Protein AF-A0A0A1UGD2-F1 (afdb_monomer_lite)

Radius of gyration: 30.67 Å; chains: 1; bounding box: 77×65×84 Å

Organism: NCBI:txid370355

Foldseek 3Di:
DAEDEDEPVQDQADDPVCLVPPLQHAYYYHEQYAHADDDLSCLSNQNHQEYYHENYAYAEDDPSPLNNLNHQYYAHALYAHAADDLSVLSNLNHAYDAHHLYAHQAYHLSVLSNLNHQEAHHALYAYAAYHQQVLSVLNHQYYHQHNYAYADYHLSVLNNLNHQEDHHAQYAHQDDDLSVLSNQNHQYYAHANYAHQEHDQSLLSNANHAEYAHHNYQHAEDEFELSRYARHAEYHHELYNAYDYDQYQGHQNHQYYAHALNQHAADHLNQQNNQNHAAYYHHNYAYCAYHAAHQNHQHYHHAQYAHQAHHYDANHNHQEAHHHQYAHQDDHPNQQQHQNHAEYAPAQYAHADDDLSRNPQNYQYYHHHNYAYAEDDLSVLSNLNHQYDAHAQYAHAADDLSVLSVLNHQEYHHENYAYAEYDLSCLNNQNHAYYAHHHYAHQEDHPNVLSRLNHAEYHHANYQYADDLSCLSNLNHQYDHHANYAYADDQSCLSNQNHAYEHHHQYAHADAHEHEPSVQNHAEEENENYAYAAYYHHNHCQNHQYYHHHNYNYPLVVRVVVCVVQDDDPDDDDDDDPPPDGPRRNYPSPFEEDPPDDDAAPVCVVVPDADPDDKDKDKDWDAFLDSHQQKTWYWYAQLRHHRKIKTKIKHWDPHNPARSVCNVQQSVQLNVLVNDPDDSLVSVQVSLVVSLVVLVVVVFAIWIWMKMWIDDNWKIKIWTFAAWWKWWAFPVFIDTFDDHAFLPDSVLQVVLSVFSWHQDPVSDTPNDRGQEIGNNNVRPPSHHSRTDMGMDTDDPRTFKMKTKDVLLPVQAPRVNLRVLCVVCVVPDDQHSSNNVSQVSSSSRDDPPDGRHMIIMMMMTD

pLDDT: mean 86.96, std 13.15, range [26.61, 98.38]

InterPro domains:
  IPR001611 Leucine-rich repeat [PF13855] (162-219)
  IPR001611 Leucine-rich repeat [PF13855] (362-419)
  IPR001611 Leucine-rich repeat [PS51450] (70-91)
  IPR001611 Leucine-rich repeat [PS51450] (185-206)
  IPR001611 Leucine-rich repeat [PS51450] (385-406)
  IPR001932 PPM-type phosphatase-like domain [PF00481] (620-829)
  IPR001932 PPM-type phosphatase-like domain [PS51746] (614-861)
  IPR001932 PPM-type phosphatase-like domain [SM00332] (603-859)
  IPR001932 PPM-type phosphatase-like domain [cd00143] (618-861)
  IPR003591 Leucine-rich repeat, typical subtype [SM00369] (45-68)
  IPR003591 Leucine-rich repeat, typical subtype [SM00369] (91-113)
  IPR003591 Leucine-rich repeat, typical subtype [SM00369] (114-136)
  IPR003591 Leucine-rich repeat, typical subtype [SM00369] (137-160)
  IPR003591 Leucine-rich repeat, typical subtype [SM00369] (183-205)
  IPR003591 Leucine-rich repeat, typical subtype [SM00369] (206-231)
  IPR003591 Leucine-rich repeat, typical subtype [SM00369] (383-405)
  IPR003591 Leucine-rich repeat, typical subtype [SM00369] (406-428)
  IPR003591 Leucine-rich repeat, typical subtype [SM00369] (429-452)
  IPR032675 Leucine-rich repeat domain superfamily [G3DSA:3.80.10.10] (2-138)
  IPR032675 Leucine-rich repeat domain superfamily [G3DSA:3.80.10.10] (139-314)

Structure (mmCIF, N/CA/C/O backbone):
data_AF-A0A0A1UGD2-F1
#
_entry.id   AF-A0A0A1UGD2-F1
#
loop_
_atom_site.group_PDB
_atom_site.id
_atom_site.type_symbol
_atom_site.label_atom_id
_atom_site.label_alt_id
_atom_site.label_comp_id
_atom_site.label_asym_id
_atom_site.label_entity_id
_atom_site.label_seq_id
_atom_site.pdbx_PDB_ins_code
_atom_site.Cartn_x
_atom_site.Cartn_y
_atom_site.Cartn_z
_atom_site.occupancy
_atom_site.B_iso_or_equiv
_atom_site.auth_seq_id
_atom_site.auth_comp_id
_atom_site.auth_asym_id
_atom_site.auth_atom_id
_atom_site.pdbx_PDB_model_num
ATOM 1 N N . MET A 1 1 ? -1.770 14.663 -42.585 1.00 67.25 1 MET A N 1
ATOM 2 C CA . MET A 1 1 ? -1.966 13.276 -42.130 1.00 67.25 1 MET A CA 1
ATOM 3 C C . MET A 1 1 ? -3.424 13.116 -41.739 1.00 67.25 1 MET A C 1
ATOM 5 O O . MET A 1 1 ? -3.892 13.920 -40.943 1.00 67.25 1 MET A O 1
ATOM 9 N N . LYS A 1 2 ? -4.175 12.210 -42.380 1.00 88.88 2 LYS A N 1
ATOM 10 C CA . LYS A 1 2 ? -5.611 12.032 -42.100 1.00 88.88 2 LYS A CA 1
ATOM 11 C C . LYS A 1 2 ? -5.777 11.028 -40.957 1.00 88.88 2 LYS A C 1
ATOM 13 O O . LYS A 1 2 ? -5.351 9.883 -41.096 1.00 88.88 2 LYS A O 1
ATOM 18 N N . THR A 1 3 ? -6.386 11.462 -39.860 1.00 93.62 3 THR A N 1
ATOM 19 C CA . THR A 1 3 ? -6.560 10.674 -38.631 1.00 93.62 3 THR A CA 1
ATOM 20 C C . THR A 1 3 ? -8.037 10.404 -38.385 1.00 93.62 3 THR A C 1
ATOM 22 O O . THR A 1 3 ? -8.856 11.308 -38.536 1.00 93.62 3 THR A O 1
ATOM 25 N N . VAL A 1 4 ? -8.369 9.176 -37.997 1.00 95.19 4 VAL A N 1
ATOM 26 C CA . VAL A 1 4 ? -9.698 8.771 -37.532 1.00 95.19 4 VAL A CA 1
ATOM 27 C C . VAL A 1 4 ? -9.536 8.124 -36.160 1.00 95.19 4 VAL A C 1
ATOM 29 O O . VAL A 1 4 ? -8.815 7.139 -36.023 1.00 95.19 4 VAL A O 1
ATOM 32 N N . THR A 1 5 ? -10.216 8.668 -35.156 1.00 95.50 5 THR A N 1
ATOM 33 C CA . THR A 1 5 ? -10.204 8.163 -33.779 1.00 95.50 5 THR A CA 1
ATOM 34 C C . THR A 1 5 ? -11.643 7.996 -33.318 1.00 95.50 5 THR A C 1
ATOM 36 O O . THR A 1 5 ? -12.396 8.967 -33.347 1.00 95.50 5 THR A O 1
ATOM 39 N N . ARG A 1 6 ? -12.015 6.780 -32.912 1.00 94.31 6 ARG A N 1
ATOM 40 C CA . ARG A 1 6 ? -13.331 6.448 -32.339 1.00 94.31 6 ARG A CA 1
ATOM 41 C C . ARG A 1 6 ? -13.163 5.593 -31.088 1.00 94.31 6 ARG A C 1
ATOM 43 O O . ARG A 1 6 ? -13.648 4.465 -31.000 1.00 94.31 6 ARG A O 1
ATOM 50 N N . ASP A 1 7 ? -12.389 6.113 -30.147 1.00 93.62 7 ASP A N 1
ATOM 51 C CA . ASP A 1 7 ? -12.079 5.415 -28.905 1.00 93.62 7 ASP A CA 1
ATOM 52 C C . ASP A 1 7 ? -13.216 5.594 -27.887 1.00 93.62 7 ASP A C 1
ATOM 54 O O . ASP A 1 7 ? -13.819 6.665 -27.821 1.00 93.62 7 ASP A O 1
ATOM 58 N N . LYS A 1 8 ? -13.464 4.589 -27.035 1.00 91.19 8 LYS A N 1
ATOM 59 C CA . LYS A 1 8 ? -14.481 4.644 -25.957 1.00 91.19 8 LYS A CA 1
ATOM 60 C C . LYS A 1 8 ? -15.914 4.938 -26.430 1.00 91.19 8 LYS A C 1
ATOM 62 O O . LYS A 1 8 ? -16.710 5.503 -25.685 1.00 91.19 8 LYS A O 1
ATOM 67 N N . GLU A 1 9 ? -16.268 4.538 -27.644 1.00 94.25 9 GLU A N 1
ATOM 68 C CA . GLU A 1 9 ? -17.618 4.718 -28.194 1.00 94.25 9 GLU A CA 1
ATOM 69 C C . GLU A 1 9 ? -18.540 3.512 -27.934 1.00 94.25 9 GLU A C 1
ATOM 71 O O . GLU A 1 9 ? -19.652 3.451 -28.455 1.00 94.25 9 GLU A O 1
ATOM 76 N N . HIS A 1 10 ? -18.095 2.546 -27.122 1.00 90.25 10 HIS A N 1
ATOM 77 C CA . HIS A 1 10 ? -18.816 1.302 -26.818 1.00 90.25 10 HIS A CA 1
ATOM 78 C C . HIS A 1 10 ? -19.165 0.469 -28.066 1.00 90.25 10 HIS A C 1
ATOM 80 O O . HIS A 1 10 ? -20.146 -0.275 -28.080 1.00 90.25 10 HIS A O 1
ATOM 86 N N . LEU A 1 11 ? -18.347 0.567 -29.117 1.00 93.25 11 LEU A N 1
ATOM 87 C CA . LEU A 1 11 ? -18.556 -0.151 -30.374 1.00 93.25 11 LEU A CA 1
ATOM 88 C C . LEU A 1 11 ? -18.380 -1.658 -30.164 1.00 93.25 11 LEU A C 1
ATOM 90 O O . LEU A 1 11 ? -17.359 -2.088 -29.642 1.00 93.25 11 LEU A O 1
ATOM 94 N N . THR A 1 12 ? -19.337 -2.481 -30.588 1.00 93.38 12 THR A N 1
ATOM 95 C CA . THR A 1 12 ? -19.235 -3.956 -30.508 1.00 93.38 12 THR A CA 1
ATOM 96 C C . THR A 1 12 ? -18.737 -4.591 -31.808 1.00 93.38 12 THR A C 1
ATOM 98 O O . THR A 1 12 ? -18.263 -5.729 -31.810 1.00 93.38 12 THR A O 1
ATOM 101 N N . THR A 1 13 ? -18.806 -3.847 -32.910 1.00 94.75 13 THR A N 1
ATOM 102 C CA . THR A 1 13 ? -18.366 -4.245 -34.249 1.00 94.75 13 THR A CA 1
ATOM 103 C C . THR A 1 13 ? -17.502 -3.152 -34.865 1.00 94.75 13 THR A C 1
ATOM 105 O O . THR A 1 13 ? -17.592 -1.981 -34.489 1.00 94.75 13 THR A O 1
ATOM 108 N N . PHE A 1 14 ? -16.658 -3.527 -35.825 1.00 95.69 14 PHE A N 1
ATOM 109 C CA . PHE A 1 14 ? -15.870 -2.559 -36.578 1.00 95.69 14 PHE A CA 1
ATOM 110 C C . PHE A 1 14 ? -16.806 -1.667 -37.422 1.00 95.69 14 PHE A C 1
ATOM 112 O O . PHE A 1 14 ? -17.653 -2.212 -38.132 1.00 95.69 14 PHE A O 1
ATOM 119 N N . PRO A 1 15 ? -16.693 -0.326 -37.385 1.00 92.69 15 PRO A N 1
ATOM 120 C CA . PRO A 1 15 ? -17.602 0.535 -38.143 1.00 92.69 15 PRO A CA 1
ATOM 121 C C . PRO A 1 15 ? -17.305 0.527 -39.649 1.00 92.69 15 PRO A C 1
ATOM 123 O O . PRO A 1 15 ? -16.298 1.084 -40.102 1.00 92.69 15 PRO A O 1
ATOM 126 N N . ASP A 1 16 ? -18.205 -0.062 -40.437 1.00 89.38 16 ASP A N 1
ATOM 127 C CA . ASP A 1 16 ? -18.075 -0.172 -41.897 1.00 89.38 16 ASP A CA 1
ATOM 128 C C . ASP A 1 16 ? -17.954 1.196 -42.594 1.00 89.38 16 ASP A C 1
ATOM 130 O O . ASP A 1 16 ? -17.247 1.321 -43.602 1.00 89.38 16 ASP A O 1
ATOM 134 N N . GLU A 1 17 ? -18.580 2.254 -42.054 1.00 91.06 17 GLU A N 1
ATOM 135 C CA . GLU A 1 17 ? -18.481 3.597 -42.637 1.00 91.06 17 GLU A CA 1
ATOM 136 C C . GLU A 1 17 ? -17.047 4.146 -42.677 1.00 91.06 17 GLU A C 1
ATOM 138 O O . GLU A 1 17 ? -16.723 4.941 -43.563 1.00 91.06 17 GLU A O 1
ATOM 143 N N . ILE A 1 18 ? -16.157 3.698 -41.779 1.00 90.06 18 ILE A N 1
ATOM 144 C CA . ILE A 1 18 ? -14.750 4.119 -41.789 1.00 90.06 18 ILE A CA 1
ATOM 145 C C . ILE A 1 18 ? -14.100 3.675 -43.097 1.00 90.06 18 ILE A C 1
ATOM 147 O O . ILE A 1 18 ? -13.450 4.481 -43.763 1.00 90.06 18 ILE A O 1
ATOM 151 N N . ILE A 1 19 ? -14.326 2.426 -43.501 1.00 88.88 19 ILE A N 1
ATOM 152 C CA . ILE A 1 19 ? -13.747 1.855 -44.721 1.00 88.88 19 ILE A CA 1
ATOM 153 C C . ILE A 1 19 ? -14.364 2.512 -45.961 1.00 88.88 19 ILE A C 1
ATOM 155 O O . ILE A 1 19 ? -13.648 2.879 -46.895 1.00 88.88 19 ILE A O 1
ATOM 159 N N . ALA A 1 20 ? -15.681 2.737 -45.949 1.00 86.75 20 ALA A N 1
ATOM 160 C CA . ALA A 1 20 ? -16.393 3.334 -47.076 1.00 86.75 20 ALA A CA 1
ATOM 161 C C . ALA A 1 20 ? -16.007 4.803 -47.335 1.00 86.75 20 ALA A C 1
ATOM 163 O O . ALA A 1 20 ? -15.901 5.219 -48.489 1.00 86.75 20 ALA A O 1
ATOM 164 N N . GLN A 1 21 ? -15.792 5.596 -46.280 1.00 86.50 21 GLN A N 1
ATOM 165 C CA . GLN A 1 21 ? -15.664 7.058 -46.380 1.00 86.50 21 GLN A CA 1
ATOM 166 C C . GLN A 1 21 ? -14.227 7.571 -46.188 1.00 86.50 21 GLN A C 1
ATOM 168 O O . GLN A 1 21 ? -13.923 8.718 -46.530 1.00 86.50 21 GLN A O 1
ATOM 173 N N . ASN A 1 22 ? -13.310 6.752 -45.658 1.00 82.44 22 ASN A N 1
ATOM 174 C CA . ASN A 1 22 ? -11.976 7.200 -45.251 1.00 82.44 22 ASN A CA 1
ATOM 175 C C . ASN A 1 22 ? -10.822 6.446 -45.919 1.00 82.44 22 ASN A C 1
ATOM 177 O O . ASN A 1 22 ? -9.804 6.208 -45.284 1.00 82.44 22 ASN A O 1
ATOM 181 N N . LYS A 1 23 ? -10.903 6.186 -47.230 1.00 85.06 23 LYS A N 1
ATOM 182 C CA . LYS A 1 23 ? -9.836 5.492 -47.990 1.00 85.06 23 LYS A CA 1
ATOM 183 C C . LYS A 1 23 ? -8.438 6.133 -47.915 1.00 85.06 23 LYS A C 1
ATOM 185 O O . LYS A 1 23 ? -7.445 5.455 -48.126 1.00 85.06 23 LYS A O 1
ATOM 190 N N . GLN A 1 24 ? -8.356 7.425 -47.593 1.00 89.56 24 GLN A N 1
ATOM 191 C CA . GLN A 1 24 ? -7.098 8.172 -47.421 1.00 89.56 24 GLN A CA 1
ATOM 192 C C . GLN A 1 24 ? -6.607 8.241 -45.960 1.00 89.56 24 GLN A C 1
ATOM 194 O O . GLN A 1 24 ? -5.744 9.060 -45.644 1.00 89.56 24 GLN A O 1
ATOM 199 N N . VAL A 1 25 ? -7.214 7.494 -45.030 1.00 94.50 25 VAL A N 1
ATOM 200 C CA . VAL A 1 25 ? -6.807 7.503 -43.617 1.00 94.50 25 VAL A CA 1
ATOM 201 C C . VAL A 1 25 ? -5.392 6.951 -43.461 1.00 94.50 25 VAL A C 1
ATOM 203 O O . VAL A 1 25 ? -5.046 5.930 -44.042 1.0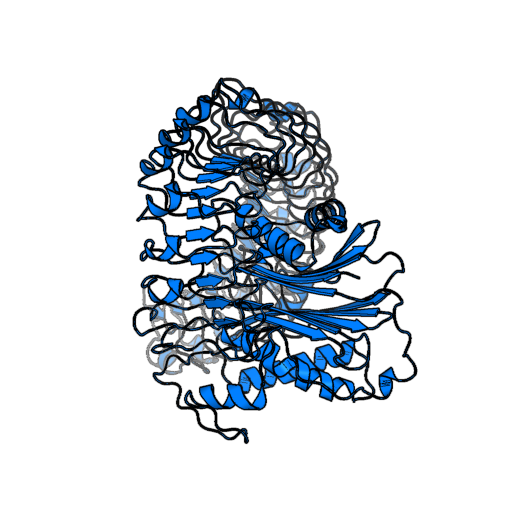0 94.50 25 VAL A O 1
ATOM 206 N N . GLN A 1 26 ? -4.586 7.642 -42.660 1.00 96.19 26 GLN A N 1
ATOM 207 C CA . GLN A 1 26 ? -3.211 7.259 -42.347 1.00 96.19 26 GLN A CA 1
ATOM 208 C C . GLN A 1 26 ? -3.094 6.765 -40.904 1.00 96.19 26 GLN A C 1
ATOM 210 O O . GLN A 1 26 ? -2.377 5.805 -40.644 1.00 96.19 26 GLN A O 1
ATOM 215 N N . LEU A 1 27 ? -3.835 7.370 -39.973 1.00 97.31 27 LEU A N 1
ATOM 216 C CA . LEU A 1 27 ? -3.872 6.952 -38.572 1.00 97.31 27 LEU A CA 1
ATOM 217 C C . LEU A 1 27 ? -5.298 6.541 -38.194 1.00 97.31 27 LEU A C 1
ATOM 219 O O . LEU A 1 27 ? -6.210 7.361 -38.289 1.00 97.31 27 LEU A O 1
ATOM 223 N N . LEU A 1 28 ? -5.485 5.300 -37.751 1.00 97.31 28 LEU A N 1
ATOM 224 C CA . LEU A 1 28 ? -6.765 4.784 -37.267 1.00 97.31 28 LEU A CA 1
ATOM 225 C C . LEU A 1 28 ? -6.632 4.306 -35.817 1.00 97.31 28 LEU A C 1
ATOM 227 O O . LEU A 1 28 ? -5.766 3.483 -35.522 1.00 97.31 28 LEU A O 1
ATOM 231 N N . SER A 1 29 ? -7.505 4.797 -34.937 1.00 97.44 29 SER A N 1
ATOM 232 C CA . SER A 1 29 ? -7.631 4.351 -33.545 1.00 97.44 29 SER A CA 1
ATOM 233 C C . SER A 1 29 ? -9.078 3.982 -33.226 1.00 97.44 29 SER A C 1
ATOM 235 O O . SER A 1 29 ? -9.994 4.757 -33.514 1.00 97.44 29 SER A O 1
ATOM 237 N N . LEU A 1 30 ? -9.264 2.787 -32.668 1.00 97.00 30 LEU A N 1
ATOM 238 C CA . LEU A 1 30 ? -10.546 2.222 -32.233 1.00 97.00 30 LEU A CA 1
ATOM 239 C C . LEU A 1 30 ? -10.438 1.658 -30.807 1.00 97.00 30 LEU A C 1
ATOM 241 O O . LEU A 1 30 ? -11.054 0.640 -30.475 1.00 97.00 30 LEU A O 1
ATOM 245 N N . ASP A 1 31 ? -9.617 2.283 -29.971 1.00 94.44 31 ASP A N 1
ATOM 246 C CA . ASP A 1 31 ? -9.248 1.769 -28.660 1.00 94.44 31 ASP A CA 1
ATOM 247 C C . ASP A 1 31 ? -10.426 1.806 -27.670 1.00 94.44 31 ASP A C 1
ATOM 249 O O . ASP A 1 31 ? -11.315 2.656 -27.742 1.00 94.44 31 ASP A O 1
ATOM 253 N N . LYS A 1 32 ? -10.402 0.924 -26.669 1.00 91.44 32 LYS A N 1
ATOM 254 C CA . LYS A 1 32 ? -11.348 0.927 -25.538 1.00 91.44 32 LYS A CA 1
ATOM 255 C C . LYS A 1 32 ? -12.806 0.750 -25.970 1.00 91.44 32 LYS A C 1
ATOM 257 O O . LYS A 1 32 ? -13.700 1.445 -25.490 1.00 91.44 32 LYS A O 1
ATOM 262 N N . ASN A 1 33 ? -13.035 -0.171 -26.895 1.00 93.12 33 ASN A N 1
ATOM 263 C CA . ASN A 1 33 ? -14.357 -0.556 -27.370 1.00 93.12 33 ASN A CA 1
ATOM 264 C C . ASN A 1 33 ? -14.624 -2.039 -27.028 1.00 93.12 33 ASN A C 1
ATOM 266 O O . ASN A 1 33 ? -13.894 -2.678 -26.277 1.00 93.12 33 ASN A O 1
ATOM 270 N N . GLY A 1 34 ? -15.715 -2.600 -27.538 1.00 92.19 34 GLY A N 1
ATOM 271 C CA . GLY A 1 34 ? -16.075 -4.013 -27.418 1.00 92.19 34 GLY A CA 1
ATOM 272 C C . GLY A 1 34 ? -15.926 -4.798 -28.723 1.00 92.19 34 GLY A C 1
ATOM 273 O O . GLY A 1 34 ? -16.604 -5.816 -28.870 1.00 92.19 34 GLY A O 1
ATOM 274 N N . ILE A 1 35 ? -15.101 -4.333 -29.668 1.00 96.38 35 ILE A N 1
ATOM 275 C CA . ILE A 1 35 ? -14.983 -4.903 -31.017 1.00 96.38 35 ILE A CA 1
ATOM 276 C C . ILE A 1 35 ? -14.379 -6.303 -30.932 1.00 96.38 35 ILE A C 1
ATOM 278 O O . ILE A 1 35 ? -13.351 -6.508 -30.289 1.00 96.38 35 ILE A O 1
ATOM 282 N N . SER A 1 36 ? -15.018 -7.274 -31.583 1.00 95.19 36 SER A N 1
ATOM 283 C CA . SER A 1 36 ? -14.614 -8.689 -31.542 1.00 95.19 36 SER A CA 1
ATOM 284 C C . SER A 1 36 ? -13.872 -9.172 -32.792 1.00 95.19 36 SER A C 1
ATOM 286 O O . SER A 1 36 ? -13.121 -10.148 -32.721 1.00 95.19 36 SER A O 1
ATOM 288 N N . GLU A 1 37 ? -14.013 -8.468 -33.915 1.00 96.12 37 GLU A N 1
ATOM 289 C CA . GLU A 1 37 ? -13.412 -8.838 -35.196 1.00 96.12 37 GLU A CA 1
ATOM 290 C C . GLU A 1 37 ? -12.936 -7.624 -36.002 1.00 96.12 37 GLU A C 1
ATOM 292 O O . GLU A 1 37 ? -13.492 -6.529 -35.908 1.00 96.12 37 GLU A O 1
ATOM 297 N N . ILE A 1 38 ? -11.896 -7.838 -36.814 1.00 96.50 38 ILE A N 1
ATOM 298 C CA . ILE A 1 38 ? -11.428 -6.887 -37.827 1.00 96.50 38 ILE A CA 1
ATOM 299 C C . ILE A 1 38 ? -11.907 -7.419 -39.187 1.00 96.50 38 ILE A C 1
ATOM 301 O O . ILE A 1 38 ? -11.589 -8.564 -39.520 1.00 96.50 38 ILE A O 1
ATOM 305 N N . PRO A 1 39 ? -12.650 -6.635 -39.985 1.00 95.31 39 PRO A N 1
ATOM 306 C CA . PRO A 1 39 ? -13.192 -7.097 -41.258 1.00 95.31 39 PRO A CA 1
ATOM 307 C C . PRO A 1 39 ? -12.088 -7.256 -42.310 1.00 95.31 39 PRO A C 1
ATOM 309 O O . PRO A 1 39 ? -11.134 -6.479 -42.345 1.00 95.31 39 PRO A O 1
ATOM 312 N N . SER A 1 40 ? -12.256 -8.200 -43.242 1.00 94.06 40 SER A N 1
ATOM 313 C CA . SER A 1 40 ? -11.319 -8.411 -44.363 1.00 94.06 40 SER A CA 1
ATOM 314 C C . SER A 1 40 ? -11.141 -7.160 -45.232 1.00 94.06 40 SER A C 1
ATOM 316 O O . SER A 1 40 ? -10.049 -6.892 -45.723 1.00 94.06 40 SER A O 1
ATOM 318 N N . LYS A 1 41 ? -12.182 -6.324 -45.338 1.00 94.88 41 LYS A N 1
ATOM 319 C CA . LYS A 1 41 ? -12.151 -5.039 -46.057 1.00 94.88 41 LYS A CA 1
ATOM 320 C C . LYS A 1 41 ? -11.161 -4.015 -45.482 1.00 94.88 41 LYS A C 1
ATOM 322 O O . LYS A 1 41 ? -10.944 -2.983 -46.112 1.00 94.88 41 LYS A O 1
ATOM 327 N N . ILE A 1 42 ? -10.526 -4.275 -44.333 1.00 95.50 42 ILE A N 1
ATOM 328 C CA . ILE A 1 42 ? -9.449 -3.426 -43.799 1.00 95.50 42 ILE A CA 1
ATOM 329 C C . ILE A 1 42 ? -8.319 -3.209 -44.820 1.00 95.50 42 ILE A C 1
ATOM 331 O O . ILE A 1 42 ? -7.704 -2.143 -44.833 1.00 95.50 42 ILE A O 1
ATOM 335 N N . SER A 1 43 ? -8.103 -4.166 -45.733 1.00 93.88 43 SER A N 1
ATOM 336 C CA . SER A 1 43 ? -7.127 -4.062 -46.824 1.00 93.88 43 SER A CA 1
ATOM 337 C C . SER A 1 43 ? -7.393 -2.911 -47.802 1.00 93.88 43 SER A C 1
ATOM 339 O O . SER A 1 43 ? -6.500 -2.548 -48.562 1.00 93.88 43 SER A O 1
ATOM 341 N N . GLU A 1 44 ? -8.601 -2.333 -47.819 1.00 94.62 44 GLU A N 1
ATOM 342 C CA . GLU A 1 44 ? -8.929 -1.176 -48.664 1.00 94.62 44 GLU A CA 1
ATOM 343 C C . GLU A 1 44 ? -8.310 0.140 -48.160 1.00 94.62 44 GLU A C 1
ATOM 345 O O . GLU A 1 44 ? -8.257 1.115 -48.911 1.00 94.62 44 GLU A O 1
ATOM 350 N N . LEU A 1 45 ? -7.831 0.190 -46.911 1.00 95.38 45 LEU A N 1
ATOM 351 C CA . LEU A 1 45 ? -7.204 1.373 -46.313 1.00 95.38 45 LEU A CA 1
ATOM 352 C C . LEU A 1 45 ? -5.708 1.454 -46.665 1.00 95.38 45 LEU A C 1
ATOM 354 O O . LEU A 1 45 ? -4.847 1.438 -45.790 1.00 95.38 45 LEU A O 1
ATOM 358 N N . THR A 1 46 ? -5.379 1.523 -47.955 1.00 93.44 46 THR A N 1
ATOM 359 C CA . THR A 1 46 ? -3.999 1.377 -48.468 1.00 93.44 46 THR A CA 1
ATOM 360 C C . THR A 1 46 ? -3.011 2.444 -47.982 1.00 93.44 46 THR A C 1
ATOM 362 O O . THR A 1 46 ? -1.803 2.207 -47.981 1.00 93.44 46 THR A O 1
ATOM 365 N N . GLU A 1 47 ? -3.506 3.604 -47.547 1.00 95.38 47 GLU A N 1
ATOM 366 C CA . GLU A 1 47 ? -2.695 4.713 -47.021 1.00 95.38 47 GLU A CA 1
ATOM 367 C C . GLU A 1 47 ? -2.377 4.585 -45.521 1.00 95.38 47 GLU A C 1
ATOM 369 O O . GLU A 1 47 ? -1.682 5.438 -44.967 1.00 95.38 47 GLU A O 1
ATOM 374 N N . LEU A 1 48 ? -2.873 3.540 -44.847 1.00 97.12 48 LEU A N 1
ATOM 375 C CA . LEU A 1 48 ? -2.746 3.385 -43.402 1.00 97.12 48 LEU A CA 1
ATOM 376 C C . LEU A 1 48 ? -1.285 3.163 -42.986 1.00 97.12 48 LEU A C 1
ATOM 378 O O . LEU A 1 48 ? -0.629 2.216 -43.419 1.00 97.12 48 LEU A O 1
ATOM 382 N N . THR A 1 49 ? -0.791 4.030 -42.103 1.00 97.81 49 THR A N 1
ATOM 383 C CA . THR A 1 49 ? 0.556 3.973 -41.523 1.00 97.81 49 THR A CA 1
ATOM 384 C C . THR A 1 49 ? 0.538 3.615 -40.038 1.00 97.81 49 THR A C 1
ATOM 386 O O . THR A 1 49 ? 1.503 3.039 -39.542 1.00 97.81 49 THR A O 1
ATOM 389 N N . SER A 1 50 ? -0.553 3.889 -39.317 1.00 98.06 50 SER A N 1
ATOM 390 C CA . SER A 1 50 ? -0.731 3.474 -37.923 1.00 98.06 50 SER A CA 1
ATOM 391 C C . SER A 1 50 ? -2.130 2.936 -37.684 1.00 98.06 50 SER A C 1
ATOM 393 O O . SER A 1 50 ? -3.113 3.606 -38.002 1.00 98.06 50 SER A O 1
ATOM 395 N N . PHE A 1 51 ? -2.217 1.787 -37.021 1.00 98.00 51 PHE A N 1
ATOM 396 C CA . PHE A 1 51 ? -3.483 1.200 -36.604 1.00 98.00 51 PHE A CA 1
ATOM 397 C C . PHE A 1 51 ? -3.437 0.752 -35.140 1.00 98.00 51 PHE A C 1
ATOM 399 O O . PHE A 1 51 ? -2.575 -0.037 -34.747 1.00 98.00 51 PHE A O 1
ATOM 406 N N . SER A 1 52 ? -4.371 1.273 -34.342 1.00 97.88 52 SER A N 1
ATOM 407 C CA . SER A 1 52 ? -4.588 0.910 -32.942 1.00 97.88 52 SER A CA 1
ATOM 408 C C . SER A 1 52 ? -6.014 0.399 -32.736 1.00 97.88 52 SER A C 1
ATOM 410 O O . SER A 1 52 ? -6.974 1.005 -33.216 1.00 97.88 52 SER A O 1
ATOM 412 N N . ILE A 1 53 ? -6.144 -0.730 -32.042 1.00 96.94 53 ILE A N 1
ATOM 413 C CA . ILE A 1 53 ? -7.431 -1.313 -31.623 1.00 96.94 53 ILE A CA 1
ATOM 414 C C . ILE A 1 53 ? -7.287 -1.959 -30.237 1.00 96.94 53 ILE A C 1
ATOM 416 O O . ILE A 1 53 ? -7.736 -3.072 -29.963 1.00 96.94 53 ILE A O 1
ATOM 420 N N . SER A 1 54 ? -6.588 -1.268 -29.344 1.00 94.62 54 SER A N 1
ATOM 421 C CA . SER A 1 54 ? -6.280 -1.745 -27.997 1.00 94.62 54 SER A CA 1
ATOM 422 C C . SER A 1 54 ? -7.518 -1.768 -27.098 1.00 94.62 54 SER A C 1
ATOM 424 O O . SER A 1 54 ? -8.465 -1.029 -27.346 1.00 94.62 54 SER A O 1
ATOM 426 N N . GLN A 1 55 ? -7.524 -2.574 -26.033 1.00 89.88 55 GLN A N 1
ATOM 427 C CA . GLN A 1 55 ? -8.670 -2.701 -25.112 1.00 89.88 55 GLN A CA 1
ATOM 428 C C . GLN A 1 55 ? -9.970 -3.056 -25.851 1.00 89.88 55 GLN A C 1
ATOM 430 O O . GLN A 1 55 ? -10.957 -2.327 -25.781 1.00 89.88 55 GLN A O 1
ATOM 435 N N . ASN A 1 56 ? -9.937 -4.153 -26.604 1.00 93.44 56 ASN A N 1
ATOM 436 C CA . ASN A 1 56 ? -11.070 -4.704 -27.349 1.00 93.44 56 ASN A CA 1
ATOM 437 C C . ASN A 1 56 ? -11.162 -6.225 -27.104 1.00 93.44 56 ASN A C 1
ATOM 439 O O . ASN A 1 56 ? -10.509 -6.777 -26.218 1.00 93.44 56 ASN A O 1
ATOM 443 N N . LYS A 1 57 ? -12.006 -6.928 -27.864 1.00 93.19 57 LYS A N 1
ATOM 444 C CA . LYS A 1 57 ? -12.236 -8.379 -27.757 1.00 93.19 57 LYS A CA 1
ATOM 445 C C . LYS A 1 57 ? -11.674 -9.152 -28.957 1.00 93.19 57 LYS A C 1
ATOM 447 O O . LYS A 1 57 ? -12.156 -10.242 -29.263 1.00 93.19 57 LYS A O 1
ATOM 452 N N . ILE A 1 58 ? -10.666 -8.609 -29.645 1.00 95.56 58 ILE A N 1
ATOM 453 C CA . ILE A 1 58 ? -10.081 -9.234 -30.838 1.00 95.56 58 ILE A CA 1
ATOM 454 C C . ILE A 1 58 ? -9.367 -10.530 -30.449 1.00 95.56 58 ILE A C 1
ATOM 456 O O . ILE A 1 58 ? -8.516 -10.540 -29.564 1.00 95.56 58 ILE A O 1
ATOM 460 N N . SER A 1 59 ? -9.689 -11.631 -31.129 1.00 94.38 59 SER A N 1
ATOM 461 C CA . SER A 1 59 ? -9.046 -12.939 -30.908 1.00 94.38 59 SER A CA 1
ATOM 462 C C . SER A 1 59 ? -8.162 -13.405 -32.067 1.00 94.38 59 SER A C 1
ATOM 464 O O . SER A 1 59 ? -7.284 -14.246 -31.878 1.00 94.38 59 SER A O 1
ATOM 466 N N . LYS A 1 60 ? -8.367 -12.858 -33.270 1.00 94.62 60 LYS A N 1
ATOM 467 C CA . LYS A 1 60 ? -7.638 -13.220 -34.491 1.00 94.62 60 LYS A CA 1
ATOM 468 C C . LYS A 1 60 ? -7.326 -11.978 -35.318 1.00 94.62 60 LYS A C 1
ATOM 470 O O . LYS A 1 60 ? -8.119 -11.041 -35.351 1.00 94.62 60 LYS A O 1
ATOM 475 N N . ILE A 1 61 ? -6.194 -12.012 -36.015 1.00 95.62 61 ILE A N 1
ATOM 476 C CA . ILE A 1 61 ? -5.788 -10.985 -36.978 1.00 95.62 61 ILE A CA 1
ATOM 477 C C . ILE A 1 61 ? -6.093 -11.514 -38.390 1.00 95.62 61 ILE A C 1
ATOM 479 O O . ILE A 1 61 ? -5.587 -12.588 -38.729 1.00 95.62 61 ILE A O 1
ATOM 483 N N . PRO A 1 62 ? -6.906 -10.822 -39.210 1.00 95.06 62 PRO A N 1
ATOM 484 C CA . PRO A 1 62 ? -7.210 -11.265 -40.569 1.00 95.06 62 PRO A CA 1
ATOM 485 C C . PRO A 1 62 ? -5.979 -11.153 -41.477 1.00 95.06 62 PRO A C 1
ATOM 487 O O . PRO A 1 62 ? -5.182 -10.221 -41.346 1.00 95.06 62 PRO A O 1
ATOM 490 N N . SER A 1 63 ? -5.841 -12.077 -42.432 1.00 93.75 63 SER A N 1
ATOM 491 C CA . SER A 1 63 ? -4.732 -12.089 -43.399 1.00 93.75 63 SER A CA 1
ATOM 492 C C . SER A 1 63 ? -4.657 -10.823 -44.259 1.00 93.75 63 SER A C 1
ATOM 494 O O . SER A 1 63 ? -3.589 -10.403 -44.691 1.00 93.75 63 SER A O 1
ATOM 496 N N . GLU A 1 64 ? -5.796 -10.183 -44.474 1.00 95.94 64 GLU A N 1
ATOM 497 C CA . GLU A 1 64 ? -5.984 -9.006 -45.305 1.00 95.94 64 GLU A CA 1
ATOM 498 C C . GLU A 1 64 ? -5.335 -7.754 -44.702 1.00 95.94 64 GLU A C 1
ATOM 500 O O . GLU A 1 64 ? -4.922 -6.863 -45.443 1.00 95.94 64 GLU A O 1
ATOM 505 N N . LEU A 1 65 ? -5.146 -7.704 -43.376 1.00 96.50 65 LEU A N 1
ATOM 506 C CA . LEU A 1 65 ? -4.398 -6.623 -42.722 1.00 96.50 65 LEU A CA 1
ATOM 507 C C . LEU A 1 65 ? -2.958 -6.532 -43.255 1.00 96.50 65 LEU A C 1
ATOM 509 O O . LEU A 1 65 ? -2.409 -5.444 -43.414 1.00 96.50 65 LEU A O 1
ATOM 513 N N . PHE A 1 66 ? -2.364 -7.678 -43.588 1.00 95.50 66 PHE A N 1
ATOM 514 C CA . PHE A 1 66 ? -0.985 -7.792 -44.061 1.00 95.50 66 PHE A CA 1
ATOM 515 C C . PHE A 1 66 ? -0.801 -7.324 -45.518 1.00 95.50 66 PHE A C 1
ATOM 517 O O . PHE A 1 66 ? 0.324 -7.278 -46.017 1.00 95.50 66 PHE A O 1
ATOM 524 N N . ALA A 1 67 ? -1.878 -6.918 -46.205 1.00 94.19 67 ALA A N 1
ATOM 525 C CA . ALA A 1 67 ? -1.800 -6.229 -47.494 1.00 94.19 67 ALA A CA 1
ATOM 526 C C . ALA A 1 67 ? -1.391 -4.745 -47.360 1.00 94.19 67 ALA A C 1
ATOM 528 O O . ALA A 1 67 ? -0.970 -4.128 -48.342 1.00 94.19 67 ALA A O 1
ATOM 529 N N . LEU A 1 68 ? -1.486 -4.166 -46.156 1.00 95.88 68 LEU A N 1
ATOM 530 C CA . LEU A 1 68 ? -1.239 -2.747 -45.882 1.00 95.88 68 LEU A CA 1
ATOM 531 C C . LEU A 1 68 ? 0.259 -2.444 -45.700 1.00 95.88 68 LEU A C 1
ATOM 533 O O . LEU A 1 68 ? 0.745 -2.181 -44.603 1.00 95.88 68 LEU A O 1
ATOM 537 N N . LYS A 1 69 ? 1.012 -2.454 -46.804 1.00 93.44 69 LYS A N 1
ATOM 538 C CA . LYS A 1 69 ? 2.486 -2.321 -46.813 1.00 93.44 69 LYS A CA 1
ATOM 539 C C . LYS A 1 69 ? 3.028 -0.990 -46.270 1.00 93.44 69 LYS A C 1
ATOM 541 O O . LYS A 1 69 ? 4.222 -0.892 -45.994 1.00 93.44 69 LYS A O 1
ATOM 546 N N . ASN A 1 70 ? 2.181 0.029 -46.128 1.00 95.62 70 ASN A N 1
ATOM 547 C CA . ASN A 1 70 ? 2.551 1.335 -45.575 1.00 95.62 70 ASN A CA 1
ATOM 548 C C . ASN A 1 70 ? 2.526 1.376 -44.038 1.00 95.62 70 ASN A C 1
ATOM 550 O O . ASN A 1 70 ? 2.960 2.374 -43.460 1.00 95.62 70 ASN A O 1
ATOM 554 N N . LEU A 1 71 ? 2.058 0.311 -43.373 1.00 97.81 71 LEU A N 1
ATOM 555 C CA . LEU A 1 71 ? 2.001 0.243 -41.917 1.00 97.81 71 LEU A CA 1
ATOM 556 C C . LEU A 1 71 ? 3.393 0.365 -41.291 1.00 97.81 71 LEU A C 1
ATOM 558 O O . LEU A 1 71 ? 4.309 -0.400 -41.582 1.00 97.81 71 LEU A O 1
ATOM 562 N N . GLN A 1 72 ? 3.503 1.327 -40.383 1.00 98.19 72 GLN A N 1
ATOM 563 C CA . GLN A 1 72 ? 4.664 1.602 -39.545 1.00 98.19 72 GLN A CA 1
ATOM 564 C C . GLN A 1 72 ? 4.378 1.259 -38.082 1.00 98.19 72 GLN A C 1
ATOM 566 O O . GLN A 1 72 ? 5.283 0.850 -37.362 1.00 98.19 72 GLN A O 1
ATOM 571 N N . ARG A 1 73 ? 3.124 1.381 -37.634 1.00 98.38 73 ARG A N 1
ATOM 572 C CA . ARG A 1 73 ? 2.741 1.158 -36.238 1.00 98.38 73 ARG A CA 1
ATOM 573 C C . ARG A 1 73 ? 1.496 0.284 -36.120 1.00 98.38 73 ARG A C 1
ATOM 575 O O . ARG A 1 73 ? 0.444 0.624 -36.660 1.00 98.38 73 ARG A O 1
ATOM 582 N N . LEU A 1 74 ? 1.608 -0.808 -35.367 1.00 98.00 74 LEU A N 1
ATOM 583 C CA . LEU A 1 74 ? 0.504 -1.712 -35.037 1.00 98.00 74 LEU A CA 1
ATOM 584 C C . LEU A 1 74 ? 0.389 -1.886 -33.523 1.00 98.00 74 LEU A C 1
ATOM 586 O O . LEU A 1 74 ? 1.336 -2.340 -32.881 1.00 98.00 74 LEU A O 1
ATOM 590 N N . VAL A 1 75 ? -0.766 -1.531 -32.953 1.00 98.00 75 VAL A N 1
ATOM 591 C CA . VAL A 1 75 ? -0.989 -1.545 -31.496 1.00 98.00 75 VAL A CA 1
ATOM 592 C C . VAL A 1 75 ? -2.292 -2.236 -31.139 1.00 98.00 75 VAL A C 1
ATOM 594 O O . VAL A 1 75 ? -3.375 -1.658 -31.208 1.00 98.00 75 VAL A O 1
ATOM 597 N N . PHE A 1 76 ? -2.183 -3.507 -30.773 1.00 96.62 76 PHE A N 1
ATOM 598 C CA . PHE A 1 76 ? -3.308 -4.392 -30.469 1.00 96.62 76 PHE A CA 1
ATOM 599 C C . PHE A 1 76 ? -3.292 -4.798 -28.984 1.00 96.62 76 PHE A C 1
ATOM 601 O O . PHE A 1 76 ? -3.662 -5.919 -28.629 1.00 96.62 76 PHE A O 1
ATOM 608 N N . ALA A 1 77 ? -2.832 -3.907 -28.103 1.00 93.31 77 ALA A N 1
ATOM 609 C CA . ALA A 1 77 ? -2.649 -4.217 -26.690 1.00 93.31 77 ALA A CA 1
ATOM 610 C C . ALA A 1 77 ? -3.986 -4.517 -25.984 1.00 93.31 77 ALA A C 1
ATOM 612 O O . ALA A 1 77 ? -5.008 -3.934 -26.333 1.00 93.31 77 ALA A O 1
ATOM 613 N N . GLN A 1 78 ? -3.993 -5.380 -24.965 1.00 89.12 78 GLN A N 1
ATOM 614 C CA . GLN A 1 78 ? -5.198 -5.726 -24.186 1.00 89.12 78 GLN A CA 1
ATOM 615 C C . GLN A 1 78 ? -6.334 -6.257 -25.078 1.00 89.12 78 GLN A C 1
ATOM 617 O O . GLN A 1 78 ? -7.411 -5.671 -25.179 1.00 89.12 78 GLN A O 1
ATOM 622 N N . ASN A 1 79 ? -6.054 -7.363 -25.763 1.00 92.00 79 ASN A N 1
ATOM 623 C CA . ASN A 1 79 ? -7.007 -8.130 -26.564 1.00 92.00 79 ASN A CA 1
ATOM 624 C C . ASN A 1 79 ? -6.896 -9.622 -26.177 1.00 92.00 79 ASN A C 1
ATOM 626 O O . ASN A 1 79 ? -6.347 -9.980 -25.138 1.00 92.00 79 ASN A O 1
ATOM 630 N N . SER A 1 80 ? -7.455 -10.530 -26.976 1.00 91.88 80 SER A N 1
ATOM 631 C CA . SER A 1 80 ? -7.408 -11.984 -26.760 1.00 91.88 80 SER A CA 1
ATOM 632 C C . SER A 1 80 ? -6.685 -12.730 -27.887 1.00 91.88 80 SER A C 1
ATOM 634 O O . SER A 1 80 ? -7.032 -13.872 -28.190 1.00 91.88 80 SER A O 1
ATOM 636 N N . ILE A 1 81 ? -5.694 -12.102 -28.524 1.00 95.31 81 ILE A N 1
ATOM 637 C CA . ILE A 1 81 ? -4.990 -12.662 -29.684 1.00 95.31 81 ILE A CA 1
ATOM 638 C C . ILE A 1 81 ? -4.057 -13.786 -29.237 1.00 95.31 81 ILE A C 1
ATOM 640 O O . ILE A 1 81 ? -3.173 -13.569 -28.413 1.00 95.31 81 ILE A O 1
ATOM 644 N N . SER A 1 82 ? -4.232 -14.984 -29.797 1.00 94.38 82 SER A N 1
ATOM 645 C CA . SER A 1 82 ? -3.433 -16.168 -29.444 1.00 94.38 82 SER A CA 1
ATOM 646 C C . SER A 1 82 ? -2.199 -16.387 -30.321 1.00 94.38 82 SER A C 1
ATOM 648 O O . SER A 1 82 ? -1.282 -17.102 -29.930 1.00 94.38 82 SER A O 1
ATOM 650 N N . SER A 1 83 ? -2.168 -15.804 -31.521 1.00 95.69 83 SER A N 1
ATOM 651 C CA . SER A 1 83 ? -1.077 -15.999 -32.481 1.00 95.69 83 SER A CA 1
ATOM 652 C C . SER A 1 83 ? -0.975 -14.845 -33.473 1.00 95.69 83 SER A C 1
ATOM 654 O O . SER A 1 83 ? -1.997 -14.301 -33.899 1.00 95.69 83 SER A O 1
ATOM 656 N N . ILE A 1 84 ? 0.247 -14.546 -33.910 1.00 96.31 84 ILE A N 1
ATOM 657 C CA . ILE A 1 84 ? 0.526 -13.663 -35.047 1.00 96.31 84 ILE A CA 1
ATOM 658 C C . ILE A 1 84 ? 0.793 -14.546 -36.283 1.00 96.31 84 ILE A C 1
ATOM 660 O O . ILE A 1 84 ? 1.599 -15.469 -36.182 1.00 96.31 84 ILE A O 1
ATOM 664 N N . PRO A 1 85 ? 0.137 -14.307 -37.432 1.00 94.81 85 PRO A N 1
ATOM 665 C CA . PRO A 1 85 ? 0.391 -15.056 -38.667 1.00 94.81 85 PRO A CA 1
ATOM 666 C C . PRO A 1 85 ? 1.831 -14.924 -39.197 1.00 94.81 85 PRO A C 1
ATOM 668 O O . PRO A 1 85 ? 2.420 -13.849 -39.122 1.00 94.81 85 PRO A O 1
ATOM 671 N N . GLU A 1 86 ? 2.359 -15.979 -39.833 1.00 94.88 86 GLU A N 1
ATOM 672 C CA . GLU A 1 86 ? 3.695 -15.975 -40.472 1.00 94.88 86 GLU A CA 1
ATOM 673 C C . GLU A 1 86 ? 3.820 -14.952 -41.615 1.00 94.88 86 GLU A C 1
ATOM 675 O O . GLU A 1 86 ? 4.917 -14.516 -41.928 1.00 94.88 86 GLU A O 1
ATOM 680 N N . ILE A 1 87 ? 2.718 -14.485 -42.200 1.00 96.44 87 ILE A N 1
ATOM 681 C CA . ILE A 1 87 ? 2.729 -13.440 -43.243 1.00 96.44 87 ILE A CA 1
ATOM 682 C C . ILE A 1 87 ? 2.995 -12.021 -42.704 1.00 96.44 87 ILE A C 1
ATOM 684 O O . ILE A 1 87 ? 2.825 -11.044 -43.431 1.00 96.44 87 ILE A O 1
ATOM 688 N N . ILE A 1 88 ? 3.374 -11.873 -41.427 1.00 96.38 88 ILE A N 1
ATOM 689 C CA . ILE A 1 88 ? 3.737 -10.570 -40.853 1.00 96.38 88 ILE A CA 1
ATOM 690 C C . ILE A 1 88 ? 4.973 -9.949 -41.514 1.00 96.38 88 ILE A C 1
ATOM 692 O O . ILE A 1 88 ? 5.105 -8.727 -41.523 1.00 96.38 88 ILE A O 1
ATOM 696 N N . ASP A 1 89 ? 5.830 -10.763 -42.130 1.00 94.62 89 ASP A N 1
ATOM 697 C CA . ASP A 1 89 ? 6.991 -10.324 -42.909 1.00 94.62 89 ASP A CA 1
ATOM 698 C C . ASP A 1 89 ? 6.652 -9.417 -44.104 1.00 94.62 89 ASP A C 1
ATOM 700 O O . ASP A 1 89 ? 7.527 -8.699 -44.592 1.00 94.62 89 ASP A O 1
ATOM 704 N N . SER A 1 90 ? 5.392 -9.375 -44.546 1.00 95.25 90 SER A N 1
ATOM 705 C CA . SER A 1 90 ? 4.938 -8.442 -45.581 1.00 95.25 90 SER A CA 1
ATOM 706 C C . SER A 1 90 ? 4.968 -6.974 -45.131 1.00 95.25 90 SER A C 1
ATOM 708 O O . SER A 1 90 ? 5.058 -6.072 -45.973 1.00 95.25 90 SER A O 1
ATOM 710 N N . LEU A 1 91 ? 4.907 -6.712 -43.820 1.00 96.62 91 LEU A N 1
ATOM 711 C CA . LEU A 1 91 ? 4.856 -5.374 -43.227 1.00 96.62 91 LEU A CA 1
ATOM 712 C C . LEU A 1 91 ? 6.262 -4.783 -43.055 1.00 96.62 91 LEU A C 1
ATOM 714 O O . LEU A 1 91 ? 6.653 -4.344 -41.978 1.00 96.62 91 LEU A O 1
ATOM 718 N N . ILE A 1 92 ? 7.032 -4.742 -44.141 1.00 93.19 92 ILE A N 1
ATOM 719 C CA . ILE A 1 92 ? 8.456 -4.360 -44.157 1.00 93.19 92 ILE A CA 1
ATOM 720 C C . ILE A 1 92 ? 8.763 -2.961 -43.590 1.00 93.19 92 ILE A C 1
ATOM 722 O O . ILE A 1 92 ? 9.907 -2.678 -43.233 1.00 93.19 92 ILE A O 1
ATOM 726 N N . ASN A 1 93 ? 7.764 -2.077 -43.514 1.00 97.06 93 ASN A N 1
ATOM 727 C CA . ASN A 1 93 ? 7.893 -0.712 -42.998 1.00 97.06 93 ASN A CA 1
ATOM 728 C C . ASN A 1 93 ? 7.577 -0.590 -41.499 1.00 97.06 93 ASN A C 1
ATOM 730 O O . ASN A 1 93 ? 7.665 0.513 -40.957 1.00 97.06 93 ASN A O 1
ATOM 734 N N . LEU A 1 94 ? 7.223 -1.691 -40.826 1.00 98.19 94 LEU A N 1
ATOM 735 C CA . LEU A 1 94 ? 6.834 -1.674 -39.421 1.00 98.19 94 LEU A CA 1
ATOM 736 C C . LEU A 1 94 ? 8.014 -1.258 -38.529 1.00 98.19 94 LEU A C 1
ATOM 738 O O . LEU A 1 94 ? 9.091 -1.851 -38.576 1.00 98.19 94 LEU A O 1
ATOM 742 N N . THR A 1 95 ? 7.794 -0.236 -37.707 1.00 98.31 95 THR A N 1
ATOM 743 C CA . THR A 1 95 ? 8.747 0.311 -36.732 1.00 98.31 95 THR A CA 1
ATOM 744 C C . THR A 1 95 ? 8.299 0.074 -35.289 1.00 98.31 95 THR A C 1
ATOM 746 O O . THR A 1 95 ? 9.144 -0.041 -34.402 1.00 98.31 95 THR A O 1
ATOM 749 N N . GLU A 1 96 ? 6.996 -0.070 -35.035 1.00 98.38 96 GLU A N 1
ATOM 750 C CA . GLU A 1 96 ? 6.438 -0.382 -33.717 1.00 98.38 96 GLU A CA 1
ATOM 751 C C . GLU A 1 96 ? 5.386 -1.490 -33.819 1.00 98.38 96 GLU A C 1
ATOM 753 O O . GLU A 1 96 ? 4.387 -1.359 -34.532 1.00 98.38 96 GLU A O 1
ATOM 758 N N . LEU A 1 97 ? 5.597 -2.558 -33.048 1.00 98.12 97 LEU A N 1
ATOM 759 C CA . LEU A 1 97 ? 4.627 -3.624 -32.834 1.00 98.12 97 LEU A CA 1
ATOM 760 C C . LEU A 1 97 ? 4.347 -3.754 -31.338 1.00 98.12 97 LEU A C 1
ATOM 762 O O . LEU A 1 97 ? 5.229 -4.127 -30.563 1.00 98.12 97 LEU A O 1
ATOM 766 N N . ASN A 1 98 ? 3.113 -3.465 -30.938 1.00 97.31 98 ASN A N 1
ATOM 767 C CA . ASN A 1 98 ? 2.660 -3.607 -29.564 1.00 97.31 98 ASN A CA 1
ATOM 768 C C . ASN A 1 98 ? 1.516 -4.619 -29.475 1.00 97.31 98 ASN A C 1
ATOM 770 O O . ASN A 1 98 ? 0.394 -4.363 -29.909 1.00 97.31 98 ASN A O 1
ATOM 774 N N . MET A 1 99 ? 1.832 -5.759 -28.873 1.00 96.25 99 MET A N 1
ATOM 775 C CA . MET A 1 99 ? 0.956 -6.904 -28.639 1.00 96.25 99 MET A CA 1
ATOM 776 C C . MET A 1 99 ? 0.811 -7.197 -27.138 1.00 96.25 99 MET A C 1
ATOM 778 O O . MET A 1 99 ? 0.461 -8.313 -26.753 1.00 96.25 99 MET A O 1
ATOM 782 N N . CYS A 1 100 ? 1.102 -6.217 -26.280 1.00 92.62 100 CYS A N 1
ATOM 783 C CA . CYS A 1 100 ? 1.049 -6.354 -24.827 1.00 92.62 100 CYS A CA 1
ATOM 784 C C . CYS A 1 100 ? -0.329 -6.843 -24.341 1.00 92.62 100 CYS A C 1
ATOM 786 O O . CYS A 1 100 ? -1.349 -6.459 -24.913 1.00 92.62 100 CYS A O 1
ATOM 788 N N . CYS A 1 101 ? -0.381 -7.652 -23.280 1.00 88.44 101 CYS A N 1
ATOM 789 C CA . CYS A 1 101 ? -1.622 -8.161 -22.680 1.00 88.44 101 CYS A CA 1
ATOM 790 C C . CYS A 1 101 ? -2.499 -8.910 -23.699 1.00 88.44 101 CYS A C 1
ATOM 792 O O . CYS A 1 101 ? -3.626 -8.510 -23.992 1.00 88.44 101 CYS A O 1
ATOM 794 N N . ASN A 1 102 ? -1.953 -9.970 -24.288 1.00 91.94 102 ASN A N 1
ATOM 795 C CA . ASN A 1 102 ? -2.665 -10.866 -25.200 1.00 91.94 102 ASN A CA 1
ATOM 796 C C . ASN A 1 102 ? -2.462 -12.322 -24.745 1.00 91.94 102 ASN A C 1
ATOM 798 O O . ASN A 1 102 ? -2.100 -12.594 -23.601 1.00 91.94 102 ASN A O 1
ATOM 802 N N . LYS A 1 103 ? -2.749 -13.286 -25.621 1.00 92.19 103 LYS A N 1
ATOM 803 C CA . LYS A 1 103 ? -2.636 -14.722 -25.346 1.00 92.19 103 LYS A CA 1
ATOM 804 C C . LYS A 1 103 ? -1.565 -15.397 -26.207 1.00 92.19 103 LYS A C 1
ATOM 806 O O . LYS A 1 103 ? -1.690 -16.584 -26.499 1.00 92.19 103 LYS A O 1
ATOM 811 N N . LEU A 1 104 ? -0.545 -14.658 -26.647 1.00 94.94 104 LEU A N 1
ATOM 812 C CA . LEU A 1 104 ? 0.492 -15.192 -27.530 1.00 94.94 104 LEU A CA 1
ATOM 813 C C . LEU A 1 104 ? 1.311 -16.262 -26.805 1.00 94.94 104 LEU A C 1
ATOM 815 O O . LEU A 1 104 ? 1.882 -15.980 -25.757 1.00 94.94 104 LEU A O 1
ATOM 819 N N . SER A 1 105 ? 1.394 -17.465 -27.375 1.00 93.50 105 SER A N 1
ATOM 820 C CA . SER A 1 105 ? 2.270 -18.539 -26.877 1.00 93.50 105 SER A CA 1
ATOM 821 C C . SER A 1 105 ? 3.638 -18.569 -27.566 1.00 93.50 105 SER A C 1
ATOM 823 O O . SER A 1 105 ? 4.593 -19.113 -27.026 1.00 93.50 105 SER A O 1
ATOM 825 N N . ALA A 1 106 ? 3.739 -17.991 -28.766 1.00 95.62 106 ALA A N 1
ATOM 826 C CA . ALA A 1 106 ? 4.977 -17.857 -29.527 1.00 95.62 106 ALA A CA 1
ATOM 827 C C . ALA A 1 106 ? 4.912 -16.640 -30.465 1.00 95.62 106 ALA A C 1
ATOM 829 O O . ALA A 1 106 ? 3.825 -16.168 -30.817 1.00 95.62 106 ALA A O 1
ATOM 830 N N . LEU A 1 107 ? 6.079 -16.162 -30.901 1.00 96.75 107 LEU A N 1
ATOM 831 C CA . LEU A 1 107 ? 6.206 -15.241 -32.033 1.00 96.75 107 LEU A CA 1
ATOM 832 C C . LEU A 1 107 ? 6.528 -16.038 -33.309 1.00 96.75 107 LEU A C 1
ATOM 834 O O . LEU A 1 107 ? 7.311 -16.986 -33.227 1.00 96.75 107 LEU A O 1
ATOM 838 N N . PRO A 1 108 ? 5.962 -15.673 -34.476 1.00 95.81 108 PRO A N 1
ATOM 839 C CA . PRO A 1 108 ? 6.250 -16.348 -35.738 1.00 95.81 108 PRO A CA 1
ATOM 840 C C . PRO A 1 108 ? 7.718 -16.165 -36.121 1.00 95.81 108 PRO A C 1
ATOM 842 O O . PRO A 1 108 ? 8.319 -15.128 -35.822 1.00 95.81 108 PRO A O 1
ATOM 845 N N . ALA A 1 109 ? 8.297 -17.147 -36.812 1.00 95.38 109 ALA A N 1
ATOM 846 C CA . ALA A 1 109 ? 9.703 -17.079 -37.210 1.00 95.38 109 ALA A CA 1
ATOM 847 C C . ALA A 1 109 ? 9.956 -15.893 -38.153 1.00 95.38 109 ALA A C 1
ATOM 849 O O . ALA A 1 109 ? 10.987 -15.229 -38.060 1.00 95.38 109 ALA A O 1
ATOM 850 N N . SER A 1 110 ? 8.984 -15.580 -39.009 1.00 96.31 110 SER A N 1
ATOM 851 C CA . SER A 1 110 ? 9.047 -14.486 -39.975 1.00 96.31 110 SER A CA 1
ATOM 852 C C . SER A 1 110 ? 9.117 -13.079 -39.368 1.00 96.31 110 SER A C 1
ATOM 854 O O . SER A 1 110 ? 9.510 -12.141 -40.064 1.00 96.31 110 SER A O 1
ATOM 856 N N . ILE A 1 111 ? 8.830 -12.901 -38.069 1.00 96.62 111 ILE A N 1
ATOM 857 C CA . ILE A 1 111 ? 8.956 -11.592 -37.403 1.00 96.62 111 ILE A CA 1
ATOM 858 C C . ILE A 1 111 ? 10.381 -11.034 -37.513 1.00 96.62 111 ILE A C 1
ATOM 860 O O . ILE A 1 111 ? 10.571 -9.821 -37.534 1.00 96.62 111 ILE A O 1
ATOM 864 N N . THR A 1 112 ? 11.386 -11.910 -37.647 1.00 95.31 112 THR A N 1
ATOM 865 C CA . THR A 1 112 ? 12.797 -11.537 -37.810 1.00 95.31 112 THR A CA 1
ATOM 866 C C . THR A 1 112 ? 13.084 -10.829 -39.141 1.00 95.31 112 THR A C 1
ATOM 868 O O . THR A 1 112 ? 14.144 -10.225 -39.298 1.00 95.31 112 THR A O 1
ATOM 871 N N . SER A 1 113 ? 12.154 -10.859 -40.100 1.00 95.44 113 SER A N 1
ATOM 872 C CA . SER A 1 113 ? 12.260 -10.136 -41.376 1.00 95.44 113 SER A CA 1
ATOM 873 C C . SER A 1 113 ? 11.945 -8.640 -41.251 1.00 95.44 113 SER A C 1
ATOM 875 O O . SER A 1 113 ? 12.245 -7.870 -42.162 1.00 95.44 113 SER A O 1
ATOM 877 N N . LEU A 1 114 ? 11.370 -8.196 -40.127 1.00 96.56 114 LEU A N 1
ATOM 878 C CA . LEU A 1 114 ? 10.985 -6.803 -39.885 1.00 96.56 114 LEU A CA 1
ATOM 879 C C . LEU A 1 114 ? 12.183 -5.933 -39.475 1.00 96.56 114 LEU A C 1
ATOM 881 O O . LEU A 1 114 ? 12.207 -5.341 -38.402 1.00 96.56 114 LEU A O 1
ATOM 885 N N . THR A 1 115 ? 13.200 -5.818 -40.325 1.00 95.38 115 THR A N 1
ATOM 886 C CA . THR A 1 115 ? 14.474 -5.147 -39.990 1.00 95.38 115 THR A CA 1
ATOM 887 C C . THR A 1 115 ? 14.348 -3.646 -39.679 1.00 95.38 115 THR A C 1
ATOM 889 O O . THR A 1 115 ? 15.301 -3.032 -39.203 1.00 95.38 115 THR A O 1
ATOM 892 N N . ASN A 1 116 ? 13.188 -3.037 -39.954 1.00 96.81 116 ASN A N 1
ATOM 893 C CA . ASN A 1 116 ? 12.868 -1.656 -39.586 1.00 96.81 116 ASN A CA 1
ATOM 894 C C . ASN A 1 116 ? 12.284 -1.503 -38.173 1.00 96.81 116 ASN A C 1
ATOM 896 O O . ASN A 1 116 ? 12.102 -0.368 -37.732 1.00 96.81 116 ASN A O 1
ATOM 900 N N . LEU A 1 117 ? 12.024 -2.605 -37.462 1.00 97.62 117 LEU A N 1
ATOM 901 C CA . LEU A 1 117 ? 11.397 -2.585 -36.148 1.00 97.62 117 LEU A CA 1
ATOM 902 C C . LEU A 1 117 ? 12.314 -1.923 -35.110 1.00 97.62 117 LEU A C 1
ATOM 904 O O . LEU A 1 117 ? 13.462 -2.318 -34.924 1.00 97.62 117 LEU A O 1
ATOM 908 N N . ILE A 1 118 ? 11.781 -0.909 -34.433 1.00 97.19 118 ILE A N 1
ATOM 909 C CA . ILE A 1 118 ? 12.450 -0.124 -33.388 1.00 97.19 118 ILE A CA 1
ATOM 910 C C . ILE A 1 118 ? 11.925 -0.520 -32.007 1.00 97.19 118 ILE A C 1
ATOM 912 O O . ILE A 1 118 ? 12.696 -0.559 -31.047 1.00 97.19 118 ILE A O 1
ATOM 916 N N . LYS A 1 119 ? 10.625 -0.825 -31.901 1.00 97.06 119 LYS A N 1
ATOM 917 C CA . LYS A 1 119 ? 9.964 -1.205 -30.649 1.00 97.06 119 LYS A CA 1
ATOM 918 C C . LYS A 1 119 ? 9.151 -2.484 -30.822 1.00 97.06 119 LYS A C 1
ATOM 920 O O . LYS A 1 119 ? 8.253 -2.535 -31.663 1.00 97.06 119 LYS A O 1
ATOM 925 N N . LEU A 1 120 ? 9.426 -3.471 -29.974 1.00 96.81 120 LEU A N 1
ATOM 926 C CA . LEU A 1 120 ? 8.646 -4.700 -29.859 1.00 96.81 120 LEU A CA 1
ATOM 927 C C . LEU A 1 120 ? 8.134 -4.836 -28.426 1.00 96.81 120 LEU A C 1
ATOM 929 O O . LEU A 1 120 ? 8.914 -5.054 -27.504 1.00 96.81 120 LEU A O 1
ATOM 933 N N . ASN A 1 121 ? 6.826 -4.714 -28.232 1.00 95.44 121 ASN A N 1
ATOM 934 C CA . ASN A 1 121 ? 6.205 -4.903 -26.927 1.00 95.44 121 ASN A CA 1
ATOM 935 C C . ASN A 1 121 ? 5.324 -6.153 -26.937 1.00 95.44 121 ASN A C 1
ATOM 937 O O . ASN A 1 121 ? 4.298 -6.187 -27.615 1.00 95.44 121 ASN A O 1
ATOM 941 N N . VAL A 1 122 ? 5.726 -7.167 -26.174 1.00 94.94 122 VAL A N 1
ATOM 942 C CA . VAL A 1 122 ? 5.005 -8.437 -26.002 1.00 94.94 122 VAL A CA 1
ATOM 943 C C . VAL A 1 122 ? 4.809 -8.764 -24.517 1.00 94.94 122 VAL A C 1
ATOM 945 O O . VAL A 1 122 ? 4.648 -9.926 -24.142 1.00 94.94 122 VAL A O 1
ATOM 948 N N . ILE A 1 123 ? 4.794 -7.733 -23.665 1.00 91.12 123 ILE A N 1
ATOM 949 C CA . ILE A 1 123 ? 4.581 -7.847 -22.216 1.00 91.12 123 ILE A CA 1
ATOM 950 C C . ILE A 1 123 ? 3.248 -8.549 -21.920 1.00 91.12 123 ILE A C 1
ATOM 952 O O . ILE A 1 123 ? 2.273 -8.374 -22.650 1.00 91.12 123 ILE A O 1
ATOM 956 N N . SER A 1 124 ? 3.191 -9.330 -20.842 1.00 87.38 124 SER A N 1
ATOM 957 C CA . SER A 1 124 ? 1.981 -10.013 -20.368 1.00 87.38 124 SER A CA 1
ATOM 958 C C . SER A 1 124 ? 1.339 -10.895 -21.454 1.00 87.38 124 SER A C 1
ATOM 960 O O . SER A 1 124 ? 0.191 -10.721 -21.859 1.00 87.38 124 SER A O 1
ATOM 962 N N . ASN A 1 125 ? 2.129 -11.832 -21.978 1.00 91.06 125 ASN A N 1
ATOM 963 C CA . ASN A 1 125 ? 1.717 -12.906 -22.890 1.00 91.06 125 ASN A CA 1
ATOM 964 C C . ASN A 1 125 ? 2.218 -14.251 -22.342 1.00 91.06 125 ASN A C 1
ATOM 966 O O . ASN A 1 125 ? 2.806 -14.291 -21.273 1.00 91.06 125 ASN A O 1
ATOM 970 N N . PHE A 1 126 ? 2.002 -15.371 -23.024 1.00 91.19 126 PHE A N 1
ATOM 971 C CA . PHE A 1 126 ? 2.428 -16.707 -22.579 1.00 91.19 126 PHE A CA 1
ATOM 972 C C . PHE A 1 126 ? 3.670 -17.197 -23.339 1.00 91.19 126 PHE A C 1
ATOM 974 O O . PHE A 1 126 ? 3.775 -18.380 -23.660 1.00 91.19 126 PHE A O 1
ATOM 981 N N . LEU A 1 127 ? 4.583 -16.287 -23.696 1.00 93.56 127 LEU A N 1
ATOM 982 C CA . LEU A 1 127 ? 5.785 -16.637 -24.449 1.00 93.56 127 LEU A CA 1
ATOM 983 C C . LEU A 1 127 ? 6.777 -17.391 -23.560 1.00 93.56 127 LEU A C 1
ATOM 985 O O . LEU A 1 127 ? 7.050 -16.976 -22.435 1.00 93.56 127 LEU A O 1
ATOM 989 N N . THR A 1 128 ? 7.359 -18.458 -24.100 1.00 92.62 128 THR A N 1
ATOM 990 C CA . THR A 1 128 ? 8.437 -19.221 -23.447 1.00 92.62 128 THR A CA 1
ATOM 991 C C . THR A 1 128 ? 9.788 -19.048 -24.138 1.00 92.62 128 THR A C 1
ATOM 993 O O . THR A 1 128 ? 10.826 -19.309 -23.535 1.00 92.62 128 THR A O 1
ATOM 996 N N . GLU A 1 129 ? 9.792 -18.620 -25.405 1.00 93.81 129 GLU A N 1
ATOM 997 C CA . GLU A 1 129 ? 10.993 -18.427 -26.219 1.00 93.81 129 GLU A CA 1
ATOM 998 C C . GLU A 1 129 ? 10.826 -17.296 -27.248 1.00 93.81 129 GLU A C 1
ATOM 1000 O O . GLU A 1 129 ? 9.715 -16.895 -27.603 1.00 93.81 129 GLU A O 1
ATOM 1005 N N . LEU A 1 130 ? 11.959 -16.759 -27.707 1.00 94.56 130 LEU A N 1
ATOM 1006 C CA . LEU A 1 130 ? 12.036 -15.824 -28.828 1.00 94.56 130 LEU A CA 1
ATOM 1007 C C . LEU A 1 130 ? 12.600 -16.547 -30.065 1.00 94.56 130 LEU A C 1
ATOM 1009 O O . LEU A 1 130 ? 13.388 -17.485 -29.914 1.00 94.56 130 LEU A O 1
ATOM 1013 N N . PRO A 1 131 ? 12.280 -16.091 -31.290 1.00 93.56 131 PRO A N 1
ATOM 1014 C CA . PRO A 1 131 ? 12.860 -16.637 -32.515 1.00 93.56 131 PRO A CA 1
ATOM 1015 C C . PRO A 1 131 ? 14.397 -16.625 -32.502 1.00 93.56 131 PRO A C 1
ATOM 1017 O O . PRO A 1 131 ? 15.021 -15.634 -32.118 1.00 93.56 131 PRO A O 1
ATOM 1020 N N . ARG A 1 132 ? 15.022 -17.706 -32.997 1.00 89.00 132 ARG A N 1
ATOM 1021 C CA . ARG A 1 132 ? 16.490 -17.916 -32.961 1.00 89.00 132 ARG A CA 1
ATOM 1022 C C . ARG A 1 132 ? 17.319 -16.799 -33.605 1.00 89.00 132 ARG A C 1
ATOM 1024 O O . ARG A 1 132 ? 18.470 -16.618 -33.236 1.00 89.00 132 ARG A O 1
ATOM 1031 N N . ASN A 1 133 ? 16.749 -16.072 -34.566 1.00 90.00 133 ASN A N 1
ATOM 1032 C CA . ASN A 1 133 ? 17.424 -15.013 -35.318 1.00 90.00 133 ASN A CA 1
ATOM 1033 C C . ASN A 1 133 ? 16.928 -13.611 -34.929 1.00 90.00 133 ASN A C 1
ATOM 1035 O O . ASN A 1 133 ? 16.937 -12.714 -35.762 1.00 90.00 133 ASN A O 1
ATOM 1039 N N . ILE A 1 134 ? 16.489 -13.388 -33.682 1.00 94.38 134 ILE A N 1
ATOM 1040 C CA . ILE A 1 134 ? 15.974 -12.072 -33.246 1.00 94.38 134 ILE A CA 1
ATOM 1041 C C . ILE A 1 134 ? 16.980 -10.921 -33.457 1.00 94.38 134 ILE A C 1
ATOM 1043 O O . ILE A 1 134 ? 16.579 -9.769 -33.594 1.00 94.38 134 ILE A O 1
ATOM 1047 N N . SER A 1 135 ? 18.279 -11.232 -33.544 1.00 92.81 135 SER A N 1
ATOM 1048 C CA . SER A 1 135 ? 19.365 -10.281 -33.817 1.00 92.81 135 SER A CA 1
ATOM 1049 C C . SER A 1 135 ? 19.272 -9.573 -35.172 1.00 92.81 135 SER A C 1
ATOM 1051 O O . SER A 1 135 ? 19.895 -8.528 -35.350 1.00 92.81 135 SER A O 1
ATOM 1053 N N . THR A 1 136 ? 18.504 -10.097 -36.133 1.00 94.25 136 THR A N 1
ATOM 1054 C CA . THR A 1 136 ? 18.285 -9.436 -37.433 1.00 94.25 136 THR A CA 1
ATOM 1055 C C . THR A 1 136 ? 17.508 -8.127 -37.300 1.00 94.25 136 THR A C 1
ATOM 1057 O O . THR A 1 136 ? 17.605 -7.266 -38.176 1.00 94.25 136 THR A O 1
ATOM 1060 N N . LEU A 1 137 ? 16.778 -7.941 -36.194 1.00 95.38 137 LEU A N 1
ATOM 1061 C CA . LEU A 1 137 ? 16.075 -6.709 -35.838 1.00 95.38 137 LEU A CA 1
ATOM 1062 C C . LEU A 1 137 ? 17.061 -5.640 -35.336 1.00 95.38 137 LEU A C 1
ATOM 1064 O O . LEU A 1 137 ? 16.930 -5.103 -34.243 1.00 95.38 137 LEU A O 1
ATOM 1068 N N . SER A 1 138 ? 18.076 -5.319 -36.137 1.00 92.38 138 SER A N 1
ATOM 1069 C CA . SER A 1 138 ? 19.231 -4.497 -35.746 1.00 92.38 138 SER A CA 1
ATOM 1070 C C . SER A 1 138 ? 18.904 -3.047 -35.360 1.00 92.38 138 SER A C 1
ATOM 1072 O O . SER A 1 138 ? 19.744 -2.364 -34.777 1.00 92.38 138 SER A O 1
ATOM 1074 N N . ARG A 1 139 ? 17.690 -2.570 -35.668 1.00 95.75 139 ARG A N 1
ATOM 1075 C CA . ARG A 1 139 ? 17.177 -1.242 -35.286 1.00 95.75 139 ARG A CA 1
ATOM 1076 C C . ARG A 1 139 ? 16.398 -1.231 -33.970 1.00 95.75 139 ARG A C 1
ATOM 1078 O O . ARG A 1 139 ? 15.962 -0.158 -33.549 1.00 95.75 139 ARG A O 1
ATOM 1085 N N . LEU A 1 140 ? 16.218 -2.386 -33.330 1.00 95.62 140 LEU A N 1
ATOM 1086 C CA . LEU A 1 140 ? 15.447 -2.502 -32.101 1.00 95.62 140 LEU A CA 1
ATOM 1087 C C . LEU A 1 140 ? 16.153 -1.754 -30.964 1.00 95.62 140 LEU A C 1
ATOM 1089 O O . LEU A 1 140 ? 17.291 -2.059 -30.616 1.00 95.62 140 LEU A O 1
ATOM 1093 N N . THR A 1 141 ? 15.462 -0.773 -30.388 1.00 94.81 141 THR A N 1
ATOM 1094 C CA . THR A 1 141 ? 15.946 0.008 -29.237 1.00 94.81 141 THR A CA 1
ATOM 1095 C C . THR A 1 141 ? 15.214 -0.345 -27.945 1.00 94.81 141 THR A C 1
ATOM 1097 O O . THR A 1 141 ? 15.744 -0.096 -26.863 1.00 94.81 141 THR A O 1
ATOM 1100 N N . TYR A 1 142 ? 14.032 -0.962 -28.058 1.00 94.50 142 TYR A N 1
ATOM 1101 C CA . TYR A 1 142 ? 13.201 -1.407 -26.943 1.00 94.50 142 TYR A CA 1
ATOM 1102 C C . TYR A 1 142 ? 12.591 -2.783 -27.229 1.00 94.50 142 TYR A C 1
ATOM 1104 O O . TYR A 1 142 ? 11.963 -2.986 -28.278 1.00 94.50 142 TYR A O 1
ATOM 1112 N N . ILE A 1 143 ? 12.714 -3.689 -26.259 1.00 94.06 143 ILE A N 1
ATOM 1113 C CA . ILE A 1 143 ? 11.997 -4.963 -26.227 1.00 94.06 143 ILE A CA 1
ATOM 1114 C C . ILE A 1 143 ? 11.374 -5.177 -24.843 1.00 94.06 143 ILE A C 1
ATOM 1116 O O . ILE A 1 143 ? 12.073 -5.189 -23.832 1.00 94.06 143 ILE A O 1
ATOM 1120 N N . GLY A 1 144 ? 10.051 -5.329 -24.806 1.00 92.88 144 GLY A N 1
ATOM 1121 C CA . GLY A 1 144 ? 9.302 -5.620 -23.583 1.00 92.88 144 GLY A CA 1
ATOM 1122 C C . GLY A 1 144 ? 8.911 -7.093 -23.526 1.00 92.88 144 GLY A C 1
ATOM 1123 O O . GLY A 1 144 ? 8.072 -7.525 -24.319 1.00 92.88 144 GLY A O 1
ATOM 1124 N N . LEU A 1 145 ? 9.505 -7.847 -22.597 1.00 93.25 145 LEU A N 1
ATOM 1125 C CA . LEU A 1 145 ? 9.296 -9.291 -22.402 1.00 93.25 145 LEU A CA 1
ATOM 1126 C C . LEU A 1 145 ? 8.675 -9.628 -21.039 1.00 93.25 145 LEU A C 1
ATOM 1128 O O . LEU A 1 145 ? 8.510 -10.802 -20.704 1.00 93.25 145 LEU A O 1
ATOM 1132 N N . SER A 1 146 ? 8.340 -8.623 -20.239 1.00 90.06 146 SER A N 1
ATOM 1133 C CA . SER A 1 146 ? 7.868 -8.794 -18.866 1.00 90.06 146 SER A CA 1
ATOM 1134 C C . SER A 1 146 ? 6.569 -9.596 -18.768 1.00 90.06 146 SER A C 1
ATOM 1136 O O . SER A 1 146 ? 5.770 -9.615 -19.706 1.00 90.06 146 SER A O 1
ATOM 1138 N N . GLN A 1 147 ? 6.342 -10.252 -17.630 1.00 86.19 147 GLN A N 1
ATOM 1139 C CA . GLN A 1 147 ? 5.144 -11.051 -17.334 1.00 86.19 147 GLN A CA 1
ATOM 1140 C C . GLN A 1 147 ? 4.866 -12.174 -18.358 1.00 86.19 147 GLN A C 1
ATOM 1142 O O . GLN A 1 147 ? 3.711 -12.498 -18.656 1.00 86.19 147 GLN A O 1
ATOM 1147 N N . ASN A 1 148 ? 5.917 -12.776 -18.912 1.00 90.00 148 ASN A N 1
ATOM 1148 C CA . ASN A 1 148 ? 5.839 -13.972 -19.753 1.00 90.00 148 ASN A CA 1
ATOM 1149 C C . ASN A 1 148 ? 6.263 -15.217 -18.949 1.00 90.00 148 ASN A C 1
ATOM 1151 O O . ASN A 1 148 ? 6.259 -15.195 -17.720 1.00 90.00 148 ASN A O 1
ATOM 1155 N N . ASP A 1 149 ? 6.553 -16.326 -19.627 1.00 88.88 149 ASP A N 1
ATOM 1156 C CA . ASP A 1 149 ? 6.948 -17.594 -19.010 1.00 88.88 149 ASP A CA 1
ATOM 1157 C C . ASP A 1 149 ? 8.359 -18.010 -19.475 1.00 88.88 149 ASP A C 1
ATOM 1159 O O . ASP A 1 149 ? 8.663 -19.190 -19.660 1.00 88.88 149 ASP A O 1
ATOM 1163 N N . PHE A 1 150 ? 9.245 -17.028 -19.683 1.00 91.81 150 PHE A N 1
ATOM 1164 C CA . PHE A 1 150 ? 10.621 -17.278 -20.104 1.00 91.81 150 PHE A CA 1
ATOM 1165 C C . PHE A 1 150 ? 11.467 -17.867 -18.969 1.00 91.81 150 PHE A C 1
ATOM 1167 O O . PHE A 1 150 ? 11.449 -17.376 -17.840 1.00 91.81 150 PHE A O 1
ATOM 1174 N N . HIS A 1 151 ? 12.272 -18.875 -19.305 1.00 90.75 151 HIS A N 1
ATOM 1175 C CA . HIS A 1 151 ? 13.295 -19.444 -18.418 1.00 90.75 151 HIS A CA 1
ATOM 1176 C C . HIS A 1 151 ? 14.721 -19.050 -18.830 1.00 90.75 151 HIS A C 1
ATOM 1178 O O . HIS A 1 151 ? 15.614 -18.969 -17.989 1.00 90.75 151 HIS A O 1
ATOM 1184 N N . VAL A 1 152 ? 14.943 -18.808 -20.126 1.00 87.69 152 VAL A N 1
ATOM 1185 C CA . VAL A 1 152 ? 16.234 -18.438 -20.724 1.00 87.69 152 VAL A CA 1
ATOM 1186 C C . VAL A 1 152 ? 15.975 -17.490 -21.901 1.00 87.69 152 VAL A C 1
ATOM 1188 O O . VAL A 1 152 ? 14.982 -17.643 -22.611 1.00 87.69 152 VAL A O 1
ATOM 1191 N N . LEU A 1 153 ? 16.869 -16.525 -22.126 1.00 83.50 153 LEU A N 1
ATOM 1192 C CA . LEU A 1 153 ? 16.871 -15.675 -23.325 1.00 83.50 153 LEU A CA 1
ATOM 1193 C C . LEU A 1 153 ? 17.822 -16.258 -24.384 1.00 83.50 153 LEU A C 1
ATOM 1195 O O . LEU A 1 153 ? 18.911 -16.712 -24.025 1.00 83.50 153 LEU A O 1
ATOM 1199 N N . PRO A 1 154 ? 17.471 -16.253 -25.687 1.00 83.19 154 PRO A N 1
ATOM 1200 C CA . PRO A 1 154 ? 18.352 -16.809 -26.707 1.00 83.19 154 PRO A CA 1
ATOM 1201 C C . PRO A 1 154 ? 19.631 -15.966 -26.853 1.00 83.19 154 PRO A C 1
ATOM 1203 O O . PRO A 1 154 ? 19.539 -14.735 -26.851 1.00 83.19 154 PRO A O 1
ATOM 1206 N N . PRO A 1 155 ? 20.808 -16.584 -27.089 1.00 86.50 155 PRO A N 1
ATOM 1207 C CA . PRO A 1 155 ? 22.076 -15.862 -27.243 1.00 86.50 155 PRO A CA 1
ATOM 1208 C C . PRO A 1 155 ? 22.047 -14.739 -28.293 1.00 86.50 155 PRO A C 1
ATOM 1210 O O . PRO A 1 155 ? 22.696 -13.707 -28.140 1.00 86.50 155 PRO A O 1
ATOM 1213 N N . SER A 1 156 ? 21.241 -14.903 -29.347 1.00 88.25 156 SER A N 1
ATOM 1214 C CA . SER A 1 156 ? 21.037 -13.902 -30.398 1.00 88.25 156 SER A CA 1
ATOM 1215 C C . SER A 1 156 ? 20.478 -12.573 -29.881 1.00 88.25 156 SER A C 1
ATOM 1217 O O . SER A 1 156 ? 20.783 -11.534 -30.457 1.00 88.25 156 SER A O 1
ATOM 1219 N N . LEU A 1 157 ? 19.685 -12.565 -28.803 1.00 91.31 157 LEU A N 1
ATOM 1220 C CA . LEU A 1 157 ? 19.142 -11.327 -28.230 1.00 91.31 157 LEU A CA 1
ATOM 1221 C C . LEU A 1 157 ? 20.265 -10.365 -27.830 1.00 91.31 157 LEU A C 1
ATOM 1223 O O . LEU A 1 157 ? 20.190 -9.169 -28.098 1.00 91.31 157 LEU A O 1
ATOM 1227 N N . PHE A 1 158 ? 21.341 -10.903 -27.261 1.00 90.81 158 PHE A N 1
ATOM 1228 C CA . PHE A 1 158 ? 22.482 -10.125 -26.790 1.00 90.81 158 PHE A CA 1
ATOM 1229 C C . PHE A 1 158 ? 23.335 -9.542 -27.925 1.00 90.81 158 PHE A C 1
ATOM 1231 O O . PHE A 1 158 ? 24.216 -8.729 -27.679 1.00 90.81 158 PHE A O 1
ATOM 1238 N N . SER A 1 159 ? 23.062 -9.905 -29.182 1.00 91.00 159 SER A N 1
ATOM 1239 C CA . SER A 1 159 ? 23.700 -9.293 -30.357 1.00 91.00 159 SER A CA 1
ATOM 1240 C C . SER A 1 159 ? 23.007 -7.998 -30.818 1.00 91.00 159 SER A C 1
ATOM 1242 O O . SER A 1 159 ? 23.477 -7.356 -31.756 1.00 91.00 159 SER A O 1
ATOM 1244 N N . LEU A 1 160 ? 21.896 -7.596 -30.186 1.00 92.50 160 LEU A N 1
ATOM 1245 C CA . LEU A 1 160 ? 21.177 -6.352 -30.483 1.00 92.50 160 LEU A CA 1
ATOM 1246 C C . LEU A 1 160 ? 21.885 -5.139 -29.864 1.00 92.50 160 LEU A C 1
ATOM 1248 O O . LEU A 1 160 ? 21.424 -4.553 -28.888 1.00 92.50 160 LEU A O 1
ATOM 1252 N N . SER A 1 161 ? 23.003 -4.719 -30.455 1.00 86.69 161 SER A N 1
ATOM 1253 C CA . SER A 1 161 ? 23.827 -3.624 -29.925 1.00 86.69 161 SER A CA 1
ATOM 1254 C C . SER A 1 161 ? 23.109 -2.269 -29.842 1.00 86.69 161 SER A C 1
ATOM 1256 O O . SER A 1 161 ? 23.596 -1.374 -29.164 1.00 86.69 161 SER A O 1
ATOM 1258 N N . GLY A 1 162 ? 21.983 -2.081 -30.540 1.00 90.81 162 GLY A N 1
ATOM 1259 C CA . GLY A 1 162 ? 21.160 -0.864 -30.486 1.00 90.81 162 GLY A CA 1
ATOM 1260 C C . GLY A 1 162 ? 20.177 -0.795 -29.310 1.00 90.81 162 GLY A C 1
ATOM 1261 O O . GLY A 1 162 ? 19.500 0.222 -29.161 1.00 90.81 162 GLY A O 1
ATOM 1262 N N . LEU A 1 163 ? 20.073 -1.851 -28.495 1.00 94.00 163 LEU A N 1
ATOM 1263 C CA . LEU A 1 163 ? 19.085 -1.940 -27.425 1.00 94.00 163 LEU A CA 1
ATOM 1264 C C . LEU A 1 163 ? 19.437 -1.000 -26.261 1.00 94.00 163 LEU A C 1
ATOM 1266 O O . LEU A 1 163 ? 20.507 -1.112 -25.665 1.00 94.00 163 LEU A O 1
ATOM 1270 N N . ASN A 1 164 ? 18.516 -0.092 -25.928 1.00 93.88 164 ASN A N 1
ATOM 1271 C CA . ASN A 1 164 ? 18.685 0.895 -24.856 1.00 93.88 164 ASN A CA 1
ATOM 1272 C C . ASN A 1 164 ? 17.984 0.474 -23.562 1.00 93.88 164 ASN A C 1
ATOM 1274 O O . ASN A 1 164 ? 18.434 0.837 -22.473 1.00 93.88 164 ASN A O 1
ATOM 1278 N N . GLU A 1 165 ? 16.885 -0.269 -23.681 1.00 93.44 165 GLU A N 1
ATOM 1279 C CA . GLU A 1 165 ? 16.067 -0.726 -22.562 1.00 93.44 165 GLU A CA 1
ATOM 1280 C C . GLU A 1 165 ? 15.655 -2.184 -22.776 1.00 93.44 165 GLU A C 1
ATOM 1282 O O . GLU A 1 165 ? 15.134 -2.551 -23.835 1.00 93.44 165 GLU A O 1
ATOM 1287 N N . LEU A 1 166 ? 15.914 -3.000 -21.754 1.00 92.81 166 LEU A N 1
ATOM 1288 C CA . LEU A 1 166 ? 15.547 -4.407 -21.690 1.00 92.81 166 LEU A CA 1
ATOM 1289 C C . LEU A 1 166 ? 14.710 -4.624 -20.430 1.00 92.81 166 LEU A C 1
ATOM 1291 O O . LEU A 1 166 ? 15.234 -4.588 -19.312 1.00 92.81 166 LEU A O 1
ATOM 1295 N N . ASP A 1 167 ? 13.413 -4.841 -20.634 1.00 87.25 167 ASP A N 1
ATOM 1296 C CA . ASP A 1 167 ? 12.458 -5.114 -19.565 1.00 87.25 167 ASP A CA 1
ATOM 1297 C C . ASP A 1 167 ? 12.002 -6.575 -19.628 1.00 87.25 167 ASP A C 1
ATOM 1299 O O . ASP A 1 167 ? 11.441 -7.043 -20.626 1.00 87.25 167 ASP A O 1
ATOM 1303 N N . THR A 1 168 ? 12.328 -7.315 -18.571 1.00 90.56 168 THR A N 1
ATOM 1304 C CA . THR A 1 168 ? 12.181 -8.774 -18.485 1.00 90.56 168 THR A CA 1
ATOM 1305 C C . THR A 1 168 ? 11.613 -9.216 -17.134 1.00 90.56 168 THR A C 1
ATOM 1307 O O . THR A 1 168 ? 11.764 -10.367 -16.716 1.00 90.56 168 THR A O 1
ATOM 1310 N N . GLU A 1 169 ? 10.947 -8.294 -16.447 1.00 88.81 169 GLU A N 1
ATOM 1311 C CA . GLU A 1 169 ? 10.365 -8.494 -15.126 1.00 88.81 169 GLU A CA 1
ATOM 1312 C C . GLU A 1 169 ? 9.317 -9.626 -15.093 1.00 88.81 169 GLU A C 1
ATOM 1314 O O . GLU A 1 169 ? 8.648 -9.905 -16.087 1.00 88.81 169 GLU A O 1
ATOM 1319 N N . PHE A 1 170 ? 9.166 -10.284 -13.942 1.00 85.56 170 PHE A N 1
ATOM 1320 C CA . PHE A 1 170 ? 8.178 -11.333 -13.679 1.00 85.56 170 PHE A CA 1
ATOM 1321 C C . PHE A 1 170 ? 8.184 -12.455 -14.727 1.00 85.56 170 PHE A C 1
ATOM 1323 O O . PHE A 1 170 ? 7.158 -12.801 -15.311 1.00 85.56 170 PHE A O 1
ATOM 1330 N N . ASN A 1 171 ? 9.364 -13.025 -14.957 1.00 89.44 171 ASN A N 1
ATOM 1331 C CA . ASN A 1 171 ? 9.559 -14.270 -15.694 1.00 89.44 171 ASN A CA 1
ATOM 1332 C C . ASN A 1 171 ? 10.084 -15.356 -14.726 1.00 89.44 171 ASN A C 1
ATOM 1334 O O . ASN A 1 171 ? 9.879 -15.281 -13.511 1.00 89.44 171 ASN A O 1
ATOM 1338 N N . ASN A 1 172 ? 10.731 -16.398 -15.249 1.00 89.69 172 ASN A N 1
ATOM 1339 C CA . ASN A 1 172 ? 11.319 -17.487 -14.470 1.00 89.69 172 ASN A CA 1
ATOM 1340 C C . ASN A 1 172 ? 12.827 -17.635 -14.757 1.00 89.69 172 ASN A C 1
ATOM 1342 O O . ASN A 1 172 ? 13.335 -18.756 -14.819 1.00 89.69 172 ASN A O 1
ATOM 1346 N N . TYR A 1 173 ? 13.550 -16.527 -14.978 1.00 90.88 173 TYR A N 1
ATOM 1347 C CA . TYR A 1 173 ? 15.002 -16.588 -15.186 1.00 90.88 173 TYR A CA 1
ATOM 1348 C C . TYR A 1 173 ? 15.714 -16.954 -13.888 1.00 90.88 173 TYR A C 1
ATOM 1350 O O . TYR A 1 173 ? 15.557 -16.256 -12.891 1.00 90.88 173 TYR A O 1
ATOM 1358 N N . SER A 1 174 ? 16.549 -17.990 -13.916 1.00 90.31 174 SER A N 1
ATOM 1359 C CA . SER A 1 174 ? 17.415 -18.337 -12.778 1.00 90.31 174 SER A CA 1
ATOM 1360 C C . SER A 1 174 ? 18.808 -17.700 -12.870 1.00 90.31 174 SER A C 1
ATOM 1362 O O . SER A 1 174 ? 19.513 -17.578 -11.871 1.00 90.31 174 SER A O 1
ATOM 1364 N N . VAL A 1 175 ? 19.232 -17.303 -14.076 1.00 88.69 175 VAL A N 1
ATOM 1365 C CA . VAL A 1 175 ? 20.574 -16.772 -14.359 1.00 88.69 175 VAL A CA 1
ATOM 1366 C C . VAL A 1 175 ? 20.491 -15.692 -15.440 1.00 88.69 175 VAL A C 1
ATOM 1368 O O . VAL A 1 175 ? 19.765 -15.851 -16.421 1.00 88.69 175 VAL A O 1
ATOM 1371 N N . ILE A 1 176 ? 21.277 -14.621 -15.289 1.00 88.75 176 ILE A N 1
ATOM 1372 C CA . ILE A 1 176 ? 21.587 -13.692 -16.384 1.00 88.75 176 ILE A CA 1
ATOM 1373 C C . ILE A 1 176 ? 22.859 -14.203 -17.079 1.00 88.75 176 ILE A C 1
ATOM 1375 O O . ILE A 1 176 ? 23.877 -14.372 -16.405 1.00 88.75 176 ILE A O 1
ATOM 1379 N N . PRO A 1 177 ? 22.836 -14.472 -18.393 1.00 89.50 177 PRO A N 1
ATOM 1380 C CA . PRO A 1 177 ? 23.999 -15.010 -19.088 1.00 89.50 177 PRO A CA 1
ATOM 1381 C C . PRO A 1 177 ? 25.104 -13.944 -19.278 1.00 89.50 177 PRO A C 1
ATOM 1383 O O . PRO A 1 177 ? 24.782 -12.761 -19.443 1.00 89.50 177 PRO A O 1
ATOM 1386 N N . PRO A 1 178 ? 26.398 -14.331 -19.295 1.00 88.69 178 PRO A N 1
ATOM 1387 C CA . PRO A 1 178 ? 27.541 -13.426 -19.508 1.00 88.69 178 PRO A CA 1
ATOM 1388 C C . PRO A 1 178 ? 27.451 -12.547 -20.764 1.00 88.69 178 PRO A C 1
ATOM 1390 O O . PRO A 1 178 ? 27.955 -11.420 -20.798 1.00 88.69 178 PRO A O 1
ATOM 1393 N N . GLU A 1 179 ? 26.770 -13.037 -21.798 1.00 91.81 179 GLU A N 1
ATOM 1394 C CA . GLU A 1 179 ? 26.539 -12.355 -23.070 1.00 91.81 179 GLU A CA 1
ATOM 1395 C C . GLU A 1 179 ? 25.770 -11.038 -22.915 1.00 91.81 179 GLU A C 1
ATOM 1397 O O . GLU A 1 179 ? 25.841 -10.203 -23.814 1.00 91.81 179 GLU A O 1
ATOM 1402 N N . ILE A 1 180 ? 25.114 -10.783 -21.772 1.00 90.12 180 ILE A N 1
ATOM 1403 C CA . ILE A 1 180 ? 24.521 -9.474 -21.449 1.00 90.12 180 ILE A CA 1
ATOM 1404 C C . ILE A 1 180 ? 25.508 -8.318 -21.671 1.00 90.12 180 ILE A C 1
ATOM 1406 O O . ILE A 1 180 ? 25.102 -7.243 -22.103 1.00 90.12 180 ILE A O 1
ATOM 1410 N N . SER A 1 181 ? 26.807 -8.565 -21.472 1.00 88.38 181 SER A N 1
ATOM 1411 C CA . SER A 1 181 ? 27.906 -7.623 -21.725 1.00 88.38 181 SER A CA 1
ATOM 1412 C C . SER A 1 181 ? 27.964 -7.059 -23.148 1.00 88.38 181 SER A C 1
ATOM 1414 O O . SER A 1 181 ? 28.495 -5.966 -23.348 1.00 88.38 181 SER A O 1
ATOM 1416 N N . HIS A 1 182 ? 27.408 -7.761 -24.138 1.00 91.44 182 HIS A N 1
ATOM 1417 C CA . HIS A 1 182 ? 27.372 -7.316 -25.531 1.00 91.44 182 HIS A CA 1
ATOM 1418 C C . HIS A 1 182 ? 26.351 -6.191 -25.783 1.00 91.44 182 HIS A C 1
ATOM 1420 O O . HIS A 1 182 ? 26.463 -5.473 -26.781 1.00 91.44 182 HIS A O 1
ATOM 1426 N N . LEU A 1 183 ? 25.391 -5.977 -24.875 1.00 91.81 183 LEU A N 1
ATOM 1427 C CA . LEU A 1 183 ? 24.397 -4.900 -24.958 1.00 91.81 183 LEU A CA 1
ATOM 1428 C C . LEU A 1 183 ? 24.978 -3.559 -24.474 1.00 91.81 183 LEU A C 1
ATOM 1430 O O . LEU A 1 183 ? 24.514 -2.956 -23.510 1.00 91.81 183 LEU A O 1
ATOM 1434 N N . SER A 1 184 ? 26.018 -3.072 -25.146 1.00 87.56 184 SER A N 1
ATOM 1435 C CA . SER A 1 184 ? 26.818 -1.922 -24.698 1.00 87.56 184 SER A CA 1
ATOM 1436 C C . SER A 1 184 ? 26.073 -0.578 -24.649 1.00 87.56 184 SER A C 1
ATOM 1438 O O . SER A 1 184 ? 26.510 0.327 -23.935 1.00 87.56 184 SER A O 1
ATOM 1440 N N . ASN A 1 185 ? 24.949 -0.431 -25.361 1.00 92.44 185 ASN A N 1
ATOM 1441 C CA . ASN A 1 185 ? 24.092 0.764 -25.321 1.00 92.44 185 ASN A CA 1
ATOM 1442 C C . ASN A 1 185 ? 22.999 0.710 -24.243 1.00 92.44 185 ASN A C 1
ATOM 1444 O O . ASN A 1 185 ? 22.267 1.685 -24.077 1.00 92.44 185 ASN A O 1
ATOM 1448 N N . LEU A 1 186 ? 22.896 -0.389 -23.489 1.00 94.12 186 LEU A N 1
ATOM 1449 C CA . LEU A 1 186 ? 21.843 -0.561 -22.498 1.00 94.12 186 LEU A CA 1
ATOM 1450 C C . LEU A 1 186 ? 21.961 0.496 -21.392 1.00 94.12 186 LEU A C 1
ATOM 1452 O O . LEU A 1 186 ? 22.990 0.610 -20.729 1.00 94.12 186 LEU A O 1
ATOM 1456 N N . THR A 1 187 ? 20.887 1.257 -21.192 1.00 94.75 187 THR A N 1
ATOM 1457 C CA . THR A 1 187 ? 20.769 2.306 -20.165 1.00 94.75 187 THR A CA 1
ATOM 1458 C C . THR A 1 187 ? 19.884 1.875 -19.001 1.00 94.75 187 THR A C 1
ATOM 1460 O O . THR A 1 187 ? 20.075 2.343 -17.878 1.00 94.75 187 THR A O 1
ATOM 1463 N N . ARG A 1 188 ? 18.934 0.963 -19.249 1.00 94.62 188 ARG A N 1
ATOM 1464 C CA . ARG A 1 188 ? 17.977 0.455 -18.261 1.00 94.62 188 ARG A CA 1
ATOM 1465 C C . ARG A 1 188 ? 17.853 -1.059 -18.379 1.00 94.62 188 ARG A C 1
ATOM 1467 O O . ARG A 1 188 ? 17.542 -1.568 -19.457 1.00 94.62 188 ARG A O 1
ATOM 1474 N N . LEU A 1 189 ? 18.074 -1.755 -17.266 1.00 93.50 189 LEU A N 1
ATOM 1475 C CA . LEU A 1 189 ? 17.867 -3.196 -17.141 1.00 93.50 189 LEU A CA 1
ATOM 1476 C C . LEU A 1 189 ? 16.917 -3.476 -15.976 1.00 93.50 189 LEU A C 1
ATOM 1478 O O . LEU A 1 189 ? 17.251 -3.190 -14.823 1.00 93.50 189 LEU A O 1
ATOM 1482 N N . ASN A 1 190 ? 15.755 -4.051 -16.286 1.00 91.31 190 ASN A N 1
ATOM 1483 C CA . ASN A 1 190 ? 14.795 -4.511 -15.289 1.00 91.31 190 ASN A CA 1
ATOM 1484 C C . ASN A 1 190 ? 14.630 -6.034 -15.370 1.00 91.31 190 ASN A C 1
ATOM 1486 O O . ASN A 1 190 ? 14.177 -6.582 -16.380 1.00 91.31 190 ASN A O 1
ATOM 1490 N N . VAL A 1 191 ? 15.018 -6.711 -14.290 1.00 92.38 191 VAL A N 1
ATOM 1491 C CA . VAL A 1 191 ? 14.916 -8.170 -14.119 1.00 92.38 191 VAL A CA 1
ATOM 1492 C C . VAL A 1 191 ? 14.123 -8.532 -12.860 1.00 92.38 191 VA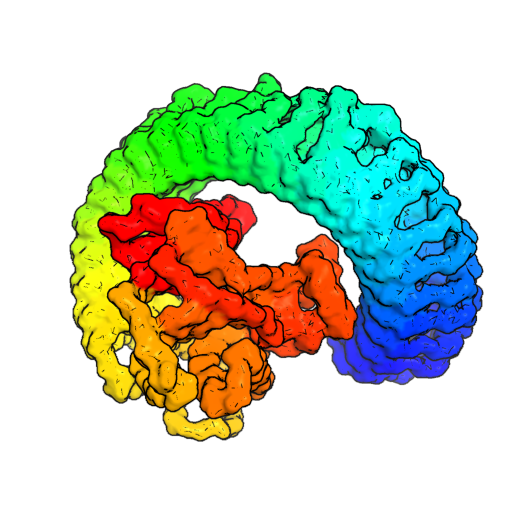L A C 1
ATOM 1494 O O . VAL A 1 191 ? 14.261 -9.637 -12.332 1.00 92.38 191 VAL A O 1
ATOM 1497 N N . ARG A 1 192 ? 13.297 -7.609 -12.355 1.00 90.19 192 ARG A N 1
ATOM 1498 C CA . ARG A 1 192 ? 12.493 -7.786 -11.140 1.00 90.19 192 ARG A CA 1
ATOM 1499 C C . ARG A 1 192 ? 11.648 -9.065 -11.165 1.00 90.19 192 ARG A C 1
ATOM 1501 O O . ARG A 1 192 ? 11.184 -9.476 -12.221 1.00 90.19 192 ARG A O 1
ATOM 1508 N N . GLY A 1 193 ? 11.427 -9.695 -10.013 1.00 86.75 193 GLY A N 1
ATOM 1509 C CA . GLY A 1 193 ? 10.456 -10.789 -9.872 1.00 86.75 193 GLY A CA 1
ATOM 1510 C C . GLY A 1 193 ? 10.819 -12.071 -10.626 1.00 86.75 193 GLY A C 1
ATOM 1511 O O . GLY A 1 193 ? 9.927 -12.786 -11.081 1.00 86.75 193 GLY A O 1
ATOM 1512 N N . ASN A 1 194 ? 12.115 -12.337 -10.786 1.00 90.75 194 ASN A N 1
ATOM 1513 C CA . ASN A 1 194 ? 12.649 -13.564 -11.370 1.00 90.75 194 ASN A CA 1
ATOM 1514 C C . ASN A 1 194 ? 13.225 -14.481 -10.270 1.00 90.75 194 ASN A C 1
ATOM 1516 O O . ASN A 1 194 ? 12.972 -14.303 -9.079 1.00 90.75 194 ASN A O 1
ATOM 1520 N N . GLU A 1 195 ? 13.973 -15.508 -10.663 1.00 91.50 195 GLU A N 1
ATOM 1521 C CA . GLU A 1 195 ? 14.595 -16.490 -9.768 1.00 91.50 195 GLU A CA 1
ATOM 1522 C C . GLU A 1 195 ? 16.128 -16.344 -9.776 1.00 91.50 195 GLU A C 1
ATOM 1524 O O . GLU A 1 195 ? 16.856 -17.312 -9.574 1.00 91.50 195 GLU A O 1
ATOM 1529 N N . ILE A 1 196 ? 16.627 -15.126 -10.023 1.00 90.94 196 ILE A N 1
ATOM 1530 C CA . ILE A 1 196 ? 18.056 -14.840 -10.186 1.00 90.94 196 ILE A CA 1
ATOM 1531 C C . ILE A 1 196 ? 18.760 -14.868 -8.828 1.00 90.94 196 ILE A C 1
ATOM 1533 O O . ILE A 1 196 ? 18.460 -14.074 -7.938 1.00 90.94 196 ILE A O 1
ATOM 1537 N N . GLU A 1 197 ? 19.747 -15.752 -8.684 1.00 89.25 197 GLU A N 1
ATOM 1538 C CA . GLU A 1 197 ? 20.536 -15.871 -7.449 1.00 89.25 197 GLU A CA 1
ATOM 1539 C C . GLU A 1 197 ? 21.813 -15.019 -7.449 1.00 89.25 197 GLU A C 1
ATOM 1541 O O . GLU A 1 197 ? 22.294 -14.623 -6.384 1.00 89.25 197 GLU A O 1
ATOM 1546 N N . ASN A 1 198 ? 22.376 -14.741 -8.631 1.00 86.38 198 ASN A N 1
ATOM 1547 C CA . ASN A 1 198 ? 23.651 -14.039 -8.797 1.00 86.38 198 ASN A CA 1
ATOM 1548 C C . ASN A 1 198 ? 23.658 -13.173 -10.064 1.00 86.38 198 ASN A C 1
ATOM 1550 O O . ASN A 1 198 ? 23.102 -13.559 -11.095 1.00 86.38 198 ASN A O 1
ATOM 1554 N N . LEU A 1 199 ? 24.349 -12.032 -10.001 1.00 86.81 199 LEU A N 1
ATOM 1555 C CA . LEU A 1 199 ? 24.646 -11.198 -11.169 1.00 86.81 199 LEU A CA 1
ATOM 1556 C C . LEU A 1 199 ? 26.002 -11.616 -11.776 1.00 86.81 199 LEU A C 1
ATOM 1558 O O . LEU A 1 199 ? 26.971 -11.735 -11.022 1.00 86.81 199 LEU A O 1
ATOM 1562 N N . PRO A 1 200 ? 26.109 -11.844 -13.100 1.00 86.62 200 PRO A N 1
ATOM 1563 C CA . PRO A 1 200 ? 27.367 -12.229 -13.738 1.00 86.62 200 PRO A CA 1
ATOM 1564 C C . PRO A 1 200 ? 28.380 -11.077 -13.721 1.00 86.62 200 PRO A C 1
ATOM 1566 O O . PRO A 1 200 ? 28.023 -9.904 -13.863 1.00 86.62 200 PRO A O 1
ATOM 1569 N N . ASN A 1 201 ? 29.667 -11.411 -13.606 1.00 81.38 201 ASN A N 1
ATOM 1570 C CA . ASN A 1 201 ? 30.748 -10.420 -13.571 1.00 81.38 201 ASN A CA 1
ATOM 1571 C C . ASN A 1 201 ? 30.830 -9.614 -14.875 1.00 81.38 201 ASN A C 1
ATOM 1573 O O . ASN A 1 201 ? 31.262 -8.467 -14.877 1.00 81.38 201 ASN A O 1
ATOM 1577 N N . GLU A 1 202 ? 30.395 -10.174 -15.996 1.00 86.06 202 GLU A N 1
ATOM 1578 C CA . GLU A 1 202 ? 30.419 -9.553 -17.316 1.00 86.06 202 GLU A CA 1
ATOM 1579 C C . GLU A 1 202 ? 29.450 -8.363 -17.429 1.00 86.06 202 GLU A C 1
ATOM 1581 O O . GLU A 1 202 ? 29.656 -7.489 -18.273 1.00 86.06 202 GLU A O 1
ATOM 1586 N N . MET A 1 203 ? 28.465 -8.228 -16.524 1.00 84.56 203 MET A N 1
ATOM 1587 C CA . MET A 1 203 ? 27.642 -7.008 -16.427 1.00 84.56 203 MET A CA 1
ATOM 1588 C C . MET A 1 203 ? 28.477 -5.741 -16.192 1.00 84.56 203 MET A C 1
ATOM 1590 O O . MET A 1 203 ? 28.023 -4.653 -16.538 1.00 84.56 203 MET A O 1
ATOM 1594 N N . THR A 1 204 ? 29.717 -5.879 -15.701 1.00 74.12 204 THR A N 1
ATOM 1595 C CA . THR A 1 204 ? 30.743 -4.816 -15.662 1.00 74.12 204 THR A CA 1
ATOM 1596 C C . THR A 1 204 ? 30.950 -4.072 -16.983 1.00 74.12 204 THR A C 1
ATOM 1598 O O . THR A 1 204 ? 31.421 -2.938 -16.999 1.00 74.12 204 THR A O 1
ATOM 1601 N N . CYS A 1 205 ? 30.657 -4.710 -18.113 1.00 81.81 205 CYS A N 1
ATOM 1602 C CA . CYS A 1 205 ? 30.905 -4.148 -19.435 1.00 81.81 205 CYS A CA 1
ATOM 1603 C C . CYS A 1 205 ? 29.778 -3.205 -19.900 1.00 81.81 205 CYS A C 1
ATOM 1605 O O . CYS A 1 205 ? 29.916 -2.527 -20.921 1.00 81.81 205 CYS A O 1
ATOM 1607 N N . LEU A 1 206 ? 28.682 -3.105 -19.136 1.00 88.56 206 LEU A N 1
ATOM 1608 C CA . LEU A 1 206 ? 27.537 -2.235 -19.409 1.00 88.56 206 LEU A CA 1
ATOM 1609 C C . LEU A 1 206 ? 27.838 -0.773 -19.035 1.00 88.56 206 LEU A C 1
ATOM 1611 O O . LEU A 1 206 ? 27.254 -0.188 -18.124 1.00 88.56 206 LEU A O 1
ATOM 1615 N N . SER A 1 207 ? 28.767 -0.157 -19.766 1.00 87.12 207 SER A N 1
ATOM 1616 C CA . SER A 1 207 ? 29.280 1.194 -19.483 1.00 87.12 207 SER A CA 1
ATOM 1617 C C . SER A 1 207 ? 28.240 2.323 -19.581 1.00 87.12 207 SER A C 1
ATOM 1619 O O . SER A 1 207 ? 28.464 3.412 -19.045 1.00 87.12 207 SER A O 1
ATOM 1621 N N . ASN A 1 208 ? 27.106 2.080 -20.245 1.00 92.44 208 ASN A N 1
ATOM 1622 C CA . ASN A 1 208 ? 26.010 3.039 -20.383 1.00 92.44 208 ASN A CA 1
ATOM 1623 C C . ASN A 1 208 ? 24.852 2.821 -19.400 1.00 92.44 208 ASN A C 1
ATOM 1625 O O . ASN A 1 208 ? 23.932 3.637 -19.395 1.00 92.44 208 ASN A O 1
ATOM 1629 N N . LEU A 1 209 ? 24.901 1.780 -18.562 1.00 92.81 209 LEU A N 1
ATOM 1630 C CA . LEU A 1 209 ? 23.804 1.446 -17.658 1.00 92.81 209 LEU A CA 1
ATOM 1631 C C . LEU A 1 209 ? 23.627 2.543 -16.604 1.00 92.81 209 LEU A C 1
ATOM 1633 O O . LEU A 1 209 ? 24.542 2.827 -15.833 1.00 92.81 209 LEU A O 1
ATOM 1637 N N . GLU A 1 210 ? 22.443 3.153 -16.578 1.00 94.62 210 GLU A N 1
ATOM 1638 C CA . GLU A 1 210 ? 22.064 4.195 -15.621 1.00 94.62 210 GLU A CA 1
ATOM 1639 C C . GLU A 1 210 ? 21.166 3.649 -14.511 1.00 94.62 210 GLU A C 1
ATOM 1641 O O . GLU A 1 210 ? 21.244 4.132 -13.380 1.00 94.62 210 GLU A O 1
ATOM 1646 N N . ILE A 1 211 ? 20.326 2.654 -14.817 1.00 94.62 211 ILE A N 1
ATOM 1647 C CA . ILE A 1 211 ? 19.346 2.095 -13.881 1.00 94.62 211 ILE A CA 1
ATOM 1648 C C . ILE A 1 211 ? 19.362 0.572 -13.949 1.00 94.62 211 ILE A C 1
ATOM 1650 O O . ILE A 1 211 ? 19.169 -0.016 -15.017 1.00 94.62 211 ILE A O 1
ATOM 1654 N N . LEU A 1 212 ? 19.538 -0.049 -12.786 1.00 93.38 212 LEU A N 1
ATOM 1655 C CA . LEU A 1 212 ? 19.475 -1.493 -12.604 1.00 93.38 212 LEU A CA 1
ATOM 1656 C C . LEU A 1 212 ? 18.439 -1.825 -11.527 1.00 93.38 212 LEU A C 1
ATOM 1658 O O . LEU A 1 212 ? 18.580 -1.407 -10.380 1.00 93.38 212 LEU A O 1
ATOM 1662 N N . THR A 1 213 ? 17.405 -2.576 -11.905 1.00 93.44 213 THR A N 1
ATOM 1663 C CA . THR A 1 213 ? 16.367 -3.057 -10.981 1.00 93.44 213 THR A CA 1
ATOM 1664 C C . THR A 1 213 ? 16.386 -4.577 -10.934 1.00 93.44 213 THR A C 1
ATOM 1666 O O . THR A 1 213 ? 16.162 -5.245 -11.946 1.00 93.44 213 THR A O 1
ATOM 1669 N N . VAL A 1 214 ? 16.671 -5.111 -9.748 1.00 92.25 214 VAL A N 1
ATOM 1670 C CA . VAL A 1 214 ? 16.785 -6.549 -9.467 1.00 92.25 214 VAL A CA 1
ATOM 1671 C C . VAL A 1 214 ? 15.854 -6.997 -8.335 1.00 92.25 214 VAL A C 1
ATOM 1673 O O . VAL A 1 214 ? 16.023 -8.087 -7.796 1.00 92.25 214 VAL A O 1
ATOM 1676 N N . ASP A 1 215 ? 14.866 -6.172 -7.986 1.00 90.62 215 ASP A N 1
ATOM 1677 C CA . ASP A 1 215 ? 13.888 -6.428 -6.926 1.00 90.62 215 ASP A CA 1
ATOM 1678 C C . ASP A 1 215 ? 13.248 -7.825 -7.008 1.00 90.62 215 ASP A C 1
ATOM 1680 O O . ASP A 1 215 ? 13.074 -8.378 -8.094 1.00 90.62 215 ASP A O 1
ATOM 1684 N N . ASN A 1 216 ? 12.805 -8.375 -5.878 1.00 87.75 216 ASN A N 1
ATOM 1685 C CA . ASN A 1 216 ? 12.080 -9.648 -5.805 1.00 87.75 216 ASN A CA 1
ATOM 1686 C C . ASN A 1 216 ? 12.818 -10.820 -6.477 1.00 87.75 216 ASN A C 1
ATOM 1688 O O . ASN A 1 216 ? 12.194 -11.681 -7.096 1.00 87.75 216 ASN A O 1
ATOM 1692 N N . ASN A 1 217 ? 14.148 -10.842 -6.376 1.00 89.31 217 ASN A N 1
ATOM 1693 C CA . ASN A 1 217 ? 14.982 -11.962 -6.801 1.00 89.31 217 ASN A CA 1
ATOM 1694 C C . ASN A 1 217 ? 15.692 -12.583 -5.592 1.00 89.31 217 ASN A C 1
ATOM 1696 O O . ASN A 1 217 ? 16.090 -11.860 -4.677 1.00 89.31 217 ASN A O 1
ATOM 1700 N N . PRO A 1 218 ? 15.936 -13.902 -5.579 1.00 89.81 218 PRO A N 1
ATOM 1701 C CA . PRO A 1 218 ? 16.661 -14.584 -4.511 1.00 89.81 218 PRO A CA 1
ATOM 1702 C C . PRO A 1 218 ? 18.180 -14.308 -4.521 1.00 89.81 218 PRO A C 1
ATOM 1704 O O . PRO A 1 218 ? 18.972 -15.225 -4.321 1.00 89.81 218 PRO A O 1
ATOM 1707 N N . LEU A 1 219 ? 18.598 -13.055 -4.734 1.00 88.12 219 LEU A N 1
ATOM 1708 C CA . LEU A 1 219 ? 20.002 -12.667 -4.835 1.00 88.12 219 LEU A CA 1
ATOM 1709 C C . LEU A 1 219 ? 20.773 -12.959 -3.547 1.00 88.12 219 LEU A C 1
ATOM 1711 O O . LEU A 1 219 ? 20.377 -12.524 -2.468 1.00 88.12 219 LEU A O 1
ATOM 1715 N N . THR A 1 220 ? 21.914 -13.631 -3.694 1.00 84.38 220 THR A N 1
ATOM 1716 C CA . THR A 1 220 ? 22.796 -14.020 -2.581 1.00 84.38 220 THR A CA 1
ATOM 1717 C C . THR A 1 220 ? 24.092 -13.207 -2.517 1.00 84.38 220 THR A C 1
ATOM 1719 O O . THR A 1 220 ? 24.710 -13.104 -1.453 1.00 84.38 220 THR A O 1
ATOM 1722 N N . GLN A 1 221 ? 24.500 -12.570 -3.620 1.00 81.62 221 GLN A N 1
ATOM 1723 C CA . GLN A 1 221 ? 25.717 -11.760 -3.698 1.00 81.62 221 GLN A CA 1
ATOM 1724 C C . GLN A 1 221 ? 25.557 -10.577 -4.663 1.00 81.62 221 GLN A C 1
ATOM 1726 O O . GLN A 1 221 ? 24.949 -10.702 -5.726 1.00 81.62 221 GLN A O 1
ATOM 1731 N N . ILE A 1 222 ? 26.144 -9.432 -4.295 1.00 79.25 222 ILE A N 1
ATOM 1732 C CA . ILE A 1 222 ? 26.213 -8.210 -5.101 1.00 79.25 222 ILE A CA 1
ATOM 1733 C C . ILE A 1 222 ? 27.647 -7.672 -5.088 1.00 79.25 222 ILE A C 1
ATOM 1735 O O . ILE A 1 222 ? 28.232 -7.418 -4.033 1.00 79.25 222 ILE A O 1
ATOM 1739 N N . THR A 1 223 ? 28.194 -7.440 -6.278 1.00 72.25 223 THR A N 1
ATOM 1740 C CA . THR A 1 223 ? 29.534 -6.873 -6.458 1.00 72.25 223 THR A CA 1
ATOM 1741 C C . THR A 1 223 ? 29.417 -5.451 -6.998 1.00 72.25 223 THR A C 1
ATOM 1743 O O . THR A 1 223 ? 28.966 -5.239 -8.123 1.00 72.25 223 THR A O 1
ATOM 1746 N N . PHE A 1 224 ? 29.856 -4.468 -6.212 1.00 64.94 224 PHE A N 1
ATOM 1747 C CA . PHE A 1 224 ? 29.982 -3.082 -6.655 1.00 64.94 224 PHE A CA 1
ATOM 1748 C C . PHE A 1 224 ? 31.451 -2.763 -6.920 1.00 64.94 224 PHE A C 1
ATOM 1750 O O . PHE A 1 224 ? 32.283 -2.917 -6.031 1.00 64.94 224 PHE A O 1
ATOM 1757 N N . SER A 1 225 ? 31.786 -2.269 -8.113 1.00 63.81 225 SER A N 1
ATOM 1758 C CA . SER A 1 225 ? 33.051 -1.548 -8.284 1.00 63.81 225 SER A CA 1
ATOM 1759 C C . SER A 1 225 ? 32.903 -0.327 -9.190 1.00 63.81 225 SER A C 1
ATOM 1761 O O . SER A 1 225 ? 32.106 -0.337 -10.129 1.00 63.81 225 SER A O 1
ATOM 1763 N N . GLN A 1 226 ? 33.697 0.719 -8.952 1.00 58.38 226 GLN A N 1
ATOM 1764 C CA . GLN A 1 226 ? 33.741 1.922 -9.793 1.00 58.38 226 GLN A CA 1
ATOM 1765 C C . GLN A 1 226 ? 34.095 1.613 -11.260 1.00 58.38 226 GLN A C 1
ATOM 1767 O O . GLN A 1 226 ? 33.646 2.317 -12.164 1.00 58.38 226 GLN A O 1
ATOM 1772 N N . LYS A 1 227 ? 34.849 0.530 -11.511 1.00 63.22 227 LYS A N 1
ATOM 1773 C CA . LYS A 1 227 ? 35.142 0.028 -12.865 1.00 63.22 227 LYS A CA 1
ATOM 1774 C C . LYS A 1 227 ? 33.980 -0.764 -13.483 1.00 63.22 227 LYS A C 1
ATOM 1776 O O . LYS A 1 227 ? 33.967 -0.916 -14.697 1.00 63.22 227 LYS A O 1
ATOM 1781 N N . VAL A 1 228 ? 33.041 -1.268 -12.672 1.00 67.94 228 VAL A N 1
ATOM 1782 C CA . VAL A 1 228 ? 31.918 -2.130 -13.097 1.00 67.94 228 VAL A CA 1
ATOM 1783 C C . VAL A 1 228 ? 30.770 -1.304 -13.695 1.00 67.94 228 VAL A C 1
ATOM 1785 O O . VAL A 1 228 ? 30.208 -1.698 -14.704 1.00 67.94 228 VAL A O 1
ATOM 1788 N N . PHE A 1 229 ? 30.405 -0.161 -13.100 1.00 80.31 229 PHE A N 1
ATOM 1789 C CA . PHE A 1 229 ? 29.226 0.606 -13.531 1.00 80.31 229 PHE A CA 1
ATOM 1790 C C . PHE A 1 229 ? 29.471 2.127 -13.515 1.00 80.31 229 PHE A C 1
ATOM 1792 O O . PHE A 1 229 ? 29.069 2.817 -12.575 1.00 80.31 229 PHE A O 1
ATOM 1799 N N . PRO A 1 230 ? 30.124 2.697 -14.543 1.00 82.56 230 PRO A N 1
ATOM 1800 C CA . PRO A 1 230 ? 30.569 4.088 -14.502 1.00 82.56 230 PRO A CA 1
ATOM 1801 C C . PRO A 1 230 ? 29.426 5.111 -14.577 1.00 82.56 230 PRO A C 1
ATOM 1803 O O . PRO A 1 230 ? 29.603 6.228 -14.097 1.00 82.56 230 PRO A O 1
ATOM 1806 N N . LYS A 1 231 ? 28.265 4.774 -15.159 1.00 91.06 231 LYS A N 1
ATOM 1807 C CA . LYS A 1 231 ? 27.112 5.688 -15.300 1.00 91.06 231 LYS A CA 1
ATOM 1808 C C . LYS A 1 231 ? 25.913 5.345 -14.415 1.00 91.06 231 LYS A C 1
ATOM 1810 O O . LYS A 1 231 ? 24.916 6.062 -14.481 1.00 91.06 231 LYS A O 1
ATOM 1815 N N . LEU A 1 232 ? 26.004 4.307 -13.583 1.00 91.19 232 LEU A N 1
ATOM 1816 C CA . LEU A 1 232 ? 24.878 3.858 -12.767 1.00 91.19 232 LEU A CA 1
ATOM 1817 C C . LEU A 1 232 ? 24.495 4.933 -11.752 1.00 91.19 232 LEU A C 1
ATOM 1819 O O . LEU A 1 232 ? 25.332 5.409 -10.986 1.00 91.19 232 LEU A O 1
ATOM 1823 N N . ARG A 1 233 ? 23.220 5.317 -11.787 1.00 93.75 233 ARG A N 1
ATOM 1824 C CA . ARG A 1 233 ? 22.607 6.369 -10.972 1.00 93.75 233 ARG A CA 1
ATOM 1825 C C . ARG A 1 233 ? 21.602 5.802 -9.988 1.00 93.75 233 ARG A C 1
ATOM 1827 O O . ARG A 1 233 ? 21.504 6.329 -8.884 1.00 93.75 233 ARG A O 1
ATOM 1834 N N . GLU A 1 234 ? 20.878 4.758 -10.375 1.00 95.31 234 GLU A N 1
ATOM 1835 C CA . GLU A 1 234 ? 19.859 4.122 -9.544 1.00 95.31 234 GLU A CA 1
ATOM 1836 C C . GLU A 1 234 ? 20.069 2.613 -9.491 1.00 95.31 234 GLU A C 1
ATOM 1838 O O . GLU A 1 234 ? 20.215 1.952 -10.525 1.00 95.31 234 GLU A O 1
ATOM 1843 N N . PHE A 1 235 ? 20.066 2.079 -8.273 1.00 92.56 235 PHE A N 1
ATOM 1844 C CA . PHE A 1 235 ? 20.129 0.648 -8.033 1.00 92.56 235 PHE A CA 1
ATOM 1845 C C . PHE A 1 235 ? 19.057 0.217 -7.032 1.00 92.56 235 PHE A C 1
ATOM 1847 O O . PHE A 1 235 ? 19.087 0.633 -5.872 1.00 92.56 235 PHE A O 1
ATOM 1854 N N . ASN A 1 236 ? 18.131 -0.622 -7.500 1.00 92.94 236 ASN A N 1
ATOM 1855 C CA . ASN A 1 236 ? 17.019 -1.153 -6.715 1.00 92.94 236 ASN A CA 1
ATOM 1856 C C . ASN A 1 236 ? 17.192 -2.669 -6.552 1.00 92.94 236 ASN A C 1
ATOM 1858 O O . ASN A 1 236 ? 17.329 -3.390 -7.545 1.00 92.94 236 ASN A O 1
ATOM 1862 N N . MET A 1 237 ? 17.230 -3.130 -5.303 1.00 91.81 237 MET A N 1
ATOM 1863 C CA . MET A 1 237 ? 17.438 -4.527 -4.904 1.00 91.81 237 MET A CA 1
ATOM 1864 C C . MET A 1 237 ? 16.482 -4.944 -3.778 1.00 91.81 237 MET A C 1
ATOM 1866 O O . MET A 1 237 ? 16.857 -5.672 -2.854 1.00 91.81 237 MET A O 1
ATOM 1870 N N . ASN A 1 238 ? 15.248 -4.454 -3.846 1.00 90.06 238 ASN A N 1
ATOM 1871 C CA . ASN A 1 238 ? 14.229 -4.666 -2.823 1.00 90.06 238 ASN A CA 1
ATOM 1872 C C . ASN A 1 238 ? 13.795 -6.134 -2.758 1.00 90.06 238 ASN A C 1
ATOM 1874 O O . ASN A 1 238 ? 13.784 -6.826 -3.776 1.00 90.06 238 ASN A O 1
ATOM 1878 N N . SER A 1 239 ? 13.414 -6.612 -1.577 1.00 86.62 239 SER A N 1
ATOM 1879 C CA . SER A 1 239 ? 12.868 -7.956 -1.359 1.00 86.62 239 SER A CA 1
ATOM 1880 C C . SER A 1 239 ? 13.781 -9.063 -1.911 1.00 86.62 239 SER A C 1
ATOM 1882 O O . SER A 1 239 ? 13.330 -10.030 -2.530 1.00 86.62 239 SER A O 1
ATOM 1884 N N . THR A 1 240 ? 15.094 -8.891 -1.734 1.00 86.00 240 THR A N 1
ATOM 1885 C CA . THR A 1 240 ? 16.122 -9.879 -2.090 1.00 86.00 240 THR A CA 1
ATOM 1886 C C . THR A 1 240 ? 16.488 -10.780 -0.901 1.00 86.00 240 THR A C 1
ATOM 1888 O O . THR A 1 240 ? 16.110 -10.514 0.237 1.00 86.00 240 THR A O 1
ATOM 1891 N N . LYS A 1 241 ? 17.189 -11.901 -1.139 1.00 79.50 241 LYS A N 1
ATOM 1892 C CA . LYS A 1 241 ? 17.508 -12.901 -0.096 1.00 79.50 241 LYS A CA 1
ATOM 1893 C C . LYS A 1 241 ? 18.886 -12.685 0.546 1.00 79.50 241 LYS A C 1
ATOM 1895 O O . LYS A 1 241 ? 19.773 -13.528 0.417 1.00 79.50 241 LYS A O 1
ATOM 1900 N N . SER A 1 242 ? 19.039 -11.600 1.305 1.00 79.62 242 SER A N 1
ATOM 1901 C CA . SER A 1 242 ? 20.243 -11.300 2.099 1.00 79.62 242 SER A CA 1
ATOM 1902 C C . SER A 1 242 ? 21.538 -11.241 1.272 1.00 79.62 242 SER A C 1
ATOM 1904 O O . SER A 1 242 ? 22.484 -11.988 1.559 1.00 79.62 242 SER A O 1
ATOM 1906 N N . PRO A 1 243 ? 21.633 -10.365 0.254 1.00 80.19 243 PRO A N 1
ATOM 1907 C CA . PRO A 1 243 ? 22.815 -10.305 -0.586 1.00 80.19 243 PRO A CA 1
ATOM 1908 C C . PRO A 1 243 ? 24.058 -9.886 0.208 1.00 80.19 243 PRO A C 1
ATOM 1910 O O . PRO A 1 243 ? 24.045 -8.955 1.016 1.00 80.19 243 PRO A O 1
ATOM 1913 N N . LYS A 1 244 ? 25.174 -10.570 -0.051 1.00 80.88 244 LYS A N 1
ATOM 1914 C CA . LYS A 1 244 ? 26.493 -10.175 0.452 1.00 80.88 244 LYS A CA 1
ATOM 1915 C C . LYS A 1 244 ? 27.119 -9.138 -0.470 1.00 80.88 244 LYS A C 1
ATOM 1917 O O . LYS A 1 244 ? 27.190 -9.358 -1.674 1.00 80.88 244 LYS A O 1
ATOM 1922 N N . PHE A 1 245 ? 27.638 -8.062 0.112 1.00 79.25 245 PHE A N 1
ATOM 1923 C CA . PHE A 1 245 ? 28.413 -7.059 -0.610 1.00 79.25 245 PHE A CA 1
ATOM 1924 C C . PHE A 1 245 ? 29.912 -7.358 -0.567 1.00 79.25 245 PHE A C 1
ATOM 1926 O O . PHE A 1 245 ? 30.437 -7.780 0.468 1.00 79.25 245 PHE A O 1
ATOM 1933 N N . ASP A 1 246 ? 30.587 -7.097 -1.682 1.00 73.94 246 ASP A N 1
ATOM 1934 C CA . ASP A 1 246 ? 32.047 -7.018 -1.757 1.00 73.94 246 ASP A CA 1
ATOM 1935 C C . ASP A 1 246 ? 32.569 -5.717 -1.099 1.00 73.94 246 ASP A C 1
ATOM 1937 O O . ASP A 1 246 ? 31.868 -4.703 -1.076 1.00 73.94 246 ASP A O 1
ATOM 1941 N N . GLU A 1 247 ? 33.792 -5.722 -0.558 1.00 72.25 247 GLU A N 1
ATOM 1942 C CA . GLU A 1 247 ? 34.387 -4.576 0.164 1.00 72.25 247 GLU A CA 1
ATOM 1943 C C . GLU A 1 247 ? 35.078 -3.548 -0.756 1.00 72.25 247 GLU A C 1
ATOM 1945 O O . GLU A 1 247 ? 35.671 -2.572 -0.291 1.00 72.25 247 GLU A O 1
ATOM 1950 N N . ASN A 1 248 ? 34.973 -3.730 -2.073 1.00 70.69 248 ASN A N 1
ATOM 1951 C CA . ASN A 1 248 ? 35.530 -2.830 -3.080 1.00 70.69 248 ASN A CA 1
ATOM 1952 C C . ASN A 1 248 ? 34.815 -1.460 -3.146 1.00 70.69 248 ASN A C 1
ATOM 1954 O O . ASN A 1 248 ? 33.685 -1.286 -2.683 1.00 70.69 248 ASN A O 1
ATOM 1958 N N . GLU A 1 249 ? 35.485 -0.454 -3.727 1.00 70.12 249 GLU A N 1
ATOM 1959 C CA . GLU A 1 249 ? 34.913 0.886 -3.945 1.00 70.12 249 GLU A CA 1
ATOM 1960 C C . GLU A 1 249 ? 33.763 0.830 -4.952 1.00 70.12 249 GLU A C 1
ATOM 1962 O O . GLU A 1 249 ? 33.997 0.537 -6.121 1.00 70.12 249 GLU A O 1
ATOM 1967 N N . GLY A 1 250 ? 32.532 1.120 -4.523 1.00 70.12 250 GLY A N 1
ATOM 1968 C CA . GLY A 1 250 ? 31.368 1.099 -5.410 1.00 70.12 250 GLY A CA 1
ATOM 1969 C C . GLY A 1 250 ? 31.293 2.282 -6.396 1.00 70.12 250 GLY A C 1
ATOM 1970 O O . GLY A 1 250 ? 32.176 3.138 -6.443 1.00 70.12 250 GLY A O 1
ATOM 1971 N N . PRO A 1 251 ? 30.259 2.316 -7.249 1.00 76.44 251 PRO A N 1
ATOM 1972 C CA . PRO A 1 251 ? 30.150 3.273 -8.353 1.00 76.44 251 PRO A CA 1
ATOM 1973 C C . PRO A 1 251 ? 29.949 4.722 -7.878 1.00 76.44 251 PRO A C 1
ATOM 1975 O O . PRO A 1 251 ? 28.987 5.056 -7.192 1.00 76.44 251 PRO A O 1
ATOM 1978 N N . ALA A 1 252 ? 30.845 5.609 -8.321 1.00 75.69 252 ALA A N 1
ATOM 1979 C CA . ALA A 1 252 ? 30.912 6.999 -7.865 1.00 75.69 252 ALA A CA 1
ATOM 1980 C C . ALA A 1 252 ? 29.690 7.862 -8.242 1.00 75.69 252 ALA A C 1
ATOM 1982 O O . ALA A 1 252 ? 29.444 8.881 -7.603 1.00 75.69 252 ALA A O 1
ATOM 1983 N N . ASN A 1 253 ? 28.935 7.490 -9.281 1.00 87.44 253 ASN A N 1
ATOM 1984 C CA . ASN A 1 253 ? 27.833 8.295 -9.829 1.00 87.44 253 ASN A CA 1
ATOM 1985 C C . ASN A 1 253 ? 26.441 7.895 -9.319 1.00 87.44 253 ASN A C 1
ATOM 1987 O O . ASN A 1 253 ? 25.449 8.474 -9.772 1.00 87.44 253 ASN A O 1
ATOM 1991 N N . ILE A 1 254 ? 26.361 6.942 -8.385 1.00 91.19 254 ILE A N 1
ATOM 1992 C CA . ILE A 1 254 ? 25.086 6.559 -7.785 1.00 91.19 254 ILE A CA 1
ATOM 1993 C C . ILE A 1 254 ? 24.466 7.765 -7.078 1.00 91.19 254 ILE A C 1
ATOM 1995 O O . ILE A 1 254 ? 25.112 8.435 -6.276 1.00 91.19 254 ILE A O 1
ATOM 1999 N N . LYS A 1 255 ? 23.183 7.985 -7.365 1.00 95.50 255 LYS A N 1
ATOM 2000 C CA . LYS A 1 255 ? 22.316 8.977 -6.726 1.00 95.50 255 LYS A CA 1
ATOM 2001 C C . LYS A 1 255 ? 21.259 8.340 -5.836 1.00 95.50 255 LYS A C 1
ATOM 2003 O O . LYS A 1 255 ? 20.876 8.953 -4.845 1.00 95.50 255 LYS A O 1
ATOM 2008 N N . LYS A 1 256 ? 20.794 7.137 -6.185 1.00 96.38 256 LYS A N 1
ATOM 2009 C CA . LYS A 1 256 ? 19.739 6.425 -5.467 1.00 96.38 256 LYS A CA 1
ATOM 2010 C C . LYS A 1 256 ? 20.093 4.958 -5.247 1.00 96.38 256 LYS A C 1
ATOM 2012 O O . LYS A 1 256 ? 20.463 4.261 -6.193 1.00 96.38 256 LYS A O 1
ATOM 2017 N N . ILE A 1 257 ? 19.942 4.500 -4.008 1.00 93.88 257 ILE A N 1
ATOM 2018 C CA . ILE A 1 257 ? 20.005 3.081 -3.638 1.00 93.88 257 ILE A CA 1
ATOM 2019 C C . ILE A 1 257 ? 18.744 2.739 -2.856 1.00 93.88 257 ILE A C 1
ATOM 2021 O O . ILE A 1 257 ? 18.440 3.403 -1.867 1.00 93.88 257 ILE A O 1
ATOM 2025 N N . SER A 1 258 ? 18.059 1.681 -3.281 1.00 94.62 258 SER A N 1
ATOM 2026 C CA . SER A 1 258 ? 16.914 1.107 -2.577 1.00 94.62 258 SER A CA 1
ATOM 2027 C C . SER A 1 258 ? 17.150 -0.386 -2.355 1.00 94.62 258 SER A C 1
ATOM 2029 O O . SER A 1 258 ? 17.429 -1.125 -3.301 1.00 94.62 258 SER A O 1
ATOM 2031 N N . ALA A 1 259 ? 17.111 -0.815 -1.097 1.00 93.44 259 ALA A N 1
ATOM 2032 C CA . ALA A 1 259 ? 17.269 -2.201 -0.666 1.00 93.44 259 ALA A CA 1
ATOM 2033 C C . ALA A 1 259 ? 16.282 -2.531 0.463 1.00 93.44 259 ALA A C 1
ATOM 2035 O O . ALA A 1 259 ? 16.671 -3.030 1.517 1.00 93.44 259 ALA A O 1
ATOM 2036 N N . ILE A 1 260 ? 15.012 -2.202 0.255 1.00 91.12 260 ILE A N 1
ATOM 2037 C CA . ILE A 1 260 ? 13.905 -2.443 1.182 1.00 91.12 260 ILE A CA 1
ATOM 2038 C C . ILE A 1 260 ? 13.686 -3.949 1.332 1.00 91.12 260 ILE A C 1
ATOM 2040 O O . ILE A 1 260 ? 13.664 -4.649 0.324 1.00 91.12 260 ILE A O 1
ATOM 2044 N N . ASP A 1 261 ? 13.545 -4.461 2.554 1.00 88.94 261 ASP A N 1
ATOM 2045 C CA . ASP A 1 261 ? 13.290 -5.884 2.840 1.00 88.94 261 ASP A CA 1
ATOM 2046 C C . ASP A 1 261 ? 14.269 -6.850 2.145 1.00 88.94 261 ASP A C 1
ATOM 2048 O O . ASP A 1 261 ? 13.947 -7.991 1.819 1.00 88.94 261 ASP A O 1
ATOM 2052 N N . ALA A 1 262 ? 15.501 -6.398 1.904 1.00 89.38 262 ALA A N 1
ATOM 2053 C CA . ALA A 1 262 ? 16.540 -7.169 1.224 1.00 89.38 262 ALA A CA 1
ATOM 2054 C C . ALA A 1 262 ? 17.226 -8.199 2.142 1.00 89.38 262 ALA A C 1
ATOM 2056 O O . ALA A 1 262 ? 18.152 -8.896 1.730 1.00 89.38 262 ALA A O 1
ATOM 2057 N N . GLY A 1 263 ? 16.818 -8.291 3.411 1.00 88.38 263 GLY A N 1
ATOM 2058 C CA . GLY A 1 263 ? 17.413 -9.192 4.395 1.00 88.38 263 GLY A CA 1
ATOM 2059 C C . GLY A 1 263 ? 18.875 -8.864 4.726 1.00 88.38 263 GLY A C 1
ATOM 2060 O O . GLY A 1 263 ? 19.637 -9.762 5.094 1.00 88.38 263 GLY A O 1
ATOM 2061 N N . LEU A 1 264 ? 19.301 -7.611 4.569 1.00 90.50 264 LEU A N 1
ATOM 2062 C CA . LEU A 1 264 ? 20.672 -7.173 4.823 1.00 90.50 264 LEU A CA 1
ATOM 2063 C C . LEU A 1 264 ? 21.008 -7.233 6.315 1.00 90.50 264 LEU A C 1
ATOM 2065 O O . LEU A 1 264 ? 20.317 -6.641 7.135 1.00 90.50 264 LEU A O 1
ATOM 2069 N N . GLY A 1 265 ? 22.115 -7.898 6.658 1.00 89.75 265 GLY A N 1
ATOM 2070 C CA . GLY A 1 265 ? 22.690 -7.856 8.012 1.00 89.75 265 GLY A CA 1
ATOM 2071 C C . GLY A 1 265 ? 23.834 -6.849 8.174 1.00 89.75 265 GLY A C 1
ATOM 2072 O O . GLY A 1 265 ? 24.204 -6.504 9.289 1.00 89.75 265 GLY A O 1
ATOM 2073 N N . ARG A 1 266 ? 24.438 -6.381 7.071 1.00 89.88 266 ARG A N 1
ATOM 2074 C CA . ARG A 1 266 ? 25.493 -5.352 7.077 1.00 89.88 266 ARG A CA 1
ATOM 2075 C C . ARG A 1 266 ? 25.604 -4.655 5.722 1.00 89.88 266 ARG A C 1
ATOM 2077 O O . ARG A 1 266 ? 25.317 -5.265 4.694 1.00 89.88 266 ARG A O 1
ATOM 2084 N N . LEU A 1 267 ? 26.124 -3.430 5.725 1.00 89.44 267 LEU A N 1
ATOM 2085 C CA . LEU A 1 267 ? 26.543 -2.697 4.523 1.00 89.44 267 LEU A CA 1
ATOM 2086 C C . LEU A 1 267 ? 28.080 -2.658 4.415 1.00 89.44 267 LEU A C 1
ATOM 2088 O O . LEU A 1 267 ? 28.759 -2.688 5.447 1.00 89.44 267 LEU A O 1
ATOM 2092 N N . PRO A 1 268 ? 28.651 -2.596 3.196 1.00 87.06 268 PRO A N 1
ATOM 2093 C CA . PRO A 1 268 ? 30.097 -2.539 2.999 1.00 87.06 268 PRO A CA 1
ATOM 2094 C C . PRO A 1 268 ? 30.655 -1.180 3.436 1.00 87.06 268 PRO A C 1
ATOM 2096 O O . PRO A 1 268 ? 30.018 -0.145 3.241 1.00 87.06 268 PRO A O 1
ATOM 2099 N N . ALA A 1 269 ? 31.877 -1.155 3.977 1.00 86.50 269 ALA A N 1
ATOM 2100 C CA . ALA A 1 269 ? 32.513 0.085 4.436 1.00 86.50 269 ALA A CA 1
ATOM 2101 C C . ALA A 1 269 ? 32.693 1.125 3.314 1.00 86.50 269 ALA A C 1
ATOM 2103 O O . ALA A 1 269 ? 32.707 2.322 3.582 1.00 86.50 269 ALA A O 1
ATOM 2104 N N . SER A 1 270 ? 32.785 0.676 2.058 1.00 84.12 270 SER A N 1
ATOM 2105 C CA . SER A 1 270 ? 32.877 1.533 0.875 1.00 84.12 270 SER A CA 1
ATOM 2106 C C . SER A 1 270 ? 31.634 2.390 0.620 1.00 84.12 270 SER A C 1
ATOM 2108 O O . SER A 1 270 ? 31.735 3.355 -0.132 1.00 84.12 270 SER A O 1
ATOM 2110 N N . PHE A 1 271 ? 30.498 2.103 1.265 1.00 87.31 271 PHE A N 1
ATOM 2111 C CA . PHE A 1 271 ? 29.276 2.906 1.160 1.00 87.31 271 PHE A CA 1
ATOM 2112 C C . PHE A 1 271 ? 29.499 4.387 1.501 1.00 87.31 271 PHE A C 1
ATOM 2114 O O . PHE A 1 271 ? 28.944 5.264 0.841 1.00 87.31 271 PHE A O 1
ATOM 2121 N N . SER A 1 272 ? 30.368 4.688 2.474 1.00 87.19 272 SER A N 1
ATOM 2122 C CA . SER A 1 272 ? 30.684 6.072 2.854 1.00 87.19 272 SER A CA 1
ATOM 2123 C C . SER A 1 272 ? 31.369 6.873 1.738 1.00 87.19 272 SER A C 1
ATOM 2125 O O . SER A 1 272 ? 31.441 8.094 1.823 1.00 87.19 272 SER A O 1
ATOM 2127 N N . LYS A 1 273 ? 31.845 6.209 0.675 1.00 86.50 273 LYS A N 1
ATOM 2128 C CA . LYS A 1 273 ? 32.476 6.834 -0.497 1.00 86.50 273 LYS A CA 1
ATOM 2129 C C . LYS A 1 273 ? 31.479 7.210 -1.601 1.00 86.50 273 LYS A C 1
ATOM 2131 O O . LYS A 1 273 ? 31.895 7.681 -2.657 1.00 86.50 273 LYS A O 1
ATOM 2136 N N . PHE A 1 274 ? 30.173 6.998 -1.416 1.00 89.06 274 PHE A N 1
ATOM 2137 C CA . PHE A 1 274 ? 29.156 7.358 -2.415 1.00 89.06 274 PHE A CA 1
ATOM 2138 C C . PHE A 1 274 ? 28.820 8.854 -2.349 1.00 89.06 274 PHE A C 1
ATOM 2140 O O . PHE A 1 274 ? 27.736 9.258 -1.940 1.00 89.06 274 PHE A O 1
ATOM 2147 N N . GLU A 1 275 ? 29.767 9.695 -2.774 1.00 88.12 275 GLU A N 1
ATOM 2148 C CA . GLU A 1 275 ? 29.707 11.161 -2.645 1.00 88.12 275 GLU A CA 1
ATOM 2149 C C . GLU A 1 275 ? 28.518 11.818 -3.368 1.00 88.12 275 GLU A C 1
ATOM 2151 O O . GLU A 1 275 ? 28.132 12.937 -3.029 1.00 88.12 275 GLU A O 1
ATOM 2156 N N . ASN A 1 276 ? 27.942 11.150 -4.373 1.00 92.62 276 ASN A N 1
ATOM 2157 C CA . ASN A 1 276 ? 26.798 11.640 -5.146 1.00 92.62 276 ASN A CA 1
ATOM 2158 C C . ASN A 1 276 ? 25.445 11.084 -4.677 1.00 92.62 276 ASN A C 1
ATOM 2160 O O . ASN A 1 276 ? 24.431 11.439 -5.276 1.00 92.62 276 ASN A O 1
ATOM 2164 N N . LEU A 1 277 ? 25.415 10.250 -3.631 1.00 95.06 277 LEU A N 1
ATOM 2165 C CA . LEU A 1 277 ? 24.184 9.646 -3.125 1.00 95.06 277 LEU A CA 1
ATOM 2166 C C . LEU A 1 277 ? 23.264 10.728 -2.540 1.00 95.06 277 LEU A C 1
ATOM 2168 O O . LEU A 1 277 ? 23.670 11.504 -1.677 1.00 95.06 277 LEU A O 1
ATOM 2172 N N . GLU A 1 278 ? 22.026 10.774 -3.024 1.00 97.00 278 GLU A N 1
ATOM 2173 C CA . GLU A 1 278 ? 20.999 11.757 -2.664 1.00 97.00 278 GLU A CA 1
ATOM 2174 C C . GLU A 1 278 ? 19.800 11.083 -1.963 1.00 97.00 278 GLU A C 1
ATOM 2176 O O . GLU A 1 278 ? 19.252 11.664 -1.023 1.00 97.00 278 GLU A O 1
ATOM 2181 N N . ASP A 1 279 ? 19.429 9.864 -2.378 1.00 97.50 279 ASP A N 1
ATOM 2182 C CA . ASP A 1 279 ? 18.317 9.066 -1.835 1.00 97.50 279 ASP A CA 1
ATOM 2183 C C . ASP A 1 279 ? 18.802 7.667 -1.429 1.00 97.50 279 ASP A C 1
ATOM 2185 O O . ASP A 1 279 ? 19.374 6.922 -2.231 1.00 97.50 279 ASP A O 1
ATOM 2189 N N . PHE A 1 280 ? 18.612 7.329 -0.161 1.00 96.50 280 PHE A N 1
ATOM 2190 C CA . PHE A 1 280 ? 19.098 6.098 0.437 1.00 96.50 280 PHE A CA 1
ATOM 2191 C C . PHE A 1 280 ? 17.987 5.424 1.231 1.00 96.50 280 PHE A C 1
ATOM 2193 O O . PHE A 1 280 ? 17.495 5.995 2.204 1.00 96.50 280 PHE A O 1
ATOM 2200 N N . ASP A 1 281 ? 17.627 4.206 0.831 1.00 96.56 281 ASP A N 1
ATOM 2201 C CA . ASP A 1 281 ? 16.580 3.422 1.475 1.00 96.56 281 ASP A CA 1
ATOM 2202 C C . ASP A 1 281 ? 17.033 1.985 1.744 1.00 96.56 281 ASP A C 1
ATOM 2204 O O . ASP A 1 281 ? 17.292 1.213 0.821 1.00 96.56 281 ASP A O 1
ATOM 2208 N N . VAL A 1 282 ? 17.128 1.631 3.022 1.00 95.94 282 VAL A N 1
ATOM 2209 C CA . VAL A 1 282 ? 17.433 0.281 3.522 1.00 95.94 282 VAL A CA 1
ATOM 2210 C C . VAL A 1 282 ? 16.397 -0.156 4.557 1.00 95.94 282 VAL A C 1
ATOM 2212 O O . VAL A 1 282 ? 16.721 -0.852 5.523 1.00 95.94 282 VAL A O 1
ATOM 2215 N N . THR A 1 283 ? 15.149 0.272 4.379 1.00 93.69 283 THR A N 1
ATOM 2216 C CA . THR A 1 283 ? 14.030 -0.078 5.261 1.00 93.69 283 THR A CA 1
ATOM 2217 C C . THR A 1 283 ? 13.831 -1.597 5.370 1.00 93.69 283 THR A C 1
ATOM 2219 O O . THR A 1 283 ? 14.035 -2.315 4.397 1.00 93.69 283 THR A O 1
ATOM 2222 N N . GLY A 1 284 ? 13.449 -2.108 6.543 1.00 89.06 284 GLY A N 1
ATOM 2223 C CA . GLY A 1 284 ? 13.024 -3.510 6.691 1.00 89.06 284 GLY A CA 1
ATOM 2224 C C . GLY A 1 284 ? 14.162 -4.537 6.632 1.00 89.06 284 GLY A C 1
ATOM 2225 O O . GLY A 1 284 ? 13.993 -5.678 6.203 1.00 89.06 284 GLY A O 1
ATOM 2226 N N . ASN A 1 285 ? 15.367 -4.141 7.038 1.00 92.94 285 ASN A N 1
ATOM 2227 C CA . ASN A 1 285 ? 16.526 -5.031 7.089 1.00 92.94 285 ASN A CA 1
ATOM 2228 C C . ASN A 1 285 ? 16.875 -5.413 8.538 1.00 92.94 285 ASN A C 1
ATOM 2230 O O . ASN A 1 285 ? 16.125 -5.162 9.475 1.00 92.94 285 ASN A O 1
ATOM 2234 N N . ARG A 1 286 ? 18.015 -6.081 8.732 1.00 91.88 286 ARG A N 1
ATOM 2235 C CA . ARG A 1 286 ? 18.531 -6.509 10.045 1.00 91.88 286 ARG A CA 1
ATOM 2236 C C . ARG A 1 286 ? 19.854 -5.812 10.361 1.00 91.88 286 ARG A C 1
ATOM 2238 O O . ARG A 1 286 ? 20.804 -6.443 10.821 1.00 91.88 286 ARG A O 1
ATOM 2245 N N . LEU A 1 287 ? 19.964 -4.531 10.008 1.00 93.62 287 LEU A N 1
ATOM 2246 C CA . LEU A 1 287 ? 21.190 -3.759 10.199 1.00 93.62 287 LEU A CA 1
ATOM 2247 C C . LEU A 1 287 ? 21.293 -3.308 11.659 1.00 93.62 287 LEU A C 1
ATOM 2249 O O . LEU A 1 287 ? 20.450 -2.552 12.131 1.00 93.62 287 LEU A O 1
ATOM 2253 N N . ASP A 1 288 ? 22.356 -3.714 12.353 1.00 93.06 288 ASP A N 1
ATOM 2254 C CA . ASP A 1 288 ? 22.700 -3.237 13.704 1.00 93.06 288 ASP A CA 1
ATOM 2255 C C . ASP A 1 288 ? 23.576 -1.967 13.677 1.00 93.06 288 ASP A C 1
ATOM 2257 O O . ASP A 1 288 ? 23.625 -1.180 14.630 1.00 93.06 288 ASP A O 1
ATOM 2261 N N . LYS A 1 289 ? 24.253 -1.747 12.545 1.00 91.75 289 LYS A N 1
ATOM 2262 C CA . LYS A 1 289 ? 25.071 -0.576 12.227 1.00 91.75 289 LYS A CA 1
ATOM 2263 C C . LYS A 1 289 ? 25.054 -0.289 10.728 1.00 91.75 289 LYS A C 1
ATOM 2265 O O . LYS A 1 289 ? 25.005 -1.206 9.906 1.00 91.75 289 LYS A O 1
ATOM 2270 N N . ILE A 1 290 ? 25.237 0.981 10.380 1.00 92.94 290 ILE A N 1
ATOM 2271 C CA . ILE A 1 290 ? 25.553 1.400 9.013 1.00 92.94 290 ILE A CA 1
ATOM 2272 C C . ILE A 1 290 ? 26.873 2.181 8.967 1.00 92.94 290 ILE A C 1
ATOM 2274 O O . ILE A 1 290 ? 27.254 2.800 9.965 1.00 92.94 290 ILE A O 1
ATOM 2278 N N . PRO A 1 291 ? 27.606 2.137 7.838 1.00 91.62 291 PRO A N 1
ATOM 2279 C CA . PRO A 1 291 ? 28.700 3.061 7.569 1.00 91.62 291 PRO A CA 1
ATOM 2280 C C . PRO A 1 291 ? 28.221 4.516 7.619 1.00 91.62 291 PRO A C 1
ATOM 2282 O O . PRO A 1 291 ? 27.025 4.787 7.522 1.00 91.62 291 PRO A O 1
ATOM 2285 N N . ILE A 1 292 ? 29.171 5.447 7.737 1.00 93.56 292 ILE A N 1
ATOM 2286 C CA . ILE A 1 292 ? 28.881 6.885 7.772 1.00 93.56 292 ILE A CA 1
ATOM 2287 C C . ILE A 1 292 ? 28.049 7.271 6.546 1.00 93.56 292 ILE A C 1
ATOM 2289 O O . ILE A 1 292 ? 28.452 6.999 5.412 1.00 93.56 292 ILE A O 1
ATOM 2293 N N . VAL A 1 293 ? 26.903 7.908 6.787 1.00 94.75 293 VAL A N 1
ATOM 2294 C CA . VAL A 1 293 ? 26.001 8.377 5.733 1.00 94.75 293 VAL A CA 1
ATOM 2295 C C . VAL A 1 293 ? 26.662 9.547 4.986 1.00 94.75 293 VAL A C 1
ATOM 2297 O O . VAL A 1 293 ? 27.003 10.545 5.637 1.00 94.75 293 VAL A O 1
ATOM 2300 N N . PRO A 1 294 ? 26.833 9.461 3.649 1.00 94.00 294 PRO A N 1
ATOM 2301 C CA . PRO A 1 294 ? 27.481 10.506 2.858 1.00 94.00 294 PRO A CA 1
ATOM 2302 C C . PRO A 1 294 ? 26.786 11.867 2.958 1.00 94.00 294 PRO A C 1
ATOM 2304 O O . PRO A 1 294 ? 25.558 11.961 3.031 1.00 94.00 294 PRO A O 1
ATOM 2307 N N . ARG A 1 295 ? 27.566 12.950 2.881 1.00 93.19 295 ARG A N 1
ATOM 2308 C CA . ARG A 1 295 ? 27.081 14.323 3.091 1.00 93.19 295 ARG A CA 1
ATOM 2309 C C . ARG A 1 295 ? 25.922 14.740 2.181 1.00 93.19 295 ARG A C 1
ATOM 2311 O O . ARG A 1 295 ? 25.101 15.555 2.599 1.00 93.19 295 ARG A O 1
ATOM 2318 N N . ARG A 1 296 ? 25.864 14.261 0.933 1.00 95.19 296 ARG A N 1
ATOM 2319 C CA . ARG A 1 296 ? 24.849 14.695 -0.049 1.00 95.19 296 ARG A CA 1
ATOM 2320 C C . ARG A 1 296 ? 23.474 14.070 0.145 1.00 95.19 296 ARG A C 1
ATOM 2322 O O . ARG A 1 296 ? 22.516 14.628 -0.399 1.00 95.19 296 ARG A O 1
ATOM 2329 N N . VAL A 1 297 ? 23.372 13.008 0.946 1.00 96.56 297 VAL A N 1
ATOM 2330 C CA . VAL A 1 297 ? 22.109 12.314 1.199 1.00 96.56 297 VAL A CA 1
ATOM 2331 C C . VAL A 1 297 ? 21.101 13.318 1.750 1.00 96.56 297 VAL A C 1
ATOM 2333 O O . VAL A 1 297 ? 21.322 13.944 2.787 1.00 96.56 297 VAL A O 1
ATOM 2336 N N . ALA A 1 298 ? 20.016 13.508 1.007 1.00 97.25 298 ALA A N 1
ATOM 2337 C CA . ALA A 1 298 ? 18.914 14.391 1.361 1.00 97.25 298 ALA A CA 1
ATOM 2338 C C . ALA A 1 298 ? 17.729 13.592 1.911 1.00 97.25 298 ALA A C 1
ATOM 2340 O O . ALA A 1 298 ? 17.049 14.069 2.816 1.00 97.25 298 ALA A O 1
ATOM 2341 N N . MET A 1 299 ? 17.513 12.385 1.386 1.00 97.75 299 MET A N 1
ATOM 2342 C CA . MET A 1 299 ? 16.485 11.444 1.811 1.00 97.75 299 MET A CA 1
ATOM 2343 C C . MET A 1 299 ? 17.159 10.189 2.367 1.00 97.75 299 MET A C 1
ATOM 2345 O O . MET A 1 299 ? 17.874 9.502 1.640 1.00 97.75 299 MET A O 1
ATOM 2349 N N . CYS A 1 300 ? 16.962 9.910 3.653 1.00 97.38 300 CYS A N 1
ATOM 2350 C CA . CYS A 1 300 ? 17.539 8.749 4.327 1.00 97.38 300 CYS A CA 1
ATOM 2351 C C . CYS A 1 300 ? 16.432 7.963 5.031 1.00 97.38 300 CYS A C 1
ATOM 2353 O O . CYS A 1 300 ? 15.835 8.463 5.987 1.00 97.38 300 CYS A O 1
ATOM 2355 N N . ARG A 1 301 ? 16.161 6.749 4.547 1.00 97.12 301 ARG A N 1
ATOM 2356 C CA . ARG A 1 301 ? 15.188 5.803 5.099 1.00 97.12 301 ARG A CA 1
ATOM 2357 C C . ARG A 1 301 ? 15.920 4.567 5.608 1.00 97.12 301 ARG A C 1
ATOM 2359 O O . ARG A 1 301 ? 16.494 3.793 4.847 1.00 97.12 301 ARG A O 1
ATOM 2366 N N . VAL A 1 302 ? 15.918 4.409 6.922 1.00 96.31 302 VAL A N 1
ATOM 2367 C CA . VAL A 1 302 ? 16.547 3.302 7.654 1.00 96.31 302 VAL A CA 1
ATOM 2368 C C . VAL A 1 302 ? 15.552 2.668 8.629 1.00 96.31 302 VAL A C 1
ATOM 2370 O O . VAL A 1 302 ? 15.936 2.110 9.657 1.00 96.31 302 VAL A O 1
ATOM 2373 N N . ASN A 1 303 ? 14.259 2.784 8.317 1.00 91.25 303 ASN A N 1
ATOM 2374 C CA . ASN A 1 303 ? 13.163 2.289 9.140 1.00 91.25 303 ASN A CA 1
ATOM 2375 C C . ASN A 1 303 ? 13.264 0.771 9.356 1.00 91.25 303 ASN A C 1
ATOM 2377 O O . ASN A 1 303 ? 13.806 0.061 8.507 1.00 91.25 303 ASN A O 1
ATOM 2381 N N . CYS A 1 304 ? 12.701 0.267 10.451 1.00 88.06 304 CYS A N 1
ATOM 2382 C CA . CYS A 1 304 ? 12.541 -1.167 10.705 1.00 88.06 304 CYS A CA 1
ATOM 2383 C C . CYS A 1 304 ? 13.869 -1.936 10.573 1.00 88.06 304 CYS A C 1
ATOM 2385 O O . CYS A 1 304 ? 13.996 -2.844 9.755 1.00 88.06 304 CYS A O 1
ATOM 2387 N N . ASN A 1 305 ? 14.872 -1.513 11.342 1.00 93.25 305 ASN A N 1
ATOM 2388 C CA . ASN A 1 305 ? 16.189 -2.142 11.449 1.00 93.25 305 ASN A CA 1
ATOM 2389 C C . ASN A 1 305 ? 16.537 -2.359 12.938 1.00 93.25 305 ASN A C 1
ATOM 2391 O O . ASN A 1 305 ? 15.698 -2.209 13.823 1.00 93.25 305 ASN A O 1
ATOM 2395 N N . GLU A 1 306 ? 17.783 -2.720 13.245 1.00 94.12 306 GLU A N 1
ATOM 2396 C CA . GLU A 1 306 ? 18.265 -2.964 14.612 1.00 94.12 306 GLU A CA 1
ATOM 2397 C C . GLU A 1 306 ? 19.297 -1.905 15.052 1.00 94.12 306 GLU A C 1
ATOM 2399 O O . GLU A 1 306 ? 20.137 -2.151 15.923 1.00 94.12 306 GLU A O 1
ATOM 2404 N N . LEU A 1 307 ? 19.267 -0.707 14.455 1.00 95.38 307 LEU A N 1
ATOM 2405 C CA . LEU A 1 307 ? 20.323 0.293 14.619 1.00 95.38 307 LEU A CA 1
ATOM 2406 C C . LEU A 1 307 ? 20.347 0.852 16.042 1.00 95.38 307 LEU A C 1
ATOM 2408 O O . LEU A 1 307 ? 19.334 1.325 16.555 1.00 95.38 307 LEU A O 1
ATOM 2412 N N . LYS A 1 308 ? 21.536 0.853 16.652 1.00 93.69 308 LYS A N 1
ATOM 2413 C CA . LYS A 1 308 ? 21.800 1.501 17.955 1.00 93.69 308 LYS A CA 1
ATOM 2414 C C . LYS A 1 308 ? 22.397 2.895 17.824 1.00 93.69 308 LYS A C 1
ATOM 2416 O O . LYS A 1 308 ? 22.277 3.713 18.730 1.00 93.69 308 LYS A O 1
ATOM 2421 N N . ARG A 1 309 ? 23.071 3.155 16.703 1.00 91.81 309 ARG A N 1
ATOM 2422 C CA . ARG A 1 309 ? 23.666 4.448 16.364 1.00 91.81 309 ARG A CA 1
ATOM 2423 C C . ARG A 1 309 ? 23.694 4.636 14.858 1.00 91.81 309 ARG A C 1
ATOM 2425 O O . ARG A 1 309 ? 23.780 3.656 14.115 1.00 91.81 309 ARG A O 1
ATOM 2432 N N . ILE A 1 310 ? 23.708 5.893 14.432 1.00 93.31 310 ILE A N 1
ATOM 2433 C CA . ILE A 1 310 ? 23.883 6.275 13.033 1.00 93.31 310 ILE A CA 1
ATOM 2434 C C . ILE A 1 310 ? 24.813 7.481 12.976 1.00 93.31 310 ILE A C 1
ATOM 2436 O O . ILE A 1 310 ? 24.571 8.492 13.635 1.00 93.31 310 ILE A O 1
ATOM 2440 N N . ASP A 1 311 ? 25.859 7.368 12.167 1.00 92.56 311 ASP A N 1
ATOM 2441 C CA . ASP A 1 311 ? 26.852 8.416 11.982 1.00 92.56 311 ASP A CA 1
ATOM 2442 C C . ASP A 1 311 ? 26.670 9.070 10.607 1.00 92.56 311 ASP A C 1
ATOM 2444 O O . ASP A 1 311 ? 26.383 8.402 9.612 1.00 92.56 311 ASP A O 1
ATOM 2448 N N . PHE A 1 312 ? 26.858 10.386 10.550 1.00 92.38 312 PHE A N 1
ATOM 2449 C CA . PHE A 1 312 ? 26.739 11.186 9.332 1.00 92.38 312 PHE A CA 1
ATOM 2450 C C . PHE A 1 312 ? 28.045 11.922 9.081 1.00 92.38 312 PHE A C 1
ATOM 2452 O O . PHE A 1 312 ? 28.741 12.309 10.021 1.00 92.38 312 PHE A O 1
ATOM 2459 N N . GLU A 1 313 ? 28.358 12.145 7.811 1.00 91.38 313 GLU A N 1
ATOM 2460 C CA . GLU A 1 313 ? 29.461 13.018 7.436 1.00 91.38 313 GLU A CA 1
ATOM 2461 C C . GLU A 1 313 ? 29.181 14.470 7.872 1.00 91.38 313 GLU A C 1
ATOM 2463 O O . GLU A 1 313 ? 28.027 14.911 7.965 1.00 91.38 313 GLU A O 1
ATOM 2468 N N . GLU A 1 314 ? 30.238 15.238 8.144 1.00 87.56 314 GLU A N 1
ATOM 2469 C CA . GLU A 1 314 ? 30.108 16.637 8.548 1.00 87.56 314 GLU A CA 1
ATOM 2470 C C . GLU A 1 314 ? 29.330 17.467 7.512 1.00 87.56 314 GLU A C 1
ATOM 2472 O O . GLU A 1 314 ? 29.488 17.315 6.300 1.00 87.56 314 GLU A O 1
ATOM 2477 N N . ASN A 1 315 ? 28.524 18.422 7.993 1.00 86.50 315 ASN A N 1
ATOM 2478 C CA . ASN A 1 315 ? 27.704 19.309 7.157 1.00 86.50 315 ASN A CA 1
ATOM 2479 C C . ASN A 1 315 ? 26.702 18.570 6.247 1.00 86.50 315 ASN A C 1
ATOM 2481 O O . ASN A 1 315 ? 26.487 18.981 5.098 1.00 86.50 315 ASN A O 1
ATOM 2485 N N . SER A 1 316 ? 26.116 17.489 6.766 1.00 90.81 316 SER A N 1
ATOM 2486 C CA . SER A 1 316 ? 25.096 16.669 6.111 1.00 90.81 316 SER A CA 1
ATOM 2487 C C . SER A 1 316 ? 23.933 17.486 5.516 1.00 90.81 316 SER A C 1
ATOM 2489 O O . SER A 1 316 ? 23.468 18.469 6.101 1.00 90.81 316 SER A O 1
ATOM 2491 N N . ASN A 1 317 ? 23.462 17.075 4.335 1.00 93.75 317 ASN A N 1
ATOM 2492 C CA . ASN A 1 317 ? 22.393 17.712 3.558 1.00 93.75 317 ASN A CA 1
ATOM 2493 C C . ASN A 1 317 ? 21.005 17.097 3.811 1.00 93.75 317 ASN A C 1
ATOM 2495 O O . ASN A 1 317 ? 20.084 17.333 3.028 1.00 93.75 317 ASN A O 1
ATOM 2499 N N . ILE A 1 318 ? 20.850 16.321 4.881 1.00 95.94 318 ILE A N 1
ATOM 2500 C CA . ILE A 1 318 ? 19.599 15.636 5.205 1.00 95.94 318 ILE A CA 1
ATOM 2501 C C . ILE A 1 318 ? 18.435 16.635 5.250 1.00 95.94 318 ILE A C 1
ATOM 2503 O O . ILE A 1 318 ? 18.466 17.650 5.950 1.00 95.94 318 ILE A O 1
ATOM 2507 N N . GLN A 1 319 ? 17.406 16.334 4.468 1.00 96.31 319 GLN A N 1
ATOM 2508 C CA . GLN A 1 319 ? 16.129 17.042 4.428 1.00 96.31 319 GLN A CA 1
ATOM 2509 C C . GLN A 1 319 ? 15.028 16.172 5.030 1.00 96.31 319 GLN A C 1
ATOM 2511 O O . GLN A 1 319 ? 14.149 16.683 5.713 1.00 96.31 319 GLN A O 1
ATOM 2516 N N . PHE A 1 320 ? 15.109 14.862 4.827 1.00 96.56 320 PHE A N 1
ATOM 2517 C CA . PHE A 1 320 ? 14.157 13.891 5.334 1.00 96.56 320 PHE A CA 1
ATOM 2518 C C . PHE A 1 320 ? 14.933 12.738 5.956 1.00 96.56 320 PHE A C 1
ATOM 2520 O O . PHE A 1 320 ? 15.775 12.116 5.297 1.00 96.56 320 PHE A O 1
ATOM 2527 N N . PHE A 1 321 ? 14.676 12.489 7.233 1.00 96.31 321 PHE A N 1
ATOM 2528 C CA . PHE A 1 321 ? 15.274 11.386 7.965 1.00 96.31 321 PHE A CA 1
ATOM 2529 C C . PHE A 1 321 ? 14.179 10.516 8.565 1.00 96.31 321 PHE A C 1
ATOM 2531 O O . PHE A 1 321 ? 13.406 10.986 9.394 1.00 96.31 321 PHE A O 1
ATOM 2538 N N . TYR A 1 322 ? 14.139 9.256 8.153 1.00 94.56 322 TYR A N 1
ATOM 2539 C CA . TYR A 1 322 ? 13.183 8.271 8.631 1.00 94.56 322 TYR A CA 1
ATOM 2540 C C . TYR A 1 322 ? 13.962 7.100 9.235 1.00 94.56 322 TYR A C 1
ATOM 2542 O O . TYR A 1 322 ? 14.580 6.314 8.515 1.00 94.56 322 TYR A O 1
ATOM 2550 N N . GLY A 1 323 ? 13.985 7.035 10.566 1.00 93.31 323 GLY A N 1
ATOM 2551 C CA . GLY A 1 323 ? 14.651 6.008 11.368 1.00 93.31 323 GLY A CA 1
ATOM 2552 C C . GLY A 1 323 ? 13.716 5.338 12.375 1.00 93.31 323 GLY A C 1
ATOM 2553 O O . GLY A 1 323 ? 14.167 4.941 13.454 1.00 93.31 323 GLY A O 1
ATOM 2554 N N . LYS A 1 324 ? 12.429 5.217 12.031 1.00 88.75 324 LYS A N 1
ATOM 2555 C CA . LYS A 1 324 ? 11.388 4.553 12.828 1.00 88.75 324 LYS A CA 1
ATOM 2556 C C . LYS A 1 324 ? 11.734 3.079 13.076 1.00 88.75 324 LYS A C 1
ATOM 2558 O O . LYS A 1 324 ? 12.373 2.458 12.231 1.00 88.75 324 LYS A O 1
ATOM 2563 N N . HIS A 1 325 ? 11.304 2.497 14.197 1.00 87.81 325 HIS A N 1
ATOM 2564 C CA . HIS A 1 325 ? 11.531 1.076 14.523 1.00 87.81 325 HIS A CA 1
ATOM 2565 C C . HIS A 1 325 ? 13.008 0.672 14.453 1.00 87.81 325 HIS A C 1
ATOM 2567 O O . HIS A 1 325 ? 13.418 -0.146 13.631 1.00 87.81 325 HIS A O 1
ATOM 2573 N N . ASN A 1 326 ? 13.810 1.273 15.325 1.00 92.75 326 ASN A N 1
ATOM 2574 C CA . ASN A 1 326 ? 15.200 0.894 15.559 1.00 92.75 326 ASN A CA 1
ATOM 2575 C C . ASN A 1 326 ? 15.421 0.720 17.073 1.00 92.75 326 ASN A C 1
ATOM 2577 O O . ASN A 1 326 ? 14.477 0.554 17.846 1.00 92.75 326 ASN A O 1
ATOM 2581 N N . THR A 1 327 ? 16.674 0.717 17.529 1.00 94.19 327 THR A N 1
ATOM 2582 C CA . THR A 1 327 ? 17.013 0.630 18.958 1.00 94.19 327 THR A CA 1
ATOM 2583 C C . THR A 1 327 ? 17.850 1.822 19.428 1.00 94.19 327 THR A C 1
ATOM 2585 O O . THR A 1 327 ? 18.674 1.691 20.332 1.00 94.19 327 THR A O 1
ATOM 2588 N N . LEU A 1 328 ? 17.645 2.995 18.819 1.00 94.94 328 LEU A N 1
ATOM 2589 C CA . LEU A 1 328 ? 18.379 4.220 19.139 1.00 94.94 328 LEU A CA 1
ATOM 2590 C C . LEU A 1 328 ? 18.029 4.700 20.554 1.00 94.94 328 LEU A C 1
ATOM 2592 O O . LEU A 1 328 ? 16.860 4.903 20.869 1.00 94.94 328 LEU A O 1
ATOM 2596 N N . GLU A 1 329 ? 19.037 4.921 21.400 1.00 94.62 329 GLU A N 1
ATOM 2597 C CA . GLU A 1 329 ? 18.844 5.462 22.760 1.00 94.62 329 GLU A CA 1
ATOM 2598 C C . GLU A 1 329 ? 18.944 6.996 22.825 1.00 94.62 329 GLU A C 1
ATOM 2600 O O . GLU A 1 329 ? 18.535 7.627 23.803 1.00 94.62 329 GLU A O 1
ATOM 2605 N N . GLU A 1 330 ? 19.477 7.611 21.771 1.00 93.62 330 GLU A N 1
ATOM 2606 C CA . GLU A 1 330 ? 19.646 9.052 21.639 1.00 93.62 330 GLU A CA 1
ATOM 2607 C C . GLU A 1 330 ? 19.407 9.501 20.195 1.00 93.62 330 GLU A C 1
ATOM 2609 O O . GLU A 1 330 ? 19.545 8.728 19.245 1.00 93.62 330 GLU A O 1
ATOM 2614 N N . ILE A 1 331 ? 19.070 10.781 20.029 1.00 92.88 331 ILE A N 1
ATOM 2615 C CA . ILE A 1 331 ? 19.004 11.413 18.709 1.00 92.88 331 ILE A CA 1
ATOM 2616 C C . ILE A 1 331 ? 20.422 11.407 18.107 1.00 92.88 331 ILE A C 1
ATOM 2618 O O . ILE A 1 331 ? 21.333 11.947 18.745 1.00 92.88 331 ILE A O 1
ATOM 2622 N N . PRO A 1 332 ? 20.629 10.864 16.889 1.00 91.44 332 PRO A N 1
ATOM 2623 C CA . PRO A 1 332 ? 21.956 10.758 16.287 1.00 91.44 332 PRO A CA 1
ATOM 2624 C C . PRO A 1 332 ? 22.715 12.092 16.253 1.00 91.44 332 PRO A C 1
ATOM 2626 O O . PRO A 1 332 ? 22.222 13.091 15.725 1.00 91.44 332 PRO A O 1
ATOM 2629 N N . VAL A 1 333 ? 23.948 12.107 16.775 1.00 86.44 333 VAL A N 1
ATOM 2630 C CA . VAL A 1 333 ? 24.751 13.336 16.944 1.00 86.44 333 VAL A CA 1
ATOM 2631 C C . VAL A 1 333 ? 24.960 14.083 15.622 1.00 86.44 333 VAL A C 1
ATOM 2633 O O . VAL A 1 333 ? 24.905 15.314 15.589 1.00 86.44 333 VAL A O 1
ATOM 2636 N N . GLY A 1 334 ? 25.139 13.353 14.517 1.00 84.44 334 GLY A N 1
ATOM 2637 C CA . GLY A 1 334 ? 25.309 13.941 13.185 1.00 84.44 334 GLY A CA 1
ATOM 2638 C C . GLY A 1 334 ? 24.088 14.720 12.680 1.00 84.44 334 GLY A C 1
ATOM 2639 O O . GLY A 1 334 ? 24.237 15.605 11.841 1.00 84.44 334 GLY A O 1
ATOM 2640 N N . LEU A 1 335 ? 22.894 14.464 13.228 1.00 90.31 335 LEU A N 1
ATOM 2641 C CA . LEU A 1 335 ? 21.678 15.190 12.866 1.00 90.31 335 LEU A CA 1
ATOM 2642 C C . LEU A 1 335 ? 21.544 16.530 13.590 1.00 90.31 335 LEU A C 1
ATOM 2644 O O . LEU A 1 335 ? 20.866 17.418 13.081 1.00 90.31 335 LEU A O 1
ATOM 2648 N N . LEU A 1 336 ? 22.185 16.721 14.748 1.00 88.12 336 LEU A N 1
ATOM 2649 C CA . LEU A 1 336 ? 21.935 17.869 15.635 1.00 88.12 336 LEU A CA 1
ATOM 2650 C C . LEU A 1 336 ? 22.153 19.230 14.951 1.00 88.12 336 LEU A C 1
ATOM 2652 O O . LEU A 1 336 ? 21.411 20.175 15.211 1.00 88.12 336 LEU A O 1
ATOM 2656 N N . ASN A 1 337 ? 23.126 19.315 14.040 1.00 85.69 337 ASN A N 1
ATOM 2657 C CA . ASN A 1 337 ? 23.500 20.552 13.344 1.00 85.69 337 ASN A CA 1
ATOM 2658 C C . ASN A 1 337 ? 22.883 20.687 11.937 1.00 85.69 337 ASN A C 1
ATOM 2660 O O . ASN A 1 337 ? 23.246 21.598 11.190 1.00 85.69 337 ASN A O 1
ATOM 2664 N N . VAL A 1 338 ? 21.968 19.797 11.541 1.00 90.62 338 VAL A N 1
ATOM 2665 C CA . VAL A 1 338 ? 21.364 19.816 10.201 1.00 90.62 338 VAL A CA 1
ATOM 2666 C C . VAL A 1 338 ? 20.326 20.937 10.098 1.00 90.62 338 VAL A C 1
ATOM 2668 O O . VAL A 1 338 ? 19.246 20.873 10.674 1.00 90.62 338 VAL A O 1
ATOM 2671 N N . THR A 1 339 ? 20.626 21.969 9.312 1.00 89.44 339 THR A N 1
ATOM 2672 C CA . THR A 1 339 ? 19.759 23.159 9.171 1.00 89.44 339 THR A CA 1
ATOM 2673 C C . THR A 1 339 ? 18.719 23.050 8.053 1.00 89.44 339 THR A C 1
ATOM 2675 O O . THR A 1 339 ? 17.840 23.905 7.940 1.00 89.44 339 THR A O 1
ATOM 2678 N N . ARG A 1 340 ? 18.820 22.020 7.203 1.00 92.19 340 ARG A N 1
ATOM 2679 C CA . ARG A 1 340 ? 17.939 21.792 6.042 1.00 92.19 340 ARG A CA 1
ATOM 2680 C C . ARG A 1 340 ? 16.842 20.755 6.282 1.00 92.19 340 ARG A C 1
ATOM 2682 O O . ARG A 1 340 ? 16.035 20.547 5.383 1.00 92.19 340 ARG A O 1
ATOM 2689 N N . MET A 1 341 ? 16.809 20.149 7.466 1.00 94.62 341 MET A N 1
ATOM 2690 C CA . MET A 1 341 ? 15.846 19.111 7.813 1.00 94.62 341 MET A CA 1
ATOM 2691 C C . MET A 1 341 ? 14.419 19.666 7.781 1.00 94.62 341 MET A C 1
ATOM 2693 O O . MET A 1 341 ? 14.143 20.694 8.396 1.00 94.62 341 MET A O 1
ATOM 2697 N N . ASN A 1 342 ? 13.547 18.988 7.043 1.00 94.75 342 ASN A N 1
ATOM 2698 C CA . ASN A 1 342 ? 12.130 19.281 6.870 1.00 94.75 342 ASN A CA 1
ATOM 2699 C C . ASN A 1 342 ? 11.263 18.283 7.652 1.00 94.75 342 ASN A C 1
ATOM 2701 O O . ASN A 1 342 ? 10.358 18.695 8.375 1.00 94.75 342 ASN A O 1
ATOM 2705 N N . ALA A 1 343 ? 11.597 16.991 7.587 1.00 95.25 343 ALA A N 1
ATOM 2706 C CA . ALA A 1 343 ? 10.932 15.955 8.371 1.00 95.25 343 ALA A CA 1
ATOM 2707 C C . ALA A 1 343 ? 11.940 15.025 9.053 1.00 95.25 343 ALA A C 1
ATOM 2709 O O . ALA A 1 343 ? 12.979 14.681 8.478 1.00 95.25 343 ALA A O 1
ATOM 2710 N N . CYS A 1 344 ? 11.612 14.626 10.277 1.00 94.69 344 CYS A N 1
ATOM 2711 C CA . CYS A 1 344 ? 12.369 13.668 11.067 1.00 94.69 344 CYS A CA 1
ATOM 2712 C C . CYS A 1 344 ? 11.398 12.720 11.768 1.00 94.69 344 CYS A C 1
ATOM 2714 O O . CYS A 1 344 ? 10.593 13.167 12.585 1.00 94.69 344 CYS A O 1
ATOM 2716 N N . ASP A 1 345 ? 11.488 11.434 11.455 1.00 92.38 345 ASP A N 1
ATOM 2717 C CA . ASP A 1 345 ? 10.782 10.369 12.155 1.00 92.38 345 ASP A CA 1
ATOM 2718 C C . ASP A 1 345 ? 11.799 9.482 12.870 1.00 92.38 345 ASP A C 1
ATOM 2720 O O . ASP A 1 345 ? 12.638 8.820 12.256 1.00 92.38 345 ASP A O 1
ATOM 2724 N N . LEU A 1 346 ? 11.734 9.513 14.192 1.00 94.25 346 LEU A N 1
ATOM 2725 C CA . LEU A 1 346 ? 12.519 8.714 15.121 1.00 94.25 346 LEU A CA 1
ATOM 2726 C C . LEU A 1 346 ? 11.589 7.904 16.035 1.00 94.25 346 LEU A C 1
ATOM 2728 O O . LEU A 1 346 ? 11.989 7.500 17.130 1.00 94.25 346 LEU A O 1
ATOM 2732 N N . SER A 1 347 ? 10.344 7.682 15.612 1.00 89.19 347 SER A N 1
ATOM 2733 C CA . SER A 1 347 ? 9.367 6.941 16.397 1.00 89.19 347 SER A CA 1
ATOM 2734 C C . SER A 1 347 ? 9.799 5.493 16.633 1.00 89.19 347 SER A C 1
ATOM 2736 O O . SER A 1 347 ? 10.650 4.954 15.921 1.00 89.19 347 SER A O 1
ATOM 2738 N N . TRP A 1 348 ? 9.249 4.845 17.657 1.00 87.38 348 TRP A N 1
ATOM 2739 C CA . TRP A 1 348 ? 9.543 3.438 17.955 1.00 87.38 348 TRP A CA 1
ATOM 2740 C C . TRP A 1 348 ? 11.042 3.158 18.135 1.00 87.38 348 TRP A C 1
ATOM 2742 O O . TRP A 1 348 ? 11.632 2.279 17.504 1.00 87.38 348 TRP A O 1
ATOM 2752 N N . ASN A 1 349 ? 11.664 3.947 19.003 1.00 91.19 349 ASN A N 1
ATOM 2753 C CA . ASN A 1 349 ? 13.052 3.804 19.429 1.00 91.19 349 ASN A CA 1
ATOM 2754 C C . ASN A 1 349 ? 13.104 3.778 20.971 1.00 91.19 349 ASN A C 1
ATOM 2756 O O . ASN A 1 349 ? 12.106 3.515 21.638 1.00 91.19 349 ASN A O 1
ATOM 2760 N N . ARG A 1 350 ? 14.278 3.999 21.564 1.00 94.38 350 ARG A N 1
ATOM 2761 C CA . ARG A 1 350 ? 14.495 4.036 23.022 1.00 94.38 350 ARG A CA 1
ATOM 2762 C C . ARG A 1 350 ? 15.040 5.389 23.479 1.00 94.38 350 ARG A C 1
ATOM 2764 O O . ARG A 1 350 ? 15.820 5.465 24.427 1.00 94.38 350 ARG A O 1
ATOM 2771 N N . ILE A 1 351 ? 14.679 6.465 22.778 1.00 95.38 351 ILE A N 1
ATOM 2772 C CA . ILE A 1 351 ? 15.212 7.806 23.024 1.00 95.38 351 ILE A CA 1
ATOM 2773 C C . ILE A 1 351 ? 14.666 8.338 24.348 1.00 95.38 351 ILE A C 1
ATOM 2775 O O . ILE A 1 351 ? 13.458 8.461 24.530 1.00 95.38 351 ILE A O 1
ATOM 2779 N N . LYS A 1 352 ? 15.566 8.681 25.274 1.00 94.00 352 LYS A N 1
ATOM 2780 C CA . LYS A 1 352 ? 15.206 9.105 26.645 1.00 94.00 352 LYS A CA 1
ATOM 2781 C C . LYS A 1 352 ? 15.152 10.613 26.840 1.00 94.00 352 LYS A C 1
ATOM 2783 O O . LYS A 1 352 ? 14.508 11.098 27.772 1.00 94.00 352 LYS A O 1
ATOM 2788 N N . SER A 1 353 ? 15.848 11.368 25.995 1.00 90.38 353 SER A N 1
ATOM 2789 C CA . SER A 1 353 ? 15.940 12.818 26.120 1.00 90.38 353 SER A CA 1
ATOM 2790 C C . SER A 1 353 ? 15.983 13.522 24.772 1.00 90.38 353 SER A C 1
ATOM 2792 O O . SER A 1 353 ? 16.466 13.005 23.764 1.00 90.38 353 SER A O 1
ATOM 2794 N N . PHE A 1 354 ? 15.487 14.754 24.784 1.00 84.31 354 PHE A N 1
ATOM 2795 C CA . PHE A 1 354 ? 15.641 15.688 23.684 1.00 84.31 354 PHE A CA 1
ATOM 2796 C C . PHE A 1 354 ? 17.027 16.339 23.779 1.00 84.31 354 PHE A C 1
ATOM 2798 O O . PHE A 1 354 ? 17.435 16.780 24.855 1.00 84.31 354 PHE A O 1
ATOM 2805 N N . ASN A 1 355 ? 17.775 16.403 22.679 1.00 82.19 355 ASN A N 1
ATOM 2806 C CA . ASN A 1 355 ? 19.126 16.957 22.723 1.00 82.19 355 ASN A CA 1
ATOM 2807 C C . ASN A 1 355 ? 19.095 18.498 22.641 1.00 82.19 355 ASN A C 1
ATOM 2809 O O . ASN A 1 355 ? 18.562 19.045 21.671 1.00 82.19 355 ASN A O 1
ATOM 2813 N N . PRO A 1 356 ? 19.727 19.230 23.579 1.00 78.00 356 PRO A N 1
ATOM 2814 C CA . PRO A 1 356 ? 19.628 20.687 23.615 1.00 78.00 356 PRO A CA 1
ATOM 2815 C C . PRO A 1 356 ? 20.369 21.419 22.475 1.00 78.00 356 PRO A C 1
ATOM 2817 O O . PRO A 1 356 ? 20.211 22.630 22.274 1.00 78.00 356 PRO A O 1
ATOM 2820 N N . ARG A 1 357 ? 21.206 20.704 21.711 1.00 83.44 357 ARG A N 1
ATOM 2821 C CA . ARG A 1 357 ? 22.014 21.259 20.609 1.00 83.44 357 ARG A CA 1
ATOM 2822 C C . ARG A 1 357 ? 21.310 21.255 19.249 1.00 83.44 357 ARG A C 1
ATOM 2824 O O . ARG A 1 357 ? 21.915 21.674 18.266 1.00 83.44 357 ARG A O 1
ATOM 2831 N N . ILE A 1 358 ? 20.057 20.810 19.183 1.00 86.19 358 ILE A N 1
ATOM 2832 C CA . ILE A 1 358 ? 19.295 20.746 17.933 1.00 86.19 358 ILE A CA 1
ATOM 2833 C C . ILE A 1 358 ? 19.204 22.125 17.255 1.00 86.19 358 ILE A C 1
ATOM 2835 O O . ILE A 1 358 ? 18.848 23.128 17.878 1.00 86.19 358 ILE A O 1
ATOM 2839 N N . SER A 1 359 ? 19.507 22.140 15.954 1.00 85.62 359 SER A N 1
ATOM 2840 C CA . SER A 1 359 ? 19.478 23.308 15.061 1.00 85.62 359 SER A CA 1
ATOM 2841 C C . SER A 1 359 ? 18.547 23.103 13.854 1.00 85.62 359 SER A C 1
ATOM 2843 O O . SER A 1 359 ? 18.784 23.646 12.773 1.00 85.62 359 SER A O 1
ATOM 2845 N N . TRP A 1 360 ? 17.470 22.330 14.029 1.00 91.88 360 TRP A N 1
ATOM 2846 C CA . TRP A 1 360 ? 16.498 21.971 12.985 1.00 91.88 360 TRP A CA 1
ATOM 2847 C C . TRP A 1 360 ? 15.509 23.103 12.664 1.00 91.88 360 TRP A C 1
ATOM 2849 O O . TRP A 1 360 ? 14.296 22.934 12.672 1.00 91.88 360 TRP A O 1
ATOM 2859 N N . ILE A 1 361 ? 16.025 24.294 12.377 1.00 89.94 361 ILE A N 1
ATOM 2860 C CA . ILE A 1 361 ? 15.235 25.525 12.224 1.00 89.94 361 ILE A CA 1
ATOM 2861 C C . ILE A 1 361 ? 14.206 25.495 11.078 1.00 89.94 361 ILE A C 1
ATOM 2863 O O . ILE A 1 361 ? 13.321 26.343 11.045 1.00 89.94 361 ILE A O 1
ATOM 2867 N N . ARG A 1 362 ? 14.320 24.558 10.128 1.00 94.19 362 ARG A N 1
ATOM 2868 C CA . ARG A 1 362 ? 13.386 24.377 8.999 1.00 94.19 362 ARG A CA 1
ATOM 2869 C C . ARG A 1 362 ? 12.402 23.225 9.191 1.00 94.19 362 ARG A C 1
ATOM 2871 O O . ARG A 1 362 ? 11.580 23.007 8.306 1.00 94.19 362 ARG A O 1
ATOM 2878 N N . LEU A 1 363 ? 12.499 22.501 10.304 1.00 95.56 363 LEU A N 1
ATOM 2879 C CA . LEU A 1 363 ? 11.717 21.296 10.530 1.00 95.56 363 LEU A CA 1
ATOM 2880 C C . LEU A 1 363 ? 10.234 21.633 10.598 1.00 95.56 363 LEU A C 1
ATOM 2882 O O . LEU A 1 363 ? 9.835 22.504 11.367 1.00 95.56 363 LEU A O 1
ATOM 2886 N N . GLN A 1 364 ? 9.442 20.924 9.804 1.00 95.69 364 GLN A N 1
ATOM 2887 C CA . GLN A 1 364 ? 7.988 21.020 9.771 1.00 95.69 364 GLN A CA 1
ATOM 2888 C C . GLN A 1 364 ? 7.331 19.812 10.433 1.00 95.69 364 GLN A C 1
ATOM 2890 O O . GLN A 1 364 ? 6.263 19.958 11.022 1.00 95.69 364 GLN A O 1
ATOM 2895 N N . VAL A 1 365 ? 7.973 18.643 10.384 1.00 94.12 365 VAL A N 1
ATOM 2896 C CA . VAL A 1 365 ? 7.446 17.404 10.964 1.00 94.12 365 VAL A CA 1
ATOM 2897 C C . VAL A 1 365 ? 8.487 16.765 11.873 1.00 94.12 365 VAL A C 1
ATOM 2899 O O . VAL A 1 365 ? 9.604 16.480 11.441 1.00 94.12 365 VAL A O 1
ATOM 2902 N N . LEU A 1 366 ? 8.103 16.520 13.123 1.00 94.44 366 LEU A N 1
ATOM 2903 C CA . LEU A 1 366 ? 8.894 15.759 14.081 1.00 94.44 366 LEU A CA 1
ATOM 2904 C C . LEU A 1 366 ? 8.041 14.659 14.696 1.00 94.44 366 LEU A C 1
ATOM 2906 O O . LEU A 1 366 ? 7.039 14.948 15.355 1.00 94.44 366 LEU A O 1
ATOM 2910 N N . ASP A 1 367 ? 8.482 13.422 14.519 1.00 91.81 367 ASP A N 1
ATOM 2911 C CA . ASP A 1 367 ? 7.911 12.260 15.178 1.00 91.81 367 ASP A CA 1
ATOM 2912 C C . ASP A 1 367 ? 8.930 11.619 16.121 1.00 91.81 367 ASP A C 1
ATOM 2914 O O . ASP A 1 367 ? 9.989 11.148 15.710 1.00 91.81 367 ASP A O 1
ATOM 2918 N N . LEU A 1 368 ? 8.619 11.653 17.412 1.00 93.69 368 LEU A N 1
ATOM 2919 C CA . LEU A 1 368 ? 9.354 10.998 18.493 1.00 93.69 368 LEU A CA 1
ATOM 2920 C C . LEU A 1 368 ? 8.399 10.121 19.313 1.00 93.69 368 LEU A C 1
ATOM 2922 O O . LEU A 1 368 ? 8.642 9.864 20.496 1.00 93.69 368 LEU A O 1
ATOM 2926 N N . SER A 1 369 ? 7.288 9.686 18.718 1.00 88.88 369 SER A N 1
ATOM 2927 C CA . SER A 1 369 ? 6.347 8.803 19.398 1.00 88.88 369 SER A CA 1
ATOM 2928 C C . SER A 1 369 ? 6.971 7.443 19.726 1.00 88.88 369 SER A C 1
ATOM 2930 O O . SER A 1 369 ? 7.985 7.066 19.143 1.00 88.88 369 SER A O 1
ATOM 2932 N N . PHE A 1 370 ? 6.412 6.704 20.685 1.00 86.81 370 PHE A N 1
ATOM 2933 C CA . PHE A 1 370 ? 6.903 5.367 21.060 1.00 86.81 370 PHE A CA 1
ATOM 2934 C C . PHE A 1 370 ? 8.396 5.361 21.416 1.00 86.81 370 PHE A C 1
ATOM 2936 O O . PHE A 1 370 ? 9.193 4.603 20.868 1.00 86.81 370 PHE A O 1
ATOM 2943 N N . ASN A 1 371 ? 8.778 6.262 22.315 1.00 91.06 371 ASN A N 1
ATOM 2944 C CA . ASN A 1 371 ? 10.128 6.382 22.857 1.00 91.06 371 ASN A CA 1
ATOM 2945 C C . ASN A 1 371 ? 10.066 6.379 24.398 1.00 91.06 371 ASN A C 1
ATOM 2947 O O . ASN A 1 371 ? 9.044 6.058 25.006 1.00 91.06 371 ASN A O 1
ATOM 2951 N N . GLU A 1 372 ? 11.169 6.723 25.058 1.00 94.25 372 GLU A N 1
ATOM 2952 C CA . GLU A 1 372 ? 11.291 6.724 26.519 1.00 94.25 372 GLU A CA 1
ATOM 2953 C C . GLU A 1 372 ? 11.408 8.151 27.096 1.00 94.25 372 GLU A C 1
ATOM 2955 O O . GLU A 1 372 ? 11.954 8.352 28.185 1.00 94.25 372 GLU A O 1
ATOM 2960 N N . LEU A 1 373 ? 10.906 9.170 26.387 1.00 95.31 373 LEU A N 1
ATOM 2961 C CA . LEU A 1 373 ? 10.990 10.568 26.821 1.00 95.31 373 LEU A CA 1
ATOM 2962 C C . LEU A 1 373 ? 10.186 10.789 28.106 1.00 95.31 373 LEU A C 1
ATOM 2964 O O . LEU A 1 373 ? 9.024 10.409 28.200 1.00 95.31 373 LEU A O 1
ATOM 2968 N N . SER A 1 374 ? 10.773 11.465 29.091 1.00 94.25 374 SER A N 1
ATOM 2969 C CA . SER A 1 374 ? 10.080 11.833 30.343 1.00 94.25 374 SER A CA 1
ATOM 2970 C C . SER A 1 374 ? 9.775 13.326 30.464 1.00 94.25 374 SER A C 1
ATOM 2972 O O . SER A 1 374 ? 8.895 13.727 31.228 1.00 94.25 374 SER A O 1
ATOM 2974 N N . VAL A 1 375 ? 10.492 14.155 29.705 1.00 94.25 375 VAL A N 1
ATOM 2975 C CA . VAL A 1 375 ? 10.415 15.616 29.736 1.00 94.25 375 VAL A CA 1
ATOM 2976 C C . VAL A 1 375 ? 10.608 16.151 28.318 1.00 94.25 375 VAL A C 1
ATOM 2978 O O . VAL A 1 375 ? 11.405 15.614 27.548 1.00 94.25 375 VAL A O 1
ATOM 2981 N N . ILE A 1 376 ? 9.897 17.228 27.989 1.00 93.31 376 ILE A N 1
ATOM 2982 C CA . ILE A 1 376 ? 10.110 18.022 26.775 1.00 93.31 376 ILE A CA 1
ATOM 2983 C C . ILE A 1 376 ? 11.149 19.101 27.108 1.00 93.31 376 ILE A C 1
ATOM 2985 O O . ILE A 1 376 ? 10.960 19.833 28.072 1.00 93.31 376 ILE A O 1
ATOM 2989 N N . ASP A 1 377 ? 12.248 19.187 26.354 1.00 90.50 377 ASP A N 1
ATOM 2990 C CA . ASP A 1 377 ? 13.328 20.160 26.598 1.00 90.50 377 ASP A CA 1
ATOM 2991 C C . ASP A 1 377 ? 13.013 21.547 26.011 1.00 90.50 377 ASP A C 1
ATOM 2993 O O . ASP A 1 377 ? 12.359 21.662 24.972 1.00 90.50 377 ASP A O 1
ATOM 2997 N N . MET A 1 378 ? 13.565 22.610 26.615 1.00 91.44 378 MET A N 1
ATOM 2998 C CA . MET A 1 378 ? 13.386 24.002 26.168 1.00 91.44 378 MET A CA 1
ATOM 2999 C C . MET A 1 378 ? 13.818 24.234 24.719 1.00 91.44 378 MET A C 1
ATOM 3001 O O . MET A 1 378 ? 13.313 25.137 24.054 1.00 91.44 378 MET A O 1
ATOM 3005 N N . THR A 1 379 ? 14.710 23.406 24.189 1.00 89.12 379 THR A N 1
ATOM 3006 C CA . THR A 1 379 ? 15.186 23.482 22.805 1.00 89.12 379 THR A CA 1
ATOM 3007 C C . THR A 1 379 ? 14.077 23.295 21.776 1.00 89.12 379 THR A C 1
ATOM 3009 O O . THR A 1 379 ? 14.200 23.848 20.682 1.00 89.12 379 THR A O 1
ATOM 3012 N N . ILE A 1 380 ? 12.968 22.625 22.126 1.00 91.75 380 ILE A N 1
ATOM 3013 C CA . ILE A 1 380 ? 11.782 22.528 21.260 1.00 91.75 380 ILE A CA 1
ATOM 3014 C C . ILE A 1 380 ? 11.311 23.920 20.811 1.00 91.75 380 ILE A C 1
ATOM 3016 O O . ILE A 1 380 ? 10.932 24.096 19.661 1.00 91.75 380 ILE A O 1
ATOM 3020 N N . SER A 1 381 ? 11.456 24.942 21.665 1.00 91.81 381 SER A N 1
ATOM 3021 C CA . SER A 1 381 ? 11.038 26.323 21.388 1.00 91.81 381 SER A CA 1
ATOM 3022 C C . SER A 1 381 ? 11.768 26.983 20.211 1.00 91.81 381 SER A C 1
ATOM 3024 O O . SER A 1 381 ? 11.321 28.014 19.714 1.00 91.81 381 SER A O 1
ATOM 3026 N N . LYS A 1 382 ? 12.882 26.400 19.745 1.00 91.06 382 LYS A N 1
ATOM 3027 C CA . LYS A 1 382 ? 13.611 26.856 18.552 1.00 91.06 382 LYS A CA 1
ATOM 3028 C C . LYS A 1 382 ? 12.951 26.395 17.248 1.00 91.06 382 LYS A C 1
ATOM 3030 O O . LYS A 1 382 ? 13.262 26.940 16.190 1.00 91.06 382 LYS A O 1
ATOM 3035 N N . LEU A 1 383 ? 12.071 25.395 17.295 1.00 93.75 383 LEU A N 1
ATOM 3036 C CA . LEU A 1 383 ? 11.461 24.760 16.124 1.00 93.75 383 LEU A CA 1
ATOM 3037 C C . LEU A 1 383 ? 10.200 25.511 15.669 1.00 93.75 383 LEU A C 1
ATOM 3039 O O . LEU A 1 383 ? 9.140 24.930 15.490 1.00 93.75 383 LEU A O 1
ATOM 3043 N N . VAL A 1 384 ? 10.300 26.826 15.475 1.00 94.06 384 VAL A N 1
ATOM 3044 C CA . VAL A 1 384 ? 9.141 27.712 15.226 1.00 94.06 384 VAL A CA 1
ATOM 3045 C C . VAL A 1 384 ? 8.371 27.414 13.929 1.00 94.06 384 VAL A C 1
ATOM 3047 O O . VAL A 1 384 ? 7.217 27.813 13.792 1.00 94.06 384 VAL A O 1
ATOM 3050 N N . ASN A 1 385 ? 8.996 26.705 12.983 1.00 95.69 385 ASN A N 1
ATOM 3051 C CA . ASN A 1 385 ? 8.389 26.271 11.717 1.00 95.69 385 ASN A CA 1
ATOM 3052 C C . ASN A 1 385 ? 7.713 24.891 11.810 1.00 95.69 385 ASN A C 1
ATOM 3054 O O . ASN A 1 385 ? 7.200 24.398 10.804 1.00 95.69 385 ASN A O 1
ATOM 3058 N N . LEU A 1 386 ? 7.729 24.264 12.989 1.00 96.38 386 LEU A N 1
ATOM 3059 C CA . LEU A 1 386 ? 7.162 22.941 13.198 1.00 96.38 386 LEU A CA 1
ATOM 3060 C C . LEU A 1 386 ? 5.640 23.003 13.074 1.00 96.38 386 LEU A C 1
ATOM 3062 O O . LEU A 1 386 ? 4.989 23.720 13.825 1.00 96.38 386 LEU A O 1
ATOM 3066 N N . LYS A 1 387 ? 5.095 22.235 12.130 1.00 96.06 387 LYS A N 1
ATOM 3067 C CA . LYS A 1 387 ? 3.660 22.105 11.848 1.00 96.06 387 LYS A CA 1
ATOM 3068 C C . LYS A 1 387 ? 3.052 20.880 12.511 1.00 96.06 387 LYS A C 1
ATOM 3070 O O . LYS A 1 387 ? 1.898 20.909 12.925 1.00 96.06 387 LYS A O 1
ATOM 3075 N N . ARG A 1 388 ? 3.823 19.800 12.618 1.00 94.75 388 ARG A N 1
ATOM 3076 C CA . ARG A 1 388 ? 3.410 18.541 13.235 1.00 94.75 388 ARG A CA 1
ATOM 3077 C C . ARG A 1 388 ? 4.445 18.113 14.261 1.00 94.75 388 ARG A C 1
ATOM 3079 O O . ARG A 1 388 ? 5.609 17.901 13.920 1.00 94.75 388 ARG A O 1
ATOM 3086 N N . LEU A 1 389 ? 3.988 17.937 15.494 1.00 95.44 389 LEU A N 1
ATOM 3087 C CA . LEU A 1 389 ? 4.771 17.369 16.583 1.00 95.44 389 LEU A CA 1
ATOM 3088 C C . LEU A 1 389 ? 4.053 16.138 17.124 1.00 95.44 389 LEU A C 1
ATOM 3090 O O . LEU A 1 389 ? 2.916 16.240 17.582 1.00 95.44 389 LEU A O 1
ATOM 3094 N N . ASN A 1 390 ? 4.727 14.994 17.096 1.00 93.00 390 ASN A N 1
ATOM 3095 C CA . ASN A 1 390 ? 4.233 13.764 17.692 1.00 93.00 390 ASN A CA 1
ATOM 3096 C C . ASN A 1 390 ? 5.183 13.280 18.790 1.00 93.00 390 ASN A C 1
ATOM 3098 O O . ASN A 1 390 ? 6.336 12.944 18.537 1.00 93.00 390 ASN A O 1
ATOM 3102 N N . LEU A 1 391 ? 4.681 13.282 20.021 1.00 95.19 391 LEU A N 1
ATOM 3103 C CA . LEU A 1 391 ? 5.354 12.843 21.245 1.00 95.19 391 LEU A CA 1
ATOM 3104 C C . LEU A 1 391 ? 4.565 11.729 21.946 1.00 95.19 391 LEU A C 1
ATOM 3106 O O . LEU A 1 391 ? 4.759 11.468 23.137 1.00 95.19 391 LEU A O 1
ATOM 3110 N N . SER A 1 392 ? 3.631 11.102 21.234 1.00 90.94 392 SER A N 1
ATOM 3111 C CA . SER A 1 392 ? 2.722 10.117 21.813 1.00 90.94 392 SER A CA 1
ATOM 3112 C C . SER A 1 392 ? 3.466 8.881 22.328 1.00 90.94 392 SER A C 1
ATOM 3114 O O . SER A 1 392 ? 4.558 8.575 21.863 1.00 90.94 392 SER A O 1
ATOM 3116 N N . PHE A 1 393 ? 2.891 8.159 23.285 1.00 86.81 393 PHE A N 1
ATOM 3117 C CA . PHE A 1 393 ? 3.429 6.909 23.825 1.00 86.81 393 PHE A CA 1
ATOM 3118 C C . PHE A 1 393 ? 4.870 7.036 24.328 1.00 86.81 393 PHE A C 1
ATOM 3120 O O . PHE A 1 393 ? 5.766 6.287 23.950 1.00 86.81 393 PHE A O 1
ATOM 3127 N N . ASN A 1 394 ? 5.080 8.028 25.187 1.00 90.12 394 ASN A N 1
ATOM 3128 C CA . ASN A 1 394 ? 6.314 8.243 25.928 1.00 90.12 394 ASN A CA 1
ATOM 3129 C C . ASN A 1 394 ? 6.011 8.145 27.442 1.00 90.12 394 ASN A C 1
ATOM 3131 O O . ASN A 1 394 ? 5.046 7.522 27.880 1.00 90.12 394 ASN A O 1
ATOM 3135 N N . SER A 1 395 ? 6.854 8.728 28.288 1.00 93.69 395 SER A N 1
ATOM 3136 C CA . SER A 1 395 ? 6.659 8.846 29.738 1.00 93.69 395 SER A CA 1
ATOM 3137 C C . SER A 1 395 ? 6.558 10.305 30.202 1.00 93.69 395 SER A C 1
ATOM 3139 O O . SER A 1 395 ? 6.913 10.609 31.343 1.00 93.69 395 SER A O 1
ATOM 3141 N N . ILE A 1 396 ? 6.081 11.208 29.340 1.00 96.50 396 ILE A N 1
ATOM 3142 C CA . ILE A 1 396 ? 6.014 12.650 29.606 1.00 96.50 396 ILE A CA 1
ATOM 3143 C C . ILE A 1 396 ? 4.948 12.942 30.664 1.00 96.50 396 ILE A C 1
ATOM 3145 O O . ILE A 1 396 ? 3.819 12.463 30.573 1.00 96.50 396 ILE A O 1
ATOM 3149 N N . VAL A 1 397 ? 5.305 13.737 31.675 1.00 96.56 397 VAL A N 1
ATOM 3150 C CA . VAL A 1 397 ? 4.423 14.052 32.820 1.00 96.56 397 VAL A CA 1
ATOM 3151 C C . VAL A 1 397 ? 3.760 15.428 32.695 1.00 96.56 397 VAL A C 1
ATOM 3153 O O . VAL A 1 397 ? 2.676 15.645 33.233 1.00 96.56 397 VAL A O 1
ATOM 3156 N N . SER A 1 398 ? 4.379 16.361 31.972 1.00 96.94 398 SER A N 1
ATOM 3157 C CA . SER A 1 398 ? 3.820 17.692 31.732 1.00 96.94 398 SER A CA 1
ATOM 3158 C C . SER A 1 398 ? 4.275 18.278 30.398 1.00 96.94 398 SER A C 1
ATOM 3160 O O . SER A 1 398 ? 5.375 17.998 29.916 1.00 96.94 398 SER A O 1
ATOM 3162 N N . VAL A 1 399 ? 3.423 19.128 29.822 1.00 97.56 399 VAL A N 1
ATOM 3163 C CA . VAL A 1 399 ? 3.777 19.988 28.689 1.00 97.56 399 VAL A CA 1
ATOM 3164 C C . VAL A 1 399 ? 4.270 21.335 29.239 1.00 97.56 399 VAL A C 1
ATOM 3166 O O . VAL A 1 399 ? 3.574 21.943 30.053 1.00 97.56 399 VAL A O 1
ATOM 3169 N N . PRO A 1 400 ? 5.464 21.812 28.854 1.00 96.62 400 PRO A N 1
ATOM 3170 C CA . PRO A 1 400 ? 6.012 23.069 29.354 1.00 96.62 400 PRO A CA 1
ATOM 3171 C C . PRO A 1 400 ? 5.397 24.294 28.663 1.00 96.62 400 PRO A C 1
ATOM 3173 O O . PRO A 1 400 ? 4.987 24.226 27.507 1.00 96.62 400 PRO A O 1
ATOM 3176 N N . ASN A 1 401 ? 5.405 25.449 29.334 1.00 96.75 401 ASN A N 1
ATOM 3177 C CA . ASN A 1 401 ? 4.787 26.676 28.817 1.00 96.75 401 ASN A CA 1
ATOM 3178 C C . ASN A 1 401 ? 5.399 27.202 27.509 1.00 96.75 401 ASN A C 1
ATOM 3180 O O . ASN A 1 401 ? 4.681 27.748 26.679 1.00 96.75 401 ASN A O 1
ATOM 3184 N N . TYR A 1 402 ? 6.698 27.002 27.286 1.00 95.81 402 TYR A N 1
ATOM 3185 C CA . TYR A 1 402 ? 7.385 27.406 26.055 1.00 95.81 402 TYR A CA 1
ATOM 3186 C C . TYR A 1 402 ? 6.993 26.581 24.818 1.00 95.81 402 TYR A C 1
ATOM 3188 O O . TYR A 1 402 ? 7.507 26.847 23.731 1.00 95.81 402 TYR A O 1
ATOM 3196 N N . ILE A 1 403 ? 6.088 25.600 24.943 1.00 96.00 403 ILE A N 1
ATOM 3197 C CA . ILE A 1 403 ? 5.446 24.959 23.785 1.00 96.00 403 ILE A CA 1
ATOM 3198 C C . ILE A 1 403 ? 4.709 25.989 22.913 1.00 96.00 403 ILE A C 1
ATOM 3200 O O . ILE A 1 403 ? 4.626 25.822 21.700 1.00 96.00 403 ILE A O 1
ATOM 3204 N N . SER A 1 404 ? 4.251 27.087 23.523 1.00 95.25 404 SER A N 1
ATOM 3205 C CA . SER A 1 404 ? 3.590 28.227 22.879 1.00 95.25 404 SER A CA 1
ATOM 3206 C C . SER A 1 404 ? 4.440 28.924 21.810 1.00 95.25 404 SER A C 1
ATOM 3208 O O . SER A 1 404 ? 3.895 29.576 20.921 1.00 95.25 404 SER A O 1
ATOM 3210 N N . ASN A 1 405 ? 5.768 28.745 21.839 1.00 95.94 405 ASN A N 1
ATOM 3211 C CA . ASN A 1 405 ? 6.678 29.289 20.827 1.00 95.94 405 ASN A CA 1
ATOM 3212 C C . ASN A 1 405 ? 6.575 28.567 19.473 1.00 95.94 405 ASN A C 1
ATOM 3214 O O . ASN A 1 405 ? 7.086 29.076 18.475 1.00 95.94 405 ASN A O 1
ATOM 3218 N N . LEU A 1 406 ? 5.942 27.392 19.414 1.00 96.12 406 LEU A N 1
ATOM 3219 C CA . LEU A 1 406 ? 5.710 26.649 18.175 1.00 96.12 406 LEU A CA 1
ATOM 3220 C C . LEU A 1 406 ? 4.546 27.268 17.387 1.00 96.12 406 LEU A C 1
ATOM 3222 O O . LEU A 1 406 ? 3.518 26.642 17.166 1.00 96.12 406 LEU A O 1
ATOM 3226 N N . SER A 1 407 ? 4.696 28.523 16.970 1.00 93.62 407 SER A N 1
ATOM 3227 C CA . SER A 1 407 ? 3.614 29.332 16.392 1.00 93.62 407 SER A CA 1
ATOM 3228 C C . SER A 1 407 ? 3.018 28.775 15.096 1.00 93.62 407 SER A C 1
ATOM 3230 O O . SER A 1 407 ? 1.915 29.160 14.731 1.00 93.62 407 SER A O 1
ATOM 3232 N N . SER A 1 408 ? 3.746 27.900 14.397 1.00 96.75 408 SER A N 1
ATOM 3233 C CA . SER A 1 408 ? 3.287 27.249 13.161 1.00 96.75 408 SER A CA 1
ATOM 3234 C C . SER A 1 408 ? 2.639 25.882 13.407 1.00 96.75 408 SER A C 1
ATOM 3236 O O . SER A 1 408 ? 2.347 25.181 12.441 1.00 96.75 408 SER A O 1
ATOM 3238 N N . LEU A 1 409 ? 2.483 25.463 14.669 1.00 97.44 409 LEU A N 1
ATOM 3239 C CA . LEU A 1 409 ? 2.043 24.117 15.021 1.00 97.44 409 LEU A CA 1
ATOM 3240 C C . LEU A 1 409 ? 0.564 23.928 14.694 1.00 97.44 409 LEU A C 1
ATOM 3242 O O . LEU A 1 409 ? -0.302 24.503 15.341 1.00 97.44 409 LEU A O 1
ATOM 3246 N N . GLU A 1 410 ? 0.296 23.070 13.715 1.00 96.00 410 GLU A N 1
ATOM 3247 C CA . GLU A 1 410 ? -1.044 22.722 13.247 1.00 96.00 410 GLU A CA 1
ATOM 3248 C C . GLU A 1 410 ? -1.585 21.470 13.944 1.00 96.00 410 GLU A C 1
ATOM 3250 O O . GLU A 1 410 ? -2.783 21.361 14.209 1.00 96.00 410 GLU A O 1
ATOM 3255 N N . ARG A 1 411 ? -0.702 20.501 14.219 1.00 94.88 411 ARG A N 1
ATOM 3256 C CA . ARG A 1 411 ? -1.060 19.186 14.760 1.00 94.88 411 ARG A CA 1
ATOM 3257 C C . ARG A 1 411 ? -0.140 18.808 15.907 1.00 94.88 411 ARG A C 1
ATOM 3259 O O . ARG A 1 411 ? 1.078 18.713 15.724 1.00 94.88 411 ARG A O 1
ATOM 3266 N N . PHE A 1 412 ? -0.730 18.548 17.068 1.00 96.00 412 PHE A N 1
ATOM 3267 C CA . PHE A 1 412 ? -0.002 18.112 18.249 1.00 96.00 412 PHE A CA 1
ATOM 3268 C C . PHE A 1 412 ? -0.550 16.784 18.770 1.00 96.00 412 PHE A C 1
ATOM 3270 O O . PHE A 1 412 ? -1.680 16.703 19.255 1.00 96.00 412 PHE A O 1
ATOM 3277 N N . TYR A 1 413 ? 0.276 15.746 18.675 1.00 94.12 413 TYR A N 1
ATOM 3278 C CA . TYR A 1 413 ? -0.030 14.408 19.160 1.00 94.12 413 TYR A CA 1
ATOM 3279 C C . TYR A 1 413 ? 0.803 14.122 20.409 1.00 94.12 413 TYR A C 1
ATOM 3281 O O . TYR A 1 413 ? 2.034 14.145 20.363 1.00 94.12 413 TYR A O 1
ATOM 3289 N N . ILE A 1 414 ? 0.141 13.876 21.537 1.00 95.56 414 ILE A N 1
ATOM 3290 C CA . ILE A 1 414 ? 0.790 13.550 22.813 1.00 95.56 414 ILE A CA 1
ATOM 3291 C C . ILE A 1 414 ? -0.025 12.512 23.600 1.00 95.56 414 ILE A C 1
ATOM 3293 O O . ILE A 1 414 ? -0.124 12.539 24.829 1.00 95.56 414 ILE A O 1
ATOM 3297 N N . ALA A 1 415 ? -0.614 11.564 22.873 1.00 89.81 415 ALA A N 1
ATOM 3298 C CA . ALA A 1 415 ? -1.370 10.463 23.459 1.00 89.81 415 ALA A CA 1
ATOM 3299 C C . ALA A 1 415 ? -0.465 9.524 24.279 1.00 89.81 415 ALA A C 1
ATOM 3301 O O . ALA A 1 415 ? 0.754 9.606 24.160 1.00 89.81 415 ALA A O 1
ATOM 3302 N N . GLY A 1 416 ? -1.006 8.621 25.093 1.00 85.25 416 GLY A N 1
ATOM 3303 C CA . GLY A 1 416 ? -0.227 7.538 25.715 1.00 85.25 416 GLY A CA 1
ATOM 3304 C C . GLY A 1 416 ? 0.871 8.007 26.680 1.00 85.25 416 GLY A C 1
ATOM 3305 O O . GLY A 1 416 ? 1.921 7.374 26.770 1.00 85.25 416 GLY A O 1
ATOM 3306 N N . ASN A 1 417 ? 0.684 9.144 27.352 1.00 90.94 417 ASN A N 1
ATOM 3307 C CA . ASN A 1 417 ? 1.655 9.741 28.275 1.00 90.94 417 ASN A CA 1
ATOM 3308 C C . ASN A 1 417 ? 1.093 9.773 29.715 1.00 90.94 417 ASN A C 1
ATOM 3310 O O . ASN A 1 417 ? 0.159 9.055 30.067 1.00 90.94 417 ASN A O 1
ATOM 3314 N N . LYS A 1 418 ? 1.708 10.553 30.611 1.00 93.94 418 LYS A N 1
ATOM 3315 C CA . LYS A 1 418 ? 1.316 10.681 32.027 1.00 93.94 418 LYS A CA 1
ATOM 3316 C C . LYS A 1 418 ? 0.805 12.090 32.344 1.00 93.94 418 LYS A C 1
ATOM 3318 O O . LYS A 1 418 ? 0.990 12.572 33.463 1.00 93.94 418 LYS A O 1
ATOM 3323 N N . LEU A 1 419 ? 0.208 12.762 31.358 1.00 97.44 419 LEU A N 1
ATOM 3324 C CA . LEU A 1 419 ? -0.255 14.141 31.495 1.00 97.44 419 LEU A CA 1
ATOM 3325 C C . LEU A 1 419 ? -1.510 14.221 32.362 1.00 97.44 419 LEU A C 1
ATOM 3327 O O . LEU A 1 419 ? -2.415 13.402 32.230 1.00 97.44 419 LEU A O 1
ATOM 3331 N N . LYS A 1 420 ? -1.570 15.245 33.215 1.00 96.25 420 LYS A N 1
ATOM 3332 C CA . LYS A 1 420 ? -2.740 15.558 34.053 1.00 96.25 420 LYS A CA 1
ATOM 3333 C C . LYS A 1 420 ? -3.376 16.906 33.733 1.00 96.25 420 LYS A C 1
ATOM 3335 O O . LYS A 1 420 ? -4.524 17.122 34.096 1.00 96.25 420 LYS A O 1
ATOM 3340 N N . ASP A 1 421 ? -2.621 17.800 33.098 1.00 96.94 421 ASP A N 1
ATOM 3341 C CA . ASP A 1 421 ? -3.052 19.144 32.716 1.00 96.94 421 ASP A CA 1
ATOM 3342 C C . ASP A 1 421 ? -2.210 19.653 31.527 1.00 96.94 421 ASP A C 1
ATOM 3344 O O . ASP A 1 421 ? -1.213 19.023 31.150 1.00 96.94 421 ASP A O 1
ATOM 3348 N N . LEU A 1 422 ? -2.610 20.784 30.945 1.00 98.00 422 LEU A N 1
ATOM 3349 C CA . LEU A 1 422 ? -1.934 21.483 29.853 1.00 98.00 422 LEU A CA 1
ATOM 3350 C C . LEU A 1 422 ? -1.676 22.958 30.224 1.00 98.00 422 LEU A C 1
ATOM 3352 O O . LEU A 1 422 ? -2.500 23.576 30.897 1.00 98.00 422 LEU A O 1
ATOM 3356 N N . PRO A 1 423 ? -0.557 23.561 29.782 1.00 97.50 423 PRO A N 1
ATOM 3357 C CA . PRO A 1 423 ? -0.230 24.946 30.113 1.00 97.50 423 PRO A CA 1
ATOM 3358 C C . PRO A 1 423 ? -1.167 25.937 29.409 1.00 97.50 423 PRO A C 1
ATOM 3360 O O . PRO A 1 423 ? -1.477 25.784 28.227 1.00 97.50 423 PRO A O 1
ATOM 3363 N N . ASN A 1 424 ? -1.563 27.000 30.119 1.00 96.69 424 ASN A N 1
ATOM 3364 C CA . ASN A 1 424 ? -2.456 28.043 29.596 1.00 96.69 424 ASN A CA 1
ATOM 3365 C C . ASN A 1 424 ? -1.884 28.755 28.366 1.00 96.69 424 ASN A C 1
ATOM 3367 O O . ASN A 1 424 ? -2.640 29.193 27.507 1.00 96.69 424 ASN A O 1
ATOM 3371 N N . GLU A 1 425 ? -0.560 28.843 28.262 1.00 96.50 425 GLU A N 1
ATOM 3372 C CA . GLU A 1 425 ? 0.145 29.481 27.155 1.00 96.50 425 GLU A CA 1
ATOM 3373 C C . GLU A 1 425 ? -0.126 28.807 25.801 1.00 96.50 425 GLU A C 1
ATOM 3375 O O . GLU A 1 425 ? 0.090 29.434 24.768 1.00 96.50 425 GLU A O 1
ATOM 3380 N N . MET A 1 426 ? -0.652 27.572 25.769 1.00 96.25 426 MET A N 1
ATOM 3381 C CA . MET A 1 426 ? -1.113 26.952 24.519 1.00 96.25 426 MET A CA 1
ATOM 3382 C C . MET A 1 426 ? -2.235 27.742 23.828 1.00 96.25 426 MET A C 1
ATOM 3384 O O . MET A 1 426 ? -2.440 27.545 22.634 1.00 96.25 426 MET A O 1
ATOM 3388 N N . GLU A 1 427 ? -2.918 28.667 24.517 1.00 94.75 427 GLU A N 1
ATOM 3389 C CA . GLU A 1 427 ? -3.911 29.564 23.902 1.00 94.75 427 GLU A CA 1
ATOM 3390 C C . GLU A 1 427 ? -3.326 30.430 22.766 1.00 94.75 427 GLU A C 1
ATOM 3392 O O . GLU A 1 427 ? -4.071 30.901 21.911 1.00 94.75 427 GLU A O 1
ATOM 3397 N N . SER A 1 428 ? -1.999 30.620 22.711 1.00 94.75 428 SER A N 1
ATOM 3398 C CA . SER A 1 428 ? -1.337 31.369 21.635 1.00 94.75 428 SER A CA 1
ATOM 3399 C C . SER A 1 428 ? -1.056 30.549 20.371 1.00 94.75 428 SER A C 1
ATOM 3401 O O . SER A 1 428 ? -0.560 31.105 19.389 1.00 94.75 428 SER A O 1
ATOM 3403 N N . LEU A 1 429 ? -1.317 29.238 20.378 1.00 96.06 429 LEU A N 1
ATOM 3404 C CA . LEU A 1 429 ? -1.103 28.351 19.232 1.00 96.06 429 LEU A CA 1
ATOM 3405 C C . LEU A 1 429 ? -2.259 28.488 18.232 1.00 96.06 429 LEU A C 1
ATOM 3407 O O . LEU A 1 429 ? -3.107 27.610 18.105 1.00 96.06 429 LEU A O 1
ATOM 3411 N N . VAL A 1 430 ? -2.303 29.622 17.533 1.00 93.94 430 VAL A N 1
ATOM 3412 C CA . VAL A 1 430 ? -3.430 30.010 16.665 1.00 93.94 430 VAL A CA 1
ATOM 3413 C C . VAL A 1 430 ? -3.637 29.099 15.451 1.00 93.94 430 VAL A C 1
ATOM 3415 O O . VAL A 1 430 ? -4.754 29.019 14.949 1.00 93.94 430 VAL A O 1
ATOM 3418 N N . GLU A 1 431 ? -2.592 28.399 15.006 1.00 96.31 431 GLU A N 1
ATOM 3419 C CA . GLU A 1 431 ? -2.656 27.447 13.887 1.00 96.31 431 GLU A CA 1
ATOM 3420 C C . GLU A 1 431 ? -3.072 26.030 14.328 1.00 96.31 431 GLU A C 1
ATOM 3422 O O . GLU A 1 431 ? -3.312 25.171 13.478 1.00 96.31 431 GLU A O 1
ATOM 3427 N N . LEU A 1 432 ? -3.174 25.756 15.639 1.00 96.88 432 LEU A N 1
ATOM 3428 C CA . LEU A 1 432 ? -3.434 24.412 16.157 1.00 96.88 432 LEU A CA 1
ATOM 3429 C C . LEU A 1 432 ? -4.870 23.975 15.848 1.00 96.88 432 LEU A C 1
ATOM 3431 O O . LEU A 1 432 ? -5.834 24.431 16.463 1.00 96.88 432 LEU A O 1
ATOM 3435 N N . THR A 1 433 ? -4.999 23.031 14.918 1.00 95.56 433 THR A N 1
ATOM 3436 C CA . THR A 1 433 ? -6.285 22.507 14.436 1.00 95.56 433 THR A CA 1
ATOM 3437 C C . THR A 1 433 ? -6.544 21.071 14.874 1.00 95.56 433 THR A C 1
ATOM 3439 O O . THR A 1 433 ? -7.706 20.675 14.962 1.00 95.56 433 THR A O 1
ATOM 3442 N N . VAL A 1 434 ? -5.500 20.295 15.185 1.00 94.12 434 VAL A N 1
ATOM 3443 C CA . VAL A 1 434 ? -5.619 18.904 15.648 1.00 94.12 434 VAL A CA 1
ATOM 3444 C C . VAL A 1 434 ? -4.859 18.718 16.953 1.00 94.12 434 VAL A C 1
ATOM 3446 O O . VAL A 1 434 ? -3.650 18.955 17.016 1.00 94.12 434 VAL A O 1
ATOM 3449 N N . LEU A 1 435 ? -5.559 18.241 17.981 1.00 95.88 435 LEU A N 1
ATOM 3450 C CA . LEU A 1 435 ? -4.985 17.942 19.287 1.00 95.88 435 LEU A CA 1
ATOM 3451 C C . LEU A 1 435 ? -5.379 16.529 19.727 1.00 95.88 435 LEU A C 1
ATOM 3453 O O . LEU A 1 435 ? -6.561 16.232 19.909 1.00 95.88 435 LEU A O 1
ATOM 3457 N N . HIS A 1 436 ? -4.379 15.666 19.912 1.00 93.75 436 HIS A N 1
ATOM 3458 C CA . HIS A 1 436 ? -4.577 14.288 20.359 1.00 93.75 436 HIS A CA 1
ATOM 3459 C C . HIS A 1 436 ? -3.950 14.059 21.737 1.00 93.75 436 HIS A C 1
ATOM 3461 O O . HIS A 1 436 ? -2.731 14.079 21.907 1.00 93.75 436 HIS A O 1
ATOM 3467 N N . LEU A 1 437 ? -4.814 13.806 22.713 1.00 95.38 437 LEU A N 1
ATOM 3468 C CA . LEU A 1 437 ? -4.558 13.686 24.149 1.00 95.38 437 LEU A CA 1
ATOM 3469 C C . LEU A 1 437 ? -4.995 12.330 24.719 1.00 95.38 437 LEU A C 1
ATOM 3471 O O . LEU A 1 437 ? -4.976 12.149 25.939 1.00 95.38 437 LEU A O 1
ATOM 3475 N N . GLY A 1 438 ? -5.411 11.395 23.862 1.00 88.44 438 GLY A N 1
ATOM 3476 C CA . GLY A 1 438 ? -5.869 10.073 24.282 1.00 88.44 438 GLY A CA 1
ATOM 3477 C C . GLY A 1 438 ? -4.882 9.322 25.190 1.00 88.44 438 GLY A C 1
ATOM 3478 O O . GLY A 1 438 ? -3.687 9.593 25.158 1.00 88.44 438 GLY A O 1
ATOM 3479 N N . GLU A 1 439 ? -5.366 8.400 26.022 1.00 85.75 439 GLU A N 1
ATOM 3480 C CA . GLU A 1 439 ? -4.544 7.575 26.936 1.00 85.75 439 GLU A CA 1
ATOM 3481 C C . GLU A 1 439 ? -3.572 8.413 27.803 1.00 85.75 439 GLU A C 1
ATOM 3483 O O . GLU A 1 439 ? -2.354 8.237 27.788 1.00 85.75 439 GLU A O 1
ATOM 3488 N N . ASN A 1 440 ? -4.112 9.370 28.558 1.00 91.75 440 ASN A N 1
ATOM 3489 C CA . ASN A 1 440 ? -3.374 10.163 29.547 1.00 91.75 440 ASN A CA 1
ATOM 3490 C C . ASN A 1 440 ? -4.037 10.024 30.936 1.00 91.75 440 ASN A C 1
ATOM 3492 O O . ASN A 1 440 ? -4.680 9.018 31.238 1.00 91.75 440 ASN A O 1
ATOM 3496 N N . GLN A 1 441 ? -3.837 10.991 31.834 1.00 93.00 441 GLN A N 1
ATOM 3497 C CA . GLN A 1 441 ? -4.363 10.991 33.204 1.00 93.00 441 GLN A CA 1
ATOM 3498 C C . GLN A 1 441 ? -5.244 12.220 33.483 1.00 93.00 441 GLN A C 1
ATOM 3500 O O . GLN A 1 441 ? -5.266 12.728 34.608 1.00 93.00 441 GLN A O 1
ATOM 3505 N N . PHE A 1 442 ? -5.957 12.717 32.468 1.00 95.75 442 PHE A N 1
ATOM 3506 C CA . PHE A 1 442 ? -6.875 13.846 32.613 1.00 95.75 442 PHE A CA 1
ATOM 3507 C C . PHE A 1 442 ? -8.159 13.409 33.334 1.00 95.75 442 PHE A C 1
ATOM 3509 O O . PHE A 1 442 ? -8.871 12.532 32.855 1.00 95.75 442 PHE A O 1
ATOM 3516 N N . ASN A 1 443 ? -8.472 14.025 34.477 1.00 93.88 443 ASN A N 1
ATOM 3517 C CA . ASN A 1 443 ? -9.723 13.761 35.213 1.00 93.88 443 ASN A CA 1
ATOM 3518 C C . ASN A 1 443 ? -10.875 14.699 34.797 1.00 93.88 443 ASN A C 1
ATOM 3520 O O . ASN A 1 443 ? -12.043 14.441 35.087 1.00 93.88 443 ASN A O 1
ATOM 3524 N N . GLU A 1 444 ? -10.537 15.801 34.134 1.00 95.00 444 GLU A N 1
ATOM 3525 C CA . GLU A 1 444 ? -11.441 16.821 33.609 1.00 95.00 444 GLU A CA 1
ATOM 3526 C C . GLU A 1 444 ? -10.876 17.357 32.290 1.00 95.00 444 GLU A C 1
ATOM 3528 O O . GLU A 1 444 ? -9.725 17.078 31.950 1.00 95.00 444 GLU A O 1
ATOM 3533 N N . ILE A 1 445 ? -11.673 18.122 31.545 1.00 95.44 445 ILE A N 1
ATOM 3534 C CA . ILE A 1 445 ? -11.210 18.799 30.329 1.00 95.44 445 ILE A CA 1
ATOM 3535 C C . ILE A 1 445 ? -10.229 19.923 30.711 1.00 95.44 445 ILE A C 1
ATOM 3537 O O . ILE A 1 445 ? -10.652 20.857 31.398 1.00 95.44 445 ILE A O 1
ATOM 3541 N N . PRO A 1 446 ? -8.963 19.901 30.244 1.00 96.06 446 PRO A N 1
ATOM 3542 C CA . PRO A 1 446 ? -8.009 20.975 30.516 1.00 96.06 446 PRO A CA 1
ATOM 3543 C C . PRO A 1 446 ? -8.550 22.362 30.113 1.00 96.06 446 PRO A C 1
ATOM 3545 O O . PRO A 1 446 ? -8.964 22.537 28.960 1.00 96.06 446 PRO A O 1
ATOM 3548 N N . PRO A 1 447 ? -8.514 23.381 30.998 1.00 95.31 447 PRO A N 1
ATOM 3549 C CA . PRO A 1 447 ? -9.124 24.690 30.738 1.00 95.31 447 PRO A CA 1
ATOM 3550 C C . PRO A 1 447 ? -8.586 25.430 29.510 1.00 95.31 447 PRO A C 1
ATOM 3552 O O . PRO A 1 447 ? -9.274 26.280 28.952 1.00 95.31 447 PRO A O 1
ATOM 3555 N N . VAL A 1 448 ? -7.363 25.138 29.069 1.00 96.44 448 VAL A N 1
ATOM 3556 C CA . VAL A 1 448 ? -6.802 25.767 27.866 1.00 96.44 448 VAL A CA 1
ATOM 3557 C C . VAL A 1 448 ? -7.486 25.292 26.582 1.00 96.44 448 VAL A C 1
ATOM 3559 O O . VAL A 1 448 ? -7.583 26.064 25.636 1.00 96.44 448 VAL A O 1
ATOM 3562 N N . ILE A 1 449 ? -8.039 24.072 26.546 1.00 96.12 449 ILE A N 1
ATOM 3563 C CA . ILE A 1 449 ? -8.680 23.509 25.344 1.00 96.12 449 ILE A CA 1
ATOM 3564 C C . ILE A 1 449 ? -9.852 24.383 24.888 1.00 96.12 449 ILE A C 1
ATOM 3566 O O . ILE A 1 449 ? -9.979 24.686 23.705 1.00 96.12 449 ILE A O 1
ATOM 3570 N N . ILE A 1 450 ? -10.666 24.872 25.829 1.00 93.75 450 ILE A N 1
ATOM 3571 C CA . ILE A 1 450 ? -11.803 25.754 25.523 1.00 93.75 450 ILE A CA 1
ATOM 3572 C C . ILE A 1 450 ? -11.384 27.154 25.047 1.00 93.75 450 ILE A C 1
ATOM 3574 O O . ILE A 1 450 ? -12.215 27.905 24.542 1.00 93.75 450 ILE A O 1
ATOM 3578 N N . LYS A 1 451 ? -10.103 27.511 25.195 1.00 94.06 451 LYS A N 1
ATOM 3579 C CA . LYS A 1 451 ? -9.529 28.779 24.731 1.00 94.06 451 LYS A CA 1
ATOM 3580 C C . LYS A 1 451 ? -8.868 28.684 23.354 1.00 94.06 451 LYS A C 1
ATOM 3582 O O . LYS A 1 451 ? -8.316 29.677 22.892 1.00 94.06 451 LYS A O 1
ATOM 3587 N N . ILE A 1 452 ? -8.941 27.529 22.693 1.00 92.50 452 ILE A N 1
ATOM 3588 C CA . ILE A 1 452 ? -8.421 27.310 21.338 1.00 92.50 452 ILE A CA 1
ATOM 3589 C C . ILE A 1 452 ? -9.630 27.139 20.397 1.00 92.50 452 ILE A C 1
ATOM 3591 O O . ILE A 1 452 ? -9.955 26.025 19.989 1.00 92.50 452 ILE A O 1
ATOM 3595 N N . PRO A 1 453 ? -10.364 28.223 20.064 1.00 83.25 453 PRO A N 1
ATOM 3596 C CA . PRO A 1 453 ? -11.651 28.129 19.364 1.00 83.25 453 PRO A CA 1
ATOM 3597 C C . PRO A 1 453 ? -11.536 27.665 17.904 1.00 83.25 453 PRO A C 1
ATOM 3599 O O . PRO A 1 453 ? -12.549 27.335 17.292 1.00 83.25 453 PRO A O 1
ATOM 3602 N N . HIS A 1 454 ? -10.325 27.660 17.341 1.00 91.19 454 HIS A N 1
ATOM 3603 C CA . HIS A 1 454 ? -10.038 27.210 15.976 1.00 91.19 454 HIS A CA 1
ATOM 3604 C C . HIS A 1 454 ? -9.727 25.710 15.886 1.00 91.19 454 HIS A C 1
ATOM 3606 O O . HIS A 1 454 ? -9.478 25.208 14.790 1.00 91.19 454 HIS A O 1
ATOM 3612 N N . LEU A 1 455 ? -9.737 24.996 17.017 1.00 95.25 455 LEU A N 1
ATOM 3613 C CA . LEU A 1 455 ? -9.519 23.559 17.036 1.00 95.25 455 LEU A CA 1
ATOM 3614 C C . LEU A 1 455 ? -10.617 22.861 16.221 1.00 95.25 455 LEU A C 1
ATOM 3616 O O . LEU A 1 455 ? -11.806 23.096 16.435 1.00 95.25 455 LEU A O 1
ATOM 3620 N N . LEU A 1 456 ? -10.205 22.003 15.288 1.00 94.75 456 LEU A N 1
ATOM 3621 C CA . LEU A 1 456 ? -11.101 21.256 14.406 1.00 94.75 456 LEU A CA 1
ATOM 3622 C C . LEU A 1 456 ? -11.271 19.818 14.894 1.00 94.75 456 LEU A C 1
ATOM 3624 O O . LEU A 1 456 ? -12.394 19.328 14.956 1.00 94.75 456 LEU A O 1
ATOM 3628 N N . ARG A 1 457 ? -10.178 19.162 15.297 1.00 94.00 457 ARG A N 1
ATOM 3629 C CA . ARG A 1 457 ? -10.188 17.771 15.764 1.00 94.00 457 ARG A CA 1
ATOM 3630 C C . ARG A 1 457 ? -9.636 17.668 17.178 1.00 94.00 457 ARG A C 1
ATOM 3632 O O . ARG A 1 457 ? -8.500 18.077 17.435 1.00 94.00 457 ARG A O 1
ATOM 3639 N N . LEU A 1 458 ? -10.427 17.083 18.073 1.00 95.50 458 LEU A N 1
ATOM 3640 C CA . LEU A 1 458 ? -10.033 16.798 19.448 1.00 95.50 458 LEU A CA 1
ATOM 3641 C C . LEU A 1 458 ? -10.212 15.310 19.749 1.00 95.50 458 LEU A C 1
ATOM 3643 O O . LEU A 1 458 ? -11.329 14.796 19.731 1.00 95.50 458 LEU A O 1
ATOM 3647 N N . HIS A 1 459 ? -9.110 14.652 20.096 1.00 91.56 459 HIS A N 1
ATOM 3648 C CA . HIS A 1 459 ? -9.109 13.270 20.568 1.00 91.56 459 HIS A CA 1
ATOM 3649 C C . HIS A 1 459 ? -8.640 13.250 22.019 1.00 91.56 459 HIS A C 1
ATOM 3651 O O . HIS A 1 459 ? -7.495 13.594 22.300 1.00 91.56 459 HIS A O 1
ATOM 3657 N N . ILE A 1 460 ? -9.508 12.875 22.954 1.00 94.19 460 ILE A N 1
ATOM 3658 C CA . ILE A 1 460 ? -9.199 12.806 24.394 1.00 94.19 460 ILE A CA 1
ATOM 3659 C C . ILE A 1 460 ? -9.695 11.493 25.021 1.00 94.19 460 ILE A C 1
ATOM 3661 O O . ILE A 1 460 ? -9.847 11.385 26.237 1.00 94.19 460 ILE A O 1
ATOM 3665 N N . CYS A 1 461 ? -9.918 10.483 24.180 1.00 88.88 461 CYS A N 1
ATOM 3666 C CA . CYS A 1 461 ? -10.289 9.117 24.538 1.00 88.88 461 CYS A CA 1
ATOM 3667 C C . CYS A 1 461 ? -9.396 8.493 25.628 1.00 88.88 461 CYS A C 1
ATOM 3669 O O . CYS A 1 461 ? -8.275 8.933 25.884 1.00 88.88 461 CYS A O 1
ATOM 3671 N N . CYS A 1 462 ? -9.872 7.426 26.269 1.00 86.06 462 CYS A N 1
ATOM 3672 C CA . CYS A 1 462 ? -9.092 6.649 27.239 1.00 86.06 462 CYS A CA 1
ATOM 3673 C C . CYS A 1 462 ? -8.527 7.506 28.396 1.00 86.06 462 CYS A C 1
ATOM 3675 O O . CYS A 1 462 ? -7.400 7.293 28.843 1.00 86.06 462 CYS A O 1
ATOM 3677 N N . ASN A 1 463 ? -9.290 8.494 28.875 1.00 87.44 463 ASN A N 1
ATOM 3678 C CA . ASN A 1 463 ? -8.949 9.314 30.040 1.00 87.44 463 ASN A CA 1
ATOM 3679 C C . ASN A 1 463 ? -10.035 9.197 31.127 1.00 87.44 463 ASN A C 1
ATOM 3681 O O . ASN A 1 463 ? -11.210 8.999 30.807 1.00 87.44 463 ASN A O 1
ATOM 3685 N N . PRO A 1 464 ? -9.697 9.359 32.420 1.00 90.88 464 PRO A N 1
ATOM 3686 C CA . PRO A 1 464 ? -10.656 9.316 33.526 1.00 90.88 464 PRO A CA 1
ATOM 3687 C C . PRO A 1 464 ? -11.586 10.548 33.623 1.00 90.88 464 PRO A C 1
ATOM 3689 O O . PRO A 1 464 ? -11.799 11.087 34.707 1.00 90.88 464 PRO A O 1
ATOM 3692 N N . ILE A 1 465 ? -12.165 10.990 32.503 1.00 94.25 465 ILE A N 1
ATOM 3693 C CA . ILE A 1 465 ? -13.009 12.188 32.401 1.00 94.25 465 ILE A CA 1
ATOM 3694 C C . ILE A 1 465 ? -14.479 11.826 32.613 1.00 94.25 465 ILE A C 1
ATOM 3696 O O . ILE A 1 465 ? -15.011 10.938 31.947 1.00 94.25 465 ILE A O 1
ATOM 3700 N N . TYR A 1 466 ? -15.143 12.550 33.516 1.00 91.94 466 TYR A N 1
ATOM 3701 C CA . TYR A 1 466 ? -16.555 12.340 33.863 1.00 91.94 466 TYR A CA 1
ATOM 3702 C C . TYR A 1 466 ? -17.486 13.424 33.305 1.00 91.94 466 TYR A C 1
ATOM 3704 O O . TYR A 1 466 ? -18.614 13.119 32.913 1.00 91.94 466 TYR A O 1
ATOM 3712 N N . ASP A 1 467 ? -17.024 14.679 33.292 1.00 91.12 467 ASP A N 1
ATOM 3713 C CA . ASP A 1 467 ? -17.767 15.843 32.803 1.00 91.12 467 ASP A CA 1
ATOM 3714 C C . ASP A 1 467 ? -17.062 16.457 31.592 1.00 91.12 467 ASP A C 1
ATOM 3716 O O . ASP A 1 467 ? -15.853 16.687 31.595 1.00 91.12 467 ASP A O 1
ATOM 3720 N N . VAL A 1 468 ? -17.850 16.708 30.555 1.00 92.81 468 VAL A N 1
ATOM 3721 C CA . VAL A 1 468 ? -17.418 17.174 29.234 1.00 92.81 468 VAL A CA 1
ATOM 3722 C C . VAL A 1 468 ? -18.238 18.376 28.757 1.00 92.81 468 VAL A C 1
ATOM 3724 O O . VAL A 1 468 ? -18.048 18.856 27.644 1.00 92.81 468 VAL A O 1
ATOM 3727 N N . ASN A 1 469 ? -19.135 18.909 29.595 1.00 90.19 469 ASN A N 1
ATOM 3728 C CA . ASN A 1 469 ? -20.050 19.986 29.208 1.00 90.19 469 ASN A CA 1
ATOM 3729 C C . ASN A 1 469 ? -19.333 21.282 28.802 1.00 90.19 469 ASN A C 1
ATOM 3731 O O . ASN A 1 469 ? -19.852 22.051 27.986 1.00 90.19 469 ASN A O 1
ATOM 3735 N N . SER A 1 470 ? -18.129 21.515 29.330 1.00 90.81 470 SER A N 1
ATOM 3736 C CA . SER A 1 470 ? -17.284 22.655 28.960 1.00 90.81 470 SER A CA 1
ATOM 3737 C C . SER A 1 470 ? -16.919 22.673 27.471 1.00 90.81 470 SER A C 1
ATOM 3739 O O . SER A 1 470 ? -16.688 23.750 26.932 1.00 90.81 470 SER A O 1
ATOM 3741 N N . LEU A 1 471 ? -16.951 21.529 26.775 1.00 92.50 471 LEU A N 1
ATOM 3742 C CA . LEU A 1 471 ? -16.680 21.440 25.336 1.00 92.50 471 LEU A CA 1
ATOM 3743 C C . LEU A 1 471 ? -17.774 22.070 24.460 1.00 92.50 471 LEU A C 1
ATOM 3745 O O . LEU A 1 471 ? -17.521 22.337 23.289 1.00 92.50 471 LEU A O 1
ATOM 3749 N N . SER A 1 472 ? -18.960 22.365 25.008 1.00 88.75 472 SER A N 1
ATOM 3750 C CA . SER A 1 472 ? -20.066 23.012 24.271 1.00 88.75 472 SER A CA 1
ATOM 3751 C C . SER A 1 472 ? -19.684 24.337 23.598 1.00 88.75 472 SER A C 1
ATOM 3753 O O . SER A 1 472 ? -20.316 24.734 22.619 1.00 88.75 472 SER A O 1
ATOM 3755 N N . VAL A 1 473 ? -18.649 25.022 24.094 1.00 90.38 473 VAL A N 1
ATOM 3756 C CA . VAL A 1 473 ? -18.156 26.282 23.516 1.00 90.38 473 VAL A CA 1
ATOM 3757 C C . VAL A 1 473 ? -17.380 26.083 22.210 1.00 90.38 473 VAL A C 1
ATOM 3759 O O . VAL A 1 473 ? -17.303 27.004 21.397 1.00 90.38 473 VAL A O 1
ATOM 3762 N N . LEU A 1 474 ? -16.845 24.882 21.969 1.00 91.94 474 LEU A N 1
ATOM 3763 C CA . LEU A 1 474 ? -16.044 24.540 20.791 1.00 91.94 474 LEU A CA 1
ATOM 3764 C C . LEU A 1 474 ? -16.931 24.164 19.598 1.00 91.94 474 LEU A C 1
ATOM 3766 O O . LEU A 1 474 ? -16.848 23.080 19.028 1.00 91.94 474 LEU A O 1
ATOM 3770 N N . THR A 1 475 ? -17.801 25.092 19.208 1.00 90.38 475 THR A N 1
ATOM 3771 C CA . THR A 1 475 ? -18.807 24.879 18.151 1.00 90.38 475 THR A CA 1
ATOM 3772 C C . THR A 1 475 ? -18.223 24.652 16.749 1.00 90.38 475 THR A C 1
ATOM 3774 O O . THR A 1 475 ? -18.958 24.206 15.868 1.00 90.38 475 THR A O 1
ATOM 3777 N N . GLY A 1 476 ? -16.928 24.946 16.559 1.00 91.50 476 GLY A N 1
ATOM 3778 C CA . GLY A 1 476 ? -16.170 24.742 15.322 1.00 91.50 476 GLY A CA 1
ATOM 3779 C C . GLY A 1 476 ? -15.516 23.362 15.166 1.00 91.50 476 GLY A C 1
ATOM 3780 O O . GLY A 1 476 ? -14.972 23.090 14.098 1.00 91.50 476 GLY A O 1
ATOM 3781 N N . LEU A 1 477 ? -15.570 22.497 16.188 1.00 93.62 477 LEU A N 1
ATOM 3782 C CA . LEU A 1 477 ? -15.031 21.137 16.096 1.00 93.62 477 LEU A CA 1
ATOM 3783 C C . LEU A 1 477 ? -15.781 20.327 15.032 1.00 93.62 477 LEU A C 1
ATOM 3785 O O . LEU A 1 477 ? -17.011 20.279 15.043 1.00 93.62 477 LEU A O 1
ATOM 3789 N N . ASN A 1 478 ? -15.031 19.651 14.162 1.00 92.88 478 ASN A N 1
ATOM 3790 C CA . ASN A 1 478 ? -15.543 18.698 13.180 1.00 92.88 478 ASN A CA 1
ATOM 3791 C C . ASN A 1 478 ? -15.420 17.241 13.651 1.00 92.88 478 ASN A C 1
ATOM 3793 O O . ASN A 1 478 ? -16.311 16.448 13.352 1.00 92.88 478 ASN A O 1
ATOM 3797 N N . THR A 1 479 ? -14.397 16.906 14.439 1.00 92.31 479 THR A N 1
ATOM 3798 C CA . THR A 1 479 ? -14.190 15.566 15.000 1.00 92.31 479 THR A CA 1
ATOM 3799 C C . THR A 1 479 ? -13.987 15.659 16.501 1.00 92.31 479 THR A C 1
ATOM 3801 O O . THR A 1 479 ? -13.131 16.408 16.984 1.00 92.31 479 THR A O 1
ATOM 3804 N N . LEU A 1 480 ? -14.754 14.857 17.235 1.00 94.12 480 LEU A N 1
ATOM 3805 C CA . LEU A 1 480 ? -14.632 14.710 18.675 1.00 94.12 480 LEU A CA 1
ATOM 3806 C C . LEU A 1 480 ? -14.602 13.229 19.061 1.00 94.12 480 LEU A C 1
ATOM 3808 O O . LEU A 1 480 ? -15.593 12.521 18.887 1.00 94.12 480 LEU A O 1
ATOM 3812 N N . ASP A 1 481 ? -13.481 12.783 19.625 1.00 91.75 481 ASP A N 1
ATOM 3813 C CA . ASP A 1 481 ? -13.321 11.434 20.173 1.00 91.75 481 ASP A CA 1
ATOM 3814 C C . ASP A 1 481 ? -13.137 11.491 21.697 1.00 91.75 481 ASP A C 1
ATOM 3816 O O . ASP A 1 481 ? -12.118 11.967 22.207 1.00 91.75 481 ASP A O 1
ATOM 3820 N N . ILE A 1 482 ? -14.154 11.011 22.418 1.00 93.25 482 ILE A N 1
ATOM 3821 C CA . ILE A 1 482 ? -14.187 10.856 23.879 1.00 93.25 482 ILE A CA 1
ATOM 3822 C C . ILE A 1 482 ? -14.580 9.405 24.219 1.00 93.25 482 ILE A C 1
ATOM 3824 O O . ILE A 1 482 ? -15.301 9.137 25.184 1.00 93.25 482 ILE A O 1
ATOM 3828 N N . ALA A 1 483 ? -14.153 8.439 23.404 1.00 88.81 483 ALA A N 1
ATOM 3829 C CA . ALA A 1 483 ? -14.373 7.028 23.692 1.00 88.81 483 ALA A CA 1
ATOM 3830 C C . ALA A 1 483 ? -13.585 6.566 24.927 1.00 88.81 483 ALA A C 1
ATOM 3832 O O . ALA A 1 483 ? -12.511 7.090 25.222 1.00 88.81 483 ALA A O 1
ATOM 3833 N N . ASN A 1 484 ? -14.072 5.537 25.623 1.00 87.00 484 ASN A N 1
ATOM 3834 C CA . ASN A 1 484 ? -13.418 4.963 26.810 1.00 87.00 484 ASN A CA 1
ATOM 3835 C C . ASN A 1 484 ? -13.120 6.000 27.903 1.00 87.00 484 ASN A C 1
ATOM 3837 O O . ASN A 1 484 ? -12.083 5.956 28.567 1.00 87.00 484 ASN A O 1
ATOM 3841 N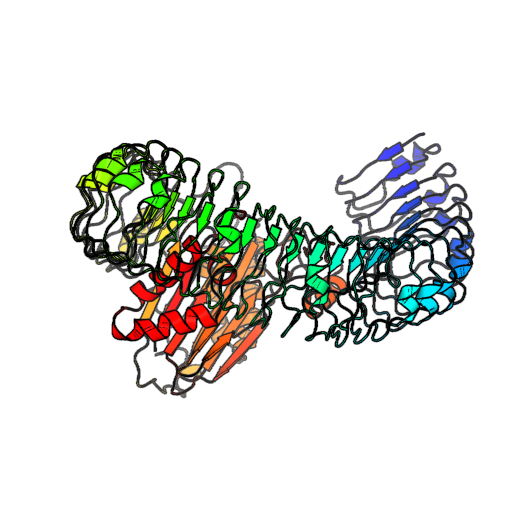 N . CYS A 1 485 ? -14.027 6.952 28.070 1.00 89.44 485 CYS A N 1
ATOM 3842 C CA . CYS A 1 485 ? -14.029 7.850 29.208 1.00 89.44 485 CYS A CA 1
ATOM 3843 C C . CYS A 1 485 ? -15.090 7.375 30.215 1.00 89.44 485 CYS A C 1
ATOM 3845 O O . CYS A 1 485 ? -15.637 6.274 30.123 1.00 89.44 485 CYS A O 1
ATOM 3847 N N . TYR A 1 486 ? -15.383 8.189 31.223 1.00 89.75 486 TYR A N 1
ATOM 3848 C CA . TYR A 1 486 ? -16.373 7.874 32.255 1.00 89.75 486 TYR A CA 1
ATOM 3849 C C . TYR A 1 486 ? -17.603 8.778 32.126 1.00 89.75 486 TYR A C 1
ATOM 3851 O O . TYR A 1 486 ? -18.269 9.098 33.118 1.00 89.75 486 TYR A O 1
ATOM 3859 N N . VAL A 1 487 ? -17.899 9.199 30.893 1.00 92.56 487 VAL A N 1
ATOM 3860 C CA . VAL A 1 487 ? -18.960 10.156 30.584 1.00 92.56 487 VAL A CA 1
ATOM 3861 C C . VAL A 1 487 ? -20.323 9.516 30.831 1.00 92.56 487 VAL A C 1
ATOM 3863 O O . VAL A 1 487 ? -20.583 8.383 30.428 1.00 92.56 487 VAL A O 1
ATOM 3866 N N . LYS A 1 488 ? -21.209 10.261 31.499 1.00 90.38 488 LYS A N 1
ATOM 3867 C CA . LYS A 1 488 ? -22.592 9.837 31.793 1.00 90.38 488 LYS A CA 1
ATOM 3868 C C . LYS A 1 488 ? -23.656 10.660 31.068 1.00 90.38 488 LYS A C 1
ATOM 3870 O O . LYS A 1 488 ? -24.785 10.201 30.925 1.00 90.38 488 LYS A O 1
ATOM 3875 N N . ASN A 1 489 ? -23.314 11.879 30.651 1.00 86.50 489 ASN A N 1
ATOM 3876 C CA . ASN A 1 489 ? -24.208 12.818 29.978 1.00 86.50 489 ASN A CA 1
ATOM 3877 C C . ASN A 1 489 ? -23.472 13.447 28.787 1.00 86.50 489 ASN A C 1
ATOM 3879 O O . ASN A 1 489 ? -22.318 13.848 28.916 1.00 86.50 489 ASN A O 1
ATOM 3883 N N . CYS A 1 490 ? -24.150 13.524 27.645 1.00 86.19 490 CYS A N 1
ATOM 3884 C CA . CYS A 1 490 ? -23.633 14.084 26.403 1.00 86.19 490 CYS A CA 1
ATOM 3885 C C . CYS A 1 490 ? -24.560 15.146 25.774 1.00 86.19 490 CYS A C 1
ATOM 3887 O O . CYS A 1 490 ? -24.460 15.404 24.585 1.00 86.19 490 CYS A O 1
ATOM 3889 N N . GLU A 1 491 ? -25.442 15.809 26.534 1.00 84.69 491 GLU A N 1
ATOM 3890 C CA . GLU A 1 491 ? -26.364 16.840 26.009 1.00 84.69 491 GLU A CA 1
ATOM 3891 C C . GLU A 1 491 ? -25.648 18.043 25.364 1.00 84.69 491 GLU A C 1
ATOM 3893 O O . GLU A 1 491 ? -26.215 18.712 24.498 1.00 84.69 491 GLU A O 1
ATOM 3898 N N . PHE A 1 492 ? -24.386 18.293 25.730 1.00 86.25 492 PHE A N 1
ATOM 3899 C CA . PHE A 1 492 ? -23.561 19.368 25.169 1.00 86.25 492 PHE A CA 1
ATOM 3900 C C . PHE A 1 492 ? -23.387 19.280 23.641 1.00 86.25 492 PHE A C 1
ATOM 3902 O O . PHE A 1 492 ? -23.200 20.313 22.993 1.00 86.25 492 PHE A O 1
ATOM 3909 N N . VAL A 1 493 ? -23.484 18.075 23.056 1.00 87.81 493 VAL A N 1
ATOM 3910 C CA . VAL A 1 493 ? -23.277 17.848 21.613 1.00 87.81 493 VAL A CA 1
ATOM 3911 C C . VAL A 1 493 ? -24.302 18.583 20.749 1.00 87.81 493 VAL A C 1
ATOM 3913 O O . VAL A 1 493 ? -23.995 18.948 19.619 1.00 87.81 493 VAL A O 1
ATOM 3916 N N . ASN A 1 494 ? -25.485 18.891 21.295 1.00 85.00 494 ASN A N 1
ATOM 3917 C CA . ASN A 1 494 ? -26.537 19.634 20.595 1.00 85.00 494 ASN A CA 1
ATOM 3918 C C . ASN A 1 494 ? -26.088 21.048 20.159 1.00 85.00 494 ASN A C 1
ATOM 3920 O O . ASN A 1 494 ? -26.641 21.637 19.230 1.00 85.00 494 ASN A O 1
ATOM 3924 N N . GLY A 1 495 ? -25.080 21.615 20.832 1.00 82.19 495 GLY A N 1
ATOM 3925 C CA . GLY A 1 495 ? -24.494 22.912 20.484 1.00 82.19 495 GLY A CA 1
ATOM 3926 C C . GLY A 1 495 ? -23.424 22.862 19.386 1.00 82.19 495 GLY A C 1
ATOM 3927 O O . GLY A 1 495 ? -23.012 23.915 18.898 1.00 82.19 495 GLY A O 1
ATOM 3928 N N . MET A 1 496 ? -22.963 21.673 18.985 1.00 88.56 496 MET A N 1
ATOM 3929 C CA . MET A 1 496 ? -21.792 21.497 18.120 1.00 88.56 496 MET A CA 1
ATOM 3930 C C . MET A 1 496 ? -22.185 21.473 16.637 1.00 88.56 496 MET A C 1
ATOM 3932 O O . MET A 1 496 ? -22.460 20.426 16.056 1.00 88.56 496 MET A O 1
ATOM 3936 N N . LYS A 1 497 ? -22.237 22.659 16.025 1.00 88.50 497 LYS A N 1
ATOM 3937 C CA . LYS A 1 497 ? -22.806 22.872 14.680 1.00 88.50 497 LYS A CA 1
ATOM 3938 C C . LYS A 1 497 ? -21.948 22.331 13.540 1.00 88.50 497 LYS A C 1
ATOM 3940 O O . LYS A 1 497 ? -22.471 21.932 12.503 1.00 88.50 497 LYS A O 1
ATOM 3945 N N . GLU A 1 498 ? -20.632 22.364 13.723 1.00 91.56 498 GLU A N 1
ATOM 3946 C CA . GLU A 1 498 ? -19.660 21.928 12.718 1.00 91.56 498 GLU A CA 1
ATOM 3947 C C . GLU A 1 498 ? -19.295 20.445 12.841 1.00 91.56 498 GLU A C 1
ATOM 3949 O O . GLU A 1 498 ? -18.550 19.936 12.003 1.00 91.56 498 GLU A O 1
ATOM 3954 N N . LEU A 1 499 ? -19.851 19.750 13.840 1.00 91.25 499 LEU A N 1
ATOM 3955 C CA . LEU A 1 499 ? -19.505 18.373 14.157 1.00 91.25 499 LEU A CA 1
ATOM 3956 C C . LEU A 1 499 ? -19.930 17.437 13.025 1.00 91.25 499 LEU A C 1
ATOM 3958 O O . LEU A 1 499 ? -21.096 17.391 12.636 1.00 91.25 499 LEU A O 1
ATOM 3962 N N . GLN A 1 500 ? -18.961 16.686 12.515 1.00 90.00 500 GLN A N 1
ATOM 3963 C CA . GLN A 1 500 ? -19.118 15.678 11.471 1.00 90.00 500 GLN A CA 1
ATOM 3964 C C . GLN A 1 500 ? -18.923 14.276 12.042 1.00 90.00 500 GLN A C 1
ATOM 3966 O O . GLN A 1 500 ? -19.643 13.356 11.662 1.00 90.00 500 GLN A O 1
ATOM 3971 N N . GLN A 1 501 ? -17.985 14.118 12.975 1.00 89.00 501 GLN A N 1
ATOM 3972 C CA . GLN A 1 501 ? -17.630 12.841 13.575 1.00 89.00 501 GLN A CA 1
ATOM 3973 C C . GLN A 1 501 ? -17.665 12.935 15.101 1.00 89.00 501 GLN A C 1
ATOM 3975 O O . GLN A 1 501 ? -17.025 13.803 15.698 1.00 89.00 501 GLN A O 1
ATOM 3980 N N . LEU A 1 502 ? -18.393 12.018 15.731 1.00 91.44 502 LEU A N 1
ATOM 3981 C CA . LEU A 1 502 ? -18.520 11.922 17.179 1.00 91.44 502 LEU A CA 1
ATOM 3982 C C . LEU A 1 502 ? -18.321 10.477 17.631 1.00 91.44 502 LEU A C 1
ATOM 3984 O O . LEU A 1 502 ? -19.127 9.617 17.285 1.00 91.44 502 LEU A O 1
ATOM 3988 N N . CYS A 1 503 ? -17.298 10.229 18.446 1.00 89.44 503 CYS A N 1
ATOM 3989 C CA . CYS A 1 503 ? -17.070 8.933 19.075 1.00 89.44 503 CYS A CA 1
ATOM 3990 C C . CYS A 1 503 ? -17.245 9.032 20.596 1.00 89.44 503 CYS A C 1
ATOM 3992 O O . CYS A 1 503 ? -16.521 9.745 21.292 1.00 89.44 503 CYS A O 1
ATOM 3994 N N . LEU A 1 504 ? -18.248 8.318 21.099 1.00 91.50 504 LEU A N 1
ATOM 3995 C CA . LEU A 1 504 ? -18.645 8.198 22.502 1.00 91.50 504 LEU A CA 1
ATOM 3996 C C . LEU A 1 504 ? -18.650 6.728 22.952 1.00 91.50 504 LEU A C 1
ATOM 3998 O O . LEU A 1 504 ? -19.243 6.399 23.986 1.00 91.50 504 LEU A O 1
ATOM 4002 N N . ALA A 1 505 ? -18.001 5.844 22.193 1.00 85.31 505 ALA A N 1
ATOM 4003 C CA . ALA A 1 505 ? -17.966 4.416 22.464 1.00 85.31 505 ALA A CA 1
ATOM 4004 C C . ALA A 1 505 ? -17.421 4.094 23.866 1.00 85.31 505 ALA A C 1
ATOM 4006 O O . ALA A 1 505 ? -16.535 4.780 24.379 1.00 85.31 505 ALA A O 1
ATOM 4007 N N . ASN A 1 506 ? -17.931 3.025 24.477 1.00 83.88 506 ASN A N 1
ATOM 4008 C CA . ASN A 1 506 ? -17.461 2.492 25.760 1.00 83.88 506 ASN A CA 1
ATOM 4009 C C . ASN A 1 506 ? -17.441 3.534 26.901 1.00 83.88 506 ASN A C 1
ATOM 4011 O O . ASN A 1 506 ? -16.436 3.707 27.591 1.00 83.88 506 ASN A O 1
ATOM 4015 N N . ASN A 1 507 ? -18.554 4.248 27.078 1.00 89.31 507 ASN A N 1
ATOM 4016 C CA . ASN A 1 507 ? -18.799 5.170 28.191 1.00 89.31 507 ASN A CA 1
ATOM 4017 C C . ASN A 1 507 ? -19.941 4.635 29.089 1.00 89.31 507 ASN A C 1
ATOM 4019 O O . ASN A 1 507 ? -20.359 3.484 28.980 1.00 89.31 507 ASN A O 1
ATOM 4023 N N . TYR A 1 508 ? -20.456 5.456 30.011 1.00 89.25 508 TYR A N 1
ATOM 4024 C CA . TYR A 1 508 ? -21.576 5.107 30.899 1.00 89.25 508 TYR A CA 1
ATOM 4025 C C . TYR A 1 508 ? -22.833 5.934 30.584 1.00 89.25 508 TYR A C 1
ATOM 4027 O O . TYR A 1 508 ? -23.586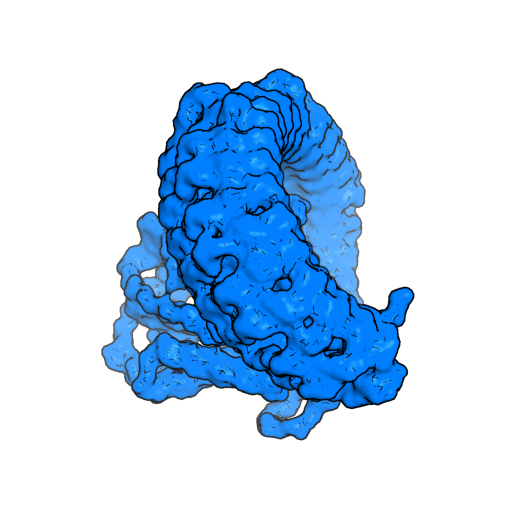 6.320 31.486 1.00 89.25 508 TYR A O 1
ATOM 4035 N N . ILE A 1 509 ? -23.048 6.255 29.306 1.00 91.31 509 ILE A N 1
ATOM 4036 C CA . ILE A 1 509 ? -24.175 7.071 28.853 1.00 91.31 509 ILE A CA 1
ATOM 4037 C C . ILE A 1 509 ? -25.437 6.205 28.864 1.00 91.31 509 ILE A C 1
ATOM 4039 O O . ILE A 1 509 ? -25.477 5.146 28.249 1.00 91.31 509 ILE A O 1
ATOM 4043 N N . SER A 1 510 ? -26.476 6.653 29.567 1.00 88.69 510 SER A N 1
ATOM 4044 C CA . SER A 1 510 ? -27.767 5.942 29.650 1.00 88.69 510 SER A CA 1
ATOM 4045 C C . SER A 1 510 ? -28.917 6.694 28.988 1.00 88.69 510 SER A C 1
ATOM 4047 O O . SER A 1 510 ? -29.816 6.083 28.409 1.00 88.69 510 SER A O 1
ATOM 4049 N N . LYS A 1 511 ? -28.875 8.030 29.039 1.00 88.31 511 LYS A N 1
ATOM 4050 C CA . LYS A 1 511 ? -29.781 8.903 28.294 1.00 88.31 511 LYS A CA 1
ATOM 4051 C C . LYS A 1 511 ? -29.157 9.200 26.928 1.00 88.31 511 LYS A C 1
ATOM 4053 O O . LYS A 1 511 ? -28.041 9.724 26.908 1.00 88.31 511 LYS A O 1
ATOM 4058 N N . PRO A 1 512 ? -29.832 8.893 25.811 1.00 80.31 512 PRO A N 1
ATOM 4059 C CA . PRO A 1 512 ? -29.252 9.124 24.499 1.00 80.31 512 PRO A CA 1
ATOM 4060 C C . PRO A 1 512 ? -29.058 10.622 24.219 1.00 80.31 512 PRO A C 1
ATOM 4062 O O . PRO A 1 512 ? -29.858 11.449 24.675 1.00 80.31 512 PRO A O 1
ATOM 4065 N N . PRO A 1 513 ? -28.024 10.994 23.444 1.00 82.69 513 PRO A N 1
ATOM 4066 C CA . PRO A 1 513 ? -27.873 12.360 22.968 1.00 82.69 513 PRO A CA 1
ATOM 4067 C C . PRO A 1 513 ? -29.044 12.757 22.062 1.00 82.69 513 PRO A C 1
ATOM 4069 O O . PRO A 1 513 ? -29.592 11.945 21.312 1.00 82.69 513 PRO A O 1
ATOM 4072 N N . THR A 1 514 ? -29.415 14.037 22.126 1.00 84.94 514 THR A N 1
ATOM 4073 C CA . THR A 1 514 ? -30.326 14.661 21.162 1.00 84.94 514 THR A CA 1
ATOM 4074 C C . THR A 1 514 ? -29.520 15.562 20.240 1.00 84.94 514 THR A C 1
ATOM 4076 O O . THR A 1 514 ? -28.799 16.443 20.707 1.00 84.94 514 THR A O 1
ATOM 4079 N N . PHE A 1 515 ? -29.669 15.343 18.940 1.00 84.56 515 PHE A N 1
ATOM 4080 C CA . PHE A 1 515 ? -29.042 16.124 17.886 1.00 84.56 515 PHE A CA 1
ATOM 4081 C C . PHE A 1 515 ? -30.111 16.989 17.220 1.00 84.56 515 PHE A C 1
ATOM 4083 O O . PHE A 1 515 ? -30.881 16.512 16.382 1.00 84.56 515 PHE A O 1
ATOM 4090 N N . GLY A 1 516 ? -30.193 18.251 17.636 1.00 80.88 516 GLY A N 1
ATOM 4091 C CA . GLY A 1 516 ? -31.150 19.206 17.089 1.00 80.88 516 GLY A CA 1
ATOM 4092 C C . GLY A 1 516 ? -30.823 19.632 15.654 1.00 80.88 516 GLY A C 1
ATOM 4093 O O . GLY A 1 516 ? -29.814 19.214 15.081 1.00 80.88 516 GLY A O 1
ATOM 4094 N N . GLU A 1 517 ? -31.640 20.519 15.076 1.00 77.50 517 GLU A N 1
ATOM 4095 C CA . GLU A 1 517 ? -31.484 21.023 13.693 1.00 77.50 517 GLU A CA 1
ATOM 4096 C C . GLU A 1 517 ? -30.063 21.522 13.357 1.00 77.50 517 GLU A C 1
ATOM 4098 O O . GLU A 1 517 ? -29.610 21.434 12.212 1.00 77.50 517 GLU A O 1
ATOM 4103 N N . ASN A 1 518 ? -29.339 22.027 14.359 1.00 73.62 518 ASN A N 1
ATOM 4104 C CA . ASN A 1 518 ? -27.993 22.572 14.208 1.00 73.62 518 ASN A CA 1
ATOM 4105 C C . ASN A 1 518 ? -26.908 21.514 13.945 1.00 73.62 518 ASN A C 1
ATOM 4107 O O . ASN A 1 518 ? -25.866 21.865 13.401 1.00 73.62 518 ASN A O 1
ATOM 4111 N N . CYS A 1 519 ? -27.139 20.238 14.264 1.00 79.94 519 CYS A N 1
ATOM 4112 C CA . CYS A 1 519 ? -26.178 19.146 14.060 1.00 79.94 519 CYS A CA 1
ATOM 4113 C C . CYS A 1 519 ? -26.244 18.541 12.641 1.00 79.94 519 CYS A C 1
ATOM 4115 O O . CYS A 1 519 ? -25.883 17.387 12.424 1.00 79.94 519 CYS A O 1
ATOM 4117 N N . SER A 1 520 ? -26.704 19.316 11.653 1.00 80.44 520 SER A N 1
ATOM 4118 C CA . SER A 1 520 ? -26.933 18.861 10.270 1.00 80.44 520 SER A CA 1
ATOM 4119 C C . SER A 1 520 ? -25.684 18.373 9.523 1.00 80.44 520 SER A C 1
ATOM 4121 O O . SER A 1 520 ? -25.814 17.735 8.479 1.00 80.44 520 SER A O 1
ATOM 4123 N N . LYS A 1 521 ? -24.478 18.676 10.021 1.00 86.25 521 LYS A N 1
ATOM 4124 C CA . LYS A 1 521 ? -23.197 18.246 9.438 1.00 86.25 521 LYS A CA 1
ATOM 4125 C C . LYS A 1 521 ? -22.736 16.868 9.906 1.00 86.25 521 LYS A C 1
ATOM 4127 O O . LYS A 1 521 ? -21.776 16.367 9.335 1.00 86.25 521 LYS A O 1
ATOM 4132 N N . LEU A 1 522 ? -23.412 16.254 10.880 1.00 84.81 522 LEU A N 1
ATOM 4133 C CA . LEU A 1 522 ? -23.043 14.930 11.372 1.00 84.81 522 LEU A CA 1
ATOM 4134 C C . LEU A 1 522 ? -23.079 13.899 10.247 1.00 84.81 522 LEU A C 1
ATOM 4136 O O . LEU A 1 522 ? -24.091 13.743 9.567 1.00 84.81 522 LEU A O 1
ATOM 4140 N N . VAL A 1 523 ? -21.964 13.191 10.104 1.00 78.44 523 VAL A N 1
ATOM 4141 C CA . VAL A 1 523 ? -21.751 12.091 9.164 1.00 78.44 523 VAL A CA 1
ATOM 4142 C C . VAL A 1 523 ? -21.583 10.782 9.927 1.00 78.44 523 VAL A C 1
ATOM 4144 O O . VAL A 1 523 ? -22.161 9.774 9.534 1.00 78.44 523 VAL A O 1
ATOM 4147 N N . HIS A 1 524 ? -20.839 10.795 11.032 1.00 78.94 524 HIS A N 1
ATOM 4148 C CA . HIS A 1 524 ? -20.464 9.605 11.787 1.00 78.94 524 HIS A CA 1
ATOM 4149 C C . HIS A 1 524 ? -20.722 9.795 13.283 1.00 78.94 524 HIS A C 1
ATOM 4151 O O . HIS A 1 524 ? -20.216 10.736 13.894 1.00 78.94 524 HIS A O 1
ATOM 4157 N N . VAL A 1 525 ? -21.489 8.883 13.877 1.00 84.38 525 VAL A N 1
ATOM 4158 C CA . VAL A 1 525 ? -21.748 8.841 15.318 1.00 84.38 525 VAL A CA 1
ATOM 4159 C C . VAL A 1 525 ? -21.527 7.421 15.830 1.00 84.38 525 VAL A C 1
ATOM 4161 O O . VAL A 1 525 ? -22.179 6.494 15.367 1.00 84.38 525 VAL A O 1
ATOM 4164 N N . ASP A 1 526 ? -20.652 7.253 16.811 1.00 82.12 526 ASP A N 1
ATOM 4165 C CA . ASP A 1 526 ? -20.458 5.994 17.530 1.00 82.12 526 ASP A CA 1
ATOM 4166 C C . ASP A 1 526 ? -20.832 6.190 19.004 1.00 82.12 526 ASP A C 1
ATOM 4168 O O . ASP A 1 526 ? -20.215 6.975 19.723 1.00 82.12 526 ASP A O 1
ATOM 4172 N N . VAL A 1 527 ? -21.879 5.501 19.447 1.00 85.38 527 VAL A N 1
ATOM 4173 C CA . VAL A 1 527 ? -22.354 5.433 20.837 1.00 85.38 527 VAL A CA 1
ATOM 4174 C C . VAL A 1 527 ? -22.402 3.981 21.328 1.00 85.38 527 VAL A C 1
ATOM 4176 O O . VAL A 1 527 ? -23.166 3.640 22.238 1.00 85.38 527 VAL A O 1
ATOM 4179 N N . SER A 1 528 ? -21.598 3.103 20.731 1.00 77.38 528 SER A N 1
ATOM 4180 C CA . SER A 1 528 ? -21.526 1.689 21.088 1.00 77.38 528 SER A CA 1
ATOM 4181 C C . SER A 1 528 ? -21.014 1.467 22.519 1.00 77.38 528 SER A C 1
ATOM 4183 O O . SER A 1 528 ? -20.395 2.344 23.124 1.00 77.38 528 SER A O 1
ATOM 4185 N N . PHE A 1 529 ? -21.294 0.295 23.098 1.00 76.50 529 PHE A N 1
ATOM 4186 C CA . PHE A 1 529 ? -20.854 -0.092 24.449 1.00 76.50 529 PHE A CA 1
ATOM 4187 C C . PHE A 1 529 ? -21.225 0.931 25.541 1.00 76.50 529 PHE A C 1
ATOM 4189 O O . PHE A 1 529 ? -20.420 1.260 26.409 1.00 76.50 529 PHE A O 1
ATOM 4196 N N . ASN A 1 530 ? -22.444 1.458 25.488 1.00 83.12 530 ASN A N 1
ATOM 4197 C CA . ASN A 1 530 ? -23.004 2.329 26.519 1.00 83.12 530 ASN A CA 1
ATOM 4198 C C . ASN A 1 530 ? -24.164 1.603 27.236 1.00 83.12 530 ASN A C 1
ATOM 4200 O O . ASN A 1 530 ? -24.284 0.381 27.171 1.00 83.12 530 ASN A O 1
ATOM 4204 N N . ALA A 1 531 ? -25.008 2.335 27.961 1.00 85.38 531 ALA A N 1
ATOM 4205 C CA . ALA A 1 531 ? -26.188 1.808 28.651 1.00 85.38 531 ALA A CA 1
ATOM 4206 C C . ALA A 1 531 ? -27.487 2.430 28.102 1.00 85.38 531 ALA A C 1
ATOM 4208 O O . ALA A 1 531 ? -28.419 2.723 28.858 1.00 85.38 531 ALA A O 1
ATOM 4209 N N . LEU A 1 532 ? -27.532 2.719 26.796 1.00 83.06 532 LEU A N 1
ATOM 4210 C CA . LEU A 1 532 ? -28.683 3.355 26.157 1.00 83.06 532 LEU A CA 1
ATOM 4211 C C . LEU A 1 532 ? -29.876 2.397 26.120 1.00 83.06 532 LEU A C 1
ATOM 4213 O O . LEU A 1 532 ? -29.757 1.266 25.661 1.00 83.06 532 LEU A O 1
ATOM 4217 N N . SER A 1 533 ? -31.044 2.879 26.542 1.00 81.56 533 SER A N 1
ATOM 4218 C CA . SER A 1 533 ? -32.317 2.138 26.444 1.00 81.56 533 SER A CA 1
ATOM 4219 C C . SER A 1 533 ? -33.179 2.558 25.245 1.00 81.56 533 SER A C 1
ATOM 4221 O O . SER A 1 533 ? -34.177 1.914 24.922 1.00 81.56 533 SER A O 1
ATOM 4223 N N . GLU A 1 534 ? -32.778 3.626 24.557 1.00 78.50 534 GLU A N 1
ATOM 4224 C CA . GLU A 1 534 ? -33.409 4.171 23.356 1.00 78.50 534 GLU A CA 1
ATOM 4225 C C . GLU A 1 534 ? -32.350 4.740 22.402 1.00 78.50 534 GLU A C 1
ATOM 4227 O O . GLU A 1 534 ? -31.249 5.105 22.821 1.00 78.50 534 GLU A O 1
ATOM 4232 N N . MET A 1 535 ? -32.678 4.793 21.108 1.00 76.50 535 MET A N 1
ATOM 4233 C CA . MET A 1 535 ? -31.780 5.327 20.080 1.00 76.50 535 MET A CA 1
ATOM 4234 C C . MET A 1 535 ? -31.594 6.852 20.210 1.00 76.50 535 MET A C 1
ATOM 4236 O O . MET A 1 535 ? -32.531 7.543 20.622 1.00 76.50 535 MET A O 1
ATOM 4240 N N . PRO A 1 536 ? -30.439 7.408 19.784 1.00 81.38 536 PRO A N 1
ATOM 4241 C CA . PRO A 1 536 ? -30.263 8.851 19.647 1.00 81.38 536 PRO A CA 1
ATOM 4242 C C . PRO A 1 536 ? -31.299 9.489 18.723 1.00 81.38 536 PRO A C 1
ATOM 4244 O O . PRO A 1 536 ? -31.649 8.938 17.677 1.00 81.38 536 PRO A O 1
ATOM 4247 N N . ASN A 1 537 ? -31.786 10.666 19.116 1.00 80.88 537 ASN A N 1
ATOM 4248 C CA . ASN A 1 537 ? -32.761 11.417 18.333 1.00 80.88 537 ASN A CA 1
ATOM 4249 C C . ASN A 1 537 ? -32.050 12.425 17.425 1.00 80.88 537 ASN A C 1
ATOM 4251 O O . ASN A 1 537 ? -31.227 13.205 17.904 1.00 80.88 537 ASN A O 1
ATOM 4255 N N . PHE A 1 538 ? -32.414 12.442 16.143 1.00 80.31 538 PHE A N 1
ATOM 4256 C CA . PHE A 1 538 ? -31.881 13.361 15.142 1.00 80.31 538 PHE A CA 1
ATOM 4257 C C . PHE A 1 538 ? -33.025 14.163 14.522 1.00 80.31 538 PHE A C 1
ATOM 4259 O O . PHE A 1 538 ? -33.860 13.601 13.815 1.00 80.31 538 PHE A O 1
ATOM 4266 N N . GLU A 1 539 ? -33.046 15.478 14.736 1.00 81.06 539 GLU A N 1
ATOM 4267 C CA . GLU A 1 539 ? -34.038 16.356 14.098 1.00 81.06 539 GLU A CA 1
ATOM 4268 C C . GLU A 1 539 ? -33.767 16.513 12.591 1.00 81.06 539 GLU A C 1
ATOM 4270 O O . GLU A 1 539 ? -34.704 16.585 11.797 1.00 81.06 539 GLU A O 1
ATOM 4275 N N . ASN A 1 540 ? -32.491 16.510 12.175 1.00 74.94 540 ASN A N 1
ATOM 4276 C CA . ASN A 1 540 ? -32.082 16.617 10.770 1.00 74.94 540 ASN A CA 1
ATOM 4277 C C . ASN A 1 540 ? -30.866 15.719 10.428 1.00 74.94 540 ASN A C 1
ATOM 4279 O O . ASN A 1 540 ? -29.734 16.203 10.391 1.00 74.94 540 ASN A O 1
ATOM 4283 N N . PRO A 1 541 ? -31.073 14.420 10.137 1.00 70.19 541 PRO A N 1
ATOM 4284 C CA . PRO A 1 541 ? -29.999 13.465 9.841 1.00 70.19 541 PRO A CA 1
ATOM 4285 C C . PRO A 1 541 ? -29.546 13.472 8.367 1.00 70.19 541 PRO A C 1
ATOM 4287 O O . PRO A 1 541 ? -29.064 12.458 7.872 1.00 70.19 541 PRO A O 1
ATOM 4290 N N . ALA A 1 542 ? -29.724 14.570 7.619 1.00 68.44 542 ALA A N 1
ATOM 4291 C CA . ALA A 1 542 ? -29.558 14.571 6.157 1.00 68.44 542 ALA A CA 1
ATOM 4292 C C . ALA A 1 542 ? -28.168 14.127 5.654 1.00 68.44 542 ALA A C 1
ATOM 4294 O O . ALA A 1 542 ? -28.073 13.601 4.544 1.00 68.44 542 ALA A O 1
ATOM 4295 N N . ASN A 1 543 ? -27.112 14.335 6.448 1.00 70.94 543 ASN A N 1
ATOM 4296 C CA . ASN A 1 543 ? -25.741 13.928 6.122 1.00 70.94 543 ASN A CA 1
ATOM 4297 C C . ASN A 1 543 ? -25.260 12.693 6.902 1.00 70.94 543 ASN A C 1
ATOM 4299 O O . ASN A 1 543 ? -24.142 12.245 6.660 1.00 70.94 543 ASN A O 1
ATOM 4303 N N . LEU A 1 544 ? -26.079 12.134 7.802 1.00 72.88 544 LEU A N 1
ATOM 4304 C CA . LEU A 1 544 ? -25.677 11.025 8.664 1.00 72.88 544 LEU A CA 1
ATOM 4305 C C . LEU A 1 544 ? -25.458 9.764 7.817 1.00 72.88 544 LEU A C 1
ATOM 4307 O O . LEU A 1 544 ? -26.407 9.170 7.312 1.00 72.88 544 LEU A O 1
ATOM 4311 N N . ALA A 1 545 ? -24.206 9.352 7.661 1.00 64.38 545 ALA A N 1
ATOM 4312 C CA . ALA A 1 545 ? -23.816 8.168 6.898 1.00 64.38 545 ALA A CA 1
ATOM 4313 C C . ALA A 1 545 ? -23.541 6.951 7.795 1.00 64.38 545 ALA A C 1
ATOM 4315 O O . ALA A 1 545 ? -23.571 5.814 7.328 1.00 64.38 545 ALA A O 1
ATOM 4316 N N . PHE A 1 546 ? -23.262 7.176 9.081 1.00 68.31 546 PHE A N 1
ATOM 4317 C CA . PHE A 1 546 ? -22.912 6.129 10.028 1.00 68.31 546 PHE A CA 1
ATOM 4318 C C . PHE A 1 546 ? -23.444 6.438 11.431 1.00 68.31 546 PHE A C 1
ATOM 4320 O O . PHE A 1 546 ? -23.229 7.525 11.966 1.00 68.31 546 PHE A O 1
ATOM 4327 N N . LEU A 1 547 ? -24.097 5.442 12.031 1.00 75.00 547 LEU A N 1
ATOM 4328 C CA . LEU A 1 547 ? -24.509 5.433 13.430 1.00 75.00 547 LEU A CA 1
ATOM 4329 C C . LEU A 1 547 ? -24.239 4.042 14.010 1.00 75.00 547 LEU A C 1
ATOM 4331 O O . LEU A 1 547 ? -24.871 3.088 13.562 1.00 75.00 547 LEU A O 1
ATOM 4335 N N . ASP A 1 548 ? -23.354 3.931 14.996 1.00 71.38 548 ASP A N 1
ATOM 4336 C CA . ASP A 1 548 ? -23.156 2.699 15.762 1.00 71.38 548 ASP A CA 1
ATOM 4337 C C . ASP A 1 548 ? -23.778 2.827 17.156 1.00 71.38 548 ASP A C 1
ATOM 4339 O O . ASP A 1 548 ? -23.368 3.651 17.968 1.00 71.38 548 ASP A O 1
ATOM 4343 N N . CYS A 1 549 ? -24.783 1.997 17.431 1.00 74.12 549 CYS A N 1
ATOM 4344 C CA . CYS A 1 549 ? -25.448 1.900 18.733 1.00 74.12 549 CYS A CA 1
ATOM 4345 C C . CYS A 1 549 ? -25.294 0.508 19.360 1.00 74.12 549 CYS A C 1
ATOM 4347 O O . CYS A 1 549 ? -26.068 0.121 20.239 1.00 74.12 549 CYS A O 1
ATOM 4349 N N . SER A 1 550 ? -24.325 -0.271 18.897 1.00 69.62 550 SER A N 1
ATOM 4350 C CA . SER A 1 550 ? -24.135 -1.664 19.286 1.00 69.62 550 SER A CA 1
ATOM 4351 C C . SER A 1 550 ? -23.790 -1.829 20.773 1.00 69.62 550 SER A C 1
ATOM 4353 O O . SER A 1 550 ? -23.222 -0.932 21.386 1.00 69.62 550 SER A O 1
ATOM 4355 N N . TYR A 1 551 ? -24.122 -2.980 21.372 1.00 68.88 551 TYR A N 1
ATOM 4356 C CA . TYR A 1 551 ? -23.930 -3.251 22.813 1.00 68.88 551 TYR A CA 1
ATOM 4357 C C . TYR A 1 551 ? -24.512 -2.175 23.745 1.00 68.88 551 TYR A C 1
ATOM 4359 O O . TYR A 1 551 ? -23.872 -1.744 24.700 1.00 68.88 551 TYR A O 1
ATOM 4367 N N . ASN A 1 552 ? -25.744 -1.769 23.452 1.00 72.12 552 ASN A N 1
ATOM 4368 C CA . ASN A 1 552 ? -26.612 -1.005 24.341 1.00 72.12 552 ASN A CA 1
ATOM 4369 C C . ASN A 1 552 ? -27.849 -1.847 24.713 1.00 72.12 552 ASN A C 1
ATOM 4371 O O . ASN A 1 552 ? -28.120 -2.874 24.085 1.00 72.12 552 ASN A O 1
ATOM 4375 N N . ASP A 1 553 ? -28.642 -1.392 25.682 1.00 74.31 553 ASP A N 1
ATOM 4376 C CA . ASP A 1 553 ? -29.861 -2.056 26.170 1.00 74.31 553 ASP A CA 1
ATOM 4377 C C . ASP A 1 553 ? -31.108 -1.714 25.318 1.00 74.31 553 ASP A C 1
ATOM 4379 O O . ASP A 1 553 ? -32.188 -1.412 25.832 1.00 74.31 553 ASP A O 1
ATOM 4383 N N . LEU A 1 554 ? -30.966 -1.733 23.988 1.00 70.19 554 LEU A N 1
ATOM 4384 C CA . LEU A 1 554 ? -32.009 -1.304 23.050 1.00 70.19 554 LEU A CA 1
ATOM 4385 C C . LEU A 1 554 ? -33.039 -2.408 22.767 1.00 70.19 554 LEU A C 1
ATOM 4387 O O . LEU A 1 554 ? -32.691 -3.522 22.369 1.00 70.19 554 LEU A O 1
ATOM 4391 N N . ASP A 1 555 ? -34.332 -2.074 22.853 1.00 64.75 555 ASP A N 1
ATOM 4392 C CA . ASP A 1 555 ? -35.404 -2.934 22.333 1.00 64.75 555 ASP A CA 1
ATOM 4393 C C . ASP A 1 555 ? -35.475 -2.821 20.801 1.00 64.75 555 ASP A C 1
ATOM 4395 O O . ASP A 1 555 ? -36.144 -1.948 20.234 1.00 64.75 555 ASP A O 1
ATOM 4399 N N . PHE A 1 556 ? -34.767 -3.730 20.127 1.00 52.19 556 PHE A N 1
ATOM 4400 C CA . PHE A 1 556 ? -34.618 -3.758 18.671 1.00 52.19 556 PHE A CA 1
ATOM 4401 C C . PHE A 1 556 ? -35.958 -3.688 17.920 1.00 52.19 556 PHE A C 1
ATOM 4403 O O . PHE A 1 556 ? -36.076 -2.977 16.923 1.00 52.19 556 PHE A O 1
ATOM 4410 N N . PHE A 1 557 ? -36.998 -4.385 18.391 1.00 49.06 557 PHE A N 1
ATOM 4411 C CA . PHE A 1 557 ? -38.285 -4.428 17.687 1.00 49.06 557 PHE A CA 1
ATOM 4412 C C . PHE A 1 557 ? -39.081 -3.125 17.811 1.00 49.06 557 PHE A C 1
ATOM 4414 O O . PHE A 1 557 ? -39.898 -2.828 16.936 1.00 49.06 557 PHE A O 1
ATOM 4421 N N . LYS A 1 558 ? -38.852 -2.351 18.875 1.00 54.69 558 LYS A N 1
ATOM 4422 C CA . LYS A 1 558 ? -39.527 -1.075 19.133 1.00 54.69 558 LYS A CA 1
ATOM 4423 C C . LYS A 1 558 ? -38.825 0.095 18.442 1.00 54.69 558 LYS A C 1
ATOM 4425 O O . LYS A 1 558 ? -39.496 0.950 17.867 1.00 54.69 558 LYS A O 1
ATOM 4430 N N . GLU A 1 559 ? -37.494 0.108 18.456 1.00 54.12 559 GLU A N 1
ATOM 4431 C CA . GLU A 1 559 ? -36.692 1.227 17.949 1.00 54.12 559 GLU A CA 1
ATOM 4432 C C . GLU A 1 559 ? -36.477 1.179 16.427 1.00 54.12 559 GLU A C 1
ATOM 4434 O O . GLU A 1 559 ? -36.478 2.225 15.779 1.00 54.12 559 GLU A O 1
ATOM 4439 N N . PHE A 1 560 ? -36.402 -0.011 15.813 1.00 48.25 560 PHE A N 1
ATOM 4440 C CA . PHE A 1 560 ? -36.239 -0.150 14.356 1.00 48.25 560 PHE A CA 1
ATOM 4441 C C . PHE A 1 560 ? -37.404 0.476 13.562 1.00 48.25 560 PHE A C 1
ATOM 4443 O O . PHE A 1 560 ? -37.200 1.066 12.500 1.00 48.25 560 PHE A O 1
ATOM 4450 N N . ASN A 1 561 ? -38.624 0.441 14.110 1.00 45.19 561 ASN A N 1
ATOM 4451 C CA . ASN A 1 561 ? -39.805 1.040 13.477 1.00 45.19 561 ASN A CA 1
ATOM 4452 C C . ASN A 1 561 ? -39.748 2.582 13.418 1.00 45.19 561 ASN A C 1
ATOM 4454 O O . ASN A 1 561 ? -40.498 3.178 12.647 1.00 45.19 561 ASN A O 1
ATOM 4458 N N . LYS A 1 562 ? -38.870 3.250 14.188 1.00 47.25 562 LYS A N 1
ATOM 4459 C CA . LYS A 1 562 ? -38.707 4.717 14.135 1.00 47.25 562 LYS A CA 1
ATOM 4460 C C . LYS A 1 562 ? -37.982 5.187 12.865 1.00 47.25 562 LYS A C 1
ATOM 4462 O O . LYS A 1 562 ? -38.241 6.295 12.405 1.00 47.25 562 LYS A O 1
ATOM 4467 N N . PHE A 1 563 ? -37.136 4.345 12.260 1.00 43.94 563 PHE A N 1
ATOM 4468 C CA . PHE A 1 563 ? -36.385 4.662 11.034 1.00 43.94 563 PHE A CA 1
ATOM 4469 C C . PHE A 1 563 ? -36.991 4.065 9.749 1.00 43.94 563 PHE A C 1
ATOM 4471 O O . PHE A 1 563 ? -36.541 4.411 8.655 1.00 43.94 563 PHE A O 1
ATOM 4478 N N . GLU A 1 564 ? -38.071 3.268 9.831 1.00 40.09 564 GLU A N 1
ATOM 4479 C CA . GLU A 1 564 ? -38.851 2.827 8.650 1.00 40.09 564 GLU A CA 1
ATOM 4480 C C . GLU A 1 564 ? -39.408 4.009 7.815 1.00 40.09 564 GLU A C 1
ATOM 4482 O O . GLU A 1 564 ? -39.817 3.829 6.667 1.00 40.09 564 GLU A O 1
ATOM 4487 N N . VAL A 1 565 ? -39.347 5.242 8.333 1.00 36.66 565 VAL A N 1
ATOM 4488 C CA . VAL A 1 565 ? -39.709 6.483 7.625 1.00 36.66 565 VAL A CA 1
ATOM 4489 C C . VAL A 1 565 ? -38.710 6.856 6.507 1.00 36.66 565 VAL A C 1
ATOM 4491 O O . VAL A 1 565 ? -39.058 7.643 5.627 1.00 36.66 565 VAL A O 1
ATOM 4494 N N . PHE A 1 566 ? -37.518 6.243 6.444 1.00 39.72 566 PHE A N 1
ATOM 4495 C CA . PHE A 1 566 ? -36.486 6.559 5.437 1.00 39.72 566 PHE A CA 1
ATOM 4496 C C . PHE A 1 566 ? -36.303 5.525 4.308 1.00 39.72 566 PHE A C 1
ATOM 4498 O O . PHE A 1 566 ? -35.325 5.595 3.569 1.00 39.72 566 PHE A O 1
ATOM 4505 N N . GLY A 1 567 ? -37.289 4.647 4.072 1.00 36.00 567 GLY A N 1
ATOM 4506 C CA . GLY A 1 567 ? -37.471 4.058 2.733 1.00 36.00 567 GLY A CA 1
ATOM 4507 C C . GLY A 1 567 ? -37.343 2.543 2.574 1.00 36.00 567 GLY A C 1
ATOM 4508 O O . GLY A 1 567 ? -37.102 2.086 1.460 1.00 36.00 567 GLY A O 1
ATOM 4509 N N . ARG A 1 568 ? -37.576 1.730 3.609 1.00 35.09 568 ARG A N 1
ATOM 4510 C CA . ARG A 1 568 ? -37.845 0.294 3.405 1.00 35.09 568 ARG A CA 1
ATOM 4511 C C . ARG A 1 568 ? -39.046 -0.155 4.226 1.00 35.09 568 ARG A C 1
ATOM 4513 O O . ARG A 1 568 ? -38.970 -0.241 5.443 1.00 35.09 568 ARG A O 1
ATOM 4520 N N . LYS A 1 569 ? -40.146 -0.484 3.540 1.00 26.61 569 LYS A N 1
ATOM 4521 C CA . LYS A 1 569 ? -41.185 -1.350 4.105 1.00 26.61 569 LYS A CA 1
ATOM 4522 C C . LYS A 1 569 ? -40.621 -2.763 4.223 1.00 26.61 569 LYS A C 1
ATOM 4524 O O . LYS A 1 569 ? -40.014 -3.274 3.283 1.00 26.61 569 LYS A O 1
ATOM 4529 N N . ARG A 1 570 ? -40.863 -3.397 5.366 1.00 29.30 570 ARG A N 1
ATOM 4530 C CA . ARG A 1 570 ? -40.647 -4.828 5.592 1.00 29.30 570 ARG A CA 1
ATOM 4531 C C . ARG A 1 570 ? -41.305 -5.687 4.504 1.00 29.30 570 ARG A C 1
ATOM 4533 O O . ARG A 1 570 ? -42.518 -5.635 4.322 1.00 29.30 570 ARG A O 1
ATOM 4540 N N . GLY A 1 571 ? -40.502 -6.569 3.911 1.00 33.62 571 GLY A N 1
ATOM 4541 C CA . GLY A 1 571 ? -40.963 -7.736 3.163 1.00 33.62 571 GLY A CA 1
ATOM 4542 C C . GLY A 1 571 ? -41.107 -7.514 1.657 1.00 33.62 571 GLY A C 1
ATOM 4543 O O . GLY A 1 571 ? -41.784 -6.595 1.219 1.00 33.62 571 GLY A O 1
ATOM 4544 N N . VAL A 1 572 ? -40.540 -8.462 0.905 1.00 27.08 572 VAL A N 1
ATOM 4545 C CA . VAL A 1 572 ? -40.587 -8.637 -0.559 1.00 27.08 572 VAL A CA 1
ATOM 4546 C C . VAL A 1 572 ? -39.492 -7.886 -1.338 1.00 27.08 572 VAL A C 1
ATOM 4548 O O . VAL A 1 572 ? -39.542 -6.683 -1.568 1.00 27.08 572 VAL A O 1
ATOM 4551 N N . LEU A 1 573 ? -38.500 -8.671 -1.776 1.00 30.75 573 LEU A N 1
ATOM 4552 C CA . LEU A 1 573 ? -37.630 -8.407 -2.924 1.00 30.75 573 LEU A CA 1
ATOM 4553 C C . LEU A 1 573 ? -38.496 -8.330 -4.195 1.00 30.75 573 LEU A C 1
ATOM 4555 O O . LEU A 1 573 ? -38.653 -9.342 -4.866 1.00 30.75 573 LEU A O 1
ATOM 4559 N N . GLU A 1 574 ? -39.052 -7.171 -4.548 1.00 27.48 574 GLU A N 1
ATOM 4560 C CA . GLU A 1 574 ? -39.525 -6.937 -5.920 1.00 27.48 574 GLU A CA 1
ATOM 4561 C C . GLU A 1 574 ? -39.146 -5.539 -6.429 1.00 27.48 574 GLU A C 1
ATOM 4563 O O . GLU A 1 574 ? -39.533 -4.503 -5.893 1.00 27.48 574 GLU A O 1
ATOM 4568 N N . SER A 1 575 ? -38.319 -5.580 -7.477 1.00 34.22 575 SER A N 1
ATOM 4569 C CA . SER A 1 575 ? -38.183 -4.660 -8.610 1.00 34.22 575 SER A CA 1
ATOM 4570 C C . SER A 1 575 ? -38.963 -3.340 -8.568 1.00 34.22 575 SER A C 1
ATOM 4572 O O . SER A 1 575 ? -40.159 -3.324 -8.833 1.00 34.22 575 SER A O 1
ATOM 4574 N N . THR A 1 576 ? -38.248 -2.234 -8.347 1.00 29.86 576 THR A N 1
ATOM 4575 C CA . THR A 1 576 ? -38.011 -1.113 -9.289 1.00 29.86 576 THR A CA 1
ATOM 4576 C C . THR A 1 576 ? -37.529 0.089 -8.474 1.00 29.86 576 THR A C 1
ATOM 4578 O O . THR A 1 576 ? -38.332 0.768 -7.840 1.00 29.86 576 THR A O 1
ATOM 4581 N N . LEU A 1 577 ? -36.220 0.354 -8.474 1.00 31.84 577 LEU A N 1
ATOM 4582 C CA . LEU A 1 577 ? -35.635 1.571 -7.903 1.00 31.84 577 LEU A CA 1
ATOM 4583 C C . LEU A 1 577 ? -35.071 2.427 -9.040 1.00 31.84 577 LEU A C 1
ATOM 4585 O O . LEU A 1 577 ? -34.084 2.075 -9.682 1.00 31.84 577 LEU A O 1
ATOM 4589 N N . ASP A 1 578 ? -35.742 3.546 -9.301 1.00 28.95 578 ASP A N 1
ATOM 4590 C CA . ASP A 1 578 ? -35.290 4.584 -10.223 1.00 28.95 578 ASP A CA 1
ATOM 4591 C C . ASP A 1 578 ? -34.166 5.397 -9.552 1.00 28.95 578 ASP A C 1
ATOM 4593 O O . ASP A 1 578 ? -34.398 6.248 -8.691 1.00 28.95 578 ASP A O 1
ATOM 4597 N N . MET A 1 579 ? -32.918 5.080 -9.912 1.00 34.88 579 MET A N 1
ATOM 4598 C CA . MET A 1 579 ? -31.675 5.600 -9.319 1.00 34.88 579 MET A CA 1
ATOM 4599 C C . MET A 1 579 ? -31.283 7.007 -9.804 1.00 34.88 579 MET A C 1
ATOM 4601 O O . MET A 1 579 ? -30.127 7.276 -10.143 1.00 34.88 579 MET A O 1
ATOM 4605 N N . LYS A 1 580 ? -32.224 7.953 -9.846 1.00 31.22 580 LYS A N 1
ATOM 4606 C CA . LYS A 1 580 ? -31.905 9.358 -10.138 1.00 31.22 580 LYS A CA 1
ATOM 4607 C C . LYS A 1 580 ? -32.475 10.283 -9.060 1.00 31.22 580 LYS A C 1
ATOM 4609 O O . LYS A 1 580 ? -33.610 10.728 -9.161 1.00 31.22 580 LYS A O 1
ATOM 4614 N N . LYS A 1 581 ? -31.597 10.675 -8.119 1.00 32.44 581 LYS A N 1
ATOM 4615 C CA . LYS A 1 581 ? -31.655 11.886 -7.253 1.00 32.44 581 LYS A CA 1
ATOM 4616 C C . LYS A 1 581 ? -32.095 11.775 -5.779 1.00 32.44 581 LYS A C 1
ATOM 4618 O O . LYS A 1 581 ? -32.664 12.735 -5.263 1.00 32.44 581 LYS A O 1
ATOM 4623 N N . LYS A 1 582 ? -31.734 10.736 -5.025 1.00 34.66 582 LYS A N 1
ATOM 4624 C CA . LYS A 1 582 ? -31.678 10.867 -3.552 1.00 34.66 582 LYS A CA 1
ATOM 4625 C C . LYS A 1 582 ? -30.356 10.312 -3.032 1.00 34.66 582 LYS A C 1
ATOM 4627 O O . LYS A 1 582 ? -30.023 9.179 -3.347 1.00 34.66 582 LYS A O 1
ATOM 4632 N N . LYS A 1 583 ? -29.593 11.128 -2.288 1.00 36.47 583 LYS A N 1
ATOM 4633 C CA . LYS A 1 583 ? -28.534 10.620 -1.404 1.00 36.47 583 LYS A CA 1
ATOM 4634 C C . LYS A 1 583 ? -29.254 9.723 -0.394 1.00 36.47 583 LYS A C 1
ATOM 4636 O O . LYS A 1 583 ? -30.013 10.230 0.427 1.00 36.47 583 LYS A O 1
ATOM 4641 N N . GLU A 1 584 ? -29.140 8.411 -0.559 1.00 43.34 584 GLU A N 1
ATOM 4642 C CA . GLU A 1 584 ? -29.675 7.450 0.400 1.00 43.34 584 GLU A CA 1
ATOM 4643 C C . GLU A 1 584 ? -28.840 7.555 1.677 1.00 43.34 584 GLU A C 1
ATOM 4645 O O . GLU A 1 584 ? -27.635 7.318 1.663 1.00 43.34 584 GLU A O 1
ATOM 4650 N N . VAL A 1 585 ? -29.480 7.971 2.767 1.00 41.72 585 VAL A N 1
ATOM 4651 C CA . VAL A 1 585 ? -28.914 7.925 4.116 1.00 41.72 585 VAL A CA 1
ATOM 4652 C C . VAL A 1 585 ? -28.737 6.446 4.462 1.00 41.72 585 VAL A C 1
ATOM 4654 O O . VAL A 1 585 ? -29.725 5.731 4.644 1.00 41.72 585 VAL A O 1
ATOM 4657 N N . VAL A 1 586 ? -27.496 5.963 4.523 1.00 42.19 586 VAL A N 1
ATOM 4658 C CA . VAL A 1 586 ? -27.206 4.605 5.000 1.00 42.19 586 VAL A CA 1
ATOM 4659 C C . VAL A 1 586 ? -27.263 4.629 6.526 1.00 42.19 586 VAL A C 1
ATOM 4661 O O . VAL A 1 586 ? -26.252 4.717 7.209 1.00 42.19 586 VAL A O 1
ATOM 4664 N N . VAL A 1 587 ? -28.467 4.569 7.096 1.00 43.97 587 VAL A N 1
ATOM 4665 C CA . VAL A 1 587 ? -28.607 4.400 8.548 1.00 43.97 587 VAL A CA 1
ATOM 4666 C C . VAL A 1 587 ? -28.205 2.968 8.894 1.00 43.97 587 VAL A C 1
ATOM 4668 O O . VAL A 1 587 ? -28.960 2.017 8.673 1.00 43.97 587 VAL A O 1
ATOM 4671 N N . ARG A 1 588 ? -26.998 2.793 9.436 1.00 46.88 588 ARG A N 1
ATOM 4672 C CA . ARG A 1 588 ? -26.490 1.492 9.884 1.00 46.88 588 ARG A CA 1
ATOM 4673 C C . ARG A 1 588 ? -27.108 1.080 11.227 1.00 46.88 588 ARG A C 1
ATOM 4675 O O . ARG A 1 588 ? -26.413 0.936 12.215 1.00 46.88 588 ARG A O 1
ATOM 4682 N N . VAL A 1 589 ? -28.411 0.802 11.259 1.00 42.72 589 VAL A N 1
ATOM 4683 C CA . VAL A 1 589 ? -29.115 0.364 12.490 1.00 42.72 589 VAL A CA 1
ATOM 4684 C C . VAL A 1 589 ? -28.576 -0.972 13.049 1.00 42.72 589 VAL A C 1
ATOM 4686 O O . VAL A 1 589 ? -28.856 -1.326 14.186 1.00 42.72 589 VAL A O 1
ATOM 4689 N N . ASP A 1 590 ? -27.782 -1.704 12.260 1.00 46.19 590 ASP A N 1
ATOM 4690 C CA . ASP A 1 590 ? -27.279 -3.048 12.581 1.00 46.19 590 ASP A CA 1
ATOM 4691 C C . ASP A 1 590 ? -25.767 -3.201 12.291 1.00 46.19 590 ASP A C 1
ATOM 4693 O O . ASP A 1 590 ? -25.255 -4.307 12.127 1.00 46.19 590 ASP A O 1
ATOM 4697 N N . GLY A 1 591 ? -25.056 -2.076 12.156 1.00 43.66 591 GLY A N 1
ATOM 4698 C CA . GLY A 1 591 ? -23.659 -2.019 11.732 1.00 43.66 591 GLY A CA 1
ATOM 4699 C C . GLY A 1 591 ? -22.681 -1.805 12.876 1.00 43.66 591 GLY A C 1
ATOM 4700 O O . GLY A 1 591 ? -21.898 -0.869 12.790 1.00 43.66 591 GLY A O 1
ATOM 4701 N N . CYS A 1 592 ? -22.729 -2.669 13.892 1.00 47.62 592 CYS A N 1
ATOM 4702 C CA . CYS A 1 592 ? -21.532 -3.400 14.302 1.00 47.62 592 CYS A CA 1
ATOM 4703 C C . CYS A 1 592 ? -21.767 -4.553 15.263 1.00 47.62 592 CYS A C 1
ATOM 4705 O O . CYS A 1 592 ? -20.848 -5.334 15.348 1.00 47.62 592 CYS A O 1
ATOM 4707 N N . ILE A 1 593 ? -22.908 -4.795 15.914 1.00 51.00 593 ILE A N 1
ATOM 4708 C CA . ILE A 1 593 ? -23.162 -6.081 16.598 1.00 51.00 593 ILE A CA 1
ATOM 4709 C C . ILE A 1 593 ? -24.605 -6.508 16.434 1.00 51.00 593 ILE A C 1
ATOM 4711 O O . ILE A 1 593 ? -25.530 -5.879 16.944 1.00 51.00 593 ILE A O 1
ATOM 4715 N N . ARG A 1 594 ? -24.792 -7.653 15.774 1.00 48.38 594 ARG A N 1
ATOM 4716 C CA . ARG A 1 594 ? -26.105 -8.279 15.670 1.00 48.38 594 ARG A CA 1
ATOM 4717 C C . ARG A 1 594 ? -26.424 -9.030 16.952 1.00 48.38 594 ARG A C 1
ATOM 4719 O O . ARG A 1 594 ? -25.902 -10.114 17.188 1.00 48.38 594 ARG A O 1
ATOM 4726 N N . LEU A 1 595 ? -27.415 -8.533 17.689 1.00 46.03 595 LEU A N 1
ATOM 4727 C CA . LEU A 1 595 ? -28.173 -9.323 18.671 1.00 46.03 595 LEU A CA 1
ATOM 4728 C C . LEU A 1 595 ? -29.180 -10.276 17.996 1.00 46.03 595 LEU A C 1
ATOM 4730 O O . LEU A 1 595 ? -30.029 -10.872 18.662 1.00 46.03 595 LEU A O 1
ATOM 4734 N N . LYS A 1 596 ? -29.113 -10.434 16.664 1.00 54.78 596 LYS A N 1
ATOM 4735 C CA . LYS A 1 596 ? -29.890 -11.442 15.945 1.00 54.78 596 LYS A CA 1
ATOM 4736 C C . LYS A 1 596 ? -29.446 -12.821 16.419 1.00 54.78 596 LYS A C 1
ATOM 4738 O O . LYS A 1 596 ? -28.389 -13.314 16.040 1.00 54.78 596 LYS A O 1
ATOM 4743 N N . GLN A 1 597 ? -30.278 -13.441 17.247 1.00 64.75 597 GLN A N 1
ATOM 4744 C CA . GLN A 1 597 ? -30.082 -14.821 17.656 1.00 64.75 597 GLN A CA 1
ATOM 4745 C C . GLN A 1 597 ? -30.400 -15.747 16.485 1.00 64.75 597 GLN A C 1
ATOM 4747 O O . GLN A 1 597 ? -31.523 -15.786 15.975 1.00 64.75 597 GLN A O 1
ATOM 4752 N N . TYR A 1 598 ? -29.403 -16.516 16.078 1.00 80.06 598 TYR A N 1
ATOM 4753 C CA . TYR A 1 598 ? -29.571 -17.625 15.155 1.00 80.06 598 TYR A CA 1
ATOM 4754 C C . TYR A 1 598 ? -29.830 -18.892 15.965 1.00 80.06 598 TYR A C 1
ATOM 4756 O O . TYR A 1 598 ? -29.373 -19.042 17.100 1.00 80.06 598 TYR A O 1
ATOM 4764 N N . LYS A 1 599 ? -30.590 -19.823 15.391 1.00 84.94 599 LYS A N 1
ATOM 4765 C CA . LYS A 1 599 ? -30.780 -21.122 16.038 1.00 84.94 599 LYS A CA 1
ATOM 4766 C C . LYS A 1 599 ? -29.462 -21.891 15.987 1.00 84.94 599 LYS A C 1
ATOM 4768 O O . LYS A 1 599 ? -28.730 -21.817 15.008 1.00 84.94 599 LYS A O 1
ATOM 4773 N N . PHE A 1 600 ? -29.160 -22.661 17.022 1.00 88.69 600 PHE A N 1
ATOM 4774 C CA . PHE A 1 600 ? -27.986 -23.524 16.970 1.00 88.69 600 PHE A CA 1
ATOM 4775 C C . PHE A 1 600 ? -28.186 -24.616 15.921 1.00 88.69 600 PHE A C 1
ATOM 4777 O O . PHE A 1 600 ? -29.261 -25.214 15.818 1.00 88.69 600 PHE A O 1
ATOM 4784 N N . LEU A 1 601 ? -27.154 -24.857 15.118 1.00 89.06 601 LEU A N 1
ATOM 4785 C CA . LEU A 1 601 ? -27.190 -25.873 14.078 1.00 89.06 601 LEU A CA 1
ATOM 4786 C C . LEU A 1 601 ? -26.796 -27.230 14.665 1.00 89.06 601 LEU A C 1
ATOM 4788 O O . LEU A 1 601 ? -25.733 -27.375 15.265 1.00 89.06 601 LEU A O 1
ATOM 4792 N N . ASN A 1 602 ? -27.614 -28.255 14.410 1.00 85.19 602 ASN A N 1
ATOM 4793 C CA . ASN A 1 602 ? -27.380 -29.617 14.909 1.00 85.19 602 ASN A CA 1
ATOM 4794 C C . ASN A 1 602 ? -26.012 -30.189 14.501 1.00 85.19 602 ASN A C 1
ATOM 4796 O O . ASN A 1 602 ? -25.448 -30.985 15.241 1.00 85.19 602 ASN A O 1
ATOM 4800 N N . ARG A 1 603 ? -25.439 -29.754 13.367 1.00 86.88 603 ARG A N 1
ATOM 4801 C CA . ARG A 1 603 ? -24.098 -30.183 12.921 1.00 86.88 603 ARG A CA 1
ATOM 4802 C C . ARG A 1 603 ? -22.968 -29.813 13.895 1.00 86.88 603 ARG A C 1
ATOM 4804 O O . ARG A 1 603 ? -21.871 -30.340 13.757 1.00 86.88 603 ARG A O 1
ATOM 4811 N N . PHE A 1 604 ? -23.225 -28.919 14.851 1.00 85.19 604 PHE A N 1
ATOM 4812 C CA . PHE A 1 604 ? -22.285 -28.525 15.904 1.00 85.19 604 PHE A CA 1
ATOM 4813 C C . PHE A 1 604 ? -22.673 -29.070 17.292 1.00 85.19 604 PHE A C 1
ATOM 4815 O O . PHE A 1 604 ? -21.964 -28.820 18.263 1.00 85.19 604 PHE A O 1
ATOM 4822 N N . ALA A 1 605 ? -23.768 -29.836 17.401 1.00 69.94 605 ALA A N 1
ATOM 4823 C CA . ALA A 1 605 ? -24.277 -30.347 18.676 1.00 69.94 605 ALA A CA 1
ATOM 4824 C C . ALA A 1 605 ? -23.369 -31.425 19.298 1.00 69.94 605 ALA A C 1
ATOM 4826 O O . ALA A 1 605 ? -23.148 -31.414 20.506 1.00 69.94 605 ALA A O 1
ATOM 4827 N N . ASP A 1 606 ? -22.773 -32.300 18.483 1.00 58.62 606 ASP A N 1
ATOM 4828 C CA . ASP A 1 606 ? -21.868 -33.363 18.963 1.00 58.62 606 ASP A CA 1
ATOM 4829 C C . ASP A 1 606 ? -20.467 -32.833 19.344 1.00 58.62 606 ASP A C 1
ATOM 4831 O O . ASP A 1 606 ? -19.640 -33.547 19.913 1.00 58.62 606 ASP A O 1
ATOM 4835 N N . LEU A 1 607 ? -20.202 -31.556 19.046 1.00 55.03 607 LEU A N 1
ATOM 4836 C CA . LEU A 1 607 ? -18.942 -30.843 19.267 1.00 55.03 607 LEU A CA 1
ATOM 4837 C C . LEU A 1 607 ? -19.047 -29.781 20.372 1.00 55.03 607 LEU A C 1
ATOM 4839 O O . LEU A 1 607 ? -18.193 -28.899 20.416 1.00 55.03 607 LEU A O 1
ATOM 4843 N N . LEU A 1 608 ? -20.037 -29.871 21.276 1.00 53.09 608 LEU A N 1
ATOM 4844 C CA . LEU A 1 608 ? -20.202 -28.998 22.455 1.00 53.09 608 LEU A CA 1
ATOM 4845 C C . LEU A 1 608 ? -19.069 -29.187 23.486 1.00 53.09 608 LEU A C 1
ATOM 4847 O O . LEU A 1 608 ? -19.276 -29.539 24.646 1.00 53.09 608 LEU A O 1
ATOM 4851 N N . LYS A 1 609 ? -17.833 -28.963 23.052 1.00 61.81 609 LYS A N 1
ATOM 4852 C CA . LYS A 1 609 ? -16.693 -28.667 23.899 1.00 61.81 609 LYS A CA 1
ATOM 4853 C C . LYS A 1 609 ? -16.733 -27.168 24.108 1.00 61.81 609 LYS A C 1
ATOM 4855 O O . LYS A 1 609 ? -16.550 -26.418 23.162 1.00 61.81 609 LYS A O 1
ATOM 4860 N N . PHE A 1 610 ? -16.998 -26.746 25.329 1.00 66.88 610 PHE A N 1
ATOM 4861 C CA . PHE A 1 610 ? -16.819 -25.355 25.705 1.00 66.88 610 PHE A CA 1
ATOM 4862 C C . PHE A 1 610 ? -15.346 -25.129 26.002 1.00 66.88 610 PHE A C 1
ATOM 4864 O O . PHE A 1 610 ? -14.700 -25.983 26.623 1.00 66.88 610 PHE A O 1
ATOM 4871 N N . ARG A 1 611 ? -14.811 -23.981 25.593 1.00 71.88 611 ARG A N 1
ATOM 4872 C CA . ARG A 1 611 ? -13.568 -23.511 26.193 1.00 71.88 611 ARG A CA 1
ATOM 4873 C C . ARG A 1 611 ? -13.825 -23.169 27.656 1.00 71.88 611 ARG A C 1
ATOM 4875 O O . ARG A 1 611 ? -14.885 -22.674 28.030 1.00 71.88 611 ARG A O 1
ATOM 4882 N N . SER A 1 612 ? -12.850 -23.478 28.503 1.00 65.88 612 SER A N 1
ATOM 4883 C CA . SER A 1 612 ? -12.908 -23.146 29.929 1.00 65.88 612 SER A CA 1
ATOM 4884 C C . SER A 1 612 ? -12.710 -21.655 30.193 1.00 65.88 612 SER A C 1
ATOM 4886 O O . SER A 1 612 ? -12.982 -21.202 31.302 1.00 65.88 612 SER A O 1
ATOM 4888 N N . VAL A 1 613 ? -12.205 -20.912 29.204 1.00 69.44 613 VAL A N 1
ATOM 4889 C CA . VAL A 1 613 ? -11.873 -19.492 29.321 1.00 69.44 613 VAL A CA 1
ATOM 4890 C C . VAL A 1 613 ? -12.896 -18.674 28.516 1.00 69.44 613 VAL A C 1
ATOM 4892 O O . VAL A 1 613 ? -13.166 -19.017 27.360 1.00 69.44 613 VAL A O 1
ATOM 4895 N N . PRO A 1 614 ? -13.561 -17.681 29.135 1.00 77.06 614 PRO A N 1
ATOM 4896 C CA . PRO A 1 614 ? -14.596 -16.894 28.477 1.00 77.06 614 PRO A CA 1
ATOM 4897 C C . PRO A 1 614 ? -14.001 -15.925 27.453 1.00 77.06 614 PRO A C 1
ATOM 4899 O O . PRO A 1 614 ? -13.157 -15.100 27.783 1.00 77.06 614 PRO A O 1
ATOM 4902 N N . THR A 1 615 ? -14.539 -15.940 26.234 1.00 84.00 615 THR A N 1
ATOM 4903 C CA . THR A 1 615 ? -14.145 -14.978 25.198 1.00 84.00 615 THR A CA 1
ATOM 4904 C C . THR A 1 615 ? -14.802 -13.618 25.443 1.00 84.00 615 THR A C 1
ATOM 4906 O O . THR A 1 615 ? -16.023 -13.519 25.574 1.00 84.00 615 THR A O 1
ATOM 4909 N N . THR A 1 616 ? -13.997 -12.557 25.458 1.00 84.69 616 THR A N 1
ATOM 4910 C CA . THR A 1 616 ? -14.460 -11.162 25.475 1.00 84.69 616 THR A CA 1
ATOM 4911 C C . THR A 1 616 ? -14.179 -10.495 24.132 1.00 84.69 616 THR A C 1
ATOM 4913 O O . THR A 1 616 ? -13.167 -10.776 23.493 1.00 84.69 616 THR A O 1
ATOM 4916 N N . LEU A 1 617 ? -15.082 -9.618 23.694 1.00 83.62 617 LEU A N 1
ATOM 4917 C CA . LEU A 1 617 ? -15.046 -8.980 22.378 1.00 83.62 617 LEU A CA 1
ATOM 4918 C C . LEU A 1 617 ? -15.052 -7.467 22.546 1.00 83.62 617 LEU A C 1
ATOM 4920 O O . LEU A 1 617 ? -15.760 -6.944 23.406 1.00 83.62 617 LEU A O 1
ATOM 4924 N N . SER A 1 618 ? -14.305 -6.774 21.698 1.00 82.56 618 SER A N 1
ATOM 4925 C CA . SER A 1 618 ? -14.451 -5.339 21.510 1.00 82.56 618 SER A CA 1
ATOM 4926 C C . SER A 1 618 ? -14.187 -4.957 20.068 1.00 82.56 618 SER A C 1
ATOM 4928 O O . SER A 1 618 ? -13.525 -5.685 19.328 1.00 82.56 618 SER A O 1
ATOM 4930 N N . THR A 1 619 ? -14.675 -3.787 19.692 1.00 84.25 619 THR A N 1
ATOM 4931 C CA . THR A 1 619 ? -14.339 -3.138 18.433 1.00 84.25 619 THR A CA 1
ATOM 4932 C C . THR A 1 619 ? -13.714 -1.773 18.694 1.00 84.25 619 THR A C 1
ATOM 4934 O O . THR A 1 619 ? -13.815 -1.245 19.803 1.00 84.25 619 THR A O 1
ATOM 4937 N N . ALA A 1 620 ? -13.027 -1.230 17.696 1.00 83.75 620 ALA A N 1
ATOM 4938 C CA . ALA A 1 620 ? -12.563 0.149 17.682 1.00 83.75 620 ALA A CA 1
ATOM 4939 C C . ALA A 1 620 ? -12.506 0.640 16.235 1.00 83.75 620 ALA A C 1
ATOM 4941 O O . ALA A 1 620 ? -12.080 -0.106 15.351 1.00 83.75 620 ALA A O 1
ATOM 4942 N N . GLN A 1 621 ? -12.940 1.877 16.003 1.00 84.50 621 GLN A N 1
ATOM 4943 C CA . GLN A 1 621 ? -13.025 2.449 14.666 1.00 84.50 621 GLN A CA 1
ATOM 4944 C C . GLN A 1 621 ? -12.645 3.928 14.642 1.00 84.50 621 GLN A C 1
ATOM 4946 O O . GLN A 1 621 ? -12.969 4.672 15.568 1.00 84.50 621 GLN A O 1
ATOM 4951 N N . MET A 1 622 ? -11.957 4.356 13.585 1.00 81.81 622 MET A N 1
ATOM 4952 C CA . MET A 1 622 ? -11.621 5.756 13.339 1.00 81.81 622 MET A CA 1
ATOM 4953 C C . MET A 1 622 ? -11.787 6.093 11.864 1.00 81.81 622 MET A C 1
ATOM 4955 O O . MET A 1 622 ? -11.191 5.448 11.006 1.00 81.81 622 MET A O 1
ATOM 4959 N N . CYS A 1 623 ? -12.574 7.131 11.583 1.00 79.12 623 CYS A N 1
ATOM 4960 C CA . CYS A 1 623 ? -12.580 7.762 10.273 1.00 79.12 623 CYS A CA 1
ATOM 4961 C C . CYS A 1 623 ? -11.486 8.835 10.257 1.00 79.12 623 CYS A C 1
ATOM 4963 O O . CYS A 1 623 ? -11.592 9.831 10.970 1.00 79.12 623 CYS A O 1
ATOM 4965 N N . SER A 1 624 ? -10.413 8.589 9.510 1.00 77.62 624 SER A N 1
ATOM 4966 C CA . SER A 1 624 ? -9.193 9.403 9.558 1.00 77.62 624 SER A CA 1
ATOM 4967 C C . SER A 1 624 ? -9.303 10.666 8.687 1.00 77.62 624 SER A C 1
ATOM 4969 O O . SER A 1 624 ? -9.997 11.617 9.046 1.00 77.62 624 SER A O 1
ATOM 4971 N N . ASP A 1 625 ? -8.628 10.713 7.533 1.00 70.31 625 ASP A N 1
ATOM 4972 C CA . ASP A 1 625 ? -8.652 11.875 6.629 1.00 70.31 625 ASP A CA 1
ATOM 4973 C C . ASP A 1 625 ? -9.733 11.786 5.536 1.00 70.31 625 ASP A C 1
ATOM 4975 O O . ASP A 1 625 ? -9.747 12.587 4.600 1.00 70.31 625 ASP A O 1
ATOM 4979 N N . ARG A 1 626 ? -10.652 10.822 5.648 1.00 71.31 626 ARG A N 1
ATOM 4980 C CA . ARG A 1 626 ? -11.771 10.621 4.721 1.00 71.31 626 ARG A CA 1
ATOM 4981 C C . ARG A 1 626 ? -12.986 11.463 5.122 1.00 71.31 626 ARG A C 1
ATOM 4983 O O . ARG A 1 626 ? -13.180 11.784 6.292 1.00 71.31 626 ARG A O 1
ATOM 4990 N N . ASP A 1 627 ? -13.839 11.757 4.142 1.00 67.56 627 ASP A N 1
ATOM 4991 C CA . ASP A 1 627 ? -15.112 12.454 4.377 1.00 67.56 627 ASP A CA 1
ATOM 4992 C C . ASP A 1 627 ? -16.123 11.576 5.147 1.00 67.56 627 ASP A C 1
ATOM 4994 O O . ASP A 1 627 ? -16.983 12.094 5.859 1.00 67.56 627 ASP A O 1
ATOM 4998 N N . GLU A 1 628 ? -16.036 10.246 5.010 1.00 71.81 628 GLU A N 1
ATOM 4999 C CA . GLU A 1 628 ? -16.943 9.276 5.634 1.00 71.81 628 GLU A CA 1
ATOM 5000 C C . GLU A 1 628 ? -16.246 7.939 5.950 1.00 71.81 628 GLU A C 1
ATOM 5002 O O . GLU A 1 628 ? -15.254 7.571 5.315 1.00 71.81 628 GLU A O 1
ATOM 5007 N N . MET A 1 629 ? -16.790 7.199 6.926 1.00 80.81 629 MET A N 1
ATOM 5008 C CA . MET A 1 629 ? -16.335 5.847 7.269 1.00 80.81 629 MET A CA 1
ATOM 5009 C C . MET A 1 629 ? -16.801 4.853 6.197 1.00 80.81 629 MET A C 1
ATOM 5011 O O . MET A 1 629 ? -17.996 4.561 6.090 1.00 80.81 629 MET A O 1
ATOM 5015 N N . GLN A 1 630 ? -15.854 4.332 5.421 1.00 85.06 630 GLN A N 1
ATOM 5016 C CA . GLN A 1 630 ? -16.109 3.403 4.314 1.00 85.06 630 GLN A CA 1
ATOM 5017 C C . GLN A 1 630 ? -16.147 1.950 4.781 1.00 85.06 630 GLN A C 1
ATOM 5019 O O . GLN A 1 630 ? -16.946 1.157 4.278 1.00 85.06 630 GLN A O 1
ATOM 5024 N N . ASP A 1 631 ? -15.413 1.649 5.843 1.00 87.69 631 ASP A N 1
ATOM 5025 C CA . ASP A 1 631 ? -15.322 0.328 6.433 1.00 87.69 631 ASP A CA 1
ATOM 5026 C C . ASP A 1 631 ? -16.621 -0.090 7.123 1.00 87.69 631 ASP A C 1
ATOM 5028 O O . ASP A 1 631 ? -17.462 0.717 7.538 1.00 87.69 631 ASP A O 1
ATOM 5032 N N . SER A 1 632 ? -16.775 -1.390 7.329 1.00 83.81 632 SER A N 1
ATOM 5033 C CA . SER A 1 632 ? -17.818 -2.007 8.131 1.00 83.81 632 SER A CA 1
ATOM 5034 C C . SER A 1 632 ? -17.243 -3.204 8.883 1.00 83.81 632 SER A C 1
ATOM 5036 O O . SER A 1 632 ? -16.431 -3.945 8.338 1.00 83.81 632 SER A O 1
ATOM 5038 N N . MET A 1 633 ? -17.696 -3.452 10.112 1.00 86.19 633 MET A N 1
ATOM 5039 C CA . MET A 1 633 ? -17.305 -4.644 10.869 1.00 86.19 633 MET A CA 1
ATOM 5040 C C . MET A 1 633 ? -18.506 -5.547 11.147 1.00 86.19 633 MET A C 1
ATOM 5042 O O . MET A 1 633 ? -19.664 -5.123 11.147 1.00 86.19 633 MET A O 1
ATOM 5046 N N . LEU A 1 634 ? -18.202 -6.816 11.386 1.00 83.50 634 LEU A N 1
ATOM 5047 C CA . LEU A 1 634 ? -19.129 -7.884 11.707 1.00 83.50 634 LEU A CA 1
ATOM 5048 C C . LEU A 1 634 ? -18.650 -8.566 12.988 1.00 83.50 634 LEU A C 1
ATOM 5050 O O . LEU A 1 634 ? -17.507 -9.002 13.071 1.00 83.50 634 LEU A O 1
ATOM 5054 N N . CYS A 1 635 ? -19.521 -8.688 13.985 1.00 82.56 635 CYS A N 1
ATOM 5055 C CA . CYS A 1 635 ? -19.222 -9.428 15.205 1.00 82.56 635 CYS A CA 1
ATOM 5056 C C . CYS A 1 635 ? -20.514 -10.024 15.782 1.00 82.56 635 CYS A C 1
ATOM 5058 O O . CYS A 1 635 ? -21.423 -9.298 16.183 1.00 82.56 635 CYS A O 1
ATOM 5060 N N . ILE A 1 636 ? -20.627 -11.355 15.771 1.00 81.81 636 ILE A N 1
ATOM 5061 C CA . ILE A 1 636 ? -21.802 -12.096 16.244 1.00 81.81 636 ILE A CA 1
ATOM 5062 C C . ILE A 1 636 ? -21.349 -13.221 17.181 1.00 81.81 636 ILE A C 1
ATOM 5064 O O . ILE A 1 636 ? -20.841 -14.244 16.705 1.00 81.81 636 ILE A O 1
ATOM 5068 N N . PRO A 1 637 ? -21.531 -13.071 18.504 1.00 82.06 637 PRO A N 1
ATOM 5069 C CA . PRO A 1 637 ? -21.291 -14.153 19.446 1.00 82.06 637 PRO A CA 1
ATOM 5070 C C . PRO A 1 637 ? -22.391 -15.217 19.358 1.00 82.06 637 PRO A C 1
ATOM 5072 O O . PRO A 1 637 ? -23.546 -14.919 19.061 1.00 82.06 637 PRO A O 1
ATOM 5075 N N . ASN A 1 638 ? -22.039 -16.465 19.666 1.00 82.12 638 ASN A N 1
ATOM 5076 C CA . ASN A 1 638 ? -22.944 -17.622 19.636 1.00 82.12 638 ASN A CA 1
ATOM 5077 C C . ASN A 1 638 ? -23.709 -17.786 18.304 1.00 82.12 638 ASN A C 1
ATOM 5079 O O . ASN A 1 638 ? -24.890 -18.132 18.291 1.00 82.12 638 ASN A O 1
ATOM 5083 N N . PHE A 1 639 ? -23.035 -17.529 17.181 1.00 87.69 639 PHE A N 1
ATOM 5084 C CA . PHE A 1 639 ? -23.640 -17.442 15.853 1.00 87.69 639 PHE A CA 1
ATOM 5085 C C . PHE A 1 639 ? -24.293 -18.750 15.385 1.00 87.69 639 PHE A C 1
ATOM 5087 O O . PHE A 1 639 ? -25.457 -18.753 15.026 1.00 87.69 639 PHE A O 1
ATOM 5094 N N . ALA A 1 640 ? -23.582 -19.879 15.368 1.00 88.62 640 ALA A N 1
ATOM 5095 C CA . ALA A 1 640 ? -24.145 -21.153 14.882 1.00 88.62 640 ALA A CA 1
ATOM 5096 C C . ALA A 1 640 ? -24.260 -22.228 15.975 1.00 88.62 640 ALA A C 1
ATOM 5098 O O . ALA A 1 640 ? -24.754 -23.331 15.732 1.00 88.62 640 ALA A O 1
ATOM 5099 N N . GLY A 1 641 ? -23.816 -21.896 17.181 1.00 86.25 641 GLY A N 1
ATOM 5100 C CA . GLY A 1 641 ? -23.730 -22.765 18.342 1.00 86.25 641 GLY A CA 1
ATOM 5101 C C . GLY A 1 641 ? -23.143 -21.990 19.524 1.00 86.25 641 GLY A C 1
ATOM 5102 O O . GLY A 1 641 ? -22.616 -20.891 19.329 1.00 86.25 641 GLY A O 1
ATOM 5103 N N . PRO A 1 642 ? -23.193 -22.542 20.743 1.00 82.69 642 PRO A N 1
ATOM 5104 C CA . PRO A 1 642 ? -22.502 -21.954 21.886 1.00 82.69 642 PRO A CA 1
ATOM 5105 C C . PRO A 1 642 ? -20.997 -21.839 21.618 1.00 82.69 642 PRO A C 1
ATOM 5107 O O . PRO A 1 642 ? -20.419 -22.777 21.070 1.00 82.69 642 PRO A O 1
ATOM 5110 N N . ASP A 1 643 ? -20.373 -20.715 21.982 1.00 82.12 643 ASP A N 1
ATOM 5111 C CA . ASP A 1 643 ? -18.925 -20.479 21.797 1.00 82.12 643 ASP A CA 1
ATOM 5112 C C . ASP A 1 643 ? -18.477 -20.538 20.312 1.00 82.12 643 ASP A C 1
ATOM 5114 O O . ASP A 1 643 ? -17.323 -20.811 19.980 1.00 82.12 643 ASP A O 1
ATOM 5118 N N . HIS A 1 644 ? -19.424 -20.288 19.394 1.00 89.69 644 HIS A N 1
ATOM 5119 C CA . HIS A 1 644 ? -19.158 -20.057 17.975 1.00 89.69 644 HIS A CA 1
ATOM 5120 C C . HIS A 1 644 ? -19.302 -18.567 17.671 1.00 89.69 644 HIS A C 1
ATOM 5122 O O . HIS A 1 644 ? -20.363 -17.997 17.919 1.00 89.69 644 HIS A O 1
ATOM 5128 N N . PHE A 1 645 ? -18.285 -17.938 17.095 1.00 91.00 645 PHE A N 1
ATOM 5129 C CA . PHE A 1 645 ? -18.295 -16.504 16.798 1.00 91.00 645 PHE A CA 1
ATOM 5130 C C . PHE A 1 645 ? -18.154 -16.285 15.302 1.00 91.00 645 PHE A C 1
ATOM 5132 O O . PHE A 1 645 ? -17.379 -16.975 14.643 1.00 91.00 645 PHE A O 1
ATOM 5139 N N . LEU A 1 646 ? -18.893 -15.321 14.767 1.00 93.12 646 LEU A N 1
ATOM 5140 C CA . LEU A 1 646 ? -18.686 -14.832 13.411 1.00 93.12 646 LEU A CA 1
ATOM 5141 C C . LEU A 1 646 ? -18.164 -13.403 13.483 1.00 93.12 646 LEU A C 1
ATOM 5143 O O . LEU A 1 646 ? -18.851 -12.521 13.987 1.00 93.12 646 LEU A O 1
ATOM 5147 N N . LEU A 1 647 ? -16.951 -13.197 12.996 1.00 93.00 647 LEU A N 1
ATOM 5148 C CA . LEU A 1 647 ? -16.219 -11.940 13.055 1.00 93.00 647 LEU A CA 1
ATOM 5149 C C . LEU A 1 647 ? -15.873 -11.509 11.632 1.00 93.00 647 LEU A C 1
ATOM 5151 O O . LEU A 1 647 ? -15.705 -12.360 10.763 1.00 93.00 647 LEU A O 1
ATOM 5155 N N . GLY A 1 648 ? -15.707 -10.221 11.378 1.00 92.44 648 GLY A N 1
ATOM 5156 C CA . GLY A 1 648 ? -15.205 -9.764 10.096 1.00 92.44 648 GLY A CA 1
ATOM 5157 C C . GLY A 1 648 ? -14.992 -8.266 10.012 1.00 92.44 648 GLY A C 1
ATOM 5158 O O . GLY A 1 648 ? -15.553 -7.498 10.790 1.00 92.44 648 GLY A O 1
ATOM 5159 N N . VAL A 1 649 ? -14.182 -7.874 9.040 1.00 94.31 649 VAL A N 1
ATOM 5160 C CA . VAL A 1 649 ? -13.965 -6.490 8.630 1.00 94.31 649 VAL A CA 1
ATOM 5161 C C . VAL A 1 649 ? -14.097 -6.438 7.116 1.00 94.31 649 VAL A C 1
ATOM 5163 O O . VAL A 1 649 ? -13.573 -7.303 6.415 1.00 94.31 649 VAL A O 1
ATOM 5166 N N . ALA A 1 650 ? -14.850 -5.457 6.642 1.00 93.44 650 ALA A N 1
ATOM 5167 C CA . ALA A 1 650 ? -14.997 -5.108 5.246 1.00 93.44 650 ALA A CA 1
ATOM 5168 C C . ALA A 1 650 ? -14.496 -3.672 5.085 1.00 93.44 650 ALA A C 1
ATOM 5170 O O . ALA A 1 650 ? -15.154 -2.751 5.558 1.00 93.44 650 ALA A O 1
ATOM 5171 N N . ASP A 1 651 ? -13.338 -3.501 4.473 1.00 93.44 651 ASP A N 1
ATOM 5172 C CA . ASP A 1 651 ? -12.767 -2.208 4.117 1.00 93.44 651 ASP A CA 1
ATOM 5173 C C . ASP A 1 651 ? -13.284 -1.787 2.733 1.00 93.44 651 ASP A C 1
ATOM 5175 O O . ASP A 1 651 ? -13.229 -2.560 1.776 1.00 93.44 651 ASP A O 1
ATOM 5179 N N . GLY A 1 652 ? -13.893 -0.606 2.653 1.00 91.19 652 GLY A N 1
ATOM 5180 C CA . GLY A 1 652 ? -14.604 -0.136 1.468 1.00 91.19 652 GLY A CA 1
ATOM 5181 C C . GLY A 1 652 ? -13.769 0.839 0.651 1.00 91.19 652 GLY A C 1
ATOM 5182 O O . GLY A 1 652 ? -13.255 1.816 1.182 1.00 91.19 652 GLY A O 1
ATOM 5183 N N . HIS A 1 653 ? -13.730 0.659 -0.670 1.00 90.12 653 HIS A N 1
ATOM 5184 C CA . HIS A 1 653 ? -13.043 1.578 -1.576 1.00 90.12 653 HIS A CA 1
ATOM 5185 C C . HIS A 1 653 ? -13.977 2.101 -2.670 1.00 90.12 653 HIS A C 1
ATOM 5187 O O . HIS A 1 653 ? -14.846 1.402 -3.189 1.00 90.12 653 HIS A O 1
ATOM 5193 N N . TYR A 1 654 ? -13.787 3.371 -3.039 1.00 85.31 654 TYR A N 1
ATOM 5194 C CA . TYR A 1 654 ? -14.659 4.121 -3.960 1.00 85.31 654 TYR A CA 1
ATOM 5195 C C . TYR A 1 654 ? -16.123 4.281 -3.500 1.00 85.31 654 TYR A C 1
ATOM 5197 O O . TYR A 1 654 ? -16.950 4.767 -4.275 1.00 85.31 654 TYR A O 1
ATOM 5205 N N . GLY A 1 655 ? -16.441 3.941 -2.248 1.00 79.19 655 GLY A N 1
ATOM 5206 C CA . GLY A 1 655 ? -17.764 4.111 -1.651 1.00 79.19 655 GLY A CA 1
ATOM 5207 C C . GLY A 1 655 ? -17.950 3.305 -0.363 1.00 79.19 655 GLY A C 1
ATOM 5208 O O . GLY A 1 655 ? -17.037 2.629 0.100 1.00 79.19 655 GLY A O 1
ATOM 5209 N N . VAL A 1 656 ? -19.146 3.412 0.222 1.00 76.12 656 VAL A N 1
ATOM 5210 C CA . VAL A 1 656 ? -19.526 2.792 1.510 1.00 76.12 656 VAL A CA 1
ATOM 5211 C C . VAL A 1 656 ? -20.472 1.593 1.359 1.00 76.12 656 VAL A C 1
ATOM 5213 O O . VAL A 1 656 ? -20.727 0.870 2.325 1.00 76.12 656 VAL A O 1
ATOM 5216 N N . GLN A 1 657 ? -21.090 1.422 0.187 1.00 79.75 657 GLN A N 1
ATOM 5217 C CA . GLN A 1 657 ? -22.240 0.539 -0.012 1.00 79.75 657 GLN A CA 1
ATOM 5218 C C . GLN A 1 657 ? -21.828 -0.924 0.046 1.00 79.75 657 GLN A C 1
ATOM 5220 O O . GLN A 1 657 ? -22.443 -1.697 0.781 1.00 79.75 657 GLN A O 1
ATOM 5225 N N . THR A 1 658 ? -20.799 -1.306 -0.710 1.00 89.50 658 THR A N 1
ATOM 5226 C CA . THR A 1 658 ? -20.370 -2.706 -0.804 1.00 89.50 658 THR A CA 1
ATOM 5227 C C . THR A 1 658 ? -19.938 -3.259 0.555 1.00 89.50 658 THR A C 1
ATOM 5229 O O . THR A 1 658 ? -20.452 -4.301 0.968 1.00 89.50 658 THR A O 1
ATOM 5232 N N . ALA A 1 659 ? -19.071 -2.551 1.287 1.00 88.81 659 ALA A N 1
ATOM 5233 C CA . ALA A 1 659 ? -18.614 -2.974 2.613 1.00 88.81 659 ALA A CA 1
ATOM 5234 C C . ALA A 1 659 ? -19.784 -3.141 3.600 1.00 88.81 659 ALA A C 1
ATOM 5236 O O . ALA A 1 659 ? -19.903 -4.164 4.280 1.00 88.81 659 ALA A O 1
ATOM 5237 N N . TYR A 1 660 ? -20.707 -2.174 3.626 1.00 80.81 660 TYR A N 1
ATOM 5238 C CA . TYR A 1 660 ? -21.899 -2.234 4.472 1.00 80.81 660 TYR A CA 1
ATOM 5239 C C . TYR A 1 660 ? -22.817 -3.408 4.111 1.00 80.81 660 TYR A C 1
ATOM 5241 O O . TYR A 1 660 ? -23.160 -4.231 4.963 1.00 80.81 660 TYR A O 1
ATOM 5249 N N . TYR A 1 661 ? -23.230 -3.502 2.845 1.00 81.25 661 TYR A N 1
ATOM 5250 C CA . TYR A 1 661 ? -24.174 -4.524 2.407 1.00 81.25 661 TYR A CA 1
ATOM 5251 C C . TYR A 1 661 ? -23.592 -5.933 2.531 1.00 81.25 661 TYR A C 1
ATOM 5253 O O . TYR A 1 661 ? -24.346 -6.860 2.833 1.00 81.25 661 TYR A O 1
ATOM 5261 N N . PHE A 1 662 ? -22.273 -6.097 2.372 1.00 89.50 662 PHE A N 1
ATOM 5262 C CA . PHE A 1 662 ? -21.603 -7.366 2.636 1.00 89.50 662 PHE A CA 1
ATOM 5263 C C . PHE A 1 662 ? -21.888 -7.834 4.068 1.00 89.50 662 PHE A C 1
ATOM 5265 O O . PHE A 1 662 ? -22.481 -8.895 4.254 1.00 89.50 662 PHE A O 1
ATOM 5272 N N . ASN A 1 663 ? -21.558 -7.025 5.080 1.00 84.62 663 ASN A N 1
ATOM 5273 C CA . ASN A 1 663 ? -21.746 -7.407 6.485 1.00 84.62 663 ASN A CA 1
ATOM 5274 C C . ASN A 1 663 ? -23.224 -7.548 6.880 1.00 84.62 663 ASN A C 1
ATOM 5276 O O . ASN A 1 663 ? -23.558 -8.341 7.762 1.00 84.62 663 ASN A O 1
ATOM 5280 N N . VAL A 1 664 ? -24.132 -6.844 6.196 1.00 77.06 664 VAL A N 1
ATOM 5281 C CA . VAL A 1 664 ? -25.580 -7.013 6.383 1.00 77.06 664 VAL A CA 1
ATOM 5282 C C . VAL A 1 664 ? -26.070 -8.363 5.847 1.00 77.06 664 VAL A C 1
ATOM 5284 O O . VAL A 1 664 ? -26.885 -9.025 6.494 1.00 77.06 664 VAL A O 1
ATOM 5287 N N . MET A 1 665 ? -25.623 -8.787 4.669 1.00 83.69 665 MET A N 1
ATOM 5288 C CA . MET A 1 665 ? -26.154 -9.988 4.015 1.00 83.69 665 MET A CA 1
ATOM 5289 C C . MET A 1 665 ? -25.409 -11.264 4.420 1.00 83.69 665 MET A C 1
ATOM 5291 O O . MET A 1 665 ? -26.029 -12.323 4.548 1.00 83.69 665 MET A O 1
ATOM 5295 N N . PHE A 1 666 ? -24.096 -11.166 4.647 1.00 91.75 666 PHE A N 1
ATOM 5296 C CA . PHE A 1 666 ? -23.210 -12.315 4.823 1.00 91.75 666 PHE A CA 1
ATOM 5297 C C . PHE A 1 666 ? -23.655 -13.282 5.925 1.00 91.75 666 PHE A C 1
ATOM 5299 O O . PHE A 1 666 ? -23.737 -14.473 5.632 1.00 91.75 666 PHE A O 1
ATOM 5306 N N . PRO A 1 667 ? -24.008 -12.848 7.150 1.00 90.12 667 PRO A N 1
ATOM 5307 C CA . PRO A 1 667 ? -24.363 -13.781 8.217 1.00 90.12 667 PRO A CA 1
ATOM 5308 C C . PRO A 1 667 ? -25.569 -14.664 7.883 1.00 90.12 667 PRO A C 1
ATOM 5310 O O . PRO A 1 667 ? -25.548 -15.860 8.152 1.00 90.12 667 PRO A O 1
ATOM 5313 N N . ASP A 1 668 ? -26.605 -14.100 7.258 1.00 87.19 668 ASP A N 1
ATOM 5314 C CA . ASP A 1 668 ? -27.810 -14.852 6.897 1.00 87.19 668 ASP A CA 1
ATOM 5315 C C . ASP A 1 668 ? -27.520 -15.862 5.788 1.00 87.19 668 ASP A C 1
ATOM 5317 O O . ASP A 1 668 ? -27.879 -17.035 5.896 1.00 87.19 668 ASP A O 1
ATOM 5321 N N . ILE A 1 669 ? -26.809 -15.422 4.749 1.00 93.50 669 ILE A N 1
ATOM 5322 C CA . ILE A 1 669 ? -26.401 -16.278 3.633 1.00 93.50 669 ILE A CA 1
ATOM 5323 C C . ILE A 1 669 ? -25.500 -17.406 4.142 1.00 93.50 669 ILE A C 1
ATOM 5325 O O . ILE A 1 669 ? -25.763 -18.578 3.877 1.00 93.50 669 ILE A O 1
ATOM 5329 N N . PHE A 1 670 ? -24.471 -17.072 4.918 1.00 96.38 670 PHE A N 1
ATOM 5330 C CA . PHE A 1 670 ? -23.523 -18.039 5.455 1.00 96.38 670 PHE A CA 1
ATOM 5331 C C . PHE A 1 670 ? -24.202 -19.037 6.397 1.00 96.38 670 PHE A C 1
ATOM 5333 O O . PHE A 1 670 ? -23.948 -20.234 6.292 1.00 96.38 670 PHE A O 1
ATOM 5340 N N . TYR A 1 671 ? -25.127 -18.593 7.255 1.00 94.88 671 TYR A N 1
ATOM 5341 C CA . TYR A 1 671 ? -25.903 -19.484 8.121 1.00 94.88 671 TYR A CA 1
ATOM 5342 C C . TYR A 1 671 ? -26.739 -20.498 7.323 1.00 94.88 671 TYR A C 1
ATOM 5344 O O . TYR A 1 671 ? -26.764 -21.684 7.661 1.00 94.88 671 TYR A O 1
ATOM 5352 N N . GLU A 1 672 ? -27.410 -20.066 6.250 1.00 94.88 672 GLU A N 1
ATOM 5353 C CA . GLU A 1 672 ? -28.172 -20.971 5.379 1.00 94.88 672 GLU A CA 1
ATOM 5354 C C . GLU A 1 672 ? -27.263 -21.958 4.637 1.00 94.88 672 GLU A C 1
ATOM 5356 O O . GLU A 1 672 ? -27.584 -23.145 4.533 1.00 94.88 672 GLU A O 1
ATOM 5361 N N . VAL A 1 673 ? -26.098 -21.503 4.174 1.00 96.81 673 VAL A N 1
ATOM 5362 C CA . VAL A 1 673 ? -25.098 -22.359 3.527 1.00 96.81 673 VAL A CA 1
ATOM 5363 C C . VAL A 1 673 ? -24.511 -23.373 4.520 1.00 96.81 673 VAL A C 1
ATOM 5365 O O . VAL A 1 673 ? -24.373 -24.547 4.179 1.00 96.81 673 VAL A O 1
ATOM 5368 N N . LEU A 1 674 ? -24.274 -22.992 5.781 1.00 95.56 674 LEU A N 1
ATOM 5369 C CA . LEU A 1 674 ? -23.796 -23.896 6.837 1.00 95.56 674 LEU A CA 1
ATOM 5370 C C . LEU A 1 674 ? -24.762 -25.052 7.145 1.00 95.56 674 LEU A C 1
ATOM 5372 O O . LEU A 1 674 ? -24.331 -26.066 7.695 1.00 95.56 674 LEU A O 1
ATOM 5376 N N . LYS A 1 675 ? -26.050 -24.963 6.790 1.00 94.62 675 LYS A N 1
ATOM 5377 C CA . LYS A 1 675 ? -26.989 -26.095 6.927 1.00 94.62 675 LYS A CA 1
ATOM 5378 C C . LYS A 1 675 ? -26.708 -27.222 5.934 1.00 94.62 675 LYS A C 1
ATOM 5380 O O . LYS A 1 675 ? -27.152 -28.349 6.155 1.00 94.62 675 LYS A O 1
ATOM 5385 N N . LYS A 1 676 ? -26.007 -26.929 4.838 1.00 94.88 676 LYS A N 1
ATOM 5386 C CA . LYS A 1 676 ? -25.667 -27.902 3.799 1.00 94.88 676 LYS A CA 1
ATOM 5387 C C . LYS A 1 676 ? -24.549 -28.835 4.287 1.00 94.88 676 LYS A C 1
ATOM 5389 O O . LYS A 1 676 ? -23.718 -28.424 5.100 1.00 94.88 676 LYS A O 1
ATOM 5394 N N . PRO A 1 677 ? -24.485 -30.082 3.789 1.00 93.56 677 PRO A N 1
ATOM 5395 C CA . PRO A 1 677 ? -23.456 -31.050 4.165 1.00 93.56 677 PRO A CA 1
ATOM 5396 C C . PRO A 1 677 ? -22.127 -30.790 3.425 1.00 93.56 677 PRO A C 1
ATOM 5398 O O . PRO A 1 677 ? -21.631 -31.658 2.715 1.00 93.56 677 PRO A O 1
ATOM 5401 N N . ILE A 1 678 ? -21.574 -29.585 3.576 1.00 95.06 678 ILE A N 1
ATOM 5402 C CA . ILE A 1 678 ? -20.309 -29.132 2.970 1.00 95.06 678 ILE A CA 1
ATOM 5403 C C . ILE A 1 678 ? -19.312 -28.681 4.045 1.00 95.06 678 ILE A C 1
ATOM 5405 O O . ILE A 1 678 ? -19.691 -28.468 5.213 1.00 95.06 678 ILE A O 1
ATOM 5409 N N . THR A 1 679 ? -18.038 -28.542 3.670 1.00 96.38 679 THR A N 1
ATOM 5410 C CA . THR A 1 679 ? -17.013 -27.991 4.573 1.00 96.38 679 THR A CA 1
ATOM 5411 C C . THR A 1 679 ? -17.267 -26.506 4.845 1.00 96.38 679 THR A C 1
ATOM 5413 O O . THR A 1 679 ? -18.038 -25.848 4.145 1.00 96.38 679 THR A O 1
ATOM 5416 N N . ILE A 1 680 ? -16.654 -25.959 5.896 1.00 97.00 680 ILE A N 1
ATOM 5417 C CA . ILE A 1 680 ? -16.832 -24.539 6.240 1.00 97.00 680 ILE A CA 1
ATOM 5418 C C . ILE A 1 680 ? -16.134 -23.654 5.193 1.00 97.00 680 ILE A C 1
ATOM 5420 O O . ILE A 1 680 ? -16.642 -22.599 4.828 1.00 97.00 680 ILE A O 1
ATOM 5424 N N . GLU A 1 681 ? -15.011 -24.112 4.647 1.00 97.31 681 GLU A N 1
ATOM 5425 C CA . GLU A 1 681 ? -14.261 -23.452 3.580 1.00 97.31 681 GLU A CA 1
ATOM 5426 C C . GLU A 1 681 ? -15.064 -23.381 2.272 1.00 97.31 681 GLU A C 1
ATOM 5428 O O . GLU A 1 681 ? -15.077 -22.348 1.599 1.00 97.31 681 GLU A O 1
ATOM 5433 N N . GLU A 1 682 ? -15.771 -24.459 1.917 1.00 97.75 682 GLU A N 1
ATOM 5434 C CA . GLU A 1 682 ? -16.722 -24.462 0.798 1.00 97.75 682 GLU A CA 1
ATOM 5435 C C . GLU A 1 682 ? -17.905 -23.533 1.078 1.00 97.75 682 GLU A C 1
ATOM 5437 O O . GLU A 1 682 ? -18.296 -22.765 0.198 1.00 97.75 682 GLU A O 1
ATOM 5442 N N . ALA A 1 683 ? -18.417 -23.536 2.314 1.00 98.25 683 ALA A N 1
ATOM 5443 C CA . ALA A 1 683 ? -19.497 -22.647 2.723 1.00 98.25 683 ALA A CA 1
ATOM 5444 C C . ALA A 1 683 ? -19.119 -21.163 2.597 1.00 98.25 683 ALA A C 1
ATOM 5446 O O . ALA A 1 683 ? -19.940 -20.360 2.155 1.00 98.25 683 ALA A O 1
ATOM 5447 N N . PHE A 1 684 ? -17.876 -20.791 2.923 1.00 98.38 684 PHE A N 1
ATOM 5448 C CA . PHE A 1 684 ? -17.373 -19.435 2.702 1.00 98.38 684 PHE A CA 1
ATOM 5449 C C . PHE A 1 684 ? -17.388 -19.059 1.222 1.00 98.38 684 PHE A C 1
ATOM 5451 O O . PHE A 1 684 ? -17.952 -18.030 0.857 1.00 98.38 684 PHE A O 1
ATOM 5458 N N . LYS A 1 685 ? -16.805 -19.895 0.357 1.00 98.19 685 LYS A N 1
ATOM 5459 C CA . LYS A 1 685 ? -16.739 -19.618 -1.088 1.00 98.19 685 LYS A CA 1
ATOM 5460 C C . LYS A 1 685 ? -18.131 -19.493 -1.702 1.00 98.19 685 LYS A C 1
ATOM 5462 O O . LYS A 1 685 ? -18.367 -18.572 -2.479 1.00 98.19 685 LYS A O 1
ATOM 5467 N N . GLU A 1 686 ? -19.057 -20.371 -1.317 1.00 98.38 686 GLU A N 1
ATOM 5468 C CA . GLU A 1 686 ? -20.444 -20.304 -1.775 1.00 98.38 686 GLU A CA 1
ATOM 5469 C C . GLU A 1 686 ? -21.156 -19.040 -1.266 1.00 98.38 686 GLU A C 1
ATOM 5471 O O . GLU A 1 686 ? -21.839 -18.373 -2.040 1.00 98.38 686 GLU A O 1
ATOM 5476 N N . ALA A 1 687 ? -20.965 -18.649 -0.002 1.00 98.00 687 ALA A N 1
ATOM 5477 C CA . ALA A 1 687 ? -21.560 -17.425 0.535 1.00 98.00 687 ALA A CA 1
ATOM 5478 C C . ALA A 1 687 ? -21.052 -16.158 -0.181 1.00 98.00 687 ALA A C 1
ATOM 5480 O O . ALA A 1 687 ? -21.855 -15.290 -0.523 1.00 98.00 687 ALA A O 1
ATOM 5481 N N . PHE A 1 688 ? -19.746 -16.071 -0.464 1.00 98.19 688 PHE A N 1
ATOM 5482 C CA . PHE A 1 688 ? -19.166 -14.969 -1.245 1.00 98.19 688 PHE A CA 1
ATOM 5483 C C . PHE A 1 688 ? -19.727 -14.922 -2.675 1.00 98.19 688 PHE A C 1
ATOM 5485 O O . PHE A 1 688 ? -20.034 -13.840 -3.171 1.00 98.19 688 PHE A O 1
ATOM 5492 N N . GLU A 1 689 ? -19.913 -16.074 -3.328 1.00 97.38 689 GLU A N 1
ATOM 5493 C CA . GLU A 1 689 ? -20.534 -16.159 -4.659 1.00 97.38 689 GLU A CA 1
ATOM 5494 C C . GLU A 1 689 ? -21.983 -15.646 -4.650 1.00 97.38 689 GLU A C 1
ATOM 5496 O O . GLU A 1 689 ? -22.371 -14.842 -5.501 1.00 97.38 689 GLU A O 1
ATOM 5501 N N . VAL A 1 690 ? -22.783 -16.065 -3.661 1.00 96.94 690 VAL A N 1
ATOM 5502 C CA . VAL A 1 690 ? -24.178 -15.620 -3.520 1.00 96.94 690 VAL A CA 1
ATOM 5503 C C . VAL A 1 690 ? -24.243 -14.107 -3.305 1.00 96.94 690 VAL A C 1
ATOM 5505 O O . VAL A 1 690 ? -25.017 -13.431 -3.981 1.00 96.94 690 VAL A O 1
ATOM 5508 N N . ILE A 1 691 ? -23.404 -13.551 -2.427 1.00 94.19 691 ILE A N 1
ATOM 5509 C CA . ILE A 1 691 ? -23.335 -12.098 -2.198 1.00 94.19 691 ILE A CA 1
ATOM 5510 C C . ILE A 1 691 ? -22.930 -11.355 -3.466 1.00 94.19 691 ILE A C 1
ATOM 5512 O O . ILE A 1 691 ? -23.535 -10.339 -3.803 1.00 94.19 691 ILE A O 1
ATOM 5516 N N . GLN A 1 692 ? -21.941 -11.868 -4.199 1.00 95.56 692 GLN A N 1
ATOM 5517 C CA . GLN A 1 692 ? -21.507 -11.251 -5.444 1.00 95.56 692 GLN A CA 1
ATOM 5518 C C . GLN A 1 692 ? -22.648 -11.191 -6.471 1.00 95.56 692 GLN A C 1
ATOM 5520 O O . GLN A 1 692 ? -22.791 -10.181 -7.165 1.00 95.56 692 GLN A O 1
ATOM 5525 N N . CYS A 1 693 ? -23.494 -12.224 -6.535 1.00 94.19 693 CYS A N 1
ATOM 5526 C CA . CYS A 1 693 ? -24.705 -12.219 -7.355 1.00 94.19 693 CYS A CA 1
ATOM 5527 C C . CYS A 1 693 ? -25.725 -11.167 -6.891 1.00 94.19 693 CYS A C 1
ATOM 5529 O O . CYS A 1 693 ? -26.337 -10.506 -7.731 1.00 94.19 693 CYS A O 1
ATOM 5531 N N . GLU A 1 694 ? -25.908 -10.983 -5.580 1.00 87.94 694 GLU A N 1
ATOM 5532 C CA . GLU A 1 694 ? -26.773 -9.921 -5.046 1.00 87.94 694 GLU A CA 1
ATOM 5533 C C . GLU A 1 694 ? -26.240 -8.525 -5.397 1.00 87.94 694 GLU A C 1
ATOM 5535 O O . GLU A 1 694 ? -27.002 -7.680 -5.862 1.00 87.94 694 GLU A O 1
ATOM 5540 N N . PHE A 1 695 ? -24.928 -8.294 -5.311 1.00 91.06 695 PHE A N 1
ATOM 5541 C CA . PHE A 1 695 ? -24.308 -7.033 -5.729 1.00 91.06 695 PHE A CA 1
ATOM 5542 C C . PHE A 1 695 ? -24.522 -6.706 -7.208 1.00 91.06 695 PHE A C 1
ATOM 5544 O O . PHE A 1 695 ? -24.805 -5.555 -7.543 1.00 91.06 695 PHE A O 1
ATOM 5551 N N . VAL A 1 696 ? -24.485 -7.711 -8.089 1.00 89.12 696 VAL A N 1
ATOM 5552 C CA . VAL A 1 696 ? -24.838 -7.529 -9.508 1.00 89.12 696 VAL A CA 1
ATOM 5553 C C . VAL A 1 696 ? -26.298 -7.092 -9.660 1.00 89.12 696 VAL A C 1
ATOM 5555 O O . VAL A 1 696 ? -26.577 -6.169 -10.423 1.00 89.12 696 VAL A O 1
ATOM 5558 N N . LYS A 1 697 ? -27.233 -7.710 -8.924 1.00 84.94 697 LYS A N 1
ATOM 5559 C CA . LYS A 1 697 ? -28.661 -7.336 -8.959 1.00 84.94 697 LYS A CA 1
ATOM 5560 C C . LYS A 1 697 ? -28.902 -5.926 -8.421 1.00 84.94 697 LYS A C 1
ATOM 5562 O O . LYS A 1 697 ? -29.767 -5.220 -8.933 1.00 84.94 697 LYS A O 1
ATOM 5567 N N . MET A 1 698 ? -28.151 -5.532 -7.396 1.00 83.50 698 MET A N 1
ATOM 5568 C CA . MET A 1 698 ? -28.225 -4.208 -6.776 1.00 83.50 698 MET A CA 1
ATOM 5569 C C . MET A 1 698 ? -27.563 -3.116 -7.626 1.00 83.50 698 MET A C 1
ATOM 5571 O O . MET A 1 698 ? -27.890 -1.945 -7.460 1.00 83.50 698 MET A O 1
ATOM 5575 N N . GLY A 1 699 ? -26.661 -3.479 -8.544 1.00 83.56 699 GLY A N 1
ATOM 5576 C CA . GLY A 1 699 ? -25.946 -2.523 -9.387 1.00 83.56 699 GLY A CA 1
ATOM 5577 C C . GLY A 1 699 ? -24.982 -1.634 -8.599 1.00 83.56 699 GLY A C 1
ATOM 5578 O O . GLY A 1 699 ? -24.871 -0.445 -8.910 1.00 83.56 699 GLY A O 1
ATOM 5579 N N . VAL A 1 700 ? -24.323 -2.196 -7.576 1.00 84.69 700 VAL A N 1
ATOM 5580 C CA . VAL A 1 700 ? -23.284 -1.487 -6.809 1.00 84.69 700 VAL A CA 1
ATOM 5581 C C . VAL A 1 700 ? -22.144 -1.053 -7.735 1.00 84.69 700 VAL A C 1
ATOM 5583 O O . VAL A 1 700 ? -21.874 -1.694 -8.754 1.00 84.69 700 VAL A O 1
ATOM 5586 N N . LYS A 1 701 ? -21.506 0.071 -7.401 1.00 86.62 701 LYS A N 1
ATOM 5587 C CA . LYS A 1 701 ? -20.440 0.685 -8.215 1.00 86.62 701 LYS A CA 1
ATOM 5588 C C . LYS A 1 701 ? -19.110 0.828 -7.483 1.00 86.62 701 LYS A C 1
ATOM 5590 O O . LYS A 1 701 ? -18.126 1.214 -8.104 1.00 86.62 701 LYS A O 1
ATOM 5595 N N . ASP A 1 702 ? -19.115 0.576 -6.183 1.00 91.19 702 ASP A N 1
ATOM 5596 C CA . ASP A 1 702 ? -17.943 0.551 -5.323 1.00 91.19 702 ASP A CA 1
ATOM 5597 C C . ASP A 1 702 ? -17.488 -0.896 -5.080 1.00 91.19 702 ASP A C 1
ATOM 5599 O O . ASP A 1 702 ? -18.097 -1.848 -5.578 1.00 91.19 702 ASP A O 1
ATOM 5603 N N . GLY A 1 703 ? -16.390 -1.055 -4.346 1.00 94.31 703 GLY A N 1
ATOM 5604 C CA . GLY A 1 703 ? -15.848 -2.355 -3.981 1.00 94.31 703 GLY A CA 1
ATOM 5605 C C . GLY A 1 703 ? -15.455 -2.409 -2.511 1.00 94.31 703 GLY A C 1
ATOM 5606 O O . GLY A 1 703 ? -15.509 -1.404 -1.802 1.00 94.31 703 GLY A O 1
ATOM 5607 N N . ALA A 1 704 ? -15.110 -3.605 -2.044 1.00 95.44 704 ALA A N 1
ATOM 5608 C CA . ALA A 1 704 ? -14.567 -3.783 -0.704 1.00 95.44 704 ALA A CA 1
ATOM 5609 C C . ALA A 1 704 ? -13.586 -4.955 -0.621 1.00 95.44 704 ALA A C 1
ATOM 5611 O O . ALA A 1 704 ? -13.803 -6.014 -1.231 1.00 95.44 704 ALA A O 1
ATOM 5612 N N . CYS A 1 705 ? -12.554 -4.772 0.193 1.00 96.56 705 CYS A N 1
ATOM 5613 C CA . CYS A 1 705 ? -11.730 -5.827 0.758 1.00 96.56 705 CYS A CA 1
ATOM 5614 C C . CYS A 1 705 ? -12.425 -6.392 1.993 1.00 96.56 705 CYS A C 1
ATOM 5616 O O . CYS A 1 705 ? -13.037 -5.663 2.762 1.00 96.56 705 CYS A O 1
ATOM 5618 N N . VAL A 1 706 ? -12.401 -7.707 2.178 1.00 96.75 706 VAL A N 1
ATOM 5619 C CA . VAL A 1 706 ? -13.166 -8.368 3.232 1.00 96.75 706 VAL A CA 1
ATOM 5620 C C . VAL A 1 706 ? -12.398 -9.532 3.826 1.00 96.75 706 VAL A C 1
ATOM 5622 O O . VAL A 1 706 ? -11.993 -10.448 3.109 1.00 96.75 706 VAL A O 1
ATOM 5625 N N . THR A 1 707 ? -12.325 -9.561 5.153 1.00 97.62 707 THR A N 1
ATOM 5626 C CA . THR A 1 707 ? -11.867 -10.715 5.928 1.00 97.62 707 THR A CA 1
ATOM 5627 C C . THR A 1 707 ? -12.940 -11.123 6.923 1.00 97.62 707 THR A C 1
ATOM 5629 O O . THR A 1 707 ? -13.355 -10.327 7.759 1.00 97.62 707 THR A O 1
ATOM 5632 N N . VAL A 1 708 ? -13.383 -12.379 6.848 1.00 97.00 708 VAL A N 1
ATOM 5633 C CA . VAL A 1 708 ? -14.357 -12.985 7.765 1.00 97.00 708 VAL A CA 1
ATOM 5634 C C . VAL A 1 708 ? -13.707 -14.154 8.495 1.00 97.00 708 VAL A C 1
ATOM 5636 O O . VAL A 1 708 ? -13.046 -14.988 7.881 1.00 97.00 708 VAL A O 1
ATOM 5639 N N . VAL A 1 709 ? -13.933 -14.246 9.801 1.00 97.88 709 VAL A N 1
ATOM 5640 C CA . VAL A 1 709 ? -13.491 -15.351 10.648 1.00 97.88 709 VAL A CA 1
ATOM 5641 C C . VAL A 1 709 ? -14.696 -16.021 11.300 1.00 97.88 709 VAL A C 1
ATOM 5643 O O . VAL A 1 709 ? -15.466 -15.385 12.015 1.00 97.88 709 VAL A O 1
ATOM 5646 N N . PHE A 1 710 ? -14.844 -17.328 11.093 1.00 97.25 710 PHE A N 1
ATOM 5647 C CA . PHE A 1 710 ? -15.758 -18.169 11.856 1.00 97.25 710 PHE A CA 1
ATOM 5648 C C . PHE A 1 710 ? -14.961 -18.946 12.903 1.00 97.25 710 PHE A C 1
ATOM 5650 O O . PHE A 1 710 ? -14.206 -19.870 12.593 1.00 97.25 710 PHE A O 1
ATOM 5657 N N . LEU A 1 711 ? -15.110 -18.539 14.157 1.00 93.81 711 LEU A N 1
ATOM 5658 C CA . LEU A 1 711 ? -14.461 -19.148 15.303 1.00 93.81 711 LEU A CA 1
ATOM 5659 C C . LEU A 1 711 ? -15.357 -20.243 15.879 1.00 93.81 711 LEU A C 1
ATOM 5661 O O . LEU A 1 711 ? -16.537 -20.023 16.136 1.00 93.81 711 LEU A O 1
ATOM 5665 N N . THR A 1 712 ? -14.780 -21.411 16.125 1.00 91.62 712 THR A N 1
ATOM 5666 C CA . THR A 1 712 ? -15.402 -22.524 16.855 1.00 91.62 712 THR A CA 1
ATOM 5667 C C . THR A 1 712 ? -14.581 -22.811 18.116 1.00 91.62 712 THR A C 1
ATOM 5669 O O . THR A 1 712 ? -13.442 -22.337 18.215 1.00 91.62 712 THR A O 1
ATOM 5672 N N . PRO A 1 713 ? -15.055 -23.646 19.056 1.00 88.06 713 PRO A N 1
ATOM 5673 C CA . PRO A 1 713 ? -14.280 -23.957 20.261 1.00 88.06 713 PRO A CA 1
ATOM 5674 C C . PRO A 1 713 ? -12.900 -24.586 20.001 1.00 88.06 713 PRO A C 1
ATOM 5676 O O . PRO A 1 713 ? -12.006 -24.520 20.847 1.00 88.06 713 PRO A O 1
ATOM 5679 N N . LEU A 1 714 ? -12.709 -25.212 18.835 1.00 88.31 714 LEU A N 1
ATOM 5680 C CA . LEU A 1 714 ? -11.479 -25.934 18.487 1.00 88.31 714 LEU A CA 1
ATOM 5681 C C . LEU A 1 714 ? -10.680 -25.291 17.354 1.00 88.31 714 LEU A C 1
ATOM 5683 O O . LEU A 1 714 ? -9.476 -25.512 17.274 1.00 88.31 714 LEU A O 1
ATOM 5687 N N . LYS A 1 715 ? -11.333 -24.540 16.466 1.00 93.56 715 LYS A N 1
ATOM 5688 C CA . LYS A 1 715 ? -10.739 -24.090 15.204 1.00 93.56 715 LYS A CA 1
ATOM 5689 C C . LYS A 1 715 ? -11.129 -22.667 14.847 1.00 93.56 715 LYS A C 1
ATOM 5691 O O . LYS A 1 715 ? -12.249 -22.242 15.138 1.00 93.56 715 LYS A O 1
ATOM 5696 N N . ILE A 1 716 ? -10.220 -21.996 14.155 1.00 96.38 716 ILE A N 1
ATOM 5697 C CA . ILE A 1 716 ? -10.398 -20.696 13.516 1.00 96.38 716 ILE A CA 1
ATOM 5698 C C . ILE A 1 716 ? -10.480 -20.940 12.012 1.00 96.38 716 ILE A C 1
ATOM 5700 O O . ILE A 1 716 ? -9.545 -21.495 11.436 1.00 96.38 716 ILE A O 1
ATOM 5704 N N . TYR A 1 717 ? -11.589 -20.562 11.385 1.00 98.19 717 TYR A N 1
ATOM 5705 C CA . TYR A 1 717 ? -11.735 -20.611 9.933 1.00 98.19 717 TYR A CA 1
ATOM 5706 C C . TYR A 1 717 ? -11.746 -19.186 9.396 1.00 98.19 717 TYR A C 1
ATOM 5708 O O . TYR A 1 717 ? -12.602 -18.403 9.800 1.00 98.19 717 TYR A O 1
ATOM 5716 N N . THR A 1 718 ? -10.840 -18.862 8.483 1.00 98.25 718 THR A N 1
ATOM 5717 C CA . THR A 1 718 ? -10.711 -17.513 7.919 1.00 98.25 718 THR A CA 1
ATOM 5718 C C . THR A 1 718 ? -11.007 -17.549 6.429 1.00 98.25 718 THR A C 1
ATOM 5720 O O . THR A 1 718 ? -10.567 -18.465 5.738 1.00 98.25 718 THR A O 1
ATOM 5723 N N . ALA A 1 719 ? -11.739 -16.556 5.932 1.00 97.94 719 ALA A N 1
ATOM 5724 C CA . ALA A 1 719 ? -11.957 -16.297 4.516 1.00 97.94 719 ALA A CA 1
ATOM 5725 C C . ALA A 1 719 ? -11.594 -14.841 4.210 1.00 97.94 719 ALA A C 1
ATOM 5727 O O . ALA A 1 719 ? -12.207 -13.931 4.764 1.00 97.94 719 ALA A O 1
ATOM 5728 N N . GLN A 1 720 ? -10.607 -14.629 3.341 1.00 96.75 720 GLN A N 1
ATOM 5729 C CA . GLN A 1 720 ? -10.065 -13.308 3.020 1.00 96.75 720 GLN A CA 1
ATOM 5730 C C . GLN A 1 720 ? -10.129 -13.021 1.518 1.00 96.75 720 GLN A C 1
ATOM 5732 O O . GLN A 1 720 ? -9.783 -13.859 0.682 1.00 96.75 720 GLN A O 1
ATOM 5737 N N . CYS A 1 721 ? -10.545 -11.809 1.173 1.00 95.19 721 CYS A N 1
ATOM 5738 C CA . CYS A 1 721 ? -10.634 -11.273 -0.174 1.00 95.19 721 CYS A CA 1
ATOM 5739 C C . CYS A 1 721 ? -10.100 -9.834 -0.147 1.00 95.19 721 CYS A C 1
ATOM 5741 O O . CYS A 1 721 ? -10.800 -8.951 0.323 1.00 95.19 721 CYS A O 1
ATOM 5743 N N . GLY A 1 722 ? -8.867 -9.604 -0.603 1.00 94.50 722 GLY A N 1
ATOM 5744 C CA . GLY A 1 722 ? -8.188 -8.307 -0.470 1.00 94.50 722 GLY A CA 1
ATOM 5745 C C . GLY A 1 722 ? -7.099 -8.311 0.607 1.00 94.50 722 GLY A C 1
ATOM 5746 O O . GLY A 1 722 ? -6.436 -9.336 0.808 1.00 94.50 722 GLY A O 1
ATOM 5747 N N . ASP A 1 723 ? -6.918 -7.177 1.269 1.00 92.00 723 ASP A N 1
ATOM 5748 C CA . ASP A 1 723 ? -5.795 -6.814 2.149 1.00 92.00 723 ASP A CA 1
ATOM 5749 C C . ASP A 1 723 ? -6.179 -6.530 3.615 1.00 92.00 723 ASP A C 1
ATOM 5751 O O . ASP A 1 723 ? -5.299 -6.360 4.452 1.00 92.00 723 ASP A O 1
ATOM 5755 N N . CYS A 1 724 ? -7.458 -6.623 3.996 1.00 94.50 724 CYS A N 1
ATOM 5756 C CA . CYS A 1 724 ? -7.817 -6.773 5.413 1.00 94.50 724 CYS A CA 1
ATOM 5757 C C . CYS A 1 724 ? -7.142 -8.022 5.996 1.00 94.50 724 CYS A C 1
ATOM 5759 O O . CYS A 1 724 ? -7.145 -9.071 5.354 1.00 94.50 724 CYS A O 1
ATOM 5761 N N . ARG A 1 725 ? -6.673 -7.995 7.245 1.00 95.00 725 ARG A N 1
ATOM 5762 C CA . ARG A 1 725 ? -5.876 -9.097 7.818 1.00 95.00 725 ARG A CA 1
ATOM 5763 C C . ARG A 1 725 ? -6.446 -9.594 9.146 1.00 95.00 725 ARG A C 1
ATOM 5765 O O . ARG A 1 725 ? -6.936 -8.823 9.974 1.00 95.00 725 ARG A O 1
ATOM 5772 N N . ALA A 1 726 ? -6.359 -10.913 9.349 1.00 97.31 726 ALA A N 1
ATOM 5773 C CA . ALA A 1 726 ? -6.637 -11.576 10.622 1.00 97.31 726 ALA A CA 1
ATOM 5774 C C . ALA A 1 726 ? -5.350 -12.144 11.244 1.00 97.31 726 ALA A C 1
ATOM 5776 O O . ALA A 1 726 ? -4.611 -12.886 10.590 1.00 97.31 726 ALA A O 1
ATOM 5777 N N . VAL A 1 727 ? -5.103 -11.821 12.515 1.00 97.69 727 VAL A N 1
ATOM 5778 C CA . VAL A 1 727 ? -3.904 -12.207 13.269 1.00 97.69 727 VAL A CA 1
ATOM 5779 C C . VAL A 1 727 ? -4.303 -12.903 14.566 1.00 97.69 727 VAL A C 1
ATOM 5781 O O . VAL A 1 727 ? -4.989 -12.335 15.413 1.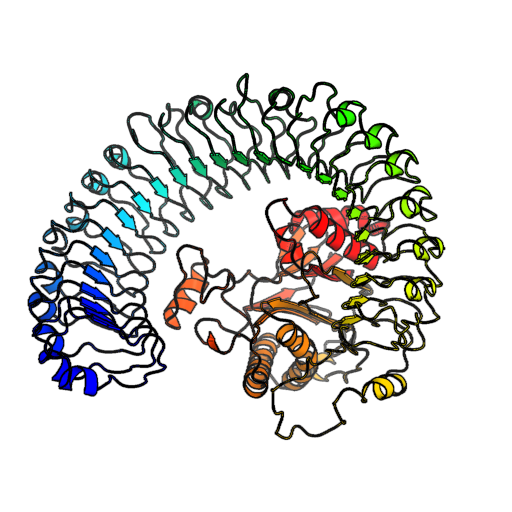00 97.69 727 VAL A O 1
ATOM 5784 N N . TYR A 1 728 ? -3.855 -14.144 14.723 1.00 96.94 728 TYR A N 1
ATOM 5785 C CA . TYR A 1 728 ? -4.046 -14.955 15.918 1.00 96.94 728 TYR A CA 1
ATOM 5786 C C . TYR A 1 728 ? -2.817 -14.863 16.822 1.00 96.94 728 TYR A C 1
ATOM 5788 O O . TYR A 1 728 ? -1.692 -15.120 16.390 1.00 96.94 728 TYR A O 1
ATOM 5796 N N . VAL A 1 729 ? -3.032 -14.482 18.076 1.00 96.06 729 VAL A N 1
ATOM 5797 C CA . VAL A 1 729 ? -1.981 -14.219 19.055 1.00 96.06 729 VAL A CA 1
ATOM 5798 C C . VAL A 1 729 ? -2.007 -15.280 20.146 1.00 96.06 729 VAL A C 1
ATOM 5800 O O . VAL A 1 729 ? -3.038 -15.548 20.766 1.00 96.06 729 VAL A O 1
ATOM 5803 N N . THR A 1 730 ? -0.836 -15.855 20.380 1.00 93.31 730 THR A N 1
ATOM 5804 C CA . THR A 1 730 ? -0.552 -16.858 21.410 1.00 93.31 730 THR A CA 1
ATOM 5805 C C . THR A 1 730 ? 0.452 -16.305 22.408 1.00 93.31 730 THR A C 1
ATOM 5807 O O . THR A 1 730 ? 1.031 -15.247 22.172 1.00 93.31 730 THR A O 1
ATOM 5810 N N . SER A 1 731 ? 0.722 -17.049 23.476 1.00 90.25 731 SER A N 1
ATOM 5811 C CA . SER A 1 731 ? 1.733 -16.677 24.467 1.00 90.25 731 SER A CA 1
ATOM 5812 C C . SER A 1 731 ? 3.163 -16.537 23.920 1.00 90.25 731 SER A C 1
ATOM 5814 O O . SER A 1 731 ? 4.003 -15.921 24.573 1.00 90.25 731 SER A O 1
ATOM 5816 N N . GLU A 1 732 ? 3.447 -17.100 22.739 1.00 89.38 732 GLU A N 1
ATOM 5817 C CA . GLU A 1 732 ? 4.791 -17.120 22.148 1.00 89.38 732 GLU A CA 1
ATOM 5818 C C . GLU A 1 732 ? 4.934 -16.248 20.893 1.00 89.38 732 GLU A C 1
ATOM 5820 O O . GLU A 1 732 ? 6.049 -15.842 20.560 1.00 89.38 732 GLU A O 1
ATOM 5825 N N . LYS A 1 733 ? 3.846 -16.011 20.145 1.00 90.75 733 LYS A N 1
ATOM 5826 C CA . LYS A 1 733 ? 3.902 -15.356 18.825 1.00 90.75 733 LYS A CA 1
ATOM 5827 C C . LYS A 1 733 ? 2.554 -14.845 18.317 1.00 90.75 733 LYS A C 1
ATOM 5829 O O . LYS A 1 733 ? 1.495 -15.354 18.695 1.00 90.75 733 LYS A O 1
ATOM 5834 N N . ALA A 1 734 ? 2.626 -13.932 17.346 1.00 94.75 734 ALA A N 1
ATOM 5835 C CA . ALA A 1 734 ? 1.526 -13.549 16.462 1.00 94.75 734 ALA A CA 1
ATOM 5836 C C . ALA A 1 734 ? 1.601 -14.281 15.110 1.00 94.75 734 ALA A C 1
ATOM 5838 O O . ALA A 1 734 ? 2.659 -14.379 14.488 1.00 94.75 734 ALA A O 1
ATOM 5839 N N . ILE A 1 735 ? 0.464 -14.799 14.648 1.00 95.19 735 ILE A N 1
ATOM 5840 C CA . ILE A 1 735 ? 0.329 -15.597 13.427 1.00 95.19 735 ILE A CA 1
ATOM 5841 C C . ILE A 1 735 ? -0.701 -14.935 12.518 1.00 95.19 735 ILE A C 1
ATOM 5843 O O . ILE A 1 735 ? -1.882 -14.868 12.852 1.00 95.19 735 ILE A O 1
ATOM 5847 N N . GLN A 1 736 ? -0.272 -14.494 11.341 1.00 96.00 736 GLN A N 1
ATOM 5848 C CA . GLN A 1 736 ? -1.183 -14.045 10.295 1.00 96.00 736 GLN A CA 1
ATOM 5849 C C . GLN A 1 736 ? -1.865 -15.249 9.637 1.00 96.00 736 GLN A C 1
ATOM 5851 O O . GLN A 1 736 ? -1.199 -16.199 9.225 1.00 96.00 736 GLN A O 1
ATOM 5856 N N . LEU A 1 737 ? -3.197 -15.222 9.570 1.00 95.94 737 LEU A N 1
ATOM 5857 C CA . LEU A 1 737 ? -3.995 -16.385 9.177 1.00 95.94 737 LEU A CA 1
ATOM 5858 C C . LEU A 1 737 ? -4.148 -16.558 7.659 1.00 95.94 737 LEU A C 1
ATOM 5860 O O . LEU A 1 737 ? -4.379 -17.683 7.227 1.00 95.94 737 LEU A O 1
ATOM 5864 N N . CYS A 1 738 ? -4.021 -15.492 6.863 1.00 91.50 738 CYS A N 1
ATOM 5865 C CA . CYS A 1 738 ? -4.137 -15.503 5.396 1.00 91.50 738 CYS A CA 1
ATOM 5866 C C . CYS A 1 738 ? -3.104 -14.568 4.755 1.00 91.50 738 CYS A C 1
ATOM 5868 O O . CYS A 1 738 ? -2.647 -13.616 5.394 1.00 91.50 738 CYS A O 1
ATOM 5870 N N . THR A 1 739 ? -2.756 -14.811 3.489 1.00 87.38 739 THR A N 1
ATOM 5871 C CA . THR A 1 739 ? -1.894 -13.893 2.731 1.00 87.38 739 THR A CA 1
ATOM 5872 C C . THR A 1 739 ? -2.683 -12.699 2.202 1.00 87.38 739 THR A C 1
ATOM 5874 O O . THR A 1 739 ? -3.857 -12.823 1.859 1.00 87.38 739 THR A O 1
ATOM 5877 N N . GLU A 1 740 ? -2.047 -11.531 2.143 1.00 88.69 740 GLU A N 1
ATOM 5878 C CA . GLU A 1 740 ? -2.637 -10.359 1.490 1.00 88.69 740 GLU A CA 1
ATOM 5879 C C . GLU A 1 740 ? -2.626 -10.533 -0.023 1.00 88.69 740 GLU A C 1
ATOM 5881 O O . GLU A 1 740 ? -1.761 -11.202 -0.580 1.00 88.69 740 GLU A O 1
ATOM 5886 N N . HIS A 1 741 ? -3.615 -9.963 -0.705 1.00 92.94 741 HIS A N 1
ATOM 5887 C CA . HIS A 1 741 ? -3.834 -10.211 -2.127 1.00 92.94 741 HIS A CA 1
ATOM 5888 C C . HIS A 1 741 ? -3.284 -9.092 -3.019 1.00 92.94 741 HIS A C 1
ATOM 5890 O O . HIS A 1 741 ? -4.002 -8.571 -3.885 1.00 92.94 741 HIS A O 1
ATOM 5896 N N . GLU A 1 742 ? -2.010 -8.742 -2.851 1.00 89.94 742 GLU A N 1
ATOM 5897 C CA . GLU A 1 742 ? -1.350 -7.748 -3.699 1.00 89.94 742 GLU A CA 1
ATOM 5898 C C . GLU A 1 742 ? -1.240 -8.229 -5.162 1.00 89.94 742 GLU A C 1
ATOM 5900 O O . GLU A 1 742 ? -0.794 -9.353 -5.424 1.00 89.94 742 GLU A O 1
ATOM 5905 N N . PRO A 1 743 ? -1.568 -7.388 -6.162 1.00 90.19 743 PRO A N 1
ATOM 5906 C CA . PRO A 1 743 ? -1.431 -7.730 -7.574 1.00 90.19 743 PRO A CA 1
ATOM 5907 C C . PRO A 1 743 ? 0.002 -8.090 -7.963 1.00 90.19 743 PRO A C 1
ATOM 5909 O O . PRO A 1 743 ? 0.207 -8.873 -8.880 1.00 90.19 743 PRO A O 1
ATOM 5912 N N . THR A 1 744 ? 1.000 -7.540 -7.276 1.00 82.38 744 THR A N 1
ATOM 5913 C CA . THR A 1 744 ? 2.431 -7.771 -7.520 1.00 82.38 744 THR A CA 1
ATOM 5914 C C . THR A 1 744 ? 2.877 -9.199 -7.186 1.00 82.38 744 THR A C 1
ATOM 5916 O O . THR A 1 744 ? 3.910 -9.642 -7.689 1.00 82.38 744 THR A O 1
ATOM 5919 N N . MET A 1 745 ? 2.108 -9.952 -6.394 1.00 84.06 745 MET A N 1
ATOM 5920 C CA . MET A 1 745 ? 2.457 -11.318 -6.018 1.00 84.06 745 MET A CA 1
ATOM 5921 C C . MET A 1 745 ? 2.387 -12.273 -7.213 1.00 84.06 745 MET A C 1
ATOM 5923 O O . MET A 1 745 ? 1.395 -12.323 -7.941 1.00 84.06 745 MET A O 1
ATOM 5927 N N . LYS A 1 746 ? 3.411 -13.127 -7.368 1.00 77.50 746 LYS A N 1
ATOM 5928 C CA . LYS A 1 746 ? 3.548 -14.075 -8.496 1.00 77.50 746 LYS A CA 1
ATOM 5929 C C . LYS A 1 746 ? 2.298 -14.945 -8.710 1.00 77.50 746 LYS A C 1
ATOM 5931 O O . LYS A 1 746 ? 1.928 -15.219 -9.851 1.00 77.50 746 LYS A O 1
ATOM 5936 N N . MET A 1 747 ? 1.638 -15.382 -7.633 1.00 83.75 747 MET A N 1
ATOM 5937 C CA . MET A 1 747 ? 0.412 -16.190 -7.715 1.00 83.75 747 MET A CA 1
ATOM 5938 C C . MET A 1 747 ? -0.798 -15.382 -8.205 1.00 83.75 747 MET A C 1
ATOM 5940 O O . MET A 1 747 ? -1.536 -15.867 -9.069 1.00 83.75 747 MET A O 1
ATOM 5944 N N . GLU A 1 748 ? -0.970 -14.145 -7.731 1.00 90.31 748 GLU A N 1
ATOM 5945 C CA . GLU A 1 748 ? -2.064 -13.272 -8.170 1.00 90.31 748 GLU A CA 1
ATOM 5946 C C . GLU A 1 748 ? -1.857 -12.786 -9.605 1.00 90.31 748 GLU A C 1
ATOM 5948 O O . GLU A 1 748 ? -2.799 -12.847 -10.392 1.00 90.31 748 GLU A O 1
ATOM 5953 N N . GLN A 1 749 ? -0.631 -12.443 -10.015 1.00 82.69 749 GLN A N 1
ATOM 5954 C CA . GLN A 1 749 ? -0.338 -12.106 -11.415 1.00 82.69 749 GLN A CA 1
ATOM 5955 C C . GLN A 1 749 ? -0.706 -13.234 -12.375 1.00 82.69 749 GLN A C 1
ATOM 5957 O O . GLN A 1 749 ? -1.351 -12.996 -13.397 1.00 82.69 749 GLN A O 1
ATOM 5962 N N . LYS A 1 750 ? -0.350 -14.483 -12.040 1.00 81.38 750 LYS A N 1
ATOM 5963 C CA . LYS A 1 750 ? -0.720 -15.654 -12.850 1.00 81.38 750 LYS A CA 1
ATOM 5964 C C . LYS A 1 750 ? -2.237 -15.779 -12.996 1.00 81.38 750 LYS A C 1
ATOM 5966 O O . LYS A 1 750 ? -2.728 -16.064 -14.091 1.00 81.38 750 LYS A O 1
ATOM 5971 N N . ARG A 1 751 ? -2.989 -15.548 -11.915 1.00 89.81 751 ARG A N 1
ATOM 5972 C CA . ARG A 1 751 ? -4.459 -15.559 -11.932 1.00 89.81 751 ARG A CA 1
ATOM 5973 C C . ARG A 1 751 ? -5.027 -14.414 -12.778 1.00 89.81 751 ARG A C 1
ATOM 5975 O O . ARG A 1 751 ? -5.862 -14.676 -13.642 1.00 89.81 751 ARG A O 1
ATOM 5982 N N . ILE A 1 752 ? -4.563 -13.184 -12.558 1.00 89.50 752 ILE A N 1
ATOM 5983 C CA . ILE A 1 752 ? -4.966 -11.965 -13.279 1.00 89.50 752 ILE A CA 1
ATOM 5984 C C . ILE A 1 752 ? -4.759 -12.147 -14.787 1.00 89.50 752 ILE A C 1
ATOM 5986 O O . ILE A 1 752 ? -5.686 -11.960 -15.574 1.00 89.50 752 ILE A O 1
ATOM 5990 N N . LYS A 1 753 ? -3.573 -12.617 -15.180 1.00 79.19 753 LYS A N 1
ATOM 5991 C CA . LYS A 1 753 ? -3.210 -12.912 -16.570 1.00 79.19 753 LYS A CA 1
ATOM 5992 C C . LYS A 1 753 ? -4.121 -13.969 -17.190 1.00 79.19 753 LYS A C 1
ATOM 5994 O O . LYS A 1 753 ? -4.624 -13.789 -18.298 1.00 79.19 753 LYS A O 1
ATOM 5999 N N . LYS A 1 754 ? -4.412 -15.057 -16.465 1.00 79.88 754 LYS A N 1
ATOM 6000 C CA . LYS A 1 754 ? -5.361 -16.094 -16.915 1.00 79.88 754 LYS A CA 1
ATOM 6001 C C . LYS A 1 754 ? -6.774 -15.535 -17.136 1.00 79.88 754 LYS A C 1
ATOM 6003 O O . LYS A 1 754 ? -7.477 -16.006 -18.029 1.00 79.88 754 LYS A O 1
ATOM 6008 N N . ALA A 1 755 ? -7.170 -14.528 -16.359 1.00 84.00 755 ALA A N 1
ATOM 6009 C CA . ALA A 1 755 ? -8.436 -13.812 -16.500 1.00 84.00 755 ALA A CA 1
ATOM 6010 C C . ALA A 1 755 ? -8.425 -12.723 -17.597 1.00 84.00 755 ALA A C 1
ATOM 6012 O O . ALA A 1 755 ? -9.451 -12.085 -17.822 1.00 84.00 755 ALA A O 1
ATOM 6013 N N . GLY A 1 756 ? -7.308 -12.530 -18.310 1.00 74.62 756 GLY A N 1
ATOM 6014 C CA . GLY A 1 756 ? -7.163 -11.516 -19.361 1.00 74.62 756 GLY A CA 1
ATOM 6015 C C . GLY A 1 756 ? -6.847 -10.108 -18.845 1.00 74.62 756 GLY A C 1
ATOM 6016 O O . GLY A 1 756 ? -6.965 -9.151 -19.605 1.00 74.62 756 GLY A O 1
ATOM 6017 N N . GLY A 1 757 ? -6.468 -9.976 -17.572 1.00 82.19 757 GLY A N 1
ATOM 6018 C CA . GLY A 1 757 ? -5.976 -8.731 -16.987 1.00 82.19 757 GLY A CA 1
ATOM 6019 C C . GLY A 1 757 ? -4.453 -8.674 -16.943 1.00 82.19 757 GLY A C 1
ATOM 6020 O O . GLY A 1 757 ? -3.768 -9.631 -17.297 1.00 82.19 757 GLY A O 1
ATOM 6021 N N . PHE A 1 758 ? -3.919 -7.558 -16.459 1.00 78.12 758 PHE A N 1
ATOM 6022 C CA . PHE A 1 758 ? -2.487 -7.365 -16.249 1.00 78.12 758 PHE A CA 1
ATOM 6023 C C . PHE A 1 758 ? -2.252 -6.452 -15.048 1.00 78.12 758 PHE A C 1
ATOM 6025 O O . PHE A 1 758 ? -3.152 -5.721 -14.628 1.00 78.12 758 PHE A O 1
ATOM 6032 N N . VAL A 1 759 ? -1.033 -6.500 -14.522 1.00 84.06 759 VAL A N 1
ATOM 6033 C CA . VAL A 1 759 ? -0.573 -5.591 -13.471 1.00 84.06 759 VAL A CA 1
ATOM 6034 C C . VAL A 1 759 ? 0.318 -4.544 -14.113 1.00 84.06 759 VAL A C 1
ATOM 6036 O O . VAL A 1 759 ? 1.235 -4.895 -14.859 1.00 84.06 759 VAL A O 1
ATOM 6039 N N . ASP A 1 760 ? 0.012 -3.272 -13.884 1.00 74.00 760 ASP A N 1
ATOM 6040 C CA . ASP A 1 760 ? 0.780 -2.163 -14.437 1.00 74.00 760 ASP A CA 1
ATOM 6041 C C . ASP A 1 760 ? 2.103 -1.932 -13.682 1.00 74.00 760 ASP A C 1
ATOM 6043 O O . ASP A 1 760 ? 2.388 -2.553 -12.657 1.00 74.00 760 ASP A O 1
ATOM 6047 N N . ALA A 1 761 ? 2.930 -1.017 -14.193 1.00 65.31 761 ALA A N 1
ATOM 6048 C CA . ALA A 1 761 ? 4.219 -0.675 -13.586 1.00 65.31 761 ALA A CA 1
ATOM 6049 C C . ALA A 1 761 ? 4.095 -0.046 -12.182 1.00 65.31 761 ALA A C 1
ATOM 6051 O O . ALA A 1 761 ? 5.086 0.034 -11.461 1.00 65.31 761 ALA A O 1
ATOM 6052 N N . ALA A 1 762 ? 2.900 0.407 -11.786 1.00 71.44 762 ALA A N 1
ATOM 6053 C CA . ALA A 1 762 ? 2.617 0.905 -10.444 1.00 71.44 762 ALA A CA 1
ATOM 6054 C C . ALA A 1 762 ? 2.133 -0.208 -9.495 1.00 71.44 762 ALA A C 1
ATOM 6056 O O . ALA A 1 762 ? 1.722 0.091 -8.372 1.00 71.44 762 ALA A O 1
ATOM 6057 N N . GLY A 1 763 ? 2.158 -1.473 -9.933 1.00 80.50 763 GLY A N 1
ATOM 6058 C CA . GLY A 1 763 ? 1.711 -2.619 -9.147 1.00 80.50 763 GLY A CA 1
ATOM 6059 C C . GLY A 1 763 ? 0.192 -2.724 -9.024 1.00 80.50 763 GLY A C 1
ATOM 6060 O O . GLY A 1 763 ? -0.291 -3.401 -8.120 1.00 80.50 763 GLY A O 1
ATOM 6061 N N . ARG A 1 764 ? -0.575 -2.057 -9.898 1.00 87.25 764 ARG A N 1
ATOM 6062 C CA . ARG A 1 764 ? -2.041 -2.019 -9.834 1.00 87.25 764 ARG A CA 1
ATOM 6063 C C . ARG A 1 764 ? -2.687 -2.900 -10.894 1.00 87.25 764 ARG A C 1
ATOM 6065 O O . ARG A 1 764 ? -2.159 -3.067 -11.990 1.00 87.25 764 ARG A O 1
ATOM 6072 N N . VAL A 1 765 ? -3.878 -3.408 -10.596 1.00 88.81 765 VAL A N 1
ATOM 6073 C CA . VAL A 1 765 ? -4.745 -4.127 -11.540 1.00 88.81 765 VAL A CA 1
ATOM 6074 C C . VAL A 1 765 ? -6.096 -3.428 -11.600 1.00 88.81 765 VAL A C 1
ATOM 6076 O O . VAL A 1 765 ? -6.698 -3.137 -10.572 1.00 88.81 765 VAL A O 1
ATOM 6079 N N . SER A 1 766 ? -6.555 -3.079 -12.803 1.00 86.94 766 SER A N 1
ATOM 6080 C CA . SER A 1 766 ? -7.771 -2.268 -12.989 1.00 86.94 766 SER A CA 1
ATOM 6081 C C . SER A 1 766 ? -7.792 -0.966 -12.159 1.00 86.94 766 SER A C 1
ATOM 6083 O O . SER A 1 766 ? -8.849 -0.492 -11.759 1.00 86.94 766 SER A O 1
ATOM 6085 N N . GLY A 1 767 ? -6.618 -0.379 -11.889 1.00 86.69 767 GLY A N 1
ATOM 6086 C CA . GLY A 1 767 ? -6.463 0.835 -11.073 1.00 86.69 767 GLY A CA 1
ATOM 6087 C C . GLY A 1 767 ? -6.389 0.612 -9.555 1.00 86.69 767 GLY A C 1
ATOM 6088 O O . GLY A 1 767 ? -6.057 1.556 -8.833 1.00 86.69 767 GLY A O 1
ATOM 6089 N N . LEU A 1 768 ? -6.611 -0.615 -9.076 1.00 88.81 768 LEU A N 1
ATOM 6090 C CA . LEU A 1 768 ? -6.607 -0.985 -7.658 1.00 88.81 768 LEU A CA 1
ATOM 6091 C C . LEU A 1 768 ? -5.278 -1.602 -7.212 1.00 88.81 768 LEU A C 1
ATOM 6093 O O . LEU A 1 768 ? -4.582 -2.242 -8.000 1.00 88.81 768 LEU A O 1
ATOM 6097 N N . ARG A 1 769 ? -4.950 -1.421 -5.926 1.00 89.88 769 ARG A N 1
ATOM 6098 C CA . ARG A 1 769 ? -3.801 -2.049 -5.244 1.00 89.88 769 ARG A CA 1
ATOM 6099 C C . ARG A 1 769 ? -4.098 -3.446 -4.701 1.00 89.88 769 ARG A C 1
ATOM 6101 O O . ARG A 1 769 ? -3.197 -4.091 -4.188 1.00 89.88 769 ARG A O 1
ATOM 6108 N N . VAL A 1 770 ? -5.322 -3.926 -4.889 1.00 93.75 770 VAL A N 1
ATOM 6109 C CA . VAL A 1 770 ? -5.763 -5.267 -4.513 1.00 93.75 770 VAL A CA 1
ATOM 6110 C C . VAL A 1 770 ? -6.188 -6.043 -5.740 1.00 93.75 770 VAL A C 1
ATOM 6112 O O . VAL A 1 770 ? -6.713 -5.496 -6.709 1.00 93.75 770 VAL A O 1
ATOM 6115 N N . SER A 1 771 ? -5.944 -7.345 -5.710 1.00 95.00 771 SER A N 1
ATOM 6116 C CA . SER A 1 771 ? -6.287 -8.245 -6.811 1.00 95.00 771 SER A CA 1
ATOM 6117 C C . SER A 1 771 ? -7.586 -9.021 -6.572 1.00 95.00 771 SER A C 1
ATOM 6119 O O . SER A 1 771 ? -8.152 -9.602 -7.509 1.00 95.00 771 SER A O 1
ATOM 6121 N N . ARG A 1 772 ? -8.085 -9.018 -5.334 1.00 95.88 772 ARG A N 1
ATOM 6122 C CA . ARG A 1 772 ? -9.333 -9.661 -4.927 1.00 95.88 772 ARG A CA 1
ATOM 6123 C C . ARG A 1 772 ? -10.186 -8.668 -4.152 1.00 95.88 772 ARG A C 1
ATOM 6125 O O . ARG A 1 772 ? -9.655 -7.930 -3.338 1.00 95.88 772 ARG A O 1
ATOM 6132 N N . SER A 1 773 ? -11.480 -8.665 -4.432 1.00 96.44 773 SER A N 1
ATOM 6133 C CA . SER A 1 773 ? -12.459 -7.778 -3.800 1.00 96.44 773 SER A CA 1
ATOM 6134 C C . SER A 1 773 ? -13.873 -8.299 -4.043 1.00 96.44 773 SER A C 1
ATOM 6136 O O . SER A 1 773 ? -14.105 -9.084 -4.968 1.00 96.44 773 SER A O 1
ATOM 6138 N N . VAL A 1 774 ? -14.850 -7.835 -3.275 1.00 96.31 774 VAL A N 1
ATOM 6139 C CA . VAL A 1 774 ? -16.277 -7.965 -3.612 1.00 96.31 774 VAL A CA 1
ATOM 6140 C C . VAL A 1 774 ? -16.788 -6.650 -4.213 1.00 96.31 774 VAL A C 1
ATOM 6142 O O . VAL A 1 774 ? -16.178 -5.605 -4.019 1.00 96.31 774 VAL A O 1
ATOM 6145 N N . GLY A 1 775 ? -17.884 -6.685 -4.974 1.00 93.75 775 GLY A N 1
ATOM 6146 C CA . GLY A 1 775 ? -18.570 -5.471 -5.452 1.00 93.75 775 GLY A CA 1
ATOM 6147 C C . GLY A 1 775 ? -18.016 -4.821 -6.726 1.00 93.75 775 GLY A C 1
ATOM 6148 O O . GLY A 1 775 ? -18.831 -4.370 -7.516 1.00 93.75 775 GLY A O 1
ATOM 6149 N N . ASP A 1 776 ? -16.703 -4.868 -7.012 1.00 93.94 776 ASP A N 1
ATOM 6150 C CA . ASP A 1 776 ? -16.090 -4.302 -8.240 1.00 93.94 776 ASP A CA 1
ATOM 6151 C C . ASP A 1 776 ? -16.540 -5.019 -9.541 1.00 93.94 776 ASP A C 1
ATOM 6153 O O . ASP A 1 776 ? -15.759 -5.724 -10.192 1.00 93.94 776 ASP A O 1
ATOM 6157 N N . ILE A 1 777 ? -17.817 -4.876 -9.919 1.00 92.12 777 ILE A N 1
ATOM 6158 C CA . ILE A 1 777 ? -18.496 -5.685 -10.943 1.00 92.12 777 ILE A CA 1
ATOM 6159 C C . ILE A 1 777 ? -17.827 -5.529 -12.306 1.00 92.12 777 ILE A C 1
ATOM 6161 O O . ILE A 1 777 ? -17.562 -6.521 -12.985 1.00 92.12 777 ILE A O 1
ATOM 6165 N N . GLU A 1 778 ? -17.526 -4.289 -12.699 1.00 88.44 778 GLU A N 1
ATOM 6166 C CA . GLU A 1 778 ? -16.968 -3.961 -14.018 1.00 88.44 778 GLU A CA 1
ATOM 6167 C C . GLU A 1 778 ? -15.568 -4.556 -14.238 1.00 88.44 778 GLU A C 1
ATOM 6169 O O . GLU A 1 778 ? -15.139 -4.738 -15.376 1.00 88.44 778 GLU A O 1
ATOM 6174 N N . ASN A 1 779 ? -14.877 -4.908 -13.152 1.00 89.75 779 ASN A N 1
ATOM 6175 C CA . ASN A 1 779 ? -13.512 -5.421 -13.165 1.00 89.75 779 ASN A CA 1
ATOM 6176 C C . ASN A 1 779 ? -13.438 -6.955 -13.065 1.00 89.75 779 ASN A C 1
ATOM 6178 O O . ASN A 1 779 ? -12.343 -7.525 -13.085 1.00 89.75 779 ASN A O 1
ATOM 6182 N N . LYS A 1 780 ? -14.573 -7.659 -12.956 1.00 88.69 780 LYS A N 1
ATOM 6183 C CA . LYS A 1 780 ? -14.608 -9.131 -12.963 1.00 88.69 780 LYS A CA 1
ATOM 6184 C C . LYS A 1 780 ? -14.434 -9.665 -14.399 1.00 88.69 780 LYS A C 1
ATOM 6186 O O . LYS A 1 780 ? -14.969 -9.072 -15.333 1.00 88.69 780 LYS A O 1
ATOM 6191 N N . PRO A 1 781 ? -13.722 -10.791 -14.625 1.00 89.81 781 PRO A N 1
ATOM 6192 C CA . PRO A 1 781 ? -13.098 -11.696 -13.650 1.00 89.81 781 PRO A CA 1
ATOM 6193 C C . PRO A 1 781 ? -11.622 -11.376 -13.338 1.00 89.81 781 PRO A C 1
ATOM 6195 O O . PRO A 1 781 ? -10.944 -12.183 -12.699 1.00 89.81 781 PRO A O 1
ATOM 6198 N N . VAL A 1 782 ? -11.097 -10.245 -13.825 1.00 90.44 782 VAL A N 1
ATOM 6199 C CA . VAL A 1 782 ? -9.705 -9.831 -13.583 1.00 90.44 782 VAL A CA 1
ATOM 6200 C C . VAL A 1 782 ? -9.460 -9.675 -12.081 1.00 90.44 782 VAL A C 1
ATOM 6202 O O . VAL A 1 782 ? -8.552 -10.302 -11.526 1.00 90.44 782 VAL A O 1
ATOM 6205 N N . LEU A 1 783 ? -10.347 -8.949 -11.403 1.00 94.12 783 LEU A N 1
ATOM 6206 C CA . LEU A 1 783 ? -10.538 -9.077 -9.962 1.00 94.12 783 LEU A CA 1
ATOM 6207 C C . LEU A 1 783 ? -11.426 -10.290 -9.678 1.00 94.12 783 LEU A C 1
ATOM 6209 O O . LEU A 1 783 ? -12.393 -10.533 -10.397 1.00 94.12 783 LEU A O 1
ATOM 6213 N N . THR A 1 784 ? -11.151 -11.033 -8.608 1.00 95.06 784 THR A N 1
ATOM 6214 C CA . THR A 1 784 ? -12.012 -12.144 -8.162 1.00 95.06 784 THR A CA 1
ATOM 6215 C C . THR A 1 784 ? -12.584 -11.860 -6.780 1.00 95.06 784 THR A C 1
ATOM 6217 O O . THR A 1 784 ? -11.928 -11.226 -5.964 1.00 95.06 784 THR A O 1
ATOM 6220 N N . HIS A 1 785 ? -13.813 -12.302 -6.533 1.00 95.69 785 HIS A N 1
ATOM 6221 C CA . HIS A 1 785 ? -14.462 -12.291 -5.216 1.00 95.69 785 HIS A CA 1
ATOM 6222 C C . HIS A 1 785 ? -14.286 -13.613 -4.463 1.00 95.69 785 HIS A C 1
ATOM 6224 O O . HIS A 1 785 ? -14.730 -13.736 -3.328 1.00 95.69 785 HIS A O 1
ATOM 6230 N N . ILE A 1 786 ? -13.652 -14.615 -5.083 1.00 95.62 786 ILE A N 1
ATOM 6231 C CA . ILE A 1 786 ? -13.398 -15.908 -4.441 1.00 95.62 786 ILE A CA 1
ATOM 6232 C C . ILE A 1 786 ? -12.334 -15.712 -3.346 1.00 95.62 786 ILE A C 1
ATOM 6234 O O . ILE A 1 786 ? -11.195 -15.351 -3.677 1.00 95.62 786 ILE A O 1
ATOM 6238 N N . PRO A 1 787 ? -12.663 -15.962 -2.065 1.00 96.12 787 PRO A N 1
ATOM 6239 C CA . PRO A 1 787 ? -11.724 -15.743 -0.975 1.00 96.12 787 PRO A CA 1
ATOM 6240 C C . PRO A 1 787 ? -10.644 -16.834 -0.922 1.00 96.12 787 PRO A C 1
ATOM 6242 O O . PRO A 1 787 ? -10.876 -17.993 -1.289 1.00 96.12 787 PRO A O 1
ATOM 6245 N N . GLU A 1 788 ? -9.459 -16.475 -0.427 1.00 95.31 788 GLU A N 1
ATOM 6246 C CA . GLU A 1 788 ? -8.546 -17.452 0.172 1.00 95.31 788 GLU A CA 1
ATOM 6247 C C . GLU A 1 788 ? -9.145 -17.922 1.501 1.00 95.31 788 GLU A C 1
ATOM 6249 O O . GLU A 1 788 ? -9.657 -17.111 2.270 1.00 95.31 788 GLU A O 1
ATOM 6254 N N . THR A 1 789 ? -9.102 -19.230 1.761 1.00 96.81 789 THR A N 1
ATOM 6255 C CA . THR A 1 789 ? -9.636 -19.820 2.993 1.00 96.81 789 THR A CA 1
ATOM 6256 C C . THR A 1 789 ? -8.555 -20.587 3.735 1.00 96.81 789 THR A C 1
ATOM 6258 O O . THR A 1 789 ? -7.913 -21.448 3.127 1.00 96.81 789 THR A O 1
ATOM 6261 N N . THR A 1 790 ? -8.416 -20.355 5.038 1.00 96.88 790 THR A N 1
ATOM 6262 C CA . THR A 1 790 ? -7.485 -21.086 5.908 1.00 96.88 790 THR A CA 1
ATOM 6263 C C . THR A 1 790 ? -8.187 -21.636 7.145 1.00 96.88 790 THR A C 1
ATOM 6265 O O . THR A 1 790 ? -9.251 -21.162 7.551 1.00 96.88 790 THR A O 1
ATOM 6268 N N . VAL A 1 791 ? -7.599 -22.683 7.727 1.00 97.38 791 VAL A N 1
ATOM 6269 C CA . VAL A 1 791 ? -8.084 -23.325 8.953 1.00 97.38 791 VAL A CA 1
ATOM 6270 C C . VAL A 1 791 ? -6.925 -23.466 9.921 1.00 97.38 791 VAL A C 1
ATOM 6272 O O . VAL A 1 791 ? -5.887 -24.024 9.566 1.00 97.38 791 VAL A O 1
ATOM 6275 N N . TYR A 1 792 ? -7.117 -22.983 11.143 1.00 96.12 792 TYR A N 1
ATOM 6276 C CA . TYR A 1 792 ? -6.116 -23.014 12.201 1.00 96.12 792 TYR A CA 1
ATOM 6277 C C . TYR A 1 792 ? -6.669 -23.702 13.453 1.00 96.12 792 TYR A C 1
ATOM 6279 O O . TYR A 1 792 ? -7.799 -23.431 13.867 1.00 96.12 792 TYR A O 1
ATOM 6287 N N . ASP A 1 793 ? -5.886 -24.588 14.068 1.00 93.56 793 ASP A N 1
ATOM 6288 C CA . ASP A 1 793 ? -6.252 -25.244 15.326 1.00 93.56 793 ASP A CA 1
ATOM 6289 C C . ASP A 1 793 ? -5.953 -24.324 16.516 1.00 93.56 793 ASP A C 1
ATOM 6291 O O . ASP A 1 793 ? -4.847 -23.805 16.661 1.00 93.56 793 ASP A O 1
ATOM 6295 N N . ARG A 1 794 ? -6.935 -24.120 17.396 1.00 90.38 794 ARG A N 1
ATOM 6296 C CA . ARG A 1 794 ? -6.781 -23.238 18.560 1.00 90.38 794 ARG A CA 1
ATOM 6297 C C . ARG A 1 794 ? -5.927 -23.908 19.637 1.00 90.38 794 ARG A C 1
ATOM 6299 O O . ARG A 1 794 ? -6.300 -24.958 20.168 1.00 90.38 794 ARG A O 1
ATOM 6306 N N . GLY A 1 795 ? -4.828 -23.261 20.013 1.00 86.38 795 GLY A N 1
ATOM 6307 C CA . GLY A 1 795 ? -3.924 -23.692 21.086 1.00 86.38 795 GLY A CA 1
ATOM 6308 C C . GLY A 1 795 ? -4.516 -23.491 22.482 1.00 86.38 795 GLY A C 1
ATOM 6309 O O . GLY A 1 795 ? -5.520 -22.802 22.642 1.00 86.38 795 GLY A O 1
ATOM 6310 N N . SER A 1 796 ? -3.922 -24.106 23.506 1.00 87.62 796 SER A N 1
ATOM 6311 C CA . SER A 1 796 ? -4.284 -23.863 24.917 1.00 87.62 796 SER A CA 1
ATOM 6312 C C . SER A 1 796 ? -3.703 -22.561 25.475 1.00 87.62 796 SER A C 1
ATOM 6314 O O . SER A 1 796 ? -4.080 -22.142 26.562 1.00 87.62 796 SER A O 1
ATOM 6316 N N . ASP A 1 797 ? -2.764 -21.964 24.752 1.00 90.50 797 ASP A N 1
ATOM 6317 C CA . ASP A 1 797 ? -2.010 -20.755 25.079 1.00 90.50 797 ASP A CA 1
ATOM 6318 C C . ASP A 1 797 ? -2.456 -19.547 24.236 1.00 90.50 797 ASP A C 1
ATOM 6320 O O . ASP A 1 797 ? -1.702 -18.595 24.037 1.00 90.50 797 ASP A O 1
ATOM 6324 N N . GLU A 1 798 ? -3.667 -19.619 23.683 1.00 91.31 798 GLU A N 1
ATOM 6325 C CA . GLU A 1 798 ? -4.280 -18.521 22.948 1.00 91.31 798 GLU A CA 1
ATOM 6326 C C . GLU A 1 798 ? -4.516 -17.313 23.853 1.00 91.31 798 GLU A C 1
ATOM 6328 O O . GLU A 1 798 ? -4.842 -17.462 25.030 1.00 91.31 798 GLU A O 1
ATOM 6333 N N . GLU A 1 799 ? -4.390 -16.115 23.292 1.00 93.12 799 GLU A N 1
ATOM 6334 C CA . GLU A 1 799 ? -4.599 -14.882 24.051 1.00 93.12 799 GLU A CA 1
ATOM 6335 C C . GLU A 1 799 ? -5.540 -13.930 23.326 1.00 93.12 799 GLU A C 1
ATOM 6337 O O . GLU A 1 799 ? -6.495 -13.431 23.925 1.00 93.12 799 GLU A O 1
ATOM 6342 N N . TYR A 1 800 ? -5.300 -13.700 22.030 1.00 95.81 800 TYR A N 1
ATOM 6343 C CA . TYR A 1 800 ? -6.085 -12.753 21.246 1.00 95.81 800 TYR A CA 1
ATOM 6344 C C . TYR A 1 800 ? -6.323 -13.216 19.810 1.00 95.81 800 TYR A C 1
ATOM 6346 O O . TYR A 1 800 ? -5.557 -13.986 19.232 1.00 95.81 800 TYR A O 1
ATOM 6354 N N . LEU A 1 801 ? -7.380 -12.683 19.208 1.00 96.75 801 LEU A N 1
ATOM 6355 C CA . LEU A 1 801 ? -7.605 -12.707 17.768 1.00 96.75 801 LEU A CA 1
ATOM 6356 C C . LEU A 1 801 ? -7.956 -11.291 17.318 1.00 96.75 801 LEU A C 1
ATOM 6358 O O . LEU A 1 801 ? -8.884 -10.684 17.850 1.00 96.75 801 LEU A O 1
ATOM 6362 N N . ILE A 1 802 ? -7.216 -10.784 16.339 1.00 97.44 802 ILE A N 1
ATOM 6363 C CA . ILE A 1 802 ? -7.386 -9.450 15.764 1.00 97.44 802 ILE A CA 1
ATOM 6364 C C . ILE A 1 802 ? -7.884 -9.631 14.332 1.00 97.44 802 ILE A C 1
ATOM 6366 O O . ILE A 1 802 ? -7.276 -10.381 13.572 1.00 97.44 802 ILE A O 1
ATOM 6370 N N . VAL A 1 803 ? -8.961 -8.951 13.951 1.00 97.06 803 VAL A N 1
ATOM 6371 C CA . VAL A 1 803 ? -9.393 -8.814 12.552 1.00 97.06 803 VAL A CA 1
ATOM 6372 C C . VAL A 1 803 ? -9.499 -7.326 12.267 1.00 97.06 803 VAL A C 1
ATOM 6374 O O . VAL A 1 803 ? -10.237 -6.640 12.969 1.00 97.06 803 VAL A O 1
ATOM 6377 N N . ALA A 1 804 ? -8.749 -6.816 11.295 1.00 96.38 804 ALA A N 1
ATOM 6378 C CA . ALA A 1 804 ? -8.692 -5.376 11.053 1.00 96.38 804 ALA A CA 1
ATOM 6379 C C . ALA A 1 804 ? -8.460 -5.006 9.583 1.00 96.38 804 ALA A C 1
ATOM 6381 O O . ALA A 1 804 ? -7.991 -5.846 8.805 1.00 96.38 804 ALA A O 1
ATOM 6382 N N . SER A 1 805 ? -8.822 -3.766 9.233 1.00 94.69 805 SER A N 1
ATOM 6383 C CA . SER A 1 805 ? -8.586 -3.161 7.915 1.00 94.69 805 SER A CA 1
ATOM 6384 C C . SER A 1 805 ? -7.099 -2.891 7.680 1.00 94.69 805 SER A C 1
ATOM 6386 O O . SER A 1 805 ? -6.293 -2.908 8.617 1.00 94.69 805 SER A O 1
ATOM 6388 N N . ASP A 1 806 ? -6.741 -2.665 6.422 1.00 90.75 806 ASP A N 1
ATOM 6389 C CA . ASP A 1 806 ? -5.401 -2.255 5.995 1.00 90.75 806 ASP A CA 1
ATOM 6390 C C . ASP A 1 806 ? -4.924 -0.987 6.727 1.00 90.75 806 ASP A C 1
ATOM 6392 O O . ASP A 1 806 ? -3.778 -0.943 7.159 1.00 90.75 806 ASP A O 1
ATOM 6396 N N . GLY A 1 807 ? -5.817 -0.041 7.043 1.00 90.44 807 GLY A N 1
ATOM 6397 C CA . GLY A 1 807 ? -5.489 1.160 7.815 1.00 90.44 807 GLY A CA 1
ATOM 6398 C C . GLY A 1 807 ? -4.829 0.890 9.178 1.00 90.44 807 GLY A C 1
ATOM 6399 O O . GLY A 1 807 ? -4.048 1.716 9.651 1.00 90.44 807 GLY A O 1
ATOM 6400 N N . LEU A 1 808 ? -5.080 -0.266 9.816 1.00 92.19 808 LEU A N 1
ATOM 6401 C CA . LEU A 1 808 ? -4.287 -0.713 10.975 1.00 92.19 808 LEU A CA 1
ATOM 6402 C C . LEU A 1 808 ? -2.932 -1.277 10.536 1.00 92.19 808 LEU A C 1
ATOM 6404 O O . LEU A 1 808 ? -1.895 -0.939 11.107 1.00 92.19 808 LEU A O 1
ATOM 6408 N N . TRP A 1 809 ? -2.958 -2.210 9.589 1.00 90.88 809 TRP A N 1
ATOM 6409 C CA . TRP A 1 809 ? -1.830 -3.083 9.269 1.00 90.88 809 TRP A CA 1
ATOM 6410 C C . TRP A 1 809 ? -0.742 -2.427 8.420 1.00 90.88 809 TRP A C 1
ATOM 6412 O O . TRP A 1 809 ? 0.397 -2.899 8.461 1.00 90.88 809 TRP A O 1
ATOM 6422 N N . ASP A 1 810 ? -1.068 -1.333 7.734 1.00 85.44 810 ASP A N 1
ATOM 6423 C CA . ASP A 1 810 ? -0.122 -0.448 7.052 1.00 85.44 810 ASP A CA 1
ATOM 6424 C C . ASP A 1 810 ? 0.830 0.225 8.048 1.00 85.44 810 ASP A C 1
ATOM 6426 O O . ASP A 1 810 ? 2.001 0.463 7.750 1.00 85.44 810 ASP A O 1
ATOM 6430 N N . GLU A 1 811 ? 0.349 0.486 9.266 1.00 84.31 811 GLU A N 1
ATOM 6431 C CA . GLU A 1 811 ? 1.078 1.260 10.270 1.00 84.31 811 GLU A CA 1
ATOM 6432 C C . GLU A 1 811 ? 1.551 0.432 11.469 1.00 84.31 811 GLU A C 1
ATOM 6434 O O . GLU A 1 811 ? 2.517 0.808 12.144 1.00 84.31 811 GLU A O 1
ATOM 6439 N N . VAL A 1 812 ? 0.896 -0.702 11.734 1.00 85.94 812 VAL A N 1
ATOM 6440 C CA . VAL A 1 812 ? 1.147 -1.579 12.881 1.00 85.94 812 VAL A CA 1
ATOM 6441 C C . VAL A 1 812 ? 1.485 -2.985 12.408 1.00 85.94 812 VAL A C 1
ATOM 6443 O O . VAL A 1 812 ? 0.645 -3.724 11.904 1.00 85.94 812 VAL A O 1
ATOM 6446 N N . THR A 1 813 ? 2.726 -3.408 12.641 1.00 86.56 813 THR A N 1
ATOM 6447 C CA . THR A 1 813 ? 3.146 -4.785 12.352 1.00 86.56 813 THR A CA 1
ATOM 6448 C C . THR A 1 813 ? 2.526 -5.787 13.332 1.00 86.56 813 THR A C 1
ATOM 6450 O O . THR A 1 813 ? 2.181 -5.455 14.469 1.00 86.56 813 THR A O 1
ATOM 6453 N N . ASN A 1 814 ? 2.464 -7.061 12.933 1.00 90.62 814 ASN A N 1
ATOM 6454 C CA . ASN A 1 814 ? 1.976 -8.144 13.797 1.00 90.62 814 ASN A CA 1
ATOM 6455 C C . ASN A 1 814 ? 2.762 -8.231 15.123 1.00 90.62 814 ASN A C 1
ATOM 6457 O O . ASN A 1 814 ? 2.182 -8.512 16.170 1.00 90.62 814 ASN A O 1
ATOM 6461 N N . GLU A 1 815 ? 4.071 -7.959 15.083 1.00 83.50 815 GLU A N 1
ATOM 6462 C CA . GLU A 1 815 ? 4.942 -7.967 16.264 1.00 83.50 815 GLU A CA 1
ATOM 6463 C C . GLU A 1 815 ? 4.666 -6.774 17.192 1.00 83.50 815 GLU A C 1
ATOM 6465 O O . GLU A 1 815 ? 4.641 -6.928 18.411 1.00 83.50 815 GLU A O 1
ATOM 6470 N N . MET A 1 816 ? 4.380 -5.590 16.641 1.00 82.94 816 MET A N 1
ATOM 6471 C CA . MET A 1 816 ? 3.964 -4.436 17.449 1.00 82.94 816 MET A CA 1
ATOM 6472 C C . MET A 1 816 ? 2.637 -4.701 18.157 1.00 82.94 816 MET A C 1
ATOM 6474 O O . MET A 1 816 ? 2.517 -4.439 19.355 1.00 82.94 816 MET A O 1
ATOM 6478 N N . ALA A 1 817 ? 1.654 -5.249 17.433 1.00 90.62 817 ALA A N 1
ATOM 6479 C CA . ALA A 1 817 ? 0.366 -5.621 18.008 1.00 90.62 817 ALA A CA 1
ATOM 6480 C C . ALA A 1 817 ? 0.544 -6.661 19.129 1.00 90.62 817 ALA A C 1
ATOM 6482 O O . ALA A 1 817 ? -0.018 -6.502 20.213 1.00 90.62 817 ALA A O 1
ATOM 6483 N N . TYR A 1 818 ? 1.391 -7.674 18.908 1.00 91.50 818 TYR A N 1
ATOM 6484 C CA . TYR A 1 818 ? 1.766 -8.661 19.922 1.00 91.50 818 TYR A CA 1
ATOM 6485 C C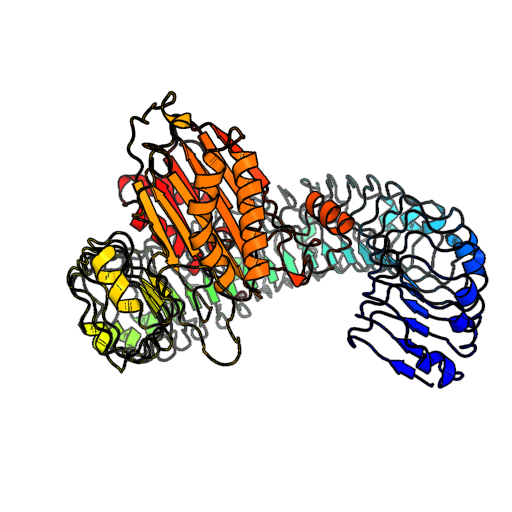 . TYR A 1 818 ? 2.335 -8.004 21.187 1.00 91.50 818 TYR A C 1
ATOM 6487 O O . TYR A 1 818 ? 1.796 -8.190 22.279 1.00 91.50 818 TYR A O 1
ATOM 6495 N N . GLN A 1 819 ? 3.379 -7.184 21.048 1.00 84.75 819 GLN A N 1
ATOM 6496 C CA . GLN A 1 819 ? 4.054 -6.537 22.177 1.00 84.75 819 GLN A CA 1
ATOM 6497 C C . GLN A 1 819 ? 3.127 -5.595 22.958 1.00 84.75 819 GLN A C 1
ATOM 6499 O O . GLN A 1 819 ? 3.154 -5.576 24.196 1.00 84.75 819 GLN A O 1
ATOM 6504 N N . LEU A 1 820 ? 2.276 -4.839 22.258 1.00 86.25 820 LEU A N 1
ATOM 6505 C CA . LEU A 1 820 ? 1.291 -3.954 22.878 1.00 86.25 820 LEU A CA 1
ATOM 6506 C C . LEU A 1 820 ? 0.305 -4.749 23.739 1.00 86.25 820 LEU A C 1
ATOM 6508 O O . LEU A 1 820 ? 0.157 -4.468 24.930 1.00 86.25 820 LEU A O 1
ATOM 6512 N N . LEU A 1 821 ? -0.338 -5.764 23.156 1.00 90.25 821 LEU A N 1
ATOM 6513 C CA . LEU A 1 821 ? -1.332 -6.576 23.854 1.00 90.25 821 LEU A CA 1
ATOM 6514 C C . LEU A 1 821 ? -0.710 -7.284 25.062 1.00 90.25 821 LEU A C 1
ATOM 6516 O O . LEU A 1 821 ? -1.249 -7.213 26.168 1.00 90.25 821 LEU A O 1
ATOM 6520 N N . HIS A 1 822 ? 0.468 -7.886 24.894 1.00 87.31 822 HIS A N 1
ATOM 6521 C CA . HIS A 1 822 ? 1.120 -8.663 25.946 1.00 87.31 822 HIS A CA 1
ATOM 6522 C C . HIS A 1 822 ? 1.612 -7.794 27.118 1.00 87.31 822 HIS A C 1
ATOM 6524 O O . HIS A 1 822 ? 1.502 -8.196 28.279 1.00 87.31 822 HIS A O 1
ATOM 6530 N N . SER A 1 823 ? 2.107 -6.581 26.845 1.00 79.44 823 SER A N 1
ATOM 6531 C CA . SER A 1 823 ? 2.587 -5.653 27.884 1.00 79.44 823 SER A CA 1
ATOM 6532 C C . SER A 1 823 ? 1.459 -4.994 28.691 1.00 79.44 823 SER A C 1
ATOM 6534 O O . SER A 1 823 ? 1.672 -4.596 29.838 1.00 79.44 823 SER A O 1
ATOM 6536 N N . LYS A 1 824 ? 0.249 -4.901 28.125 1.00 79.75 824 LYS A N 1
ATOM 6537 C CA . LYS A 1 824 ? -0.889 -4.155 28.694 1.00 79.75 824 LYS A CA 1
ATOM 6538 C C . LYS A 1 824 ? -2.038 -5.052 29.184 1.00 79.75 824 LYS A C 1
ATOM 6540 O O . LYS A 1 824 ? -2.938 -4.567 29.875 1.00 79.75 824 LYS A O 1
ATOM 6545 N N . ARG A 1 825 ? -1.993 -6.365 28.912 1.00 79.88 825 ARG A N 1
ATOM 6546 C CA . ARG A 1 825 ? -3.086 -7.331 29.166 1.00 79.88 825 ARG A CA 1
ATOM 6547 C C . ARG A 1 825 ? -3.669 -7.348 30.578 1.00 79.88 825 ARG A C 1
ATOM 6549 O O . ARG A 1 825 ? -4.858 -7.621 30.734 1.00 79.88 825 ARG A O 1
ATOM 6556 N N . SER A 1 826 ? -2.867 -7.099 31.611 1.00 77.94 826 SER A N 1
ATOM 6557 C CA . SER A 1 826 ? -3.319 -7.198 33.011 1.00 77.94 826 SER A CA 1
ATOM 6558 C C . SER A 1 826 ? -3.957 -5.917 33.545 1.00 77.94 826 SER A C 1
ATOM 6560 O O . SER A 1 826 ? -4.508 -5.929 34.642 1.00 77.94 826 SER A O 1
ATOM 6562 N N . ILE A 1 827 ? -3.838 -4.812 32.809 1.00 75.31 827 ILE A N 1
ATOM 6563 C CA . ILE A 1 827 ? -4.219 -3.475 33.277 1.00 75.31 827 ILE A CA 1
ATOM 6564 C C . ILE A 1 827 ? -5.463 -2.989 32.534 1.00 75.31 827 ILE A C 1
ATOM 6566 O O . ILE A 1 827 ? -6.341 -2.394 33.151 1.00 75.31 827 ILE A O 1
ATOM 6570 N N . PHE A 1 828 ? -5.545 -3.281 31.235 1.00 76.56 828 PHE A N 1
ATOM 6571 C CA . PHE A 1 828 ? -6.561 -2.728 30.349 1.00 76.56 828 PHE A CA 1
ATOM 6572 C C . PHE A 1 828 ? -7.631 -3.754 29.959 1.00 76.56 828 PHE A C 1
ATOM 6574 O O . PHE A 1 828 ? -7.370 -4.954 29.791 1.00 76.56 828 PHE A O 1
ATOM 6581 N N . ARG A 1 829 ? -8.860 -3.259 29.801 1.00 82.31 829 ARG A N 1
ATOM 6582 C CA . ARG A 1 829 ? -10.006 -3.981 29.240 1.00 82.31 829 ARG A CA 1
ATOM 6583 C C . ARG A 1 829 ? -9.816 -4.182 27.735 1.00 82.31 829 ARG A C 1
ATOM 6585 O O . ARG A 1 829 ? -9.089 -3.443 27.079 1.00 82.31 829 ARG A O 1
ATOM 6592 N N . THR A 1 830 ? -10.525 -5.155 27.164 1.00 84.31 830 THR A N 1
ATOM 6593 C CA . THR A 1 830 ? -10.449 -5.476 25.727 1.00 84.31 830 THR A CA 1
ATOM 6594 C C . THR A 1 830 ? -10.758 -4.261 24.836 1.00 84.31 830 THR A C 1
ATOM 6596 O O . THR A 1 830 ? -10.081 -4.069 23.833 1.00 84.31 830 THR A O 1
ATOM 6599 N N . GLY A 1 831 ? -11.703 -3.391 25.217 1.00 79.31 831 GLY A N 1
ATOM 6600 C CA . GLY A 1 831 ? -12.008 -2.177 24.443 1.00 79.31 831 GLY A CA 1
ATOM 6601 C C . GLY A 1 831 ? -10.980 -1.061 24.535 1.00 79.31 831 GLY A C 1
ATOM 6602 O O . GLY A 1 831 ? -10.709 -0.400 23.532 1.00 79.31 831 GLY A O 1
ATOM 6603 N N . GLU A 1 832 ? -10.322 -0.921 25.686 1.00 78.44 832 GLU A N 1
ATOM 6604 C CA . GLU A 1 832 ? -9.188 -0.007 25.826 1.00 78.44 832 GLU A CA 1
ATOM 6605 C C . GLU A 1 832 ? -8.035 -0.484 24.933 1.00 78.44 832 GLU A C 1
ATOM 6607 O O . GLU A 1 832 ? -7.506 0.305 24.163 1.00 78.44 832 GLU A O 1
ATOM 6612 N N . LEU A 1 833 ? -7.726 -1.788 24.920 1.00 87.62 833 LEU A N 1
ATOM 6613 C CA . LEU A 1 833 ? -6.698 -2.362 24.038 1.00 87.62 833 LEU A CA 1
ATOM 6614 C C . LEU A 1 833 ? -7.013 -2.170 22.543 1.00 87.62 833 LEU A C 1
ATOM 6616 O O . LEU A 1 833 ? -6.120 -1.823 21.771 1.00 87.62 833 LEU A O 1
ATOM 6620 N N . ALA A 1 834 ? -8.267 -2.378 22.126 1.00 88.31 834 ALA A N 1
ATOM 6621 C CA . ALA A 1 834 ? -8.687 -2.147 20.741 1.00 88.31 834 ALA A CA 1
ATOM 6622 C C . ALA A 1 834 ? -8.541 -0.667 20.346 1.00 88.31 834 ALA A C 1
ATOM 6624 O O . ALA A 1 834 ? -8.014 -0.357 19.279 1.00 88.31 834 ALA A O 1
ATOM 6625 N N . SER A 1 835 ? -8.942 0.243 21.236 1.00 82.75 835 SER A N 1
ATOM 6626 C CA . SER A 1 835 ? -8.829 1.690 21.017 1.00 82.75 835 SER A CA 1
ATOM 6627 C C . SER A 1 835 ? -7.374 2.147 20.984 1.00 82.75 835 SER A C 1
ATOM 6629 O O . SER A 1 835 ? -7.009 2.937 20.123 1.00 82.75 835 SER A O 1
ATOM 6631 N N . MET A 1 836 ? -6.521 1.578 21.837 1.00 81.25 836 MET A N 1
ATOM 6632 C CA . MET A 1 836 ? -5.081 1.828 21.820 1.00 81.25 836 MET A CA 1
ATOM 6633 C C . MET A 1 836 ? -4.437 1.392 20.502 1.00 81.25 836 MET A C 1
ATOM 6635 O O . MET A 1 836 ? -3.596 2.116 19.988 1.00 81.25 836 MET A O 1
ATOM 6639 N N . MET A 1 837 ? -4.825 0.243 19.929 1.00 88.50 837 MET A N 1
ATOM 6640 C CA . MET A 1 837 ? -4.333 -0.176 18.606 1.00 88.50 837 MET A CA 1
ATOM 6641 C C . MET A 1 837 ? -4.797 0.766 17.489 1.00 88.50 837 MET A C 1
ATOM 6643 O O . MET A 1 837 ? -4.007 1.100 16.609 1.00 88.50 837 MET A O 1
ATOM 6647 N N . LYS A 1 838 ? -6.055 1.217 17.545 1.00 89.19 838 LYS A N 1
ATOM 6648 C CA . LYS A 1 838 ? -6.625 2.192 16.606 1.00 89.19 838 LYS A CA 1
ATOM 6649 C C . LYS A 1 838 ? -5.868 3.524 16.665 1.00 89.19 838 LYS A C 1
ATOM 6651 O O . LYS A 1 838 ? -5.403 4.010 15.639 1.00 89.19 838 LYS A O 1
ATOM 6656 N N . ASP A 1 839 ? -5.693 4.074 17.864 1.00 82.94 839 ASP A N 1
ATOM 6657 C CA . ASP A 1 839 ? -4.960 5.326 18.080 1.00 82.94 839 ASP A CA 1
ATOM 6658 C C . ASP A 1 839 ? -3.488 5.174 17.677 1.00 82.94 839 ASP A C 1
ATOM 6660 O O . ASP A 1 839 ? -2.920 6.061 17.044 1.00 82.94 839 ASP A O 1
ATOM 6664 N N . LEU A 1 840 ? -2.875 4.027 17.990 1.00 82.62 840 LEU A N 1
ATOM 6665 C CA . LEU A 1 840 ? -1.520 3.688 17.568 1.00 82.62 840 LEU A CA 1
ATOM 6666 C C . LEU A 1 840 ? -1.372 3.760 16.040 1.00 82.62 840 LEU A C 1
ATOM 6668 O O . LEU A 1 840 ? -0.423 4.387 15.569 1.00 82.62 840 LEU A O 1
ATOM 6672 N N . ALA A 1 841 ? -2.282 3.149 15.279 1.00 86.88 841 ALA A N 1
ATOM 6673 C CA . ALA A 1 841 ? -2.245 3.185 13.818 1.00 86.88 841 ALA A CA 1
ATOM 6674 C C . ALA A 1 841 ? -2.382 4.615 13.288 1.00 86.88 841 ALA A C 1
ATOM 6676 O O . ALA A 1 841 ? -1.533 5.082 12.531 1.00 86.88 841 ALA A O 1
ATOM 6677 N N . PHE A 1 842 ? -3.383 5.348 13.781 1.00 83.50 842 PHE A N 1
ATOM 6678 C CA . PHE A 1 842 ? -3.634 6.728 13.373 1.00 83.50 842 PHE A CA 1
ATOM 6679 C C . PHE A 1 842 ? -2.424 7.643 13.618 1.00 83.50 842 PHE A C 1
ATOM 6681 O O . PHE A 1 842 ? -2.021 8.417 12.752 1.00 83.50 842 PHE A O 1
ATOM 6688 N N . ILE A 1 843 ? -1.815 7.530 14.800 1.00 77.81 843 ILE A N 1
ATOM 6689 C CA . ILE A 1 843 ? -0.661 8.334 15.216 1.00 77.81 843 ILE A CA 1
ATOM 6690 C C . ILE A 1 843 ? 0.608 7.939 14.455 1.00 77.81 843 ILE A C 1
ATOM 6692 O O . ILE A 1 843 ? 1.468 8.788 14.223 1.00 77.81 843 ILE A O 1
ATOM 6696 N N . SER A 1 844 ? 0.734 6.665 14.083 1.00 77.19 844 SER A N 1
ATOM 6697 C CA . SER A 1 844 ? 1.901 6.137 13.374 1.00 77.19 844 SER A CA 1
ATOM 6698 C C . SER A 1 844 ? 1.942 6.535 11.897 1.00 77.19 844 SER A C 1
ATOM 6700 O O . SER A 1 844 ? 3.028 6.481 11.317 1.00 77.19 844 SER A O 1
ATOM 6702 N N . CYS A 1 845 ? 0.815 6.994 11.331 1.00 73.81 845 CYS A N 1
ATOM 6703 C CA . CYS A 1 845 ? 0.705 7.386 9.930 1.00 73.81 845 CYS A CA 1
ATOM 6704 C C . CYS A 1 845 ? 1.761 8.429 9.528 1.00 73.81 845 CYS A C 1
ATOM 6706 O O . CYS A 1 845 ? 1.853 9.551 10.062 1.00 73.81 845 CYS A O 1
ATOM 6708 N N . SER A 1 846 ? 2.582 8.052 8.547 1.00 56.47 846 SER A N 1
ATOM 6709 C CA . SER A 1 846 ? 3.639 8.911 8.006 1.00 56.47 846 SER A CA 1
ATOM 6710 C C . SER A 1 846 ? 3.070 10.186 7.358 1.00 56.47 846 SER A C 1
ATOM 6712 O O . SER A 1 846 ? 1.932 10.224 6.901 1.00 56.47 846 SER A O 1
ATOM 6714 N N . SER A 1 847 ? 3.848 11.275 7.342 1.00 49.78 847 SER A N 1
ATOM 6715 C CA . SER A 1 847 ? 3.391 12.617 6.932 1.00 49.78 847 SER A CA 1
ATOM 6716 C C . SER A 1 847 ? 2.979 12.775 5.467 1.00 49.78 847 SER A C 1
ATOM 6718 O O . SER A 1 847 ? 2.396 13.803 5.125 1.00 49.78 847 SER A O 1
ATOM 6720 N N . ASP A 1 848 ? 3.291 11.798 4.617 1.00 45.41 848 ASP A N 1
ATOM 6721 C CA . ASP A 1 848 ? 3.156 11.918 3.163 1.00 45.41 848 ASP A CA 1
ATOM 6722 C C . ASP A 1 848 ? 1.938 11.149 2.606 1.00 45.41 848 ASP A C 1
ATOM 6724 O O . ASP A 1 848 ? 1.660 11.238 1.408 1.00 45.41 848 ASP A O 1
ATOM 6728 N N . GLN A 1 849 ? 1.199 10.411 3.446 1.00 53.50 849 GLN A N 1
ATOM 6729 C CA . GLN A 1 849 ? 0.016 9.636 3.051 1.00 53.50 849 GLN A CA 1
ATOM 6730 C C . GLN A 1 849 ? -1.220 10.090 3.839 1.00 53.50 849 GLN A C 1
ATOM 6732 O O . GLN A 1 849 ? -1.118 10.454 5.009 1.00 53.50 849 GLN A O 1
ATOM 6737 N N . SER A 1 850 ? -2.389 10.109 3.190 1.00 58.75 850 SER A N 1
ATOM 6738 C CA . SER A 1 850 ? -3.662 10.299 3.892 1.00 58.75 850 SER A CA 1
ATOM 6739 C C . SER A 1 850 ? -3.920 9.072 4.755 1.00 58.75 850 SER A C 1
ATOM 6741 O O . SER A 1 850 ? -3.976 7.974 4.199 1.00 58.75 850 SER A O 1
ATOM 6743 N N . ALA A 1 851 ? -4.092 9.255 6.063 1.00 69.50 851 ALA A N 1
ATOM 6744 C CA . ALA A 1 851 ? -4.435 8.153 6.954 1.00 69.50 851 ALA A CA 1
ATOM 6745 C C . ALA A 1 851 ? -5.756 7.519 6.496 1.00 69.50 851 ALA A C 1
ATOM 6747 O O . ALA A 1 851 ? -6.741 8.244 6.286 1.00 69.50 851 ALA A O 1
ATOM 6748 N N . ASP A 1 852 ? -5.768 6.196 6.319 1.00 82.19 852 ASP A N 1
ATOM 6749 C CA . ASP A 1 852 ? -6.988 5.488 5.944 1.00 82.19 852 ASP A CA 1
ATOM 6750 C C . ASP A 1 852 ? -7.910 5.265 7.147 1.00 82.19 852 ASP A C 1
ATOM 6752 O O . ASP A 1 852 ? -7.562 5.550 8.301 1.00 82.19 852 ASP A O 1
ATOM 6756 N N . ASN A 1 853 ? -9.127 4.812 6.875 1.00 88.19 853 ASN A N 1
ATOM 6757 C CA . ASN A 1 853 ? -10.037 4.381 7.921 1.00 88.19 853 ASN A CA 1
ATOM 6758 C C . ASN A 1 853 ? -9.464 3.165 8.659 1.00 88.19 853 ASN A C 1
ATOM 6760 O O . ASN A 1 853 ? -8.882 2.251 8.079 1.00 88.19 853 ASN A O 1
ATOM 6764 N N . ILE A 1 854 ? -9.624 3.167 9.977 1.00 90.75 854 ILE A N 1
ATOM 6765 C CA . ILE A 1 854 ? -9.113 2.102 10.833 1.00 90.75 854 ILE A CA 1
ATOM 6766 C C . ILE A 1 854 ? -10.308 1.394 11.442 1.00 90.75 854 ILE A C 1
ATOM 6768 O O . ILE A 1 854 ? -11.112 2.026 12.128 1.00 90.75 854 ILE A O 1
ATOM 6772 N N . SER A 1 855 ? -10.392 0.083 11.236 1.00 91.06 855 SER A N 1
ATOM 6773 C CA . SER A 1 855 ? -11.431 -0.779 11.794 1.00 91.06 855 SER A CA 1
ATOM 6774 C C . SER A 1 855 ? -10.815 -2.005 12.432 1.00 91.06 855 SER A C 1
ATOM 6776 O O . SER A 1 855 ? -10.050 -2.716 11.787 1.00 91.06 855 SER A O 1
ATOM 6778 N N . ILE A 1 856 ? -11.155 -2.271 13.692 1.00 93.00 856 ILE A N 1
ATOM 6779 C CA . ILE A 1 856 ? -10.566 -3.354 14.479 1.00 93.00 856 ILE A CA 1
ATOM 6780 C C . ILE A 1 856 ? -11.664 -4.121 15.206 1.00 93.00 856 ILE A C 1
ATOM 6782 O O . ILE A 1 856 ? -12.434 -3.544 15.970 1.00 93.00 856 ILE A O 1
ATOM 6786 N N . VAL A 1 857 ? -11.666 -5.441 15.046 1.00 92.25 857 VAL A N 1
ATOM 6787 C CA . VAL A 1 857 ? -12.364 -6.397 15.908 1.00 92.25 857 VAL A CA 1
ATOM 6788 C C . VAL A 1 857 ? -11.313 -7.147 16.723 1.00 92.25 857 VAL A C 1
ATOM 6790 O O . VAL A 1 857 ? -10.469 -7.849 16.165 1.00 92.25 857 VAL A O 1
ATOM 6793 N N . LEU A 1 858 ? -11.363 -7.009 18.048 1.00 93.69 858 LEU A N 1
ATOM 6794 C CA . LEU A 1 858 ? -10.458 -7.673 18.983 1.00 93.69 858 LEU A CA 1
ATOM 6795 C C . LEU A 1 858 ? -11.223 -8.680 19.841 1.00 93.69 858 LEU A C 1
ATOM 6797 O O . LEU A 1 858 ? -12.150 -8.324 20.571 1.00 93.69 858 LEU A O 1
ATOM 6801 N N . CYS A 1 859 ? -10.775 -9.930 19.809 1.00 92.44 859 CYS A N 1
ATOM 6802 C CA . CYS A 1 859 ? -11.184 -10.968 20.747 1.00 92.44 859 CYS A CA 1
ATOM 6803 C C . CYS A 1 859 ? -10.061 -11.211 21.746 1.00 92.44 859 CYS A C 1
ATOM 6805 O O . CYS A 1 859 ? -8.898 -11.290 21.353 1.00 92.44 859 CYS A O 1
ATOM 6807 N N . ARG A 1 860 ? -10.417 -11.384 23.015 1.00 91.75 860 ARG A N 1
ATOM 6808 C CA . ARG A 1 860 ? -9.520 -11.830 24.080 1.00 91.75 860 ARG A CA 1
ATOM 6809 C C . ARG A 1 860 ? -10.079 -13.109 24.688 1.00 91.75 860 ARG A C 1
ATOM 6811 O O . ARG A 1 860 ? -11.265 -13.133 25.029 1.00 91.75 860 ARG A O 1
ATOM 6818 N N . PHE A 1 861 ? -9.232 -14.125 24.796 1.00 89.62 861 PHE A N 1
ATOM 6819 C CA . PHE A 1 861 ? -9.610 -15.464 25.237 1.00 89.62 861 PHE A CA 1
ATOM 6820 C C . PHE A 1 861 ? -9.457 -15.689 26.731 1.00 89.62 861 PHE A C 1
ATOM 6822 O O . PHE A 1 861 ? -8.611 -15.024 27.380 1.00 89.62 861 PHE A O 1
#

Sequence (861 aa):
MKTVTRDKEHLTTFPDEIIAQNKQVQLLSLDKNGISEIPSKISELTELTSFSISQNKISKIPSELFALKNLQRLVFAQNSISSIPEIIDSLINLTELNMCCNKLSALPASITSLTNLIKLNVISNFLTELPRNISTLSRLTYIGLSQNDFHVLPPSLFSLSGLNELDTEFNNYSVIPPEISHLSNLTRLNVRGNEIENLPNEMTCLSNLEILTVDNNPLTQITFSQKVFPKLREFNMNSTKSPKFDENEGPANIKKISAIDAGLGRLPASFSKFENLEDFDVTGNRLDKIPIVPRRVAMCRVNCNELKRIDFEENSNIQFFYGKHNTLEEIPVGLLNVTRMNACDLSWNRIKSFNPRISWIRLQVLDLSFNELSVIDMTISKLVNLKRLNLSFNSIVSVPNYISNLSSLERFYIAGNKLKDLPNEMESLVELTVLHLGENQFNEIPPVIIKIPHLLRLHICCNPIYDVNSLSVLTGLNTLDIANCYVKNCEFVNGMKELQQLCLANNYISKPPTFGENCSKLVHVDVSFNALSEMPNFENPANLAFLDCSYNDLDFFKEFNKFEVFGRKRGVLESTLDMKKKKEVVVRVDGCIRLKQYKFLNRFADLLKFRSVPTTLSTAQMCSDRDEMQDSMLCIPNFAGPDHFLLGVADGHYGVQTAYYFNVMFPDIFYEVLKKPITIEEAFKEAFEVIQCEFVKMGVKDGACVTVVFLTPLKIYTAQCGDCRAVYVTSEKAIQLCTEHEPTMKMEQKRIKKAGGFVDAAGRVSGLRVSRSVGDIENKPVLTHIPETTVYDRGSDEEYLIVASDGLWDEVTNEMAYQLLHSKRSIFRTGELASMMKDLAFISCSSDQSADNISIVLCRF

Secondary structure (DSSP, 8-state):
--EEE-TTS--SS--HHHHHH-TT-SEEE--SS------GGGGG-TT--EEE--SS------GGGGG-TT--EEE--SS------GGGGG-TT--EEE--SS--S---GGGGG-TT--EEE--SS------TTGGG-TT--EEE-TTS--S---GGGGG-TT--EEE--SS--S---GGGGG-TT--EEE-TTS---B--GGGGG-TT--EEE-TTS---EE---TTT-TT--EEE-TT-S-PEEPSS---TT--EEE-TT---S---GGGGG-TT--EEE-TTS--S--PPBPTT--EEE--SS--S---B-TT---SEEE--SS--SS--GGGTT-SS--EEE--SS---S--TT---TT--EEE--SS---S--GGGGG-TT--EEE--SS------GGGGG-TT--EEE--SS------GGGGG-TT--EEE--SS--SS--TTGGG-TT--EEE--SS-----GGGGG-TT-SEEE-TTS-----GGGGG-TT--EEE--SS---SPPEE-GGGTT--EEE--SS--SSPPEES--TT--EEE--SS---HHHHHHHHGGGS--SS--------SS-------TTSS----PPPPPGGGGGG----SS--EEEEEEE--SSSS---EEEEETTSSSTT-EEEEEEEEES-SHHHHHHHHHHHHHHHHHHTSSS-HHHHHHHHHHHHHHHHHHHT---EEEEEEEEE-SSEEEEEEESS-EEEEEESS-EEE-S----TTSHHHHHHHHHTT----TTS-BTTBS-SB-BS-GGGTTTSB-PPEEEEEEPPTTEEEEEEE-HHHHTTS-HHHHHHHHHHHTTTS-HHHHHHHHHHHHHHH--TTSPPPPEEEEEEE-